Protein AF-0000000070755095 (afdb_homodimer)

Structure (mmCIF, N/CA/C/O backbone):
data_AF-0000000070755095-model_v1
#
loop_
_entity.id
_entity.type
_entity.pdbx_description
1 polymer 'DDE-1 domain-containing protein'
#
loop_
_atom_site.group_PDB
_atom_site.id
_atom_site.type_symbol
_atom_site.label_atom_id
_atom_site.label_alt_id
_atom_site.label_comp_id
_atom_site.label_asym_id
_atom_site.label_entity_id
_atom_site.label_seq_id
_atom_site.pdbx_PDB_ins_code
_atom_site.Cartn_x
_atom_site.Cartn_y
_atom_site.Cartn_z
_atom_site.occupancy
_atom_site.B_iso_or_equiv
_atom_site.auth_seq_id
_atom_site.auth_comp_id
_atom_site.auth_asym_id
_atom_site.auth_atom_id
_atom_site.pdbx_PDB_model_num
ATOM 1 N N . MET A 1 1 ? -58.812 -31.266 -9.938 1 53.53 1 MET A N 1
ATOM 2 C CA . MET A 1 1 ? -57.5 -31.875 -9.906 1 53.53 1 MET A CA 1
ATOM 3 C C . MET A 1 1 ? -57.438 -33 -8.867 1 53.53 1 MET A C 1
ATOM 5 O O . MET A 1 1 ? -57.969 -32.844 -7.77 1 53.53 1 MET A O 1
ATOM 9 N N . ARG A 1 2 ? -57.188 -34.188 -9.375 1 73.56 2 ARG A N 1
ATOM 10 C CA . ARG A 1 2 ? -57.188 -35.344 -8.484 1 73.56 2 ARG A CA 1
ATOM 11 C C . ARG A 1 2 ? -55.969 -35.375 -7.609 1 73.56 2 ARG A C 1
ATOM 13 O O . ARG A 1 2 ? -54.844 -35.156 -8.094 1 73.56 2 ARG A O 1
ATOM 20 N N . LEU A 1 3 ? -56.125 -35.406 -6.266 1 78.56 3 LEU A N 1
ATOM 21 C CA . LEU A 1 3 ? -55 -35.438 -5.336 1 78.56 3 LEU A CA 1
ATOM 22 C C . LEU A 1 3 ? -54.25 -36.75 -5.434 1 78.56 3 LEU A C 1
ATOM 24 O O . LEU A 1 3 ? -54.875 -37.812 -5.574 1 78.56 3 LEU A O 1
ATOM 28 N N . THR A 1 4 ? -52.844 -36.719 -5.609 1 78.62 4 THR A N 1
ATOM 29 C CA . THR A 1 4 ? -52.031 -37.906 -5.57 1 78.62 4 THR A CA 1
ATOM 30 C C . THR A 1 4 ? -52.094 -38.594 -4.203 1 78.62 4 THR A C 1
ATOM 32 O O . THR A 1 4 ? -52.562 -38 -3.238 1 78.62 4 THR A O 1
ATOM 35 N N . LEU A 1 5 ? -51.562 -39.812 -4.105 1 77.88 5 LEU A N 1
ATOM 36 C CA . LEU A 1 5 ? -51.625 -40.562 -2.842 1 77.88 5 LEU A CA 1
ATOM 37 C C . LEU A 1 5 ? -50.844 -39.812 -1.753 1 77.88 5 LEU A C 1
ATOM 39 O O . LEU A 1 5 ? -51.25 -39.812 -0.593 1 77.88 5 LEU A O 1
ATOM 43 N N . GLY A 1 6 ? -49.688 -39.219 -2.184 1 79.25 6 GLY A N 1
ATOM 44 C CA . GLY A 1 6 ? -48.906 -38.438 -1.244 1 79.25 6 GLY A CA 1
ATOM 45 C C . GLY A 1 6 ? -49.656 -37.188 -0.784 1 79.25 6 GLY A C 1
ATOM 46 O O . GLY A 1 6 ? -49.625 -36.844 0.404 1 79.25 6 GLY A O 1
ATOM 47 N N . GLN A 1 7 ? -50.312 -36.531 -1.697 1 82.25 7 GLN A N 1
ATOM 48 C CA . GLN A 1 7 ? -51.062 -35.344 -1.335 1 82.25 7 GLN A CA 1
ATOM 49 C C . GLN A 1 7 ? -52.281 -35.719 -0.471 1 82.25 7 GLN A C 1
ATOM 51 O O . GLN A 1 7 ? -52.625 -35 0.463 1 82.25 7 GLN A O 1
ATOM 56 N N . LYS A 1 8 ? -52.844 -36.906 -0.73 1 83.25 8 LYS A N 1
ATOM 57 C CA . LYS A 1 8 ? -53.938 -37.406 0.072 1 83.25 8 LYS A CA 1
ATOM 58 C C . LYS A 1 8 ? -53.5 -37.719 1.502 1 83.25 8 LYS A C 1
ATOM 60 O O . LYS A 1 8 ? -54.219 -37.406 2.457 1 83.25 8 LYS A O 1
ATOM 65 N N . ARG A 1 9 ? -52.281 -38.281 1.533 1 81.38 9 ARG A N 1
ATOM 66 C CA . ARG A 1 9 ? -51.688 -38.531 2.852 1 81.38 9 ARG A CA 1
ATOM 67 C C . ARG A 1 9 ? -51.469 -37.219 3.59 1 81.38 9 ARG A C 1
ATOM 69 O O . ARG A 1 9 ? -51.719 -37.125 4.793 1 81.38 9 ARG A O 1
ATOM 76 N N . GLU A 1 10 ? -51.031 -36.25 2.865 1 85.31 10 GLU A N 1
ATOM 77 C CA . GLU A 1 10 ? -50.812 -34.938 3.471 1 85.31 10 GLU A CA 1
ATOM 78 C C . GLU A 1 10 ? -52.156 -34.344 3.949 1 85.31 10 GLU A C 1
ATOM 80 O O . GLU A 1 10 ? -52.188 -33.719 5.023 1 85.31 10 GLU A O 1
ATOM 85 N N . VAL A 1 11 ? -53.062 -34.5 3.227 1 86.5 11 VAL A N 1
ATOM 86 C CA . VAL A 1 11 ? -54.375 -34 3.598 1 86.5 11 VAL A CA 1
ATOM 87 C C . VAL A 1 11 ? -54.875 -34.688 4.875 1 86.5 11 VAL A C 1
ATOM 89 O O . VAL A 1 11 ? -55.344 -34 5.797 1 86.5 11 VAL A O 1
ATOM 92 N N . VAL A 1 12 ? -54.656 -36 4.957 1 86.19 12 VAL A N 1
ATOM 93 C CA . VAL A 1 12 ? -55.062 -36.781 6.117 1 86.19 12 VAL A CA 1
ATOM 94 C C . VAL A 1 12 ? -54.281 -36.344 7.348 1 86.19 12 VAL A C 1
ATOM 96 O O . VAL A 1 12 ? -54.844 -36.188 8.43 1 86.19 12 VAL A O 1
ATOM 99 N N . ASP A 1 13 ? -53 -36.094 7.156 1 83.06 13 ASP A N 1
ATOM 100 C CA . ASP A 1 13 ? -52.125 -35.688 8.273 1 83.06 13 ASP A CA 1
ATOM 101 C C . ASP A 1 13 ? -52.5 -34.281 8.766 1 83.06 13 ASP A C 1
ATOM 103 O O . ASP A 1 13 ? -52.562 -34.031 9.977 1 83.06 13 ASP A O 1
ATOM 107 N N . LEU A 1 14 ? -52.75 -33.469 7.859 1 84.5 14 LEU A N 1
ATOM 108 C CA . LEU A 1 14 ? -53.094 -32.094 8.234 1 84.5 14 LEU A CA 1
ATOM 109 C C . LEU A 1 14 ? -54.5 -32.031 8.859 1 84.5 14 LEU A C 1
ATOM 111 O O . LEU A 1 14 ? -54.719 -31.297 9.828 1 84.5 14 LEU A O 1
ATOM 115 N N . ALA A 1 15 ? -55.344 -32.906 8.422 1 84 15 ALA A N 1
ATOM 116 C CA . ALA A 1 15 ? -56.688 -33 8.992 1 84 15 ALA A CA 1
ATOM 117 C C . ALA A 1 15 ? -56.656 -33.594 10.391 1 84 15 ALA A C 1
ATOM 119 O O . ALA A 1 15 ? -57.406 -33.156 11.281 1 84 15 ALA A O 1
ATOM 120 N N . ALA A 1 16 ? -55.75 -34.531 10.562 1 79.31 16 ALA A N 1
ATOM 121 C CA . ALA A 1 16 ? -55.625 -35.219 11.859 1 79.31 16 ALA A CA 1
ATOM 122 C C . ALA A 1 16 ? -55 -34.281 12.891 1 79.31 16 ALA A C 1
ATOM 124 O O . ALA A 1 16 ? -55.219 -34.438 14.094 1 79.31 16 ALA A O 1
ATOM 125 N N . SER A 1 17 ? -54.25 -33.344 12.461 1 76.19 17 SER A N 1
ATOM 126 C CA . SER A 1 17 ? -53.594 -32.375 13.367 1 76.19 17 SER A CA 1
ATOM 127 C C . SER A 1 17 ? -54.625 -31.406 13.953 1 76.19 17 SER A C 1
ATOM 129 O O . SER A 1 17 ? -54.312 -30.688 14.906 1 76.19 17 SER A O 1
ATOM 131 N N . LYS A 1 18 ? -55.812 -31.359 13.555 1 77.75 18 LYS A N 1
ATOM 132 C CA . LYS A 1 18 ? -56.938 -30.547 14.031 1 77.75 18 LYS A CA 1
ATOM 133 C C . LYS A 1 18 ? -56.594 -29.062 13.969 1 77.75 18 LYS A C 1
ATOM 135 O O . LYS A 1 18 ? -57.219 -28.234 14.641 1 77.75 18 LYS A O 1
ATOM 140 N N . LYS A 1 19 ? -55.688 -28.719 13.25 1 76.56 19 LYS A N 1
ATOM 141 C CA . LYS A 1 19 ? -55.281 -27.312 13.125 1 76.56 19 LYS A CA 1
ATOM 142 C C . LYS A 1 19 ? -56 -26.641 11.945 1 76.56 19 LYS A C 1
ATOM 144 O O . LYS A 1 19 ? -56.062 -25.422 11.867 1 76.56 19 LYS A O 1
ATOM 149 N N . PHE A 1 20 ? -56.375 -27.438 10.992 1 81.44 20 PHE A N 1
ATOM 150 C CA . PHE A 1 20 ? -57.062 -26.906 9.805 1 81.44 20 PHE A CA 1
ATOM 151 C C . PHE A 1 20 ? -58.469 -27.469 9.688 1 81.44 20 PHE A C 1
ATOM 153 O O . PHE A 1 20 ? -58.688 -28.641 10 1 81.44 20 PHE A O 1
ATOM 160 N N . THR A 1 21 ? -59.406 -26.594 9.312 1 82.25 21 THR A N 1
ATOM 161 C CA . THR A 1 21 ? -60.781 -27.047 9.039 1 82.25 21 THR A CA 1
ATOM 162 C C . THR A 1 21 ? -60.875 -27.641 7.629 1 82.25 21 THR A C 1
ATOM 164 O O . THR A 1 21 ? -60 -27.391 6.785 1 82.25 21 THR A O 1
ATOM 167 N N . HIS A 1 22 ? -61.844 -28.531 7.246 1 81.81 22 HIS A N 1
ATOM 168 C CA . HIS A 1 22 ? -62 -29.156 5.934 1 81.81 22 HIS A CA 1
ATOM 169 C C . HIS A 1 22 ? -62.125 -28.094 4.844 1 81.81 22 HIS A C 1
ATOM 171 O O . HIS A 1 22 ? -61.656 -28.297 3.723 1 81.81 22 HIS A O 1
ATOM 177 N N . ARG A 1 23 ? -62.656 -26.891 5.191 1 81.44 23 ARG A N 1
ATOM 178 C CA . ARG A 1 23 ? -62.781 -25.781 4.254 1 81.44 23 ARG A CA 1
ATOM 179 C C . ARG A 1 23 ? -61.406 -25.172 3.947 1 81.44 23 ARG A C 1
ATOM 181 O O . ARG A 1 23 ? -61.125 -24.859 2.795 1 81.44 23 ARG A O 1
ATOM 188 N N . GLU A 1 24 ? -60.625 -25 4.961 1 82.88 24 GLU A N 1
ATOM 189 C CA . GLU A 1 24 ? -59.281 -24.453 4.785 1 82.88 24 GLU A CA 1
ATOM 190 C C . GLU A 1 24 ? -58.375 -25.422 3.994 1 82.88 24 GLU A C 1
ATOM 192 O O . GLU A 1 24 ? -57.594 -25 3.16 1 82.88 24 GLU A O 1
ATOM 197 N N . LEU A 1 25 ? -58.438 -26.719 4.207 1 84.06 25 LEU A N 1
ATOM 198 C CA . LEU A 1 25 ? -57.719 -27.734 3.469 1 84.06 25 LEU A CA 1
ATOM 199 C C . LEU A 1 25 ? -58.188 -27.797 2.02 1 84.06 25 LEU A C 1
ATOM 201 O O . LEU A 1 25 ? -57.375 -28 1.11 1 84.06 25 LEU A O 1
ATOM 205 N N . ALA A 1 26 ? -59.406 -27.562 1.731 1 83.94 26 ALA A N 1
ATOM 206 C CA . ALA A 1 26 ? -59.969 -27.5 0.383 1 83.94 26 ALA A CA 1
ATOM 207 C C . ALA A 1 26 ? -59.375 -26.328 -0.392 1 83.94 26 ALA A C 1
ATOM 209 O O . ALA A 1 26 ? -59.062 -26.453 -1.573 1 83.94 26 ALA A O 1
ATOM 210 N N . GLU A 1 27 ? -59.156 -25.234 0.34 1 81.69 27 GLU A N 1
ATOM 211 C CA . GLU A 1 27 ? -58.562 -24.062 -0.265 1 81.69 27 GLU A CA 1
ATOM 212 C C . GLU A 1 27 ? -57.062 -24.266 -0.505 1 81.69 27 GLU A C 1
ATOM 214 O O . GLU A 1 27 ? -56.562 -23.891 -1.556 1 81.69 27 GLU A O 1
ATOM 219 N N . LYS A 1 28 ? -56.469 -24.859 0.45 1 82.69 28 LYS A N 1
ATOM 220 C CA . LYS A 1 28 ? -55.031 -25.094 0.386 1 82.69 28 LYS A CA 1
ATOM 221 C C . LYS A 1 28 ? -54.688 -26.047 -0.75 1 82.69 28 LYS A C 1
ATOM 223 O O . LYS A 1 28 ? -53.688 -25.844 -1.447 1 82.69 28 LYS A O 1
ATOM 228 N N . PHE A 1 29 ? -55.531 -27.047 -1.055 1 83.38 29 PHE A N 1
ATOM 229 C CA . PHE A 1 29 ? -55.219 -28.078 -2.037 1 83.38 29 PHE A CA 1
ATOM 230 C C . PHE A 1 29 ? -56.062 -27.906 -3.289 1 83.38 29 PHE A C 1
ATOM 232 O O . PHE A 1 29 ? -56.031 -28.75 -4.184 1 83.38 29 PHE A O 1
ATOM 239 N N . ARG A 1 30 ? -56.875 -26.797 -3.355 1 82.62 30 ARG A N 1
ATOM 240 C CA . ARG A 1 30 ? -57.719 -26.375 -4.48 1 82.62 30 ARG A CA 1
ATOM 241 C C . ARG A 1 30 ? -58.625 -27.516 -4.945 1 82.62 30 ARG A C 1
ATOM 243 O O . ARG A 1 30 ? -58.75 -27.766 -6.145 1 82.62 30 ARG A O 1
ATOM 250 N N . VAL A 1 31 ? -59.25 -28.156 -3.988 1 84.81 31 VAL A N 1
ATOM 251 C CA . VAL A 1 31 ? -60.25 -29.188 -4.281 1 84.81 31 VAL A CA 1
ATOM 252 C C . VAL A 1 31 ? -61.531 -28.875 -3.553 1 84.81 31 VAL A C 1
ATOM 254 O O . VAL A 1 31 ? -61.594 -28 -2.686 1 84.81 31 VAL A O 1
ATOM 257 N N . GLY A 1 32 ? -62.562 -29.469 -3.906 1 81.56 32 GLY A N 1
ATOM 258 C CA . GLY A 1 32 ? -63.875 -29.266 -3.279 1 81.56 32 GLY A CA 1
ATOM 259 C C . GLY A 1 32 ? -63.938 -29.781 -1.854 1 81.56 32 GLY A C 1
ATOM 260 O O . GLY A 1 32 ? -63.188 -30.688 -1.486 1 81.56 32 GLY A O 1
ATOM 261 N N . ARG A 1 33 ? -64.75 -29.188 -1.051 1 83.06 33 ARG A N 1
ATOM 262 C CA . ARG A 1 33 ? -64.875 -29.562 0.354 1 83.06 33 ARG A CA 1
ATOM 263 C C . ARG A 1 33 ? -65.312 -31 0.494 1 83.06 33 ARG A C 1
ATOM 265 O O . ARG A 1 33 ? -64.875 -31.703 1.419 1 83.06 33 ARG A O 1
ATOM 272 N N . THR A 1 34 ? -66.125 -31.469 -0.527 1 82.69 34 THR A N 1
ATOM 273 C CA . THR A 1 34 ? -66.625 -32.844 -0.513 1 82.69 34 THR A CA 1
ATOM 274 C C . THR A 1 34 ? -65.438 -33.844 -0.742 1 82.69 34 THR A C 1
ATOM 276 O O . THR A 1 34 ? -65.438 -34.938 -0.164 1 82.69 34 THR A O 1
ATOM 279 N N . THR A 1 35 ? -64.5 -33.438 -1.529 1 82.38 35 THR A N 1
ATOM 280 C CA . THR A 1 35 ? -63.344 -34.281 -1.802 1 82.38 35 THR A CA 1
ATOM 281 C C . THR A 1 35 ? -62.469 -34.406 -0.552 1 82.38 35 THR A C 1
ATOM 283 O O . THR A 1 35 ? -62 -35.5 -0.24 1 82.38 35 THR A O 1
ATOM 286 N N . ILE A 1 36 ? -62.281 -33.344 0.263 1 84.75 36 ILE A N 1
ATOM 287 C CA . ILE A 1 36 ? -61.5 -33.375 1.494 1 84.75 36 ILE A CA 1
ATOM 288 C C . ILE A 1 36 ? -62.188 -34.25 2.533 1 84.75 36 ILE A C 1
ATOM 290 O O . ILE A 1 36 ? -61.562 -35.062 3.195 1 84.75 36 ILE A O 1
ATOM 294 N N . THR A 1 37 ? -63.531 -34.125 2.582 1 84.81 37 THR A N 1
ATOM 295 C CA . THR A 1 37 ? -64.312 -34.906 3.549 1 84.81 37 THR A CA 1
ATOM 296 C C . THR A 1 37 ? -64.25 -36.375 3.219 1 84.81 37 THR A C 1
ATOM 298 O O . THR A 1 37 ? -64.062 -37.219 4.113 1 84.81 37 THR A O 1
ATOM 301 N N . ASN A 1 38 ? -64.25 -36.719 1.88 1 82.62 38 ASN A N 1
ATOM 302 C CA . ASN A 1 38 ? -64.125 -38.125 1.464 1 82.62 38 ASN A CA 1
ATOM 303 C C . ASN A 1 38 ? -62.781 -38.719 1.759 1 82.62 38 ASN A C 1
ATOM 305 O O . ASN A 1 38 ? -62.656 -39.844 2.184 1 82.62 38 ASN A O 1
ATOM 309 N N . ILE A 1 39 ? -61.719 -37.875 1.587 1 83.88 39 ILE A N 1
ATOM 310 C CA . ILE A 1 39 ? -60.344 -38.312 1.864 1 83.88 39 ILE A CA 1
ATOM 311 C C . ILE A 1 39 ? -60.188 -38.562 3.361 1 83.88 39 ILE A C 1
ATOM 313 O O . ILE A 1 39 ? -59.562 -39.531 3.77 1 83.88 39 ILE A O 1
ATOM 317 N N . CYS A 1 40 ? -60.75 -37.75 4.172 1 84.12 40 CYS A N 1
ATOM 318 C CA . CYS A 1 40 ? -60.625 -37.875 5.617 1 84.12 40 CYS A CA 1
ATOM 319 C C . CYS A 1 40 ? -61.438 -39.094 6.113 1 84.12 40 CYS A C 1
ATOM 321 O O . CYS A 1 40 ? -61.031 -39.719 7.102 1 84.12 40 CYS A O 1
ATOM 323 N N . ARG A 1 41 ? -62.5 -39.469 5.391 1 82.81 41 ARG A N 1
ATOM 324 C CA . ARG A 1 41 ? -63.281 -40.656 5.738 1 82.81 41 ARG A CA 1
ATOM 325 C C . ARG A 1 41 ? -62.531 -41.938 5.418 1 82.81 41 ARG A C 1
ATOM 327 O O . ARG A 1 41 ? -62.719 -42.969 6.086 1 82.81 41 ARG A O 1
ATOM 334 N N . GLN A 1 42 ? -61.688 -41.844 4.355 1 79 42 GLN A N 1
ATOM 335 C CA . GLN A 1 42 ? -60.906 -43 3.947 1 79 42 GLN A CA 1
ATOM 336 C C . GLN A 1 42 ? -59.5 -42.969 4.551 1 79 42 GLN A C 1
ATOM 338 O O . GLN A 1 42 ? -58.562 -43.5 3.98 1 79 42 GLN A O 1
ATOM 343 N N . GLU A 1 43 ? -59.344 -42.312 5.637 1 80.25 43 GLU A N 1
ATOM 344 C CA . GLU A 1 43 ? -58.062 -42.125 6.305 1 80.25 43 GLU A CA 1
ATOM 345 C C . GLU A 1 43 ? -57.344 -43.469 6.488 1 80.25 43 GLU A C 1
ATOM 347 O O . GLU A 1 43 ? -56.156 -43.562 6.164 1 80.25 43 GLU A O 1
ATOM 352 N N . ASP A 1 44 ? -57.938 -44.469 6.961 1 77.25 44 ASP A N 1
ATOM 353 C CA . ASP A 1 44 ? -57.312 -45.781 7.262 1 77.25 44 ASP A CA 1
ATOM 354 C C . ASP A 1 44 ? -56.812 -46.438 5.992 1 77.25 44 ASP A C 1
ATOM 356 O O . ASP A 1 44 ? -55.719 -47.031 5.988 1 77.25 44 ASP A O 1
ATOM 360 N N . LEU A 1 45 ? -57.531 -46.344 4.914 1 75.62 45 LEU A N 1
ATOM 361 C CA . LEU A 1 45 ? -57.125 -46.906 3.643 1 75.62 45 LEU A CA 1
ATOM 362 C C . LEU A 1 45 ? -55.906 -46.156 3.055 1 75.62 45 LEU A C 1
ATOM 364 O O . LEU A 1 45 ? -55 -46.781 2.541 1 75.62 45 LEU A O 1
ATOM 368 N N . ILE A 1 46 ? -55.969 -44.875 3.17 1 77.38 46 ILE A N 1
ATOM 369 C CA . ILE A 1 46 ? -54.875 -44.062 2.643 1 77.38 46 ILE A CA 1
ATOM 370 C C . ILE A 1 46 ? -53.625 -44.25 3.494 1 77.38 46 ILE A C 1
ATOM 372 O O . ILE A 1 46 ? -52.5 -44.375 2.963 1 77.38 46 ILE A O 1
ATOM 376 N N . ARG A 1 47 ? -53.719 -44.375 4.77 1 77.12 47 ARG A N 1
ATOM 377 C CA . ARG A 1 47 ? -52.594 -44.656 5.648 1 77.12 47 ARG A CA 1
ATOM 378 C C . ARG A 1 47 ? -52.031 -46.062 5.398 1 77.12 47 ARG A C 1
ATOM 380 O O . ARG A 1 47 ? -50.844 -46.25 5.348 1 77.12 47 ARG A O 1
ATOM 387 N N . THR A 1 48 ? -52.844 -47.031 5.273 1 71.94 48 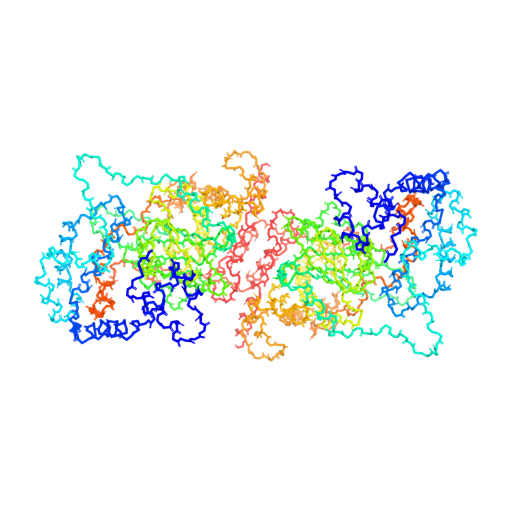THR A N 1
ATOM 388 C CA . THR A 1 48 ? -52.406 -48.406 5.012 1 71.94 48 THR A CA 1
ATOM 389 C C . THR A 1 48 ? -51.75 -48.531 3.633 1 71.94 48 THR A C 1
ATOM 391 O O . THR A 1 48 ? -50.75 -49.219 3.471 1 71.94 48 THR A O 1
ATOM 394 N N . GLU A 1 49 ? -52.281 -47.844 2.695 1 66.94 49 GLU A N 1
ATOM 395 C CA . GLU A 1 49 ? -51.719 -47.906 1.352 1 66.94 49 GLU A CA 1
ATOM 396 C C . GLU A 1 49 ? -50.406 -47.125 1.279 1 66.94 49 GLU A C 1
ATOM 398 O O . GLU A 1 49 ? -49.469 -47.562 0.593 1 66.94 49 GLU A O 1
ATOM 403 N N . THR A 1 50 ? -50.406 -46.031 1.99 1 67.25 50 THR A N 1
ATOM 404 C CA . THR A 1 50 ? -49.156 -45.281 2.018 1 67.25 50 THR A CA 1
ATOM 405 C C . THR A 1 50 ? -48.125 -45.969 2.943 1 67.25 50 THR A C 1
ATOM 407 O O . THR A 1 50 ? -46.938 -45.969 2.656 1 67.25 50 THR A O 1
ATOM 410 N N . ASP A 1 51 ? -48.469 -46.469 4.07 1 63.97 51 ASP A N 1
ATOM 411 C CA . ASP A 1 51 ? -47.594 -47.219 4.965 1 63.97 51 ASP A CA 1
ATOM 412 C C . ASP A 1 51 ? -47.219 -48.562 4.336 1 63.97 51 ASP A C 1
ATOM 414 O O . ASP A 1 51 ? -46.094 -49.031 4.531 1 63.97 51 ASP A O 1
ATOM 418 N N . SER A 1 52 ? -48.031 -49.281 3.768 1 51.62 52 SER A N 1
ATOM 419 C CA . SER A 1 52 ? -47.688 -50.5 3.053 1 51.62 52 SER A CA 1
ATOM 420 C C . SER A 1 52 ? -46.844 -50.219 1.828 1 51.62 52 SER A C 1
ATOM 422 O O . SER A 1 52 ? -45.969 -51 1.48 1 51.62 52 SER A O 1
ATOM 424 N N . ALA A 1 53 ? -47.125 -49.156 1.074 1 46.78 53 ALA A N 1
ATOM 425 C CA . ALA A 1 53 ? -46.188 -48.75 0.02 1 46.78 53 ALA A CA 1
ATOM 426 C C . ALA A 1 53 ? -44.844 -48.344 0.606 1 46.78 53 ALA A C 1
ATOM 428 O O . ALA A 1 53 ? -43.781 -48.625 0.017 1 46.78 53 ALA A O 1
ATOM 429 N N . ASP A 1 54 ? -44.781 -47.719 1.692 1 44.22 54 ASP A N 1
ATOM 430 C CA . ASP A 1 54 ? -43.562 -47.469 2.451 1 44.22 54 ASP A CA 1
ATOM 431 C C . ASP A 1 54 ? -43 -48.781 3.018 1 44.22 54 ASP A C 1
ATOM 433 O O . ASP A 1 54 ? -41.781 -48.969 3.09 1 44.22 54 ASP A O 1
ATOM 437 N N . ALA A 1 55 ? -43.719 -49.656 3.611 1 41.03 55 ALA A N 1
ATOM 438 C CA . ALA A 1 55 ? -43.281 -50.969 4.082 1 41.03 55 ALA A CA 1
ATOM 439 C C . ALA A 1 55 ? -42.875 -51.875 2.912 1 41.03 55 ALA A C 1
ATOM 441 O O . ALA A 1 55 ? -41.938 -52.656 3.031 1 41.03 55 ALA A O 1
ATOM 442 N N . THR A 1 56 ? -43.688 -52.031 1.938 1 35.09 56 THR A N 1
ATOM 443 C CA . THR A 1 56 ? -43.188 -52.75 0.763 1 35.09 56 THR A CA 1
ATOM 444 C C . THR A 1 56 ? -42.031 -52 0.142 1 35.09 56 THR A C 1
ATOM 446 O O . THR A 1 56 ? -41.125 -52.625 -0.423 1 35.09 56 THR A O 1
ATOM 449 N N . LYS A 1 57 ? -42.031 -50.719 0.161 1 35.81 57 LYS A N 1
ATOM 450 C CA . LYS A 1 57 ? -40.75 -50.125 -0.18 1 35.81 57 LYS A CA 1
ATOM 451 C C . LYS A 1 57 ? -39.719 -50.344 0.933 1 35.81 57 LYS A C 1
ATOM 453 O O . LYS A 1 57 ? -38.531 -50.094 0.745 1 35.81 57 LYS A O 1
ATOM 458 N N . LYS A 1 58 ? -40.094 -50.625 2.127 1 31.98 58 LYS A N 1
ATOM 459 C CA . LYS A 1 58 ? -39.125 -50.938 3.166 1 31.98 58 LYS A CA 1
ATOM 460 C C . LYS A 1 58 ? -38.438 -52.281 2.885 1 31.98 58 LYS A C 1
ATOM 462 O O . LYS A 1 58 ? -37.25 -52.438 3.07 1 31.98 58 LYS A O 1
ATOM 467 N N . LYS A 1 59 ? -39.188 -53.375 3.254 1 30.52 59 LYS A N 1
ATOM 468 C CA . LYS A 1 59 ? -38.5 -54.625 3.377 1 30.52 59 LYS A CA 1
ATOM 469 C C . LYS A 1 59 ? -38.062 -55.156 2.012 1 30.52 59 LYS A C 1
ATOM 471 O O . LYS A 1 59 ? -37.719 -56.344 1.877 1 30.52 59 LYS A O 1
ATOM 476 N N . ARG A 1 60 ? -38.812 -54.906 0.962 1 28.58 60 ARG A N 1
ATOM 477 C CA . ARG A 1 60 ? -37.875 -55.375 -0.054 1 28.58 60 ARG A CA 1
ATOM 478 C C . ARG A 1 60 ? -36.438 -54.938 0.246 1 28.58 60 ARG A C 1
ATOM 480 O O . ARG A 1 60 ? -36.188 -53.719 0.374 1 28.58 60 ARG A O 1
ATOM 487 N N . LYS A 1 61 ? -35.875 -55.562 1.141 1 29.64 61 LYS A N 1
ATOM 488 C CA . LYS A 1 61 ? -34.406 -55.531 1.259 1 29.64 61 LYS A CA 1
ATOM 489 C C . LYS A 1 61 ? -33.781 -55.031 -0.034 1 29.64 61 LYS A C 1
ATOM 491 O O . LYS A 1 61 ? -33.75 -55.781 -1.028 1 29.64 61 LYS A O 1
ATOM 496 N N . THR A 1 62 ? -34.188 -54.031 -0.574 1 28.91 62 THR A N 1
ATOM 497 C CA . THR A 1 62 ? -33.25 -53.562 -1.567 1 28.91 62 THR A CA 1
ATOM 498 C C . THR A 1 62 ? -31.812 -53.906 -1.158 1 28.91 62 THR A C 1
ATOM 500 O O . THR A 1 62 ? -31.312 -53.438 -0.135 1 28.91 62 THR A O 1
ATOM 503 N N . THR A 1 63 ? -31.578 -55.219 -0.868 1 27.67 63 THR A N 1
ATOM 504 C CA . THR A 1 63 ? -30.156 -55.5 -0.838 1 27.67 63 THR A CA 1
ATOM 505 C C . THR A 1 63 ? -29.359 -54.344 -1.423 1 27.67 63 THR A C 1
ATOM 507 O O . THR A 1 63 ? -29.594 -53.938 -2.559 1 27.67 63 THR A O 1
ATOM 510 N N . LYS A 1 64 ? -29.266 -53.469 -0.668 1 33.44 64 LYS A N 1
ATOM 511 C CA . LYS A 1 64 ? -28.219 -52.5 -0.989 1 33.44 64 LYS A CA 1
ATOM 512 C C . LYS A 1 64 ? -27.188 -53.094 -1.943 1 33.44 64 LYS A C 1
ATOM 514 O O . LYS A 1 64 ? -26.188 -53.656 -1.507 1 33.44 64 LYS A O 1
ATOM 519 N N . CYS A 1 65 ? -27.547 -53.969 -2.742 1 32.25 65 CYS A N 1
ATOM 520 C CA . CYS A 1 65 ? -26.578 -54.312 -3.768 1 32.25 65 CYS A CA 1
ATOM 521 C C . CYS A 1 65 ? -25.719 -53.125 -4.137 1 32.25 65 CYS A C 1
ATOM 523 O O . CYS A 1 65 ? -26.25 -52.062 -4.551 1 32.25 65 CYS A O 1
ATOM 525 N N . THR A 1 66 ? -24.859 -52.812 -3.34 1 42.44 66 THR A N 1
ATOM 526 C CA . THR A 1 66 ? -23.781 -51.844 -3.607 1 42.44 66 THR A CA 1
ATOM 527 C C . THR A 1 66 ? -23.562 -51.688 -5.109 1 42.44 66 THR A C 1
ATOM 529 O O . THR A 1 66 ? -23.328 -52.688 -5.816 1 42.44 66 THR A O 1
ATOM 532 N N . TYR A 1 67 ? -24.516 -51.031 -5.703 1 62.22 67 TYR A N 1
ATOM 533 C CA . TYR A 1 67 ? -24.266 -50.75 -7.113 1 62.22 67 TYR A CA 1
ATOM 534 C C . TYR A 1 67 ? -22.766 -50.812 -7.426 1 62.22 67 TYR A C 1
ATOM 536 O O . TYR A 1 67 ? -22 -49.938 -7.039 1 62.22 67 TYR A O 1
ATOM 544 N N . ASP A 1 68 ? -22.438 -52.125 -7.688 1 75 68 ASP A N 1
ATOM 545 C CA . ASP A 1 68 ? -21.047 -52.5 -7.891 1 75 68 ASP A CA 1
ATOM 546 C C . ASP A 1 68 ? -20.406 -51.688 -9.023 1 75 68 ASP A C 1
ATOM 548 O O . ASP A 1 68 ? -19.188 -51.688 -9.172 1 75 68 ASP A O 1
ATOM 552 N N . LEU A 1 69 ? -21.328 -51 -9.758 1 86.25 69 LEU A N 1
ATOM 553 C CA . LEU A 1 69 ? -20.797 -50.281 -10.898 1 86.25 69 LEU A CA 1
ATOM 554 C C . LEU A 1 69 ? -20.75 -48.781 -10.617 1 86.25 69 LEU A C 1
ATOM 556 O O . LEU A 1 69 ? -20.672 -47.969 -11.547 1 86.25 69 LEU A O 1
ATOM 560 N N . ARG A 1 70 ? -20.766 -48.469 -9.344 1 84.75 70 ARG A N 1
ATOM 561 C CA . ARG A 1 70 ? -20.734 -47.062 -8.961 1 84.75 70 ARG A CA 1
ATOM 562 C C . ARG A 1 70 ? -19.484 -46.406 -9.492 1 84.75 70 ARG A C 1
ATOM 564 O O . ARG A 1 70 ? -19.547 -45.25 -9.969 1 84.75 70 ARG A O 1
ATOM 571 N N . VAL A 1 71 ? -18.438 -47.094 -9.359 1 87.69 71 VAL A N 1
ATOM 572 C CA . VAL A 1 71 ? -17.156 -46.531 -9.797 1 87.69 71 VAL A CA 1
ATOM 573 C C . VAL A 1 71 ? -17.203 -46.25 -11.297 1 87.69 71 VAL A C 1
ATOM 575 O O . VAL A 1 71 ? -16.703 -45.219 -11.75 1 87.69 71 VAL A O 1
ATOM 578 N N . LEU A 1 72 ? -17.859 -47.156 -11.992 1 90.56 72 LEU A N 1
ATOM 579 C CA . LEU A 1 72 ? -17.984 -46.969 -13.43 1 90.56 72 LEU A CA 1
ATOM 580 C C . LEU A 1 72 ? -18.875 -45.781 -13.75 1 90.56 72 LEU A C 1
ATOM 582 O O . LEU A 1 72 ? -18.531 -44.938 -14.586 1 90.56 72 LEU A O 1
ATOM 586 N N . ASP A 1 73 ? -19.938 -45.75 -13.102 1 85.69 73 ASP A N 1
ATOM 587 C CA . ASP A 1 73 ? -20.891 -44.656 -13.328 1 85.69 73 ASP A CA 1
ATOM 588 C C . ASP A 1 73 ? -20.219 -43.281 -13.078 1 85.69 73 ASP A C 1
ATOM 590 O O . ASP A 1 73 ? -20.422 -42.344 -13.852 1 85.69 73 ASP A O 1
ATOM 594 N N . GLU A 1 74 ? -19.547 -43.25 -12.023 1 84.44 74 GLU A N 1
ATOM 595 C CA . GLU A 1 74 ? -18.875 -42 -11.664 1 84.44 74 GLU A CA 1
ATOM 596 C C . GLU A 1 74 ? -17.781 -41.656 -12.672 1 84.44 74 GLU A C 1
ATOM 598 O O . GLU A 1 74 ? -17.625 -40.469 -13.031 1 84.44 74 GLU A O 1
ATOM 603 N N . CYS A 1 75 ? -17 -42.656 -13.094 1 86.75 75 CYS A N 1
ATOM 604 C CA . CYS A 1 75 ? -15.984 -42.406 -14.117 1 86.75 75 CYS A CA 1
ATOM 605 C C . CYS A 1 75 ? -16.609 -41.875 -15.398 1 86.75 75 CYS A C 1
ATOM 607 O O . CYS A 1 75 ? -16.109 -40.938 -15.992 1 86.75 75 CYS A O 1
ATOM 609 N N . LEU A 1 76 ? -17.719 -42.531 -15.781 1 86.38 76 LEU A N 1
ATOM 610 C CA . LEU A 1 76 ? -18.391 -42.094 -17 1 86.38 76 LEU A CA 1
ATOM 611 C C . LEU A 1 76 ? -18.953 -40.688 -16.844 1 86.38 76 LEU A C 1
ATOM 613 O O . LEU A 1 76 ? -18.891 -39.875 -17.766 1 86.38 76 LEU A O 1
ATOM 617 N N . HIS A 1 77 ? -19.422 -40.438 -15.742 1 79.81 77 HIS A N 1
ATOM 618 C CA . HIS A 1 77 ? -19.969 -39.125 -15.477 1 79.81 77 HIS A CA 1
ATOM 619 C C . HIS A 1 77 ? -18.875 -38.062 -15.578 1 79.81 77 HIS A C 1
ATOM 621 O O . HIS A 1 77 ? -19.078 -37.031 -16.219 1 79.81 77 HIS A O 1
ATOM 627 N N . LYS A 1 78 ? -17.875 -38.344 -14.945 1 74.5 78 LYS A N 1
ATOM 628 C CA . LYS A 1 78 ? -16.75 -37.406 -14.992 1 74.5 78 LYS A CA 1
ATOM 629 C C . LYS A 1 78 ? -16.25 -37.219 -16.422 1 74.5 78 LYS A C 1
ATOM 631 O O . LYS A 1 78 ? -15.953 -36.094 -16.828 1 74.5 78 LYS A O 1
ATOM 636 N N . TRP A 1 79 ? -16.125 -38.312 -17.141 1 78.56 79 TRP A N 1
ATOM 637 C CA . TRP A 1 79 ? -15.719 -38.25 -18.531 1 78.56 79 TRP A CA 1
ATOM 638 C C . TRP A 1 79 ? -16.703 -37.406 -19.359 1 78.56 79 TRP A C 1
ATOM 640 O O . TRP A 1 79 ? -16.281 -36.562 -20.141 1 78.56 79 TRP A O 1
ATOM 650 N N . ARG A 1 80 ? -17.953 -37.719 -19.172 1 73.88 80 ARG A N 1
ATOM 651 C CA . ARG A 1 80 ? -19 -36.969 -19.875 1 73.88 80 ARG A CA 1
ATOM 652 C C . ARG A 1 80 ? -18.891 -35.469 -19.594 1 73.88 80 ARG A C 1
ATOM 654 O O . ARG A 1 80 ? -19.016 -34.656 -20.5 1 73.88 80 ARG A O 1
ATOM 661 N N . MET A 1 81 ? -18.688 -35.281 -18.406 1 68.38 81 MET A N 1
ATOM 662 C CA . MET A 1 81 ? -18.562 -33.875 -18.016 1 68.38 81 MET A CA 1
ATOM 663 C C . MET A 1 81 ? -17.359 -33.219 -18.703 1 68.38 81 MET A C 1
ATOM 665 O O . MET A 1 81 ? -17.438 -32.094 -19.172 1 68.38 81 MET A O 1
ATOM 669 N N . GLU A 1 82 ? -16.312 -34 -18.703 1 67.44 82 GLU A N 1
ATOM 670 C CA . GLU A 1 82 ? -15.102 -33.469 -19.344 1 67.44 82 GLU A CA 1
ATOM 671 C C . GLU A 1 82 ? -15.32 -33.25 -20.828 1 67.44 82 GLU A C 1
ATOM 673 O O . GLU A 1 82 ? -14.82 -32.281 -21.391 1 67.44 82 GLU A O 1
ATOM 678 N N . ILE A 1 83 ? -16.047 -34.156 -21.391 1 68 83 ILE A N 1
ATOM 679 C CA . ILE A 1 83 ? -16.359 -34.031 -22.812 1 68 83 ILE A CA 1
ATOM 680 C C . ILE A 1 83 ? -17.266 -32.812 -23.016 1 68 83 ILE A C 1
ATOM 682 O O . ILE A 1 83 ? -17.094 -32.062 -23.984 1 68 83 ILE A O 1
ATOM 686 N N . LYS A 1 84 ? -18.094 -32.688 -22.125 1 62.34 84 LYS A N 1
ATOM 687 C CA . LYS A 1 84 ? -19.016 -31.562 -22.25 1 62.34 84 LYS A CA 1
ATOM 688 C C . LYS A 1 84 ? -18.281 -30.234 -22.188 1 62.34 84 LYS A C 1
ATOM 690 O O . LYS A 1 84 ? -18.641 -29.281 -22.891 1 62.34 84 LYS A O 1
ATOM 695 N N . VAL A 1 85 ? -17.344 -30.375 -21.391 1 58.12 85 VAL A N 1
ATOM 696 C CA . VAL A 1 85 ? -16.578 -29.141 -21.203 1 58.12 85 VAL A CA 1
ATOM 697 C C . VAL A 1 85 ? -15.633 -28.922 -22.375 1 58.12 85 VAL A C 1
ATOM 699 O O . VAL A 1 85 ? -15.531 -27.812 -22.906 1 58.12 85 VAL A O 1
ATOM 702 N N . SER A 1 86 ? -14.914 -29.938 -22.688 1 57.59 86 SER A N 1
ATOM 703 C CA . SER A 1 86 ? -13.883 -29.844 -23.719 1 57.59 86 SER A CA 1
ATOM 704 C C . SER A 1 86 ? -14.492 -29.719 -25.109 1 57.59 86 SER A C 1
ATOM 706 O O . SER A 1 86 ? -13.914 -29.078 -25.984 1 57.59 86 SER A O 1
ATOM 708 N N . SER A 1 87 ? -15.523 -30.422 -25.266 1 55.97 87 SER A N 1
ATOM 709 C CA . SER A 1 87 ? -16.203 -30.422 -26.547 1 55.97 87 SER A CA 1
ATOM 710 C C . SER A 1 87 ? -17.719 -30.266 -26.375 1 55.97 87 SER A C 1
ATOM 712 O O . SER A 1 87 ? -18.484 -31.203 -26.578 1 55.97 87 SER A O 1
ATOM 714 N N . PRO A 1 88 ? -17.969 -28.969 -26.047 1 55.38 88 PRO A N 1
ATOM 715 C CA . PRO A 1 88 ? -19.375 -28.75 -25.734 1 55.38 88 PRO A CA 1
ATOM 716 C C . PRO A 1 88 ? -20.312 -29.141 -26.875 1 55.38 88 PRO A C 1
ATOM 718 O O . PRO A 1 88 ? -21.469 -29.469 -26.656 1 55.38 88 PRO A O 1
ATOM 721 N N . ASP A 1 89 ? -19.75 -29.078 -28.031 1 54.16 89 ASP A N 1
ATOM 722 C CA . ASP A 1 89 ? -20.594 -29.344 -29.188 1 54.16 89 ASP A CA 1
ATOM 723 C C . ASP A 1 89 ? -20.719 -30.844 -29.438 1 54.16 89 ASP A C 1
ATOM 725 O O . ASP A 1 89 ? -21.484 -31.281 -30.297 1 54.16 89 ASP A O 1
ATOM 729 N N . THR A 1 90 ? -19.938 -31.594 -28.625 1 59.31 90 THR A N 1
ATOM 730 C CA . THR A 1 90 ? -19.984 -33.031 -28.812 1 59.31 90 THR A CA 1
ATOM 731 C C . THR A 1 90 ? -21.25 -33.625 -28.188 1 59.31 90 THR A C 1
ATOM 733 O O . THR A 1 90 ? -21.516 -33.438 -27 1 59.31 90 THR A O 1
ATOM 736 N N . LYS A 1 91 ? -22.125 -34 -29.062 1 62.78 91 LYS A N 1
ATOM 737 C CA . LYS A 1 91 ? -23.328 -34.688 -28.578 1 62.78 91 LYS A CA 1
ATOM 738 C C . LYS A 1 91 ? -23 -36.125 -28.125 1 62.78 91 LYS A C 1
ATOM 740 O O . LYS A 1 91 ? -22.469 -36.906 -28.891 1 62.78 91 LYS A O 1
ATOM 745 N N . LEU A 1 92 ? -23.172 -36.344 -26.859 1 72.56 92 LEU A N 1
ATOM 746 C CA . LEU A 1 92 ? -22.969 -37.688 -26.328 1 72.56 92 LEU A CA 1
ATOM 747 C C . LEU A 1 92 ? -24.25 -38.5 -26.406 1 72.56 92 LEU A C 1
ATOM 749 O O . LEU A 1 92 ? -25.172 -38.312 -25.609 1 72.56 92 LEU A O 1
ATOM 753 N N . THR A 1 93 ? -24.328 -39.344 -27.578 1 75.06 93 THR A N 1
ATOM 754 C CA . THR A 1 93 ? -25.469 -40.219 -27.75 1 75.06 93 THR A CA 1
ATOM 755 C C . THR A 1 93 ? -25.422 -41.375 -26.766 1 75.06 93 THR A C 1
ATOM 757 O O . THR A 1 93 ? -24.391 -41.625 -26.125 1 75.06 93 THR A O 1
ATOM 760 N N . GLY A 1 94 ? -26.594 -42 -26.547 1 79.06 94 GLY A N 1
ATOM 761 C CA . GLY A 1 94 ? -26.641 -43.156 -25.688 1 79.06 94 GLY A CA 1
ATOM 762 C C . GLY A 1 94 ? -25.656 -44.25 -26.094 1 79.06 94 GLY A C 1
ATOM 763 O O . GLY A 1 94 ? -24.984 -44.844 -25.234 1 79.06 94 GLY A O 1
ATOM 764 N N . THR A 1 95 ? -25.578 -44.344 -27.359 1 83.56 95 THR A N 1
ATOM 765 C CA . THR A 1 95 ? -24.672 -45.375 -27.891 1 83.56 95 THR A CA 1
ATOM 766 C C . THR A 1 95 ? -23.219 -45 -27.562 1 83.56 95 THR A C 1
ATOM 768 O O . THR A 1 95 ? -22.438 -45.906 -27.203 1 83.56 95 THR A O 1
ATOM 771 N N . VAL A 1 96 ? -22.906 -43.781 -27.641 1 85.38 96 VAL A N 1
ATOM 772 C CA . VAL A 1 96 ? -21.547 -43.344 -27.344 1 85.38 96 VAL A CA 1
ATOM 773 C C . VAL A 1 96 ? -21.266 -43.531 -25.844 1 85.38 96 VAL A C 1
ATOM 775 O O . VAL A 1 96 ? -20.172 -43.969 -25.469 1 85.38 96 VAL A O 1
ATOM 778 N N . LEU A 1 97 ? -22.219 -43.312 -25.109 1 87.62 97 LEU A N 1
ATOM 779 C CA . LEU A 1 97 ? -22.062 -43.469 -23.672 1 87.62 97 LEU A CA 1
ATOM 780 C C . LEU A 1 97 ? -21.875 -44.938 -23.297 1 87.62 97 LEU A C 1
ATOM 782 O O . LEU A 1 97 ? -21.062 -45.281 -22.438 1 87.62 97 LEU A O 1
ATOM 786 N N . GLN A 1 98 ? -22.703 -45.75 -23.922 1 89 98 GLN A N 1
ATOM 787 C CA . GLN A 1 98 ? -22.609 -47.188 -23.672 1 89 98 GLN A CA 1
ATOM 788 C C . GLN A 1 98 ? -21.219 -47.719 -24.047 1 89 98 GLN A C 1
ATOM 790 O O . GLN A 1 98 ? -20.609 -48.469 -23.281 1 89 98 GLN A O 1
ATOM 795 N N . HIS A 1 99 ? -20.781 -47.281 -25.234 1 90.19 99 HIS A N 1
ATOM 796 C CA . HIS A 1 99 ? -19.469 -47.719 -25.688 1 90.19 99 HIS A CA 1
ATOM 797 C C . HIS A 1 99 ? -18.375 -47.219 -24.766 1 90.19 99 HIS A C 1
ATOM 799 O O . HIS A 1 99 ? -17.453 -47.969 -24.422 1 90.19 99 HIS A O 1
ATOM 805 N N . LYS A 1 100 ? -18.547 -46.031 -24.438 1 89.5 100 LYS A N 1
ATOM 806 C CA . LYS A 1 100 ? -17.547 -45.438 -23.562 1 89.5 100 LYS A CA 1
ATOM 807 C C . LYS A 1 100 ? -17.547 -46.094 -22.188 1 89.5 100 LYS A C 1
ATOM 809 O O . LYS A 1 100 ? -16.484 -46.281 -21.578 1 89.5 100 LYS A O 1
ATOM 814 N N . ALA A 1 101 ? -18.672 -46.406 -21.672 1 91.88 101 ALA A N 1
ATOM 815 C CA . ALA A 1 101 ? -18.797 -47.094 -20.406 1 91.88 101 ALA A CA 1
ATOM 816 C C . ALA A 1 101 ? -18.078 -48.438 -20.453 1 91.88 101 ALA A C 1
ATOM 818 O O . ALA A 1 101 ? -17.406 -48.812 -19.5 1 91.88 101 ALA A O 1
ATOM 819 N N . MET A 1 102 ? -18.312 -49.094 -21.531 1 92.75 102 MET A N 1
ATOM 820 C CA . MET A 1 102 ? -17.656 -50.406 -21.688 1 92.75 102 MET A CA 1
ATOM 821 C C . MET A 1 102 ? -16.141 -50.25 -21.719 1 92.75 102 MET A C 1
ATOM 823 O O . MET A 1 102 ? -15.422 -51.031 -21.109 1 92.75 102 MET A O 1
ATOM 827 N N . GLU A 1 103 ? -15.773 -49.25 -22.438 1 91.88 103 GLU A N 1
ATOM 828 C CA . GLU A 1 103 ? -14.344 -48.969 -22.5 1 91.88 103 GLU A CA 1
ATOM 829 C C . GLU A 1 103 ? -13.781 -48.656 -21.109 1 91.88 103 GLU A C 1
ATOM 831 O O . GLU A 1 103 ? -12.734 -49.188 -20.734 1 91.88 103 GLU A O 1
ATOM 836 N N . LEU A 1 104 ? -14.438 -47.844 -20.406 1 92.06 104 LEU A N 1
ATOM 837 C CA . LEU A 1 104 ? -14.016 -47.469 -19.062 1 92.06 104 LEU A CA 1
ATOM 838 C C . LEU A 1 104 ? -13.992 -48.656 -18.125 1 92.06 104 LEU A C 1
ATOM 840 O O . LEU A 1 104 ? -13.086 -48.781 -17.297 1 92.06 104 LEU A O 1
ATOM 844 N N . ALA A 1 105 ? -15.008 -49.469 -18.234 1 92.44 105 ALA A N 1
ATOM 845 C CA . ALA A 1 105 ? -15.047 -50.688 -17.422 1 92.44 105 ALA A CA 1
ATOM 846 C C . ALA A 1 105 ? -13.797 -51.531 -17.625 1 92.44 105 ALA A C 1
ATOM 848 O O . ALA A 1 105 ? -13.195 -52 -16.656 1 92.44 105 ALA A O 1
ATOM 849 N N . CYS A 1 106 ? -13.453 -51.656 -18.859 1 91.12 106 CYS A N 1
ATOM 850 C CA . CYS A 1 106 ? -12.25 -52.406 -19.188 1 91.12 106 CYS A CA 1
ATOM 851 C C . CYS A 1 106 ? -11.008 -51.75 -18.609 1 91.12 106 CYS A C 1
ATOM 853 O O . CYS A 1 106 ? -10.148 -52.406 -18.031 1 91.12 106 CYS A O 1
ATOM 855 N N . LYS A 1 107 ? -10.984 -50.5 -18.719 1 90.19 107 LYS A N 1
ATOM 856 C CA . LYS A 1 107 ? -9.812 -49.75 -18.281 1 90.19 107 LYS A CA 1
ATOM 857 C C . LYS A 1 107 ? -9.672 -49.781 -16.766 1 90.19 107 LYS A C 1
ATOM 859 O O . LYS A 1 107 ? -8.562 -49.844 -16.234 1 90.19 107 LYS A O 1
ATOM 864 N N . ILE A 1 108 ? -10.742 -49.75 -16.094 1 90.88 108 ILE A N 1
ATOM 865 C CA . ILE A 1 108 ? -10.734 -49.812 -14.633 1 90.88 108 ILE A CA 1
ATOM 866 C C . ILE A 1 108 ? -10.18 -51.156 -14.172 1 90.88 108 ILE A C 1
ATOM 868 O O . ILE A 1 108 ? -9.352 -51.219 -13.266 1 90.88 108 ILE A O 1
ATOM 872 N N . VAL A 1 109 ? -10.609 -52.156 -14.805 1 89.19 109 VAL A N 1
ATOM 873 C CA . VAL A 1 109 ? -10.188 -53.5 -14.438 1 89.19 109 VAL A CA 1
ATOM 874 C C . VAL A 1 109 ? -8.703 -53.688 -14.742 1 89.19 109 VAL A C 1
ATOM 876 O O . VAL A 1 109 ? -8 -54.406 -14.016 1 89.19 109 VAL A O 1
ATOM 879 N N . GLN A 1 110 ? -8.273 -53.031 -15.727 1 87.19 110 GLN A N 1
ATOM 880 C CA . GLN A 1 110 ? -6.895 -53.188 -16.172 1 87.19 110 GLN A CA 1
ATOM 881 C C . GLN A 1 110 ? -5.961 -52.219 -15.43 1 87.19 110 GLN A C 1
ATOM 883 O O . GLN A 1 110 ? -4.738 -52.312 -15.57 1 87.19 110 GLN A O 1
ATOM 888 N N . GLU A 1 111 ? -6.496 -51.344 -14.75 1 83.75 111 GLU A N 1
ATOM 889 C CA . GLU A 1 111 ? -5.684 -50.375 -14.008 1 83.75 111 GLU A CA 1
ATOM 890 C C . GLU A 1 111 ? -4.789 -51.094 -13 1 83.75 111 GLU A C 1
ATOM 892 O O . GLU A 1 111 ? -5.277 -51.781 -12.094 1 83.75 111 GLU A O 1
ATOM 897 N N . PRO A 1 112 ? -3.488 -50.938 -13.18 1 79.44 112 PRO A N 1
ATOM 898 C CA . PRO A 1 112 ? -2.535 -51.719 -12.383 1 79.44 112 PRO A CA 1
ATOM 899 C C . PRO A 1 112 ? -2.605 -51.375 -10.898 1 79.44 112 PRO A C 1
ATOM 901 O O . PRO A 1 112 ? -2.287 -52.219 -10.062 1 79.44 112 PRO A O 1
ATOM 904 N N . TYR A 1 113 ? -3.037 -50.219 -10.602 1 78.12 113 TYR A N 1
ATOM 905 C CA . TYR A 1 113 ? -3.049 -49.812 -9.195 1 78.12 113 TYR A CA 1
ATOM 906 C C . TYR A 1 113 ? -4.441 -49.969 -8.602 1 78.12 113 TYR A C 1
ATOM 908 O O . TYR A 1 113 ? -4.699 -49.531 -7.484 1 78.12 113 TYR A O 1
ATOM 916 N N . ALA A 1 114 ? -5.301 -50.562 -9.305 1 81.81 114 ALA A N 1
ATOM 917 C CA . ALA A 1 114 ? -6.668 -50.719 -8.812 1 81.81 114 ALA A CA 1
ATOM 918 C C . ALA A 1 114 ? -6.754 -51.875 -7.82 1 81.81 114 ALA A C 1
ATOM 920 O O . ALA A 1 114 ? -6.238 -52.969 -8.078 1 81.81 114 ALA A O 1
ATOM 921 N N . ALA A 1 115 ? -7.172 -51.594 -6.598 1 83 115 ALA A N 1
ATOM 922 C CA . ALA A 1 115 ? -7.48 -52.625 -5.594 1 83 115 ALA A CA 1
ATOM 923 C C . ALA A 1 115 ? -8.992 -52.812 -5.453 1 83 115 ALA A C 1
ATOM 925 O O . ALA A 1 115 ? -9.578 -52.406 -4.438 1 83 115 ALA A O 1
ATOM 926 N N . LEU A 1 116 ? -9.602 -53.406 -6.406 1 86.69 116 LEU A N 1
ATOM 927 C CA . LEU A 1 116 ? -11.055 -53.531 -6.473 1 86.69 116 LEU A CA 1
ATOM 928 C C . LEU A 1 116 ? -11.531 -54.75 -5.68 1 86.69 116 LEU A C 1
ATOM 930 O O . LEU A 1 116 ? -10.898 -55.781 -5.715 1 86.69 116 LEU A O 1
ATOM 934 N N . PRO A 1 117 ? -12.555 -54.594 -4.914 1 85.75 117 PRO A N 1
ATOM 935 C CA . PRO A 1 117 ? -13.211 -55.781 -4.359 1 85.75 117 PRO A CA 1
ATOM 936 C C . PRO A 1 117 ? -13.656 -56.75 -5.438 1 85.75 117 PRO A C 1
ATOM 938 O O . PRO A 1 117 ? -14.016 -56.344 -6.543 1 85.75 117 PRO A O 1
ATOM 941 N N . ASP A 1 118 ? -13.617 -58.062 -5.086 1 87.12 118 ASP A N 1
ATOM 942 C CA . ASP A 1 118 ? -13.898 -59.125 -6.051 1 87.12 118 ASP A CA 1
ATOM 943 C C . ASP A 1 118 ? -15.273 -58.938 -6.691 1 87.12 118 ASP A C 1
ATOM 945 O O . ASP A 1 118 ? -15.438 -59.125 -7.898 1 87.12 118 ASP A O 1
ATOM 949 N N . LYS A 1 119 ? -16.172 -58.5 -5.902 1 85.44 119 LYS A N 1
ATOM 950 C CA . LYS A 1 119 ? -17.531 -58.312 -6.414 1 85.44 119 LYS A CA 1
ATOM 951 C C . LYS A 1 119 ? -17.578 -57.219 -7.473 1 85.44 119 LYS A C 1
ATOM 953 O O . LYS A 1 119 ? -18.234 -57.344 -8.5 1 85.44 119 LYS A O 1
ATOM 958 N N . VAL A 1 120 ? -16.891 -56.188 -7.297 1 89.25 120 VAL A N 1
ATOM 959 C CA . VAL A 1 120 ? -16.844 -55.031 -8.211 1 89.25 120 VAL A CA 1
ATOM 960 C C . VAL A 1 120 ? -16.078 -55.438 -9.477 1 89.25 120 VAL A C 1
ATOM 962 O O . VAL A 1 120 ? -16.484 -55.094 -10.586 1 89.25 120 VAL A O 1
ATOM 965 N N . LYS A 1 121 ? -14.992 -56.062 -9.242 1 90.75 121 LYS A N 1
ATOM 966 C CA . LYS A 1 121 ? -14.18 -56.531 -10.367 1 90.75 121 LYS A CA 1
ATOM 967 C C . LYS A 1 121 ? -14.984 -57.406 -11.312 1 90.75 121 LYS A C 1
ATOM 969 O O . LYS A 1 121 ? -14.93 -57.25 -12.531 1 90.75 121 LYS A O 1
ATOM 974 N N . GLN A 1 122 ? -15.727 -58.344 -10.742 1 88.12 122 GLN A N 1
ATOM 975 C CA . GLN A 1 122 ? -16.547 -59.25 -11.539 1 88.12 122 GLN A CA 1
ATOM 976 C C . GLN A 1 122 ? -17.656 -58.5 -12.266 1 88.12 122 GLN A C 1
ATOM 978 O O . GLN A 1 122 ? -17.938 -58.781 -13.438 1 88.12 122 GLN A O 1
ATOM 983 N N . ALA A 1 123 ? -18.219 -57.562 -11.562 1 88.06 123 ALA A N 1
ATOM 984 C CA . ALA A 1 123 ? -19.266 -56.781 -12.164 1 88.06 123 ALA A CA 1
ATOM 985 C C . ALA A 1 123 ? -18.75 -55.969 -13.352 1 88.06 123 ALA A C 1
ATOM 987 O O . ALA A 1 123 ? -19.406 -55.844 -14.383 1 88.06 123 ALA A O 1
ATOM 988 N N . LEU A 1 124 ? -17.609 -55.438 -13.258 1 92.44 124 LEU A N 1
ATOM 989 C CA . LEU A 1 124 ? -17 -54.656 -14.312 1 92.44 124 LEU A CA 1
ATOM 990 C C . LEU A 1 124 ? -16.625 -55.531 -15.5 1 92.44 124 LEU A C 1
ATOM 992 O O . LEU A 1 124 ? -16.781 -55.125 -16.656 1 92.44 124 LEU A O 1
ATOM 996 N N . GLN A 1 125 ? -16.156 -56.75 -15.172 1 89.75 125 GLN A N 1
ATOM 997 C CA . GLN A 1 125 ? -15.742 -57.688 -16.219 1 89.75 125 GLN A CA 1
ATOM 998 C C . GLN A 1 125 ? -16.938 -58.156 -17.047 1 89.75 125 GLN A C 1
ATOM 1000 O O . GLN A 1 125 ? -16.828 -58.406 -18.25 1 89.75 125 GLN A O 1
ATOM 1005 N N . LYS A 1 126 ? -18.094 -58.25 -16.359 1 88.19 126 LYS A N 1
ATOM 1006 C CA . LYS A 1 126 ? -19.281 -58.75 -17.016 1 88.19 126 LYS A CA 1
ATOM 1007 C C . LYS A 1 126 ? -20.141 -57.594 -17.562 1 88.19 126 LYS A C 1
ATOM 1009 O O . LYS A 1 126 ? -21.25 -57.812 -18.062 1 88.19 126 LYS A O 1
ATOM 1014 N N . PHE A 1 127 ? -19.594 -56.438 -17.5 1 91.62 127 PHE A N 1
ATOM 1015 C CA . PHE A 1 127 ? -20.375 -55.25 -17.891 1 91.62 127 PHE A CA 1
ATOM 1016 C C . PHE A 1 127 ? -20.547 -55.219 -19.406 1 91.62 127 PHE A C 1
ATOM 1018 O O . PHE A 1 127 ? -19.578 -55.312 -20.156 1 91.62 127 PHE A O 1
ATOM 1025 N N . THR A 1 128 ? -21.781 -54.969 -19.953 1 87.62 128 THR A N 1
ATOM 1026 C CA . THR A 1 128 ? -22.031 -55 -21.391 1 87.62 128 THR A CA 1
ATOM 1027 C C . THR A 1 128 ? -22.688 -53.719 -21.844 1 87.62 128 THR A C 1
ATOM 1029 O O . THR A 1 128 ? -23.031 -53.562 -23.016 1 87.62 128 THR A O 1
ATOM 1032 N N . GLY A 1 129 ? -22.828 -52.719 -21 1 88.44 129 GLY A N 1
ATOM 1033 C CA . GLY A 1 129 ? -23.422 -51.469 -21.391 1 88.44 129 GLY A CA 1
ATOM 1034 C C . GLY A 1 129 ? -24.812 -51.594 -21.953 1 88.44 129 GLY A C 1
ATOM 1035 O O . GLY A 1 129 ? -25.125 -51.062 -23.016 1 88.44 129 GLY A O 1
ATOM 1036 N N . SER A 1 130 ? -25.656 -52.312 -21.391 1 86.5 130 SER A N 1
ATOM 1037 C CA . SER A 1 130 ? -27 -52.625 -21.875 1 86.5 130 SER A CA 1
ATOM 1038 C C . SER A 1 130 ? -27.891 -51.406 -21.844 1 86.5 130 SER A C 1
ATOM 1040 O O . SER A 1 130 ? -27.547 -50.406 -21.203 1 86.5 130 SER A O 1
ATOM 1042 N N . ASN A 1 131 ? -29.016 -51.438 -22.578 1 85.75 131 ASN A N 1
ATOM 1043 C CA . ASN A 1 131 ? -29.984 -50.344 -22.547 1 85.75 131 ASN A CA 1
ATOM 1044 C C . ASN A 1 131 ? -30.562 -50.125 -21.156 1 85.75 131 ASN A C 1
ATOM 1046 O O . ASN A 1 131 ? -30.844 -49 -20.75 1 85.75 131 ASN A O 1
ATOM 1050 N N . GLY A 1 132 ? -30.688 -51.156 -20.469 1 81.5 132 GLY A N 1
ATOM 1051 C CA . GLY A 1 132 ? -31.156 -51.062 -19.094 1 81.5 132 GLY A CA 1
ATOM 1052 C C . GLY A 1 132 ? -30.203 -50.312 -18.188 1 81.5 132 GLY A C 1
ATOM 1053 O O . GLY A 1 132 ? -30.641 -49.469 -17.391 1 81.5 132 GLY A O 1
ATOM 1054 N N . TRP A 1 133 ? -28.891 -50.594 -18.328 1 87.44 133 TRP A N 1
ATOM 1055 C CA . TRP A 1 133 ? -27.906 -49.844 -17.562 1 87.44 133 TRP A CA 1
ATOM 1056 C C . TRP A 1 133 ? -27.969 -48.344 -17.906 1 87.44 133 TRP A C 1
ATOM 1058 O O . TRP A 1 133 ? -27.938 -47.5 -17.016 1 87.44 133 TRP A O 1
ATOM 1068 N N . LEU A 1 134 ? -28.031 -48.031 -19.25 1 87.69 134 LEU A N 1
ATOM 1069 C CA . LEU A 1 134 ? -28.047 -46.656 -19.703 1 87.69 134 LEU A CA 1
ATOM 1070 C C . LEU A 1 134 ? -29.234 -45.906 -19.109 1 87.69 134 LEU A C 1
ATOM 1072 O O . LEU A 1 134 ? -29.109 -44.75 -18.672 1 87.69 134 LEU A O 1
ATOM 1076 N N . ASP A 1 135 ? -30.344 -46.562 -19.109 1 79.56 135 ASP A N 1
ATOM 1077 C CA . ASP A 1 135 ? -31.531 -45.969 -18.516 1 79.56 135 ASP A CA 1
ATOM 1078 C C . ASP A 1 135 ? -31.328 -45.688 -17.031 1 79.56 135 ASP A C 1
ATOM 1080 O O . ASP A 1 135 ? -31.734 -44.625 -16.531 1 79.56 135 ASP A O 1
ATOM 1084 N N . GLY A 1 136 ? -30.766 -46.594 -16.359 1 78.69 136 GLY A N 1
ATOM 1085 C CA . GLY A 1 136 ? -30.453 -46.406 -14.961 1 78.69 136 GLY A CA 1
ATOM 1086 C C . GLY A 1 136 ? -29.453 -45.281 -14.734 1 78.69 136 GLY A C 1
ATOM 1087 O O . GLY A 1 136 ? -29.625 -44.469 -13.82 1 78.69 136 GLY A O 1
ATOM 1088 N N . TYR A 1 137 ? -28.344 -45.188 -15.547 1 83.19 137 TYR A N 1
ATOM 1089 C CA . TYR A 1 137 ? -27.344 -44.156 -15.469 1 83.19 137 TYR A CA 1
ATOM 1090 C C . TYR A 1 137 ? -27.984 -42.781 -15.656 1 83.19 137 TYR A C 1
ATOM 1092 O O . TYR A 1 137 ? -27.672 -41.844 -14.922 1 83.19 137 TYR A O 1
ATOM 1100 N N . ARG A 1 138 ? -28.906 -42.688 -16.609 1 74 138 ARG A N 1
ATOM 1101 C CA . ARG A 1 138 ? -29.594 -41.406 -16.891 1 74 138 ARG A CA 1
ATOM 1102 C C . ARG A 1 138 ? -30.438 -41 -15.695 1 74 138 ARG A C 1
ATOM 1104 O O . ARG A 1 138 ? -30.531 -39.781 -15.391 1 74 138 ARG A O 1
ATOM 1111 N N . THR A 1 139 ? -30.938 -41.906 -15.094 1 69.25 139 THR A N 1
ATOM 1112 C CA . THR A 1 139 ? -31.75 -41.625 -13.922 1 69.25 139 THR A CA 1
ATOM 1113 C C . THR A 1 139 ? -30.875 -41.156 -12.758 1 69.25 139 THR A C 1
ATOM 1115 O O . THR A 1 139 ? -31.281 -40.281 -11.984 1 69.25 139 THR A O 1
ATOM 1118 N N . ARG A 1 140 ? -29.781 -41.781 -12.594 1 68.25 140 ARG A N 1
ATOM 1119 C CA . ARG A 1 140 ? -28.891 -41.5 -11.477 1 68.25 140 ARG A CA 1
ATOM 1120 C C . ARG A 1 140 ? -28.172 -40.156 -11.688 1 68.25 140 ARG A C 1
ATOM 1122 O O . ARG A 1 140 ? -27.953 -39.406 -10.742 1 68.25 140 ARG A O 1
ATOM 1129 N N . PHE A 1 141 ? -27.688 -39.844 -12.82 1 66.38 141 PHE A N 1
ATOM 1130 C CA . PHE A 1 141 ? -26.828 -38.688 -13.062 1 66.38 141 PHE A CA 1
ATOM 1131 C C . PHE A 1 141 ? -27.562 -37.625 -13.898 1 66.38 141 PHE A C 1
ATOM 1133 O O . PHE A 1 141 ? -27.016 -36.562 -14.203 1 66.38 141 PHE A O 1
ATOM 1140 N N . GLY A 1 142 ? -28.938 -37.656 -14.078 1 55.53 142 GLY A N 1
ATOM 1141 C CA . GLY A 1 142 ? -29.812 -36.688 -14.688 1 55.53 142 GLY A CA 1
ATOM 1142 C C . GLY A 1 142 ? -30.062 -36.938 -16.156 1 55.53 142 GLY A C 1
ATOM 1143 O O . GLY A 1 142 ? -29.266 -37.594 -16.828 1 55.53 142 GLY A O 1
ATOM 1144 N N . SER A 1 143 ? -31.391 -36.688 -16.609 1 46.94 143 SER A N 1
ATOM 1145 C CA . SER A 1 143 ? -31.969 -36.906 -17.938 1 46.94 143 SER A CA 1
ATOM 1146 C C . SER A 1 143 ? -31.219 -36.094 -19 1 46.94 143 SER A C 1
ATOM 1148 O O . SER A 1 143 ? -31.078 -34.875 -18.875 1 46.94 143 SER A O 1
ATOM 1150 N N . PHE A 1 144 ? -30.234 -36.562 -19.562 1 47.06 144 PHE A N 1
ATOM 1151 C CA . PHE A 1 144 ? -29.672 -35.844 -20.688 1 47.06 144 PHE A CA 1
ATOM 1152 C C . PHE A 1 144 ? -30.422 -36.156 -21.969 1 47.06 144 PHE A C 1
ATOM 1154 O O . PHE A 1 144 ? -30.859 -37.312 -22.172 1 47.06 144 PHE A O 1
ATOM 1161 N N . SER A 1 145 ? -31.344 -35.25 -22.359 1 40.12 145 SER A N 1
ATOM 1162 C CA . SER A 1 145 ? -32.219 -35.406 -23.516 1 40.12 145 SER A CA 1
ATOM 1163 C C . SER A 1 145 ? -31.469 -36 -24.703 1 40.12 145 SER A C 1
ATOM 1165 O O . SER A 1 145 ? -30.469 -35.469 -25.156 1 40.12 145 SER A O 1
ATOM 1167 N N . SER A 1 146 ? -31.344 -37.188 -24.812 1 37.53 146 SER A N 1
ATOM 1168 C CA . SER A 1 146 ? -30.875 -37.875 -26.016 1 37.53 146 SER A CA 1
ATOM 1169 C C . SER A 1 146 ? -31.781 -37.594 -27.203 1 37.53 146 SER A C 1
ATOM 1171 O O . SER A 1 146 ? -31.719 -38.281 -28.219 1 37.53 146 SER A O 1
ATOM 1173 N N . LYS A 1 147 ? -32.906 -36.844 -27.141 1 35.78 147 LYS A N 1
ATOM 1174 C CA . LYS A 1 147 ? -33.781 -37 -28.297 1 35.78 147 LYS A CA 1
ATOM 1175 C C . LYS A 1 147 ? -33.031 -36.656 -29.594 1 35.78 147 LYS A C 1
ATOM 1177 O O . LYS A 1 147 ? -32.5 -35.562 -29.734 1 35.78 147 LYS A O 1
ATOM 1182 N N . GLN A 1 148 ? -32.562 -37.625 -30.234 1 34.06 148 GLN A N 1
ATOM 1183 C CA . GLN A 1 148 ? -32.281 -37.562 -31.672 1 34.06 148 GLN A CA 1
ATOM 1184 C C . GLN A 1 148 ? -33.469 -36.969 -32.438 1 34.06 148 GLN A C 1
ATOM 1186 O O . GLN A 1 148 ? -34.562 -37.5 -32.406 1 34.06 148 GLN A O 1
ATOM 1191 N N . LEU A 1 149 ? -33.688 -35.656 -32.531 1 33.16 149 LEU A N 1
ATOM 1192 C CA . LEU A 1 149 ? -34.625 -35.344 -33.594 1 33.16 149 LEU A CA 1
ATOM 1193 C C . LEU A 1 149 ? -34.219 -36.031 -34.906 1 33.16 149 LEU A C 1
ATOM 1195 O O . LEU A 1 149 ? -33.031 -36.031 -35.25 1 33.16 149 LEU A O 1
ATOM 1199 N N . PRO A 1 150 ? -34.875 -36.969 -35.438 1 31.61 150 PRO A N 1
ATOM 1200 C CA . PRO A 1 150 ? -34.625 -37.688 -36.688 1 31.61 150 PRO A CA 1
ATOM 1201 C C . PRO A 1 150 ? -34.062 -36.75 -37.781 1 31.61 150 PRO A C 1
ATOM 1203 O O . PRO A 1 150 ? -33.75 -37.219 -38.875 1 31.61 150 PRO A O 1
ATOM 1206 N N . GLY A 1 151 ? -34.781 -35.688 -38.156 1 32.53 151 GLY A N 1
ATOM 1207 C CA . GLY A 1 151 ? -34.406 -35.062 -39.438 1 32.53 151 GLY A CA 1
ATOM 1208 C C . GLY A 1 151 ? -32.938 -34.812 -39.562 1 32.53 151 GLY A C 1
ATOM 1209 O O . GLY A 1 151 ? -32.188 -34.875 -38.562 1 32.53 151 GLY A O 1
ATOM 1210 N N . GLY A 1 152 ? -32.344 -34.812 -40.875 1 29.22 152 GLY A N 1
ATOM 1211 C CA . GLY A 1 152 ? -30.969 -34.719 -41.375 1 29.22 152 GLY A CA 1
ATOM 1212 C C . GLY A 1 152 ? -30.031 -33.969 -40.469 1 29.22 152 GLY A C 1
ATOM 1213 O O . GLY A 1 152 ? -30.359 -33.75 -39.281 1 29.22 152 GLY A O 1
ATOM 1214 N N . ALA A 1 153 ? -29.266 -33.031 -41.156 1 29.61 153 ALA A N 1
ATOM 1215 C CA . ALA A 1 153 ? -28.016 -32.281 -41.156 1 29.61 153 ALA A CA 1
ATOM 1216 C C . ALA A 1 153 ? -27.953 -31.328 -39.969 1 29.61 153 ALA A C 1
ATOM 1218 O O . ALA A 1 153 ? -27 -30.547 -39.844 1 29.61 153 ALA A O 1
ATOM 1219 N N . ASP A 1 154 ? -29.125 -30.891 -39.562 1 28.05 154 ASP A N 1
ATOM 1220 C CA . ASP A 1 154 ? -28.938 -29.656 -38.844 1 28.05 154 ASP A CA 1
ATOM 1221 C C . ASP A 1 154 ? -28.156 -29.906 -37.531 1 28.05 154 ASP A C 1
ATOM 1223 O O . ASP A 1 154 ? -28.578 -30.672 -36.688 1 28.05 154 ASP A O 1
ATOM 1227 N N . GLN A 1 155 ? -26.812 -30.047 -37.688 1 30.16 155 GLN A N 1
ATOM 1228 C CA . GLN A 1 155 ? -25.719 -29.828 -36.719 1 30.16 155 GLN A CA 1
ATOM 1229 C C . GLN A 1 155 ? -26.203 -29 -35.531 1 30.16 155 GLN A C 1
ATOM 1231 O O . GLN A 1 155 ? -26.516 -27.812 -35.688 1 30.16 155 GLN A O 1
ATOM 1236 N N . ASN A 1 156 ? -27.125 -29.469 -34.938 1 28.73 156 ASN A N 1
ATOM 1237 C CA . ASN A 1 156 ? -27.484 -28.734 -33.719 1 28.73 156 ASN A CA 1
ATOM 1238 C C . ASN A 1 156 ? -26.25 -28.156 -33.031 1 28.73 156 ASN A C 1
ATOM 1240 O O . ASN A 1 156 ? -25.453 -28.891 -32.438 1 28.73 156 ASN A O 1
ATOM 1244 N N . VAL A 1 157 ? -25.469 -27.406 -33.75 1 30.94 157 VAL A N 1
ATOM 1245 C CA . VAL A 1 157 ? -24.547 -26.375 -33.281 1 30.94 157 VAL A CA 1
ATOM 1246 C C . VAL A 1 157 ? -25 -25.859 -31.906 1 30.94 157 VAL A C 1
ATOM 1248 O O . VAL A 1 157 ? -26.125 -25.375 -31.781 1 30.94 157 VAL A O 1
ATOM 1251 N N . ILE A 1 158 ? -24.938 -26.609 -30.844 1 32.94 158 ILE A N 1
ATOM 1252 C CA . ILE A 1 158 ? -24.969 -25.781 -29.656 1 32.94 158 ILE A CA 1
ATOM 1253 C C . ILE A 1 158 ? -24.859 -24.312 -30.047 1 32.94 158 ILE A C 1
ATOM 1255 O O . ILE A 1 158 ? -23.828 -23.875 -30.562 1 32.94 158 ILE A O 1
ATOM 1259 N N . LYS A 1 159 ? -25.812 -23.797 -30.531 1 35.47 159 LYS A N 1
ATOM 1260 C CA . LYS A 1 159 ? -25.969 -22.375 -30.812 1 35.47 159 LYS A CA 1
ATOM 1261 C C . LYS A 1 159 ? -25 -21.531 -29.984 1 35.47 159 LYS A C 1
ATOM 1263 O O . LYS A 1 159 ? -24.953 -21.672 -28.766 1 35.47 159 LYS A O 1
ATOM 1268 N N . SER A 1 160 ? -23.719 -21.203 -30.328 1 42.56 160 SER A N 1
ATOM 1269 C CA . SER A 1 160 ? -22.781 -20.188 -29.891 1 42.56 160 SER A CA 1
ATOM 1270 C C . SER A 1 160 ? -23.484 -19.109 -29.062 1 42.56 160 SER A C 1
ATOM 1272 O O . SER A 1 160 ? -24.328 -18.359 -29.594 1 42.56 160 SER A O 1
ATOM 1274 N N . VAL A 1 161 ? -24.141 -19.531 -28 1 46.19 161 VAL A N 1
ATOM 1275 C CA . VAL A 1 161 ? -24.609 -18.391 -27.219 1 46.19 161 VAL A CA 1
ATOM 1276 C C . VAL A 1 161 ? -23.797 -17.141 -27.562 1 46.19 161 VAL A C 1
ATOM 1278 O O . VAL A 1 161 ? -22.562 -17.172 -27.562 1 46.19 161 VAL A O 1
ATOM 1281 N N . ASP A 1 162 ? -24.328 -16.297 -28.266 1 62.75 162 ASP A N 1
ATOM 1282 C CA . ASP A 1 162 ? -23.812 -14.992 -28.656 1 62.75 162 ASP A CA 1
ATOM 1283 C C . ASP A 1 162 ? -23 -14.359 -27.516 1 62.75 162 ASP A C 1
ATOM 1285 O O . ASP A 1 162 ? -23.391 -14.445 -26.359 1 62.75 162 ASP A O 1
ATOM 1289 N N . VAL A 1 163 ? -21.734 -14.305 -27.703 1 73.44 163 VAL A N 1
ATOM 1290 C CA . VAL A 1 163 ? -20.812 -13.609 -26.812 1 73.44 163 VAL A CA 1
ATOM 1291 C C . VAL A 1 163 ? -21.547 -12.492 -26.078 1 73.44 163 VAL A C 1
ATOM 1293 O O . VAL A 1 163 ? -21.375 -12.32 -24.875 1 73.44 163 VAL A O 1
ATOM 1296 N N . GLN A 1 164 ? -22.469 -11.938 -26.75 1 77.5 164 GLN A N 1
ATOM 1297 C CA . GLN A 1 164 ? -23.156 -10.797 -26.156 1 77.5 164 GLN A CA 1
ATOM 1298 C C . GLN A 1 164 ? -24.156 -11.242 -25.109 1 77.5 164 GLN A C 1
ATOM 1300 O O . GLN A 1 164 ? -24.297 -10.602 -24.062 1 77.5 164 GLN A O 1
ATOM 1305 N N . THR A 1 165 ? -24.781 -12.25 -25.406 1 77.38 165 THR A N 1
ATOM 1306 C CA . THR A 1 165 ? -25.781 -12.75 -24.469 1 77.38 165 THR A CA 1
ATOM 1307 C C . THR A 1 165 ? -25.109 -13.242 -23.188 1 77.38 165 THR A C 1
ATOM 1309 O O . THR A 1 165 ? -25.578 -12.969 -22.078 1 77.38 165 THR A O 1
ATOM 1312 N N . ARG A 1 166 ? -24.062 -13.992 -23.391 1 77.62 166 ARG A N 1
ATOM 1313 C CA . ARG A 1 166 ? -23.344 -14.5 -22.234 1 77.62 166 ARG A CA 1
ATOM 1314 C C . ARG A 1 166 ? -22.781 -13.359 -21.391 1 77.62 166 ARG A C 1
ATOM 1316 O O . ARG A 1 166 ? -22.766 -13.438 -20.172 1 77.62 166 ARG A O 1
ATOM 1323 N N . LEU A 1 167 ? -22.297 -12.375 -22.062 1 84.62 167 LEU A N 1
ATOM 1324 C CA . LEU A 1 167 ? -21.766 -11.203 -21.375 1 84.62 167 LEU A CA 1
ATOM 1325 C C . LEU A 1 167 ? -22.875 -10.516 -20.562 1 84.62 167 LEU A C 1
ATOM 1327 O O . LEU A 1 167 ? -22.641 -10.07 -19.438 1 84.62 167 LEU A O 1
ATOM 1331 N N . ARG A 1 168 ? -24.031 -10.484 -21.141 1 84.56 168 ARG A N 1
ATOM 1332 C CA . ARG A 1 168 ? -25.156 -9.867 -20.438 1 84.56 168 ARG A CA 1
ATOM 1333 C C . ARG A 1 168 ? -25.531 -10.664 -19.203 1 84.56 168 ARG A C 1
ATOM 1335 O O . ARG A 1 168 ? -25.875 -10.078 -18.156 1 84.56 168 ARG A O 1
ATOM 1342 N N . GLU A 1 169 ? -25.516 -11.938 -19.359 1 82.94 169 GLU A N 1
ATOM 1343 C CA . GLU A 1 169 ? -25.812 -12.805 -18.219 1 82.94 169 GLU A CA 1
ATOM 1344 C C . GLU A 1 169 ? -24.797 -12.609 -17.094 1 82.94 169 GLU A C 1
ATOM 1346 O O . GLU A 1 169 ? -25.172 -12.555 -15.93 1 82.94 169 GLU A O 1
ATOM 1351 N N . LEU A 1 170 ? -23.594 -12.586 -17.484 1 87.56 170 LEU A N 1
ATOM 1352 C CA . LEU A 1 170 ? -22.531 -12.367 -16.516 1 87.56 170 LEU A CA 1
ATOM 1353 C C . LEU A 1 170 ? -22.688 -11.008 -15.836 1 87.56 170 LEU A C 1
ATOM 1355 O O . LEU A 1 170 ? -22.531 -10.891 -14.617 1 87.56 170 LEU A O 1
ATOM 1359 N N . HIS A 1 171 ? -23 -9.992 -16.641 1 90.19 171 HIS A N 1
ATOM 1360 C CA . HIS A 1 171 ? -23.203 -8.648 -16.094 1 90.19 171 HIS A CA 1
ATOM 1361 C C . HIS A 1 171 ? -24.344 -8.633 -15.078 1 90.19 171 HIS A C 1
ATOM 1363 O O . HIS A 1 171 ? -24.25 -7.969 -14.047 1 90.19 171 HIS A O 1
ATOM 1369 N N . HIS A 1 172 ? -25.297 -9.344 -15.352 1 88.44 172 HIS A N 1
ATOM 1370 C CA . HIS A 1 172 ? -26.438 -9.422 -14.445 1 88.44 172 HIS A CA 1
ATOM 1371 C C . HIS A 1 172 ? -26.062 -10.078 -13.125 1 88.44 172 HIS A C 1
ATOM 1373 O O . HIS A 1 172 ? -26.453 -9.617 -12.055 1 88.44 172 HIS A O 1
ATOM 1379 N N . SER A 1 173 ? -25.266 -11.133 -13.266 1 87.94 173 SER A N 1
ATOM 1380 C CA . SER A 1 173 ? -24.859 -11.875 -12.078 1 87.94 173 SER A CA 1
ATOM 1381 C C . SER A 1 173 ? -23.922 -11.047 -11.203 1 87.94 173 SER A C 1
ATOM 1383 O O . SER A 1 173 ? -23.812 -11.289 -10 1 87.94 173 SER A O 1
ATOM 1385 N N . LEU A 1 174 ? -23.297 -10.07 -11.789 1 91.75 174 LEU A N 1
ATOM 1386 C CA . LEU A 1 174 ? -22.312 -9.281 -11.07 1 91.75 174 LEU A CA 1
ATOM 1387 C C . LEU A 1 174 ? -22.891 -7.938 -10.641 1 91.75 174 LEU A C 1
ATOM 1389 O O . LEU A 1 174 ? -22.188 -7.113 -10.055 1 91.75 174 LEU A O 1
ATOM 1393 N N . ARG A 1 175 ? -24.109 -7.785 -10.906 1 88.5 175 ARG A N 1
ATOM 1394 C CA . ARG A 1 175 ? -24.734 -6.523 -10.539 1 88.5 175 ARG A CA 1
ATOM 1395 C C . ARG A 1 175 ? -24.734 -6.328 -9.031 1 88.5 175 ARG A C 1
ATOM 1397 O O . ARG A 1 175 ? -25.125 -7.23 -8.281 1 88.5 175 ARG A O 1
ATOM 1404 N N . GLY A 1 176 ? -24.234 -5.195 -8.594 1 85.5 176 GLY A N 1
ATOM 1405 C CA . GLY A 1 176 ? -24.25 -4.855 -7.18 1 85.5 176 GLY A CA 1
ATOM 1406 C C . GLY A 1 176 ? -23.125 -5.508 -6.398 1 85.5 176 GLY A C 1
ATOM 1407 O O . GLY A 1 176 ? -23.047 -5.363 -5.176 1 85.5 176 GLY A O 1
ATOM 1408 N N . VAL A 1 177 ? -22.328 -6.324 -7.051 1 90.44 177 VAL A N 1
ATOM 1409 C CA . VAL A 1 177 ? -21.203 -6.977 -6.383 1 90.44 177 VAL A CA 1
ATOM 1410 C C . VAL A 1 177 ? -20.031 -6.004 -6.281 1 90.44 177 VAL A C 1
ATOM 1412 O O . VAL A 1 177 ? -19.719 -5.293 -7.238 1 90.44 177 VAL A O 1
ATOM 1415 N N . ASP A 1 178 ? -19.453 -5.941 -5.094 1 87.62 178 ASP A N 1
ATOM 1416 C CA . ASP A 1 178 ? -18.297 -5.074 -4.879 1 87.62 178 ASP A CA 1
ATOM 1417 C C . ASP A 1 178 ? -17.109 -5.523 -5.734 1 87.62 178 ASP A C 1
ATOM 1419 O O . ASP A 1 178 ? -16.891 -6.719 -5.926 1 87.62 178 ASP A O 1
ATOM 1423 N N . LEU A 1 179 ? -16.328 -4.602 -6.207 1 90.5 179 LEU A N 1
ATOM 1424 C CA . LEU A 1 179 ? -15.188 -4.879 -7.066 1 90.5 179 LEU A CA 1
ATOM 1425 C C . LEU A 1 179 ? -14.211 -5.828 -6.375 1 90.5 179 LEU A C 1
ATOM 1427 O O . LEU A 1 179 ? -13.555 -6.637 -7.035 1 90.5 179 LEU A O 1
ATOM 1431 N N . GLU A 1 180 ? -14.133 -5.73 -5.051 1 91.38 180 GLU A N 1
ATOM 1432 C CA . GLU A 1 180 ? -13.203 -6.566 -4.293 1 91.38 180 GLU A CA 1
ATOM 1433 C C . GLU A 1 180 ? -13.656 -8.023 -4.293 1 91.38 180 GLU A C 1
ATOM 1435 O O . GLU A 1 180 ? -12.867 -8.922 -3.988 1 91.38 180 GLU A O 1
ATOM 1440 N N . ASP A 1 181 ? -14.891 -8.258 -4.691 1 94.94 181 ASP A N 1
ATOM 1441 C CA . ASP A 1 181 ? -15.461 -9.602 -4.633 1 94.94 181 ASP A CA 1
ATOM 1442 C C . ASP A 1 181 ? -15.484 -10.25 -6.02 1 94.94 181 ASP A C 1
ATOM 1444 O O . ASP A 1 181 ? -15.969 -11.375 -6.176 1 94.94 181 ASP A O 1
ATOM 1448 N N . ILE A 1 182 ? -14.984 -9.609 -7.027 1 96.62 182 ILE A N 1
ATOM 1449 C CA . ILE A 1 182 ? -14.93 -10.141 -8.383 1 96.62 182 ILE A CA 1
ATOM 1450 C C . ILE A 1 182 ? -13.5 -10.516 -8.742 1 96.62 182 ILE A C 1
ATOM 1452 O O . ILE A 1 182 ? -12.617 -9.656 -8.797 1 96.62 182 ILE A O 1
ATOM 1456 N N . TRP A 1 183 ? -13.273 -11.773 -8.977 1 97.75 183 TRP A N 1
ATOM 1457 C CA . TRP A 1 183 ? -11.93 -12.289 -9.188 1 97.75 183 TRP A CA 1
ATOM 1458 C C . TRP A 1 183 ? -11.836 -13.055 -10.5 1 97.75 183 TRP A C 1
ATOM 1460 O O . TRP A 1 183 ? -12.852 -13.523 -11.023 1 97.75 183 TRP A O 1
ATOM 1470 N N . THR A 1 184 ? -10.672 -13.102 -11.047 1 97.19 184 THR A N 1
ATOM 1471 C CA . THR A 1 184 ? -10.367 -13.969 -12.18 1 97.19 184 THR A CA 1
ATOM 1472 C C . THR A 1 184 ? -9 -14.633 -11.992 1 97.19 184 THR A C 1
ATOM 1474 O O . THR A 1 184 ? -8.25 -14.273 -11.094 1 97.19 184 THR A O 1
ATOM 1477 N N . GLY A 1 185 ? -8.758 -15.734 -12.734 1 95.94 185 GLY A N 1
ATOM 1478 C CA . GLY A 1 185 ? -7.484 -16.438 -12.742 1 95.94 185 GLY A CA 1
ATOM 1479 C C . GLY A 1 185 ? -7.055 -16.875 -14.133 1 95.94 185 GLY A C 1
ATOM 1480 O O . GLY A 1 185 ? -7.883 -17.266 -14.945 1 95.94 185 GLY A O 1
ATOM 1481 N N . GLY A 1 186 ? -5.797 -16.656 -14.391 1 93.5 186 GLY A N 1
ATOM 1482 C CA . GLY A 1 186 ? -5.238 -17.078 -15.656 1 93.5 186 GLY A CA 1
ATOM 1483 C C . GLY A 1 186 ? -3.836 -17.656 -15.531 1 93.5 186 GLY A C 1
ATOM 1484 O O . GLY A 1 186 ? -3.076 -17.25 -14.648 1 93.5 186 GLY A O 1
ATOM 1485 N N . GLU A 1 187 ? -3.568 -18.656 -16.422 1 94 187 GLU A N 1
ATOM 1486 C CA . GLU A 1 187 ? -2.26 -19.297 -16.391 1 94 187 GLU A CA 1
ATOM 1487 C C . GLU A 1 187 ? -1.468 -19 -17.656 1 94 187 GLU A C 1
ATOM 1489 O O . GLU A 1 187 ? -2.049 -18.656 -18.688 1 94 187 GLU A O 1
ATOM 1494 N N . PHE A 1 188 ? -0.201 -19.047 -17.578 1 93.31 188 PHE A N 1
ATOM 1495 C CA . PHE A 1 188 ? 0.712 -18.828 -18.703 1 93.31 188 PHE A CA 1
ATOM 1496 C C . PHE A 1 188 ? 2.029 -19.562 -18.469 1 93.31 188 PHE A C 1
ATOM 1498 O O . PHE A 1 188 ? 2.334 -19.969 -17.344 1 93.31 188 PHE A O 1
ATOM 1505 N N . ALA A 1 189 ? 2.703 -19.781 -19.547 1 93.25 189 ALA A N 1
ATOM 1506 C CA . ALA A 1 189 ? 4.02 -20.406 -19.469 1 93.25 189 ALA A CA 1
ATOM 1507 C C . ALA A 1 189 ? 5.113 -19.375 -19.25 1 93.25 189 ALA A C 1
ATOM 1509 O O . ALA A 1 189 ? 5.055 -18.266 -19.797 1 93.25 189 ALA A O 1
ATOM 1510 N N . LEU A 1 190 ? 6.047 -19.703 -18.422 1 94.25 190 LEU A N 1
ATOM 1511 C CA . LEU A 1 190 ? 7.207 -18.859 -18.188 1 94.25 190 LEU A CA 1
ATOM 1512 C C . LEU A 1 190 ? 8.5 -19.656 -18.266 1 94.25 190 LEU A C 1
ATOM 1514 O O . LEU A 1 190 ? 8.719 -20.578 -17.469 1 94.25 190 LEU A O 1
ATOM 1518 N N . MET A 1 191 ? 9.328 -19.328 -19.234 1 90.81 191 MET A N 1
ATOM 1519 C CA . MET A 1 191 ? 10.625 -19.969 -19.391 1 90.81 191 MET A CA 1
ATOM 1520 C C . MET A 1 191 ? 11.68 -19.312 -18.516 1 90.81 191 MET A C 1
ATOM 1522 O O . MET A 1 191 ? 11.859 -18.094 -18.562 1 90.81 191 MET A O 1
ATOM 1526 N N . TYR A 1 192 ? 12.352 -20.141 -17.688 1 88.5 192 TYR A N 1
ATOM 1527 C CA . TYR A 1 192 ? 13.414 -19.547 -16.875 1 88.5 192 TYR A CA 1
ATOM 1528 C C . TYR A 1 192 ? 14.781 -20 -17.359 1 88.5 192 TYR A C 1
ATOM 1530 O O . TYR A 1 192 ? 15.805 -19.406 -17 1 88.5 192 TYR A O 1
ATOM 1538 N N . LYS A 1 193 ? 14.859 -21.094 -18.156 1 82.44 193 LYS A N 1
ATOM 1539 C CA . LYS A 1 193 ? 16.094 -21.516 -18.812 1 82.44 193 LYS A CA 1
ATOM 1540 C C . LYS A 1 193 ? 15.938 -21.469 -20.328 1 82.44 193 LYS A C 1
ATOM 1542 O O . LYS A 1 193 ? 14.891 -21.828 -20.875 1 82.44 193 LYS A O 1
ATOM 1547 N N . ALA A 1 194 ? 16.953 -20.906 -20.922 1 74.5 194 ALA A N 1
ATOM 1548 C CA . ALA A 1 194 ? 16.938 -20.875 -22.391 1 74.5 194 ALA A CA 1
ATOM 1549 C C . ALA A 1 194 ? 16.953 -22.281 -22.969 1 74.5 194 ALA A C 1
ATOM 1551 O O . ALA A 1 194 ? 17.625 -23.172 -22.422 1 74.5 194 ALA A O 1
ATOM 1552 N N . PRO A 1 195 ? 16.047 -22.516 -23.969 1 63.53 195 PRO A N 1
ATOM 1553 C CA . PRO A 1 195 ? 16.078 -23.844 -24.578 1 63.53 195 PRO A CA 1
ATOM 1554 C C . PRO A 1 195 ? 17.453 -24.203 -25.125 1 63.53 195 PRO A C 1
ATOM 1556 O O . PRO A 1 195 ? 18.125 -23.359 -25.734 1 63.53 195 PRO A O 1
ATOM 1559 N N . VAL A 1 196 ? 18.172 -25.125 -24.469 1 57.31 196 VAL A N 1
ATOM 1560 C CA . VAL A 1 196 ? 19.438 -25.594 -25.047 1 57.31 196 VAL A CA 1
ATOM 1561 C C . VAL A 1 196 ? 19.156 -26.328 -26.359 1 57.31 196 VAL A C 1
ATOM 1563 O O . VAL A 1 196 ? 18.234 -27.125 -26.453 1 57.31 196 VAL A O 1
ATOM 1566 N N . PRO A 1 197 ? 19.594 -25.766 -27.453 1 49.88 197 PRO A N 1
ATOM 1567 C CA . PRO A 1 197 ? 19.422 -26.547 -28.672 1 49.88 197 PRO A CA 1
ATOM 1568 C C . PRO A 1 197 ? 19.766 -28.016 -28.5 1 49.88 197 PRO A C 1
ATOM 1570 O O . PRO A 1 197 ? 20.797 -28.344 -27.891 1 49.88 197 PRO A O 1
ATOM 1573 N N . GLU A 1 198 ? 18.812 -28.891 -28.359 1 46.75 198 GLU A N 1
ATOM 1574 C CA . GLU A 1 198 ? 19.094 -30.328 -28.312 1 46.75 198 GLU A CA 1
ATOM 1575 C C . GLU A 1 198 ? 20.156 -30.703 -29.344 1 46.75 198 GLU A C 1
ATOM 1577 O O . GLU A 1 198 ? 20.109 -30.266 -30.484 1 46.75 198 GLU A O 1
ATOM 1582 N N . PRO A 1 199 ? 21.281 -31.219 -28.984 1 42.56 199 PRO A N 1
ATOM 1583 C CA . PRO A 1 199 ? 22.031 -31.844 -30.078 1 42.56 199 PRO A CA 1
ATOM 1584 C C . PRO A 1 199 ? 21.141 -32.75 -30.938 1 42.56 199 PRO A C 1
ATOM 1586 O O . PRO A 1 199 ? 20.172 -33.312 -30.422 1 42.56 199 PRO A O 1
ATOM 1589 N N . VAL A 1 200 ? 21.188 -32.75 -32.406 1 41.19 200 VAL A N 1
ATOM 1590 C CA . VAL A 1 200 ? 20.406 -33.5 -33.375 1 41.19 200 VAL A CA 1
ATOM 1591 C C . VAL A 1 200 ? 20.047 -34.875 -32.844 1 41.19 200 VAL A C 1
ATOM 1593 O O . VAL A 1 200 ? 19.031 -35.469 -33.219 1 41.19 200 VAL A O 1
ATOM 1596 N N . GLY A 1 201 ? 21.062 -35.75 -32.438 1 38.06 201 GLY A N 1
ATOM 1597 C CA . GLY A 1 201 ? 20.906 -37.188 -32.312 1 38.06 201 GLY A CA 1
ATOM 1598 C C . GLY A 1 201 ? 20.078 -37.594 -31.109 1 38.06 201 GLY A C 1
ATOM 1599 O O . GLY A 1 201 ? 19.891 -38.781 -30.859 1 38.06 201 GLY A O 1
ATOM 1600 N N . ALA A 1 202 ? 20.281 -37.062 -30.031 1 39.91 202 ALA A N 1
ATOM 1601 C CA . ALA A 1 202 ? 19.703 -37.781 -28.906 1 39.91 202 ALA A CA 1
ATOM 1602 C C . ALA A 1 202 ? 18.172 -37.656 -28.906 1 39.91 202 ALA A C 1
ATOM 1604 O O . ALA A 1 202 ? 17.625 -36.562 -28.859 1 39.91 202 ALA A O 1
ATOM 1605 N N . ASN A 1 203 ? 17.516 -38.562 -29.594 1 34.88 203 ASN A N 1
ATOM 1606 C CA . ASN A 1 203 ? 16.094 -38.875 -29.672 1 34.88 203 ASN A CA 1
ATOM 1607 C C . ASN A 1 203 ? 15.406 -38.688 -28.328 1 34.88 203 ASN A C 1
ATOM 1609 O O . ASN A 1 203 ? 14.281 -39.156 -28.141 1 34.88 203 ASN A O 1
ATOM 1613 N N . GLY A 1 204 ? 16.125 -39.094 -27.219 1 34.84 204 GLY A N 1
ATOM 1614 C CA . GLY A 1 204 ? 15.258 -39.375 -26.078 1 34.84 204 GLY A CA 1
ATOM 1615 C C . GLY A 1 204 ? 14.344 -38.219 -25.719 1 34.84 204 GLY A C 1
ATOM 1616 O O . GLY A 1 204 ? 14.688 -37.062 -25.953 1 34.84 204 GLY A O 1
ATOM 1617 N N . SER A 1 205 ? 13.047 -38.438 -25.891 1 35.91 205 SER A N 1
ATOM 1618 C CA . SER A 1 205 ? 11.852 -37.781 -25.406 1 35.91 205 SER A CA 1
ATOM 1619 C C . SER A 1 205 ? 12.086 -37.125 -24.047 1 35.91 205 SER A C 1
ATOM 1621 O O . SER A 1 205 ? 11.133 -36.875 -23.312 1 35.91 205 SER A O 1
ATOM 1623 N N . GLY A 1 206 ? 13.219 -37.406 -23.422 1 35.94 206 GLY A N 1
ATOM 1624 C CA . GLY A 1 206 ? 13.141 -37.031 -22.016 1 35.94 206 GLY A CA 1
ATOM 1625 C C . GLY A 1 206 ? 12.633 -35.625 -21.797 1 35.94 206 GLY A C 1
ATOM 1626 O O . GLY A 1 206 ? 13.125 -34.688 -22.422 1 35.94 206 GLY A O 1
ATOM 1627 N N . ALA A 1 207 ? 11.398 -35.5 -21.547 1 39.75 207 ALA A N 1
ATOM 1628 C CA . ALA A 1 207 ? 10.711 -34.406 -20.875 1 39.75 207 ALA A CA 1
ATOM 1629 C C . ALA A 1 207 ? 11.617 -33.719 -19.844 1 39.75 207 ALA A C 1
ATOM 1631 O O . ALA A 1 207 ? 11.617 -34.094 -18.672 1 39.75 207 ALA A O 1
ATOM 1632 N N . ALA A 1 208 ? 12.891 -33.812 -19.906 1 41.53 208 ALA A N 1
ATOM 1633 C CA . ALA A 1 208 ? 13.805 -33.094 -19.031 1 41.53 208 ALA A CA 1
ATOM 1634 C C . ALA A 1 208 ? 13.234 -31.734 -18.625 1 41.53 208 ALA A C 1
ATOM 1636 O O . ALA A 1 208 ? 12.422 -31.172 -19.359 1 41.53 208 ALA A O 1
ATOM 1637 N N . GLY A 1 209 ? 13.336 -31.359 -17.312 1 52.03 209 GLY A N 1
ATOM 1638 C CA . GLY A 1 209 ? 12.852 -30.156 -16.656 1 52.03 209 GLY A CA 1
ATOM 1639 C C . GLY A 1 209 ? 12.977 -28.906 -17.5 1 52.03 209 GLY A C 1
ATOM 1640 O O . GLY A 1 209 ? 14.086 -28.438 -17.766 1 52.03 209 GLY A O 1
ATOM 1641 N N . ASN A 1 210 ? 12.18 -28.781 -18.594 1 62.78 210 ASN A N 1
ATOM 1642 C CA . ASN A 1 210 ? 12.172 -27.922 -19.766 1 62.78 210 ASN A CA 1
ATOM 1643 C C . ASN A 1 210 ? 12.383 -26.453 -19.375 1 62.78 210 ASN A C 1
ATOM 1645 O O . ASN A 1 210 ? 12.227 -25.562 -20.203 1 62.78 210 ASN A O 1
ATOM 1649 N N . GLY A 1 211 ? 12.945 -26.25 -18.188 1 82.19 211 GLY A N 1
ATOM 1650 C CA . GLY A 1 211 ? 13.227 -24.844 -17.891 1 82.19 211 GLY A CA 1
ATOM 1651 C C . GLY A 1 211 ? 12.008 -23.953 -17.984 1 82.19 211 GLY A C 1
ATOM 1652 O O . GLY A 1 211 ? 12.102 -22.812 -18.438 1 82.19 211 GLY A O 1
ATOM 1653 N N . ARG A 1 212 ? 10.852 -24.656 -17.766 1 88.12 212 ARG A N 1
ATOM 1654 C CA . ARG A 1 212 ? 9.609 -23.906 -17.891 1 88.12 212 ARG A CA 1
ATOM 1655 C C . ARG A 1 212 ? 8.688 -24.156 -16.703 1 88.12 212 ARG A C 1
ATOM 1657 O O . ARG A 1 212 ? 8.617 -25.266 -16.188 1 88.12 212 ARG A O 1
ATOM 1664 N N . TYR A 1 213 ? 8.031 -23.125 -16.219 1 93.38 213 TYR A N 1
ATOM 1665 C CA . TYR A 1 213 ? 6.98 -23.219 -15.211 1 93.38 213 TYR A CA 1
ATOM 1666 C C . TYR A 1 213 ? 5.641 -22.781 -15.789 1 93.38 213 TYR A C 1
ATOM 1668 O O . TYR A 1 213 ? 5.594 -22 -16.75 1 93.38 213 TYR A O 1
ATOM 1676 N N . THR A 1 214 ? 4.586 -23.391 -15.336 1 95.06 214 THR A N 1
ATOM 1677 C CA . THR A 1 214 ? 3.25 -22.828 -15.508 1 95.06 214 THR A CA 1
ATOM 1678 C C . THR A 1 214 ? 2.877 -21.938 -14.336 1 95.06 214 THR A C 1
ATOM 1680 O O . THR A 1 214 ? 2.906 -22.375 -13.18 1 95.06 214 THR A O 1
ATOM 1683 N N . VAL A 1 215 ? 2.641 -20.734 -14.633 1 96.88 215 VAL A N 1
ATOM 1684 C CA . VAL A 1 215 ? 2.334 -19.766 -13.586 1 96.88 215 VAL A CA 1
ATOM 1685 C C . VAL A 1 215 ? 0.875 -19.312 -13.695 1 96.88 215 VAL A C 1
ATOM 1687 O O . VAL A 1 215 ? 0.369 -19.109 -14.805 1 96.88 215 VAL A O 1
ATOM 1690 N N . SER A 1 216 ? 0.156 -19.281 -12.602 1 96.69 216 SER A N 1
ATOM 1691 C CA . SER A 1 216 ? -1.214 -18.781 -12.562 1 96.69 216 SER A CA 1
ATOM 1692 C C . SER A 1 216 ? -1.324 -17.531 -11.688 1 96.69 216 SER A C 1
ATOM 1694 O O . SER A 1 216 ? -0.789 -17.5 -10.578 1 96.69 216 SER A O 1
ATOM 1696 N N . LEU A 1 217 ? -1.939 -16.531 -12.227 1 97.12 217 LEU A N 1
ATOM 1697 C CA . LEU A 1 217 ? -2.193 -15.289 -11.492 1 97.12 217 LEU A CA 1
ATOM 1698 C C . LEU A 1 217 ? -3.682 -15.117 -11.219 1 97.12 217 LEU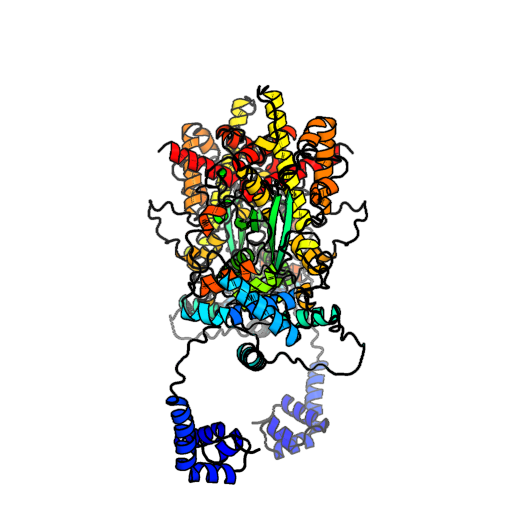 A C 1
ATOM 1700 O O . LEU A 1 217 ? -4.516 -15.398 -12.086 1 97.12 217 LEU A O 1
ATOM 1704 N N . PHE A 1 218 ? -4.074 -14.797 -10.008 1 97.88 218 PHE A N 1
ATOM 1705 C CA . PHE A 1 218 ? -5.434 -14.438 -9.633 1 97.88 218 PHE A CA 1
ATOM 1706 C C . PHE A 1 218 ? -5.508 -12.977 -9.195 1 97.88 218 PHE A C 1
ATOM 1708 O O . PHE A 1 218 ? -4.754 -12.547 -8.32 1 97.88 218 PHE A O 1
ATOM 1715 N N . VAL A 1 219 ? -6.371 -12.227 -9.828 1 97.56 219 VAL A N 1
ATOM 1716 C CA . VAL A 1 219 ? -6.473 -10.797 -9.531 1 97.56 219 VAL A CA 1
ATOM 1717 C C . VAL A 1 219 ? -7.941 -10.406 -9.398 1 97.56 219 VAL A C 1
ATOM 1719 O O . VAL A 1 219 ? -8.805 -10.969 -10.07 1 97.56 219 VAL A O 1
ATOM 1722 N N . SER A 1 220 ? -8.289 -9.469 -8.539 1 96.94 220 SER A N 1
ATOM 1723 C CA . SER A 1 220 ? -9.648 -8.969 -8.359 1 96.94 220 SER A CA 1
ATOM 1724 C C . SER A 1 220 ? -9.898 -7.738 -9.219 1 96.94 220 SER A C 1
ATOM 1726 O O . SER A 1 220 ? -8.961 -7.121 -9.719 1 96.94 220 SER A O 1
ATOM 1728 N N . ALA A 1 221 ? -11.156 -7.41 -9.414 1 94.94 221 ALA A N 1
ATOM 1729 C CA . ALA A 1 221 ? -11.539 -6.227 -10.18 1 94.94 221 ALA A CA 1
ATOM 1730 C C . ALA A 1 221 ? -11.133 -4.949 -9.453 1 94.94 221 ALA A C 1
ATOM 1732 O O . ALA A 1 221 ? -11.047 -3.877 -10.055 1 94.94 221 ALA A O 1
ATOM 1733 N N . ALA A 1 222 ? -10.938 -5.105 -8.164 1 92 222 ALA A N 1
ATOM 1734 C CA . ALA A 1 222 ? -10.5 -3.953 -7.379 1 92 222 ALA A CA 1
ATOM 1735 C C . ALA A 1 222 ? -9 -3.725 -7.527 1 92 222 ALA A C 1
ATOM 1737 O O . ALA A 1 222 ? -8.477 -2.693 -7.098 1 92 222 ALA A O 1
ATOM 1738 N N . GLY A 1 223 ? -8.297 -4.703 -8.156 1 92.88 223 GLY A N 1
ATOM 1739 C CA . GLY A 1 223 ? -6.867 -4.555 -8.367 1 92.88 223 GLY A CA 1
ATOM 1740 C C . GLY A 1 223 ? -6.035 -5.332 -7.363 1 92.88 223 GLY A C 1
ATOM 1741 O O . GLY A 1 223 ? -4.812 -5.18 -7.312 1 92.88 223 GLY A O 1
ATOM 1742 N N . GLU A 1 224 ? -6.691 -6.133 -6.586 1 94.12 224 GLU A N 1
ATOM 1743 C CA . GLU A 1 224 ? -5.988 -6.961 -5.609 1 94.12 224 GLU A CA 1
ATOM 1744 C C . GLU A 1 224 ? -5.359 -8.18 -6.273 1 94.12 224 GLU A C 1
ATOM 1746 O O . GLU A 1 224 ? -5.914 -8.734 -7.227 1 94.12 224 GLU A O 1
ATOM 1751 N N . LYS A 1 225 ? -4.18 -8.562 -5.812 1 94.69 225 LYS A N 1
ATOM 1752 C CA . LYS A 1 225 ? -3.486 -9.766 -6.27 1 94.69 225 LYS A CA 1
ATOM 1753 C C . LYS A 1 225 ? -3.553 -10.875 -5.223 1 94.69 225 LYS A C 1
ATOM 1755 O O . LYS A 1 225 ? -3.496 -10.602 -4.023 1 94.69 225 LYS A O 1
ATOM 1760 N N . PHE A 1 226 ? -3.686 -12.047 -5.605 1 95.81 226 PHE A N 1
ATOM 1761 C CA . PHE A 1 226 ? -3.625 -13.234 -4.758 1 95.81 226 PHE A CA 1
ATOM 1762 C C . PHE A 1 226 ? -2.283 -13.938 -4.91 1 95.81 226 PHE A C 1
ATOM 1764 O O . PHE A 1 226 ? -1.467 -13.562 -5.75 1 95.81 226 PHE A O 1
ATOM 1771 N N . ASP A 1 227 ? -2.031 -14.938 -4.023 1 93.12 227 ASP A N 1
ATOM 1772 C CA . ASP A 1 227 ? -0.853 -15.789 -4.188 1 93.12 227 ASP A CA 1
ATOM 1773 C C . ASP A 1 227 ? -0.814 -16.406 -5.578 1 93.12 227 ASP A C 1
ATOM 1775 O O . ASP A 1 227 ? -1.847 -16.828 -6.105 1 93.12 227 ASP A O 1
ATOM 1779 N N . MET A 1 228 ? 0.361 -16.344 -6.145 1 96.06 228 MET A N 1
ATOM 1780 C CA . MET A 1 228 ? 0.459 -16.984 -7.449 1 96.06 228 MET A CA 1
ATOM 1781 C C . MET A 1 228 ? 0.704 -18.484 -7.297 1 96.06 228 MET A C 1
ATOM 1783 O O . MET A 1 228 ? 1.141 -18.953 -6.238 1 96.06 228 MET A O 1
ATOM 1787 N N . GLN A 1 229 ? 0.33 -19.203 -8.297 1 97.12 229 GLN A N 1
ATOM 1788 C CA . GLN A 1 229 ? 0.632 -20.625 -8.367 1 97.12 229 GLN A CA 1
ATOM 1789 C C . GLN A 1 229 ? 1.735 -20.906 -9.391 1 97.12 229 GLN A C 1
ATOM 1791 O O . GLN A 1 229 ? 1.731 -20.344 -10.484 1 97.12 229 GLN A O 1
ATOM 1796 N N . VAL A 1 230 ? 2.703 -21.656 -8.953 1 96.69 230 VAL A N 1
ATOM 1797 C CA . VAL A 1 230 ? 3.764 -22.109 -9.852 1 96.69 230 VAL A CA 1
ATOM 1798 C C . VAL A 1 230 ? 3.775 -23.641 -9.898 1 96.69 230 VAL A C 1
ATOM 1800 O O . VAL A 1 230 ? 3.877 -24.297 -8.867 1 96.69 230 VAL A O 1
ATOM 1803 N N . ILE A 1 231 ? 3.637 -24.141 -11.125 1 94.12 231 ILE A N 1
ATOM 1804 C CA . ILE A 1 231 ? 3.605 -25.594 -11.312 1 94.12 231 ILE A CA 1
ATOM 1805 C C . ILE A 1 231 ? 4.875 -26.047 -12.023 1 94.12 231 ILE A C 1
ATOM 1807 O O . ILE A 1 231 ? 5.219 -25.531 -13.086 1 94.12 231 ILE A O 1
ATOM 1811 N N . GLY A 1 232 ? 5.562 -26.922 -11.422 1 90.5 232 GLY A N 1
ATOM 1812 C CA . GLY A 1 232 ? 6.75 -27.516 -12.016 1 90.5 232 GLY A CA 1
ATOM 1813 C C . GLY A 1 232 ? 6.652 -29.016 -12.18 1 90.5 232 GLY A C 1
ATOM 1814 O O . GLY A 1 232 ? 5.648 -29.625 -11.797 1 90.5 232 GLY A O 1
ATOM 1815 N N . THR A 1 233 ? 7.66 -29.578 -12.797 1 85.62 233 THR A N 1
ATOM 1816 C CA . THR A 1 233 ? 7.707 -31.016 -13.023 1 85.62 233 THR A CA 1
ATOM 1817 C C . THR A 1 233 ? 8.477 -31.719 -11.906 1 85.62 233 THR A C 1
ATOM 1819 O O . THR A 1 233 ? 8.492 -32.938 -11.828 1 85.62 233 THR A O 1
ATOM 1822 N N . ASP A 1 234 ? 9.148 -30.938 -11.086 1 83.44 234 ASP A N 1
ATOM 1823 C CA . ASP A 1 234 ? 9.852 -31.469 -9.922 1 83.44 234 ASP A CA 1
ATOM 1824 C C . ASP A 1 234 ? 8.992 -31.359 -8.664 1 83.44 234 ASP A C 1
ATOM 1826 O O . ASP A 1 234 ? 8.656 -30.25 -8.227 1 83.44 234 ASP A O 1
ATOM 1830 N N . ARG A 1 235 ? 8.695 -32.438 -8.086 1 82.06 235 ARG A N 1
ATOM 1831 C CA . ARG A 1 235 ? 7.816 -32.469 -6.922 1 82.06 235 ARG A CA 1
ATOM 1832 C C . ARG A 1 235 ? 8.469 -31.797 -5.723 1 82.06 235 ARG A C 1
ATOM 1834 O O . ARG A 1 235 ? 7.789 -31.156 -4.91 1 82.06 235 ARG A O 1
ATOM 1841 N N . ASN A 1 236 ? 9.758 -31.984 -5.617 1 82.56 236 ASN A N 1
ATOM 1842 C CA . ASN A 1 236 ? 10.492 -31.422 -4.492 1 82.56 236 ASN A CA 1
ATOM 1843 C C . ASN A 1 236 ? 11.797 -30.781 -4.945 1 82.56 236 ASN A C 1
ATOM 1845 O O . ASN A 1 236 ? 12.875 -31.359 -4.762 1 82.56 236 ASN A O 1
ATOM 1849 N N . PRO A 1 237 ? 11.641 -29.609 -5.457 1 83.69 237 PRO A N 1
ATOM 1850 C CA . PRO A 1 237 ? 12.891 -28.953 -5.84 1 83.69 237 PRO A CA 1
ATOM 1851 C C . PRO A 1 237 ? 13.883 -28.844 -4.68 1 83.69 237 PRO A C 1
ATOM 1853 O O . PRO A 1 237 ? 13.5 -28.422 -3.584 1 83.69 237 PRO A O 1
ATOM 1856 N N . LEU A 1 238 ? 15.094 -29.141 -4.902 1 81.44 238 LEU A N 1
ATOM 1857 C CA . LEU A 1 238 ? 16.141 -29.281 -3.893 1 81.44 238 LEU A CA 1
ATOM 1858 C C . LEU A 1 238 ? 16.297 -27.984 -3.098 1 81.44 238 LEU A C 1
ATOM 1860 O O . LEU A 1 238 ? 16.375 -28.016 -1.868 1 81.44 238 LEU A O 1
ATOM 1864 N N . LEU A 1 239 ? 16.344 -26.906 -3.771 1 83.31 239 LEU A N 1
ATOM 1865 C CA . LEU A 1 239 ? 16.672 -25.641 -3.127 1 83.31 239 LEU A CA 1
ATOM 1866 C C . LEU A 1 239 ? 15.461 -25.062 -2.389 1 83.31 239 LEU A C 1
ATOM 1868 O O . LEU A 1 239 ? 15.57 -24.047 -1.706 1 83.31 239 LEU A O 1
ATOM 1872 N N . LEU A 1 240 ? 14.344 -25.719 -2.494 1 85.5 240 LEU A N 1
ATOM 1873 C CA . LEU A 1 240 ? 13.148 -25.266 -1.791 1 85.5 240 LEU A CA 1
ATOM 1874 C C . LEU A 1 240 ? 12.844 -26.156 -0.602 1 85.5 240 LEU A C 1
ATOM 1876 O O . LEU A 1 240 ? 11.82 -25.984 0.071 1 85.5 240 LEU A O 1
ATOM 1880 N N . GLU A 1 241 ? 13.75 -27.094 -0.407 1 83.81 241 GLU A N 1
ATOM 1881 C CA . GLU A 1 241 ? 13.539 -28 0.725 1 83.81 241 GLU A CA 1
ATOM 1882 C C . GLU A 1 241 ? 13.469 -27.219 2.037 1 83.81 241 GLU A C 1
ATOM 1884 O O . GLU A 1 241 ? 14.336 -26.391 2.322 1 83.81 241 GLU A O 1
ATOM 1889 N N . GLY A 1 242 ? 12.453 -27.5 2.768 1 79.44 242 GLY A N 1
ATOM 1890 C CA . GLY A 1 242 ? 12.289 -26.859 4.062 1 79.44 242 GLY A CA 1
ATOM 1891 C C . GLY A 1 242 ? 11.75 -25.438 3.965 1 79.44 242 GLY A C 1
ATOM 1892 O O . GLY A 1 242 ? 11.531 -24.781 4.98 1 79.44 242 GLY A O 1
ATOM 1893 N N . VAL A 1 243 ? 11.594 -24.953 2.787 1 85.75 243 VAL A N 1
ATOM 1894 C CA . VAL A 1 243 ? 11.102 -23.594 2.592 1 85.75 243 VAL A CA 1
ATOM 1895 C C . VAL A 1 243 ? 9.594 -23.625 2.35 1 85.75 243 VAL A C 1
ATOM 1897 O O . VAL A 1 243 ? 9.109 -24.391 1.5 1 85.75 243 VAL A O 1
ATOM 1900 N N . ASP A 1 244 ? 8.891 -22.969 3.193 1 89.06 244 ASP A N 1
ATOM 1901 C CA . ASP A 1 244 ? 7.477 -22.75 2.887 1 89.06 244 ASP A CA 1
ATOM 1902 C C . ASP A 1 244 ? 7.309 -21.703 1.782 1 89.06 244 ASP A C 1
ATOM 1904 O O . ASP A 1 244 ? 7.395 -20.5 2.039 1 89.06 244 ASP A O 1
ATOM 1908 N N . THR A 1 245 ? 7.043 -22.141 0.603 1 91.88 245 THR A N 1
ATOM 1909 C CA . THR A 1 245 ? 7.039 -21.281 -0.578 1 91.88 245 THR A CA 1
ATOM 1910 C C . THR A 1 245 ? 5.922 -20.25 -0.491 1 91.88 245 THR A C 1
ATOM 1912 O O . THR A 1 245 ? 6.043 -19.156 -1.039 1 91.88 245 THR A O 1
ATOM 1915 N N . ARG A 1 246 ? 4.832 -20.578 0.09 1 90.69 246 ARG A N 1
ATOM 1916 C CA . ARG A 1 246 ? 3.729 -19.641 0.237 1 90.69 246 ARG A CA 1
ATOM 1917 C C . ARG A 1 246 ? 4.117 -18.484 1.15 1 90.69 246 ARG A C 1
ATOM 1919 O O . ARG A 1 246 ? 3.908 -17.312 0.804 1 90.69 246 ARG A O 1
ATOM 1926 N N . GLU A 1 247 ? 4.688 -18.766 2.236 1 85.31 247 GLU A N 1
ATOM 1927 C CA . GLU A 1 247 ? 5.074 -17.75 3.209 1 85.31 247 GLU A CA 1
ATOM 1928 C C . GLU A 1 247 ? 6.258 -16.922 2.705 1 85.31 247 GLU A C 1
ATOM 1930 O O . GLU A 1 247 ? 6.301 -15.703 2.896 1 85.31 247 GLU A O 1
ATOM 1935 N N . THR A 1 248 ? 7.18 -17.594 2.043 1 85.5 248 THR A N 1
ATOM 1936 C CA . THR A 1 248 ? 8.43 -16.938 1.669 1 85.5 248 THR A CA 1
ATOM 1937 C C . THR A 1 248 ? 8.266 -16.156 0.369 1 85.5 248 THR A C 1
ATOM 1939 O O . THR A 1 248 ? 8.844 -15.078 0.212 1 85.5 248 THR A O 1
ATOM 1942 N N . TYR A 1 249 ? 7.477 -16.75 -0.614 1 89.06 249 TYR A N 1
ATOM 1943 C CA . TYR A 1 249 ? 7.457 -16.156 -1.944 1 89.06 249 TYR A CA 1
ATOM 1944 C C . TYR A 1 249 ? 6.031 -15.828 -2.375 1 89.06 249 TYR A C 1
ATOM 1946 O O . TYR A 1 249 ? 5.812 -15.32 -3.475 1 89.06 249 TYR A O 1
ATOM 1954 N N . ASN A 1 250 ? 4.996 -16.094 -1.53 1 90.62 250 ASN A N 1
ATOM 1955 C CA . ASN A 1 250 ? 3.602 -15.984 -1.946 1 90.62 250 ASN A CA 1
ATOM 1956 C C . ASN A 1 250 ? 3.305 -16.875 -3.143 1 90.62 250 ASN A C 1
ATOM 1958 O O . ASN A 1 250 ? 2.627 -16.469 -4.086 1 90.62 250 ASN A O 1
ATOM 1962 N N . ILE A 1 251 ? 3.971 -18.031 -3.139 1 94.94 251 ILE A N 1
ATOM 1963 C CA . ILE A 1 251 ? 3.811 -18.969 -4.238 1 94.94 251 ILE A CA 1
ATOM 1964 C C . ILE A 1 251 ? 3.221 -20.281 -3.713 1 94.94 251 ILE A C 1
ATOM 1966 O O . ILE A 1 251 ? 3.738 -20.859 -2.758 1 94.94 251 ILE A O 1
ATOM 1970 N N . GLN A 1 252 ? 2.123 -20.641 -4.219 1 95.62 252 GLN A N 1
ATOM 1971 C CA . GLN A 1 252 ? 1.626 -22 -4.043 1 95.62 252 GLN A CA 1
ATOM 1972 C C . GLN A 1 252 ? 2.209 -22.938 -5.098 1 95.62 252 GLN A C 1
ATOM 1974 O O . GLN A 1 252 ? 1.745 -22.953 -6.242 1 95.62 252 GLN A O 1
ATOM 1979 N N . TYR A 1 253 ? 3.178 -23.688 -4.652 1 94.31 253 TYR A N 1
ATOM 1980 C CA . TYR A 1 253 ? 3.861 -24.562 -5.594 1 94.31 253 TYR A CA 1
ATOM 1981 C C . TYR A 1 253 ? 3.051 -25.844 -5.84 1 94.31 253 TYR A C 1
ATOM 1983 O O . TYR A 1 253 ? 2.543 -26.453 -4.898 1 94.31 253 TYR A O 1
ATOM 1991 N N . GLY A 1 254 ? 2.801 -26.094 -7.102 1 91.44 254 GLY A N 1
ATOM 1992 C CA . GLY A 1 254 ? 2.146 -27.328 -7.508 1 91.44 254 GLY A CA 1
ATOM 1993 C C . GLY A 1 254 ? 3.018 -28.203 -8.391 1 91.44 254 GLY A C 1
ATOM 1994 O O . GLY A 1 254 ? 3.963 -27.719 -9.016 1 91.44 254 GLY A O 1
ATOM 1995 N N . TYR A 1 255 ? 2.674 -29.484 -8.305 1 88.44 255 TYR A N 1
ATOM 1996 C CA . TYR A 1 255 ? 3.391 -30.469 -9.117 1 88.44 255 TYR A CA 1
ATOM 1997 C C . TYR A 1 255 ? 2.447 -31.156 -10.094 1 88.44 255 TYR A C 1
ATOM 1999 O O . TYR A 1 255 ? 1.31 -31.484 -9.75 1 88.44 255 TYR A O 1
ATOM 2007 N N . SER A 1 256 ? 2.842 -31.234 -11.328 1 84.25 256 SER A N 1
ATOM 2008 C CA . SER A 1 256 ? 2.217 -32.094 -12.32 1 84.25 256 SER A CA 1
ATOM 2009 C C . SER A 1 256 ? 3.26 -32.75 -13.219 1 84.25 256 SER A C 1
ATOM 2011 O O . SER A 1 256 ? 4.316 -32.188 -13.469 1 84.25 256 SER A O 1
ATOM 2013 N N . LYS A 1 257 ? 3.01 -33.875 -13.727 1 75.94 257 LYS A N 1
ATOM 2014 C CA . LYS A 1 257 ? 3.949 -34.625 -14.562 1 75.94 257 LYS A CA 1
ATOM 2015 C C . LYS A 1 257 ? 4.34 -33.812 -15.797 1 75.94 257 LYS A C 1
ATOM 2017 O O . LYS A 1 257 ? 5.496 -33.812 -16.219 1 75.94 257 LYS A O 1
ATOM 2022 N N . THR A 1 258 ? 3.41 -33.094 -16.344 1 77.25 258 THR A N 1
ATOM 2023 C CA . THR A 1 258 ? 3.65 -32.344 -17.562 1 77.25 258 THR A CA 1
ATOM 2024 C C . THR A 1 258 ? 4.094 -30.922 -17.25 1 77.25 258 THR A C 1
ATOM 2026 O O . THR A 1 258 ? 4.578 -30.203 -18.125 1 77.25 258 THR A O 1
ATOM 2029 N N . GLY A 1 259 ? 3.963 -30.547 -16.016 1 86.56 259 GLY A N 1
ATOM 2030 C CA . GLY A 1 259 ? 4.211 -29.156 -15.672 1 86.56 259 GLY A CA 1
ATOM 2031 C C . GLY A 1 259 ? 3.068 -28.234 -16.047 1 86.56 259 GLY A C 1
ATOM 2032 O O . GLY A 1 259 ? 3.205 -27.016 -15.984 1 86.56 259 GLY A O 1
ATOM 2033 N N . TRP A 1 260 ? 1.936 -28.875 -16.484 1 88.12 260 TRP A N 1
ATOM 2034 C CA . TRP A 1 260 ? 0.767 -28.109 -16.922 1 88.12 260 TRP A CA 1
ATOM 2035 C C . TRP A 1 260 ? -0.255 -28 -15.789 1 88.12 260 TRP A C 1
ATOM 2037 O O . TRP A 1 260 ? -0.158 -28.719 -14.781 1 88.12 260 TRP A O 1
ATOM 2047 N N . GLN A 1 261 ? -1.137 -27.062 -15.961 1 92 261 GLN A N 1
ATOM 2048 C CA . GLN A 1 261 ? -2.25 -26.938 -15.023 1 92 261 GLN A CA 1
ATOM 2049 C C . GLN A 1 261 ? -3.186 -28.141 -15.117 1 92 261 GLN A C 1
ATOM 2051 O O . GLN A 1 261 ? -3.572 -28.547 -16.219 1 92 261 GLN A O 1
ATOM 2056 N N . VAL A 1 262 ? -3.443 -28.781 -14.031 1 87.62 262 VAL A N 1
ATOM 2057 C CA . VAL A 1 262 ? -4.379 -29.891 -13.945 1 87.62 262 VAL A CA 1
ATOM 2058 C C . VAL A 1 262 ? -5.488 -29.562 -12.945 1 87.62 262 VAL A C 1
ATOM 2060 O O . VAL A 1 262 ? -5.438 -28.531 -12.273 1 87.62 262 VAL A O 1
ATOM 2063 N N . ALA A 1 263 ? -6.504 -30.406 -12.891 1 85.56 263 ALA A N 1
ATOM 2064 C CA . ALA A 1 263 ? -7.676 -30.156 -12.055 1 85.56 263 ALA A CA 1
ATOM 2065 C C . ALA A 1 263 ? -7.281 -29.984 -10.594 1 85.56 263 ALA A C 1
ATOM 2067 O O . ALA A 1 263 ? -7.75 -29.062 -9.914 1 85.56 263 ALA A O 1
ATOM 2068 N N . GLN A 1 264 ? -6.395 -30.844 -10.148 1 86.44 264 GLN A N 1
ATOM 2069 C CA . GLN A 1 264 ? -6.027 -30.844 -8.742 1 86.44 264 GLN A CA 1
ATOM 2070 C C . GLN A 1 264 ? -5.316 -29.547 -8.352 1 86.44 264 GLN A C 1
ATOM 2072 O O . GLN A 1 264 ? -5.52 -29.031 -7.25 1 86.44 264 GLN A O 1
ATOM 2077 N N . THR A 1 265 ? -4.426 -29.078 -9.227 1 93.12 265 THR A N 1
ATOM 2078 C CA . THR A 1 265 ? -3.729 -27.828 -8.922 1 93.12 265 THR A CA 1
ATOM 2079 C C . THR A 1 265 ? -4.699 -26.656 -8.922 1 93.12 265 THR A C 1
ATOM 2081 O O . THR A 1 265 ? -4.551 -25.719 -8.133 1 93.12 265 THR A O 1
ATOM 2084 N N . THR A 1 266 ? -5.703 -26.719 -9.766 1 94.12 266 THR A N 1
ATOM 2085 C CA . THR A 1 266 ? -6.73 -25.688 -9.773 1 94.12 266 THR A CA 1
ATOM 2086 C C . THR A 1 266 ? -7.578 -25.75 -8.508 1 94.12 266 THR A C 1
ATOM 2088 O O . THR A 1 266 ? -7.934 -24.719 -7.938 1 94.12 266 THR A O 1
ATOM 2091 N N . VAL A 1 267 ? -7.914 -26.953 -8.094 1 93.62 267 VAL A N 1
ATOM 2092 C CA . VAL A 1 267 ? -8.68 -27.141 -6.863 1 93.62 267 VAL A CA 1
ATOM 2093 C C . VAL A 1 267 ? -7.941 -26.484 -5.695 1 93.62 267 VAL A C 1
ATOM 2095 O O . VAL A 1 267 ? -8.547 -25.781 -4.883 1 93.62 267 VAL A O 1
ATOM 2098 N N . SER A 1 268 ? -6.656 -26.734 -5.68 1 94.38 268 SER A N 1
ATOM 2099 C CA . SER A 1 268 ? -5.848 -26.172 -4.598 1 94.38 268 SER A CA 1
ATOM 2100 C C . SER A 1 268 ? -5.93 -24.656 -4.566 1 94.38 268 SER A C 1
ATOM 2102 O O . SER A 1 268 ? -6.07 -24.062 -3.494 1 94.38 268 SER A O 1
ATOM 2104 N N . MET A 1 269 ? -5.887 -24.016 -5.676 1 95.88 269 MET A N 1
ATOM 2105 C CA . MET A 1 269 ? -5.945 -22.562 -5.762 1 95.88 269 MET A CA 1
ATOM 2106 C C . MET A 1 269 ? -7.32 -22.047 -5.348 1 95.88 269 MET A C 1
ATOM 2108 O O . MET A 1 269 ? -7.422 -21.047 -4.633 1 95.88 269 MET A O 1
ATOM 2112 N N . LEU A 1 270 ? -8.359 -22.703 -5.805 1 96.38 270 LEU A N 1
ATOM 2113 C CA . LEU A 1 270 ? -9.719 -22.281 -5.488 1 96.38 270 LEU A CA 1
ATOM 2114 C C . LEU A 1 270 ? -10.008 -22.453 -4 1 96.38 270 LEU A C 1
ATOM 2116 O O . LEU A 1 270 ? -10.68 -21.609 -3.398 1 96.38 270 LEU A O 1
ATOM 2120 N N . LYS A 1 271 ? -9.516 -23.5 -3.434 1 96.31 271 LYS A N 1
ATOM 2121 C CA . LYS A 1 271 ? -9.664 -23.703 -1.994 1 96.31 271 LYS A CA 1
ATOM 2122 C C . LYS A 1 271 ? -8.969 -22.594 -1.214 1 96.31 271 LYS A C 1
ATOM 2124 O O . LYS A 1 271 ? -9.5 -22.094 -0.214 1 96.31 271 LYS A O 1
ATOM 2129 N N . SER A 1 272 ? -7.781 -22.297 -1.662 1 96.5 272 SER A N 1
ATOM 2130 C CA . SER A 1 272 ? -7.047 -21.219 -1.004 1 96.5 272 SER A CA 1
ATOM 2131 C C . SER A 1 272 ? -7.777 -19.891 -1.136 1 96.5 272 SER A C 1
ATOM 2133 O O . SER A 1 272 ? -7.832 -19.109 -0.184 1 96.5 272 SER A O 1
ATOM 2135 N N . LEU A 1 273 ? -8.289 -19.594 -2.281 1 96.81 273 LEU A N 1
ATOM 2136 C CA . LEU A 1 273 ? -9.047 -18.375 -2.5 1 96.81 273 LEU A CA 1
ATOM 2137 C C . LEU A 1 273 ? -10.305 -18.344 -1.639 1 96.81 273 LEU A C 1
ATOM 2139 O O . LEU A 1 273 ? -10.703 -17.297 -1.139 1 96.81 273 LEU A O 1
ATOM 2143 N N . ASN A 1 274 ? -10.906 -19.5 -1.51 1 96.44 274 ASN A N 1
ATOM 2144 C CA . ASN A 1 274 ? -12.086 -19.625 -0.66 1 96.44 274 ASN A CA 1
ATOM 2145 C C . ASN A 1 274 ? -11.766 -19.312 0.798 1 96.44 274 ASN A C 1
ATOM 2147 O O . ASN A 1 274 ? -12.578 -18.703 1.502 1 96.44 274 ASN A O 1
ATOM 2151 N N . ALA A 1 275 ? -10.695 -19.828 1.214 1 95.44 275 ALA A N 1
ATOM 2152 C CA . ALA A 1 275 ? -10.273 -19.531 2.582 1 95.44 275 ALA A CA 1
ATOM 2153 C C . ALA A 1 275 ? -10.164 -18.031 2.812 1 95.44 275 ALA A C 1
ATOM 2155 O O . ALA A 1 275 ? -10.531 -17.531 3.881 1 95.44 275 ALA A O 1
ATOM 2156 N N . ARG A 1 276 ? -9.68 -17.344 1.883 1 93.5 276 ARG A N 1
ATOM 2157 C CA . ARG A 1 276 ? -9.578 -15.883 1.989 1 93.5 276 ARG A CA 1
ATOM 2158 C C . ARG A 1 276 ? -10.969 -15.25 2.035 1 93.5 276 ARG A C 1
ATOM 2160 O O . ARG A 1 276 ? -11.211 -14.328 2.822 1 93.5 276 ARG A O 1
ATOM 2167 N N . ALA A 1 277 ? -11.812 -15.672 1.147 1 94.25 277 ALA A N 1
ATOM 2168 C CA . ALA A 1 277 ? -13.18 -15.164 1.135 1 94.25 277 ALA A CA 1
ATOM 2169 C C . ALA A 1 277 ? -13.867 -15.398 2.479 1 94.25 277 ALA A C 1
ATOM 2171 O O . ALA A 1 277 ? -14.531 -14.5 3.008 1 94.25 277 ALA A O 1
ATOM 2172 N N . ARG A 1 278 ? -13.68 -16.562 2.953 1 92.38 278 ARG A N 1
ATOM 2173 C CA . ARG A 1 278 ? -14.258 -16.938 4.242 1 92.38 278 ARG A CA 1
ATOM 2174 C C . ARG A 1 278 ? -13.719 -16.047 5.355 1 92.38 278 ARG A C 1
ATOM 2176 O O . ARG A 1 278 ? -14.477 -15.586 6.219 1 92.38 278 ARG A O 1
ATOM 2183 N N . GLY A 1 279 ? -12.469 -15.867 5.332 1 85.38 279 GLY A N 1
ATOM 2184 C CA . GLY A 1 279 ? -11.852 -15.008 6.328 1 85.38 279 GLY A CA 1
ATOM 2185 C C . GLY A 1 279 ? -12.383 -13.586 6.309 1 85.38 279 GLY A C 1
ATOM 2186 O O . GLY A 1 279 ? -12.5 -12.945 7.355 1 85.38 279 GLY A O 1
ATOM 2187 N N . ARG A 1 280 ? -12.727 -13.117 5.16 1 85.06 280 ARG A N 1
ATOM 2188 C CA . ARG A 1 280 ? -13.234 -11.758 5 1 85.06 280 ARG A CA 1
ATOM 2189 C C . ARG A 1 280 ? -14.758 -11.727 5.125 1 85.06 280 ARG A C 1
ATOM 2191 O O . ARG A 1 280 ? -15.375 -10.672 4.973 1 85.06 280 ARG A O 1
ATOM 2198 N N . LYS A 1 281 ? -15.336 -12.867 5.301 1 85.5 281 LYS A N 1
ATOM 2199 C CA . LYS A 1 281 ? -16.781 -13.008 5.383 1 85.5 281 LYS A CA 1
ATOM 2200 C C . LYS A 1 281 ? -17.469 -12.414 4.152 1 85.5 281 LYS A C 1
ATOM 2202 O O . LYS A 1 281 ? -18.422 -11.641 4.281 1 85.5 281 LYS A O 1
ATOM 2207 N N . ARG A 1 282 ? -16.859 -12.766 3.066 1 90.31 282 ARG A N 1
ATOM 2208 C CA . ARG A 1 282 ? -17.375 -12.312 1.776 1 90.31 282 ARG A CA 1
ATOM 2209 C C . ARG A 1 282 ? -17.562 -13.484 0.821 1 90.31 282 ARG A C 1
ATOM 2211 O O . ARG A 1 282 ? -17.125 -14.602 1.106 1 90.31 282 ARG A O 1
ATOM 2218 N N . THR A 1 283 ? -18.344 -13.211 -0.17 1 93.94 283 THR A N 1
ATOM 2219 C CA . THR A 1 283 ? -18.5 -14.188 -1.241 1 93.94 283 THR A CA 1
ATOM 2220 C C . THR A 1 283 ? -17.875 -13.688 -2.535 1 93.94 283 THR A C 1
ATOM 2222 O O . THR A 1 283 ? -18.281 -12.648 -3.068 1 93.94 283 THR A O 1
ATOM 2225 N N . PHE A 1 284 ? -16.906 -14.438 -2.938 1 97.12 284 PHE A N 1
ATOM 2226 C CA . PHE A 1 284 ? -16.188 -14.039 -4.145 1 97.12 284 PHE A CA 1
ATOM 2227 C C . PHE A 1 284 ? -16.859 -14.625 -5.383 1 97.12 284 PHE A C 1
ATOM 2229 O O . PHE A 1 284 ? -17.312 -15.766 -5.371 1 97.12 284 PHE A O 1
ATOM 2236 N N . ARG A 1 285 ? -17.016 -13.828 -6.414 1 96.75 285 ARG A N 1
ATOM 2237 C CA . ARG A 1 285 ? -17.375 -14.273 -7.754 1 96.75 285 ARG A CA 1
ATOM 2238 C C . ARG A 1 285 ? -16.125 -14.469 -8.617 1 96.75 285 ARG A C 1
ATOM 2240 O O . ARG A 1 285 ? -15.438 -13.508 -8.953 1 96.75 285 ARG A O 1
ATOM 2247 N N . VAL A 1 286 ? -15.828 -15.719 -8.953 1 97.06 286 VAL A N 1
ATOM 2248 C CA . VAL A 1 286 ? -14.609 -16.047 -9.688 1 97.06 286 VAL A CA 1
ATOM 2249 C C . VAL A 1 286 ? -14.953 -16.391 -11.133 1 97.06 286 VAL A C 1
ATOM 2251 O O . VAL A 1 286 ? -15.727 -17.328 -11.383 1 97.06 286 VAL A O 1
ATOM 2254 N N . ILE A 1 287 ? -14.406 -15.656 -12.062 1 94.69 287 ILE A N 1
ATOM 2255 C CA . ILE A 1 287 ? -14.641 -15.898 -13.477 1 94.69 287 ILE A CA 1
ATOM 2256 C C . ILE A 1 287 ? -13.414 -16.547 -14.102 1 94.69 287 ILE A C 1
ATOM 2258 O O . ILE A 1 287 ? -12.336 -15.953 -14.148 1 94.69 287 ILE A O 1
ATOM 2262 N N . LEU A 1 288 ? -13.516 -17.797 -14.586 1 92.75 288 LEU A N 1
ATOM 2263 C CA . LEU A 1 288 ? -12.414 -18.531 -15.195 1 92.75 288 LEU A CA 1
ATOM 2264 C C . LEU A 1 288 ? -12.734 -18.875 -16.641 1 92.75 288 LEU A C 1
ATOM 2266 O O . LEU A 1 288 ? -13.898 -18.859 -17.047 1 92.75 288 LEU A O 1
ATOM 2270 N N . ASP A 1 289 ? -11.648 -19.062 -17.422 1 87.25 289 ASP A N 1
ATOM 2271 C CA . ASP A 1 289 ? -11.891 -19.609 -18.75 1 87.25 289 ASP A CA 1
ATOM 2272 C C . ASP A 1 289 ? -12.383 -21.047 -18.656 1 87.25 289 ASP A C 1
ATOM 2274 O O . ASP A 1 289 ? -12.281 -21.688 -17.609 1 87.25 289 ASP A O 1
ATOM 2278 N N . SER A 1 290 ? -12.898 -21.594 -19.75 1 80 290 SER A N 1
ATOM 2279 C CA . SER A 1 290 ? -13.523 -22.906 -19.75 1 80 290 SER A CA 1
ATOM 2280 C C . SER A 1 290 ? -12.508 -24 -20.031 1 80 290 SER A C 1
ATOM 2282 O O . SER A 1 290 ? -12.828 -25.016 -20.656 1 80 290 SER A O 1
ATOM 2284 N N . ALA A 1 291 ? -11.258 -23.766 -19.609 1 82.44 291 ALA A N 1
ATOM 2285 C CA . ALA A 1 291 ? -10.258 -24.812 -19.75 1 82.44 291 ALA A CA 1
ATOM 2286 C C . ALA A 1 291 ? -10.641 -26.062 -18.953 1 82.44 291 ALA A C 1
ATOM 2288 O O . ALA A 1 291 ? -11.273 -25.953 -17.891 1 82.44 291 ALA A O 1
ATOM 2289 N N . VAL A 1 292 ? -10.227 -27.156 -19.391 1 78.62 292 VAL A N 1
ATOM 2290 C CA . VAL A 1 292 ? -10.625 -28.453 -18.844 1 78.62 292 VAL A CA 1
ATOM 2291 C C . VAL A 1 292 ? -10.258 -28.531 -17.359 1 78.62 292 VAL A C 1
ATOM 2293 O O . VAL A 1 292 ? -11.094 -28.875 -16.531 1 78.62 292 VAL A O 1
ATOM 2296 N N . PRO A 1 293 ? -9.016 -28.156 -16.969 1 85.56 293 PRO A N 1
ATOM 2297 C CA . PRO A 1 293 ? -8.672 -28.25 -15.547 1 85.56 293 PRO A CA 1
ATOM 2298 C C . PRO A 1 293 ? -9.57 -27.375 -14.672 1 85.56 293 PRO A C 1
ATOM 2300 O O . PRO A 1 293 ? -9.852 -27.734 -13.523 1 85.56 293 PRO A O 1
ATOM 2303 N N . HIS A 1 294 ? -10.031 -26.25 -15.117 1 88.75 294 HIS A N 1
ATOM 2304 C CA . HIS A 1 294 ? -10.883 -25.344 -14.344 1 88.75 294 HIS A CA 1
ATOM 2305 C C . HIS A 1 294 ? -12.266 -25.953 -14.117 1 88.75 294 HIS A C 1
ATOM 2307 O O . HIS A 1 294 ? -12.766 -25.953 -12.992 1 88.75 294 HIS A O 1
ATOM 2313 N N . VAL A 1 295 ? -12.828 -26.359 -15.195 1 81.06 295 VAL A N 1
ATOM 2314 C CA . VAL A 1 295 ? -14.172 -26.922 -15.117 1 81.06 295 VAL A CA 1
ATOM 2315 C C . VAL A 1 295 ? -14.164 -28.172 -14.242 1 81.06 295 VAL A C 1
ATOM 2317 O O . VAL A 1 295 ? -15.039 -28.344 -13.391 1 81.06 295 VAL A O 1
ATOM 2320 N N . LYS A 1 296 ? -13.172 -29 -14.469 1 78.75 296 LYS A N 1
ATOM 2321 C CA . LYS A 1 296 ? -13.047 -30.203 -13.656 1 78.75 296 LYS A CA 1
ATOM 2322 C C . LYS A 1 296 ? -12.906 -29.859 -12.18 1 78.75 296 LYS A C 1
ATOM 2324 O O . LYS A 1 296 ? -13.508 -30.5 -11.32 1 78.75 296 LYS A O 1
ATOM 2329 N N . ALA A 1 297 ? -12.109 -28.938 -11.906 1 88.25 297 ALA A N 1
ATOM 2330 C CA . ALA A 1 297 ? -11.922 -28.5 -10.523 1 88.25 297 ALA A CA 1
ATOM 2331 C C . ALA A 1 297 ? -13.234 -28.016 -9.914 1 88.25 297 ALA A C 1
ATOM 2333 O O . ALA A 1 297 ? -13.555 -28.344 -8.773 1 88.25 297 ALA A O 1
ATOM 2334 N N . ALA A 1 298 ? -13.984 -27.203 -10.664 1 86.06 298 ALA A N 1
ATOM 2335 C CA . ALA A 1 298 ? -15.266 -26.703 -10.188 1 86.06 298 ALA A CA 1
ATOM 2336 C C . ALA A 1 298 ? -16.234 -27.844 -9.898 1 86.06 298 ALA A C 1
ATOM 2338 O O . ALA A 1 298 ? -16.969 -27.812 -8.914 1 86.06 298 ALA A O 1
ATOM 2339 N N . MET A 1 299 ? -16.219 -28.859 -10.688 1 77.19 299 MET A N 1
ATOM 2340 C CA . MET A 1 299 ? -17.094 -30.016 -10.531 1 77.19 299 MET A CA 1
ATOM 2341 C C . MET A 1 299 ? -16.719 -30.812 -9.289 1 77.19 299 MET A C 1
ATOM 2343 O O . MET A 1 299 ? -17.594 -31.359 -8.609 1 77.19 299 MET A O 1
ATOM 2347 N N . ILE A 1 300 ? -15.398 -30.891 -9.125 1 77.44 300 ILE A N 1
ATOM 2348 C CA . ILE A 1 300 ? -14.906 -31.594 -7.941 1 77.44 300 ILE A CA 1
ATOM 2349 C C . ILE A 1 300 ? -15.391 -30.891 -6.68 1 77.44 300 ILE A C 1
ATOM 2351 O O . ILE A 1 300 ? -15.766 -31.531 -5.699 1 77.44 300 ILE A O 1
ATOM 2355 N N . LEU A 1 301 ? -15.438 -29.609 -6.738 1 83.94 301 LEU A N 1
ATOM 2356 C CA . LEU A 1 301 ? -15.789 -28.797 -5.574 1 83.94 301 LEU A CA 1
ATOM 2357 C C . LEU A 1 301 ? -17.297 -28.719 -5.41 1 83.94 301 LEU A C 1
ATOM 2359 O O . LEU A 1 301 ? -17.812 -28.672 -4.289 1 83.94 301 LEU A O 1
ATOM 2363 N N . ASP A 1 302 ? -17.969 -28.531 -6.41 1 79.06 302 ASP A N 1
ATOM 2364 C CA . ASP A 1 302 ? -19.422 -28.453 -6.441 1 79.06 302 ASP A CA 1
ATOM 2365 C C . ASP A 1 302 ? -20 -29.391 -7.508 1 79.06 302 ASP A C 1
ATOM 2367 O O . ASP A 1 302 ? -20.078 -29.016 -8.68 1 79.06 302 ASP A O 1
ATOM 2371 N N . SER A 1 303 ? -20.453 -30.391 -7.016 1 59.22 303 SER A N 1
ATOM 2372 C CA . SER A 1 303 ? -20.938 -31.375 -7.961 1 59.22 303 SER A CA 1
ATOM 2373 C C . SER A 1 303 ? -22.312 -31 -8.5 1 59.22 303 SER A C 1
ATOM 2375 O O . SER A 1 303 ? -22.75 -31.516 -9.539 1 59.22 303 SER A O 1
ATOM 2377 N N . GLN A 1 304 ? -22.938 -30.047 -7.812 1 60.44 304 GLN A N 1
ATOM 2378 C CA . GLN A 1 304 ? -24.297 -29.703 -8.211 1 60.44 304 GLN A CA 1
ATOM 2379 C C . GLN A 1 304 ? -24.312 -28.5 -9.133 1 60.44 304 GLN A C 1
ATOM 2381 O O . GLN A 1 304 ? -25.344 -28.203 -9.766 1 60.44 304 GLN A O 1
ATOM 2386 N N . GLY A 1 305 ? -23.25 -27.859 -9.188 1 62.19 305 GLY A N 1
ATOM 2387 C CA . GLY A 1 305 ? -23.188 -26.672 -10.016 1 62.19 305 GLY A CA 1
ATOM 2388 C C . GLY A 1 305 ? -23.266 -26.984 -11.5 1 62.19 305 GLY A C 1
ATOM 2389 O O . GLY A 1 305 ? -23.203 -28.141 -11.906 1 62.19 305 GLY A O 1
ATOM 2390 N N . ASP A 1 306 ? -23.672 -25.812 -12.281 1 62.16 306 ASP A N 1
ATOM 2391 C CA . ASP A 1 306 ? -23.781 -25.922 -13.734 1 62.16 306 ASP A CA 1
ATOM 2392 C C . ASP A 1 306 ? -22.969 -24.844 -14.438 1 62.16 306 ASP A C 1
ATOM 2394 O O . ASP A 1 306 ? -22.875 -23.719 -13.961 1 62.16 306 ASP A O 1
ATOM 2398 N N . GLN A 1 307 ? -22.266 -25.297 -15.492 1 60.06 307 GLN A N 1
ATOM 2399 C CA . GLN A 1 307 ? -21.406 -24.391 -16.234 1 60.06 307 GLN A CA 1
ATOM 2400 C C . GLN A 1 307 ? -22.219 -23.234 -16.828 1 60.06 307 GLN A C 1
ATOM 2402 O O . GLN A 1 307 ? -21.656 -22.172 -17.125 1 60.06 307 GLN A O 1
ATOM 2407 N N . ARG A 1 308 ? -23.422 -23.484 -17.125 1 56.59 308 ARG A N 1
ATOM 2408 C CA . ARG A 1 308 ? -24.266 -22.453 -17.703 1 56.59 308 ARG A CA 1
ATOM 2409 C C . ARG A 1 308 ? -24.594 -21.375 -16.656 1 56.59 308 ARG A C 1
ATOM 2411 O O . ARG A 1 308 ? -24.797 -20.203 -17.016 1 56.59 308 ARG A O 1
ATOM 2418 N N . THR A 1 309 ? -24.656 -21.828 -15.516 1 67.19 309 THR A N 1
ATOM 2419 C CA . THR A 1 309 ? -24.906 -20.875 -14.453 1 67.19 309 THR A CA 1
ATOM 2420 C C . THR A 1 309 ? -23.641 -20.609 -13.648 1 67.19 309 THR A C 1
ATOM 2422 O O . THR A 1 309 ? -22.797 -19.812 -14.062 1 67.19 309 THR A O 1
ATOM 2425 N N . PHE A 1 310 ? -23.469 -21.078 -12.586 1 77.31 310 PHE A N 1
ATOM 2426 C CA . PHE A 1 310 ? -22.25 -20.984 -11.789 1 77.31 310 PHE A CA 1
ATOM 2427 C C . PHE A 1 310 ? -22.172 -22.125 -10.789 1 77.31 310 PHE A C 1
ATOM 2429 O O . PHE A 1 310 ? -23.172 -22.812 -10.531 1 77.31 310 PHE A O 1
ATOM 2436 N N . PHE A 1 311 ? -20.922 -22.547 -10.508 1 83 311 PHE A N 1
ATOM 2437 C CA . PHE A 1 311 ? -20.625 -23.5 -9.445 1 83 311 PHE A CA 1
ATOM 2438 C C . PHE A 1 311 ? -20.469 -22.781 -8.109 1 83 311 PHE A C 1
ATOM 2440 O O . PHE A 1 311 ? -20.109 -21.594 -8.07 1 83 311 PHE A O 1
ATOM 2447 N N . VAL A 1 312 ? -20.938 -23.453 -7.062 1 89.38 312 VAL A N 1
ATOM 2448 C CA . VAL A 1 312 ? -20.844 -22.844 -5.742 1 89.38 312 VAL A CA 1
ATOM 2449 C C . VAL A 1 312 ? -19.969 -23.703 -4.832 1 89.38 312 VAL A C 1
ATOM 2451 O O . VAL A 1 312 ? -20.188 -24.906 -4.719 1 89.38 312 VAL A O 1
ATOM 2454 N N . TYR A 1 313 ? -19.016 -23.094 -4.324 1 92.62 313 TYR A N 1
ATOM 2455 C CA . TYR A 1 313 ? -18.188 -23.734 -3.301 1 92.62 313 TYR A CA 1
ATOM 2456 C C . TYR A 1 313 ? -18.047 -22.828 -2.08 1 92.62 313 TYR A C 1
ATOM 2458 O O . TYR A 1 313 ? -17.172 -21.969 -2.045 1 92.62 313 TYR A O 1
ATOM 2466 N N . ASP A 1 314 ? -18.844 -23.047 -1.048 1 93.31 314 ASP A N 1
ATOM 2467 C CA . ASP A 1 314 ? -18.797 -22.312 0.214 1 93.31 314 ASP A CA 1
ATOM 2468 C C . ASP A 1 314 ? -18.922 -20.812 -0.019 1 93.31 314 ASP A C 1
ATOM 2470 O O . ASP A 1 314 ? -20.031 -20.312 -0.221 1 93.31 314 ASP A O 1
ATOM 2474 N N . HIS A 1 315 ? -17.781 -20.062 -0.09 1 94.31 315 HIS A N 1
ATOM 2475 C CA . HIS A 1 315 ? -17.812 -18.609 -0.273 1 94.31 315 HIS A CA 1
ATOM 2476 C C . HIS A 1 315 ? -17.391 -18.234 -1.687 1 94.31 315 HIS A C 1
ATOM 2478 O O . HIS A 1 315 ? -17.047 -17.062 -1.945 1 94.31 315 HIS A O 1
ATOM 2484 N N . LEU A 1 316 ? -17.422 -19.188 -2.594 1 95.81 316 LEU A N 1
ATOM 2485 C CA . LEU A 1 316 ? -17.062 -18.906 -3.98 1 95.81 316 LEU A CA 1
ATOM 2486 C C . LEU A 1 316 ? -18.234 -19.219 -4.914 1 95.81 316 LEU A C 1
ATOM 2488 O O . LEU A 1 316 ? -18.922 -20.219 -4.73 1 95.81 316 LEU A O 1
ATOM 2492 N N . GLN A 1 317 ? -18.484 -18.344 -5.785 1 94.38 317 GLN A N 1
ATOM 2493 C CA . GLN A 1 317 ? -19.266 -18.609 -6.984 1 94.38 317 GLN A CA 1
ATOM 2494 C C . GLN A 1 317 ? -18.391 -18.594 -8.234 1 94.38 317 GLN A C 1
ATOM 2496 O O . GLN A 1 317 ? -17.75 -17.578 -8.539 1 94.38 317 GLN A O 1
ATOM 2501 N N . ILE A 1 318 ? -18.344 -19.703 -8.883 1 93.69 318 ILE A N 1
ATOM 2502 C CA . ILE A 1 318 ? -17.406 -19.859 -10 1 93.69 318 ILE A CA 1
ATOM 2503 C C . ILE A 1 318 ? -18.172 -19.797 -11.32 1 93.69 318 ILE A C 1
ATOM 2505 O O . ILE A 1 318 ? -19.094 -20.578 -11.562 1 93.69 318 ILE A O 1
ATOM 2509 N N . TYR A 1 319 ? -17.781 -18.812 -12.102 1 89.75 319 TYR A N 1
ATOM 2510 C CA . TYR A 1 319 ? -18.344 -18.594 -13.43 1 89.75 319 TYR A CA 1
ATOM 2511 C C . TYR A 1 319 ? -17.344 -18.969 -14.516 1 89.75 319 TYR A C 1
ATOM 2513 O O . TYR A 1 319 ? -16.141 -18.891 -14.305 1 89.75 319 TYR A O 1
ATOM 2521 N N . PHE A 1 320 ? -17.844 -19.375 -15.68 1 86.19 320 PHE A N 1
ATOM 2522 C CA . PHE A 1 320 ? -16.953 -19.719 -16.781 1 86.19 320 PHE A CA 1
ATOM 2523 C C . PHE A 1 320 ? -17.266 -18.891 -18.016 1 86.19 320 PHE A C 1
ATOM 2525 O O . PHE A 1 320 ? -18.438 -18.641 -18.312 1 86.19 320 PHE A O 1
ATOM 2532 N N . LEU A 1 321 ? -16.172 -18.438 -18.641 1 83.94 321 LEU A N 1
ATOM 2533 C CA . LEU A 1 321 ? -16.312 -17.828 -19.953 1 83.94 321 LEU A CA 1
ATOM 2534 C C . LEU A 1 321 ? -16.578 -18.891 -21.016 1 83.94 321 LEU A C 1
ATOM 2536 O O . LEU A 1 321 ? -16.016 -19.984 -20.953 1 83.94 321 LEU A O 1
ATOM 2540 N N . PRO A 1 322 ? -17.406 -18.531 -21.906 1 73.06 322 PRO A N 1
ATOM 2541 C CA . PRO A 1 322 ? -17.641 -19.5 -22.984 1 73.06 322 PRO A CA 1
ATOM 2542 C C . PRO A 1 322 ? -16.359 -19.859 -23.734 1 73.06 322 PRO A C 1
ATOM 2544 O O . PRO A 1 322 ? -15.43 -19.047 -23.812 1 73.06 322 PRO A O 1
ATOM 2547 N N . PRO A 1 323 ? -16.234 -21.062 -24.219 1 70.56 323 PRO A N 1
ATOM 2548 C CA . PRO A 1 323 ? -15.023 -21.531 -24.891 1 70.56 323 PRO A CA 1
ATOM 2549 C C . PRO A 1 323 ? -14.664 -20.672 -26.109 1 70.56 323 PRO A C 1
ATOM 2551 O O . PRO A 1 323 ? -13.5 -20.609 -26.5 1 70.56 323 PRO A O 1
ATOM 2554 N N . ASN A 1 324 ? -15.656 -19.938 -26.703 1 68.62 324 ASN A N 1
ATOM 2555 C CA . ASN A 1 324 ? -15.398 -19.125 -27.875 1 68.62 324 ASN A CA 1
ATOM 2556 C C . ASN A 1 324 ? -14.844 -17.75 -27.5 1 68.62 324 ASN A C 1
ATOM 2558 O O . ASN A 1 324 ? -14.492 -16.969 -28.391 1 68.62 324 ASN A O 1
ATOM 2562 N N . PHE A 1 325 ? -14.773 -17.562 -26.219 1 76.06 325 PHE A N 1
ATOM 2563 C CA . PHE A 1 325 ? -14.188 -16.297 -25.781 1 76.06 325 PHE A CA 1
ATOM 2564 C C . PHE A 1 325 ? -12.672 -16.359 -25.828 1 76.06 325 PHE A C 1
ATOM 2566 O O . PHE A 1 325 ? -12.047 -17.125 -25.094 1 76.06 325 PHE A O 1
ATOM 2573 N N . LYS A 1 326 ? -12.141 -15.617 -26.703 1 79.12 326 LYS A N 1
ATOM 2574 C CA . LYS A 1 326 ? -10.688 -15.539 -26.781 1 79.12 326 LYS A CA 1
ATOM 2575 C C . LYS A 1 326 ? -10.102 -14.859 -25.562 1 79.12 326 LYS A C 1
ATOM 2577 O O . LYS A 1 326 ? -10.492 -13.742 -25.219 1 79.12 326 LYS A O 1
ATOM 2582 N N . ALA A 1 327 ? -9.227 -15.531 -24.906 1 82.69 327 ALA A N 1
ATOM 2583 C CA . ALA A 1 327 ? -8.609 -15.008 -23.703 1 82.69 327 ALA A CA 1
ATOM 2584 C C . ALA A 1 327 ? -7.93 -13.664 -23.969 1 82.69 327 ALA A C 1
ATOM 2586 O O . ALA A 1 327 ? -7.961 -12.766 -23.109 1 82.69 327 ALA A O 1
ATOM 2587 N N . SER A 1 328 ? -7.371 -13.461 -25.125 1 82.56 328 SER A N 1
ATOM 2588 C CA . SER A 1 328 ? -6.641 -12.25 -25.469 1 82.56 328 SER A CA 1
ATOM 2589 C C . SER A 1 328 ? -7.574 -11.055 -25.609 1 82.56 328 SER A C 1
ATOM 2591 O O . SER A 1 328 ? -7.133 -9.906 -25.562 1 82.56 328 SER A O 1
ATOM 2593 N N . ARG A 1 329 ? -8.836 -11.352 -25.641 1 84 329 ARG A N 1
ATOM 2594 C CA . ARG A 1 329 ? -9.789 -10.258 -25.812 1 84 329 ARG A CA 1
ATOM 2595 C C . ARG A 1 329 ? -10.617 -10.039 -24.547 1 84 329 ARG A C 1
ATOM 2597 O O . ARG A 1 329 ? -10.961 -8.906 -24.219 1 84 329 ARG A O 1
ATOM 2604 N N . PHE A 1 330 ? -10.891 -11.109 -23.875 1 88 330 PHE A N 1
ATOM 2605 C CA . PHE A 1 330 ? -11.93 -10.992 -22.859 1 88 330 PHE A CA 1
ATOM 2606 C C . PHE A 1 330 ? -11.359 -11.242 -21.469 1 88 330 PHE A C 1
ATOM 2608 O O . PHE A 1 330 ? -12 -10.938 -20.453 1 88 330 PHE A O 1
ATOM 2615 N N . HIS A 1 331 ? -10.219 -11.789 -21.375 1 91.88 331 HIS A N 1
ATOM 2616 C CA . HIS A 1 331 ? -9.695 -12.195 -20.078 1 91.88 331 HIS A CA 1
ATOM 2617 C C . HIS A 1 331 ? -8.75 -11.141 -19.516 1 91.88 331 HIS A C 1
ATOM 2619 O O . HIS A 1 331 ? -7.684 -10.891 -20.094 1 91.88 331 HIS A O 1
ATOM 2625 N N . PRO A 1 332 ? -9.016 -10.578 -18.375 1 93.38 332 PRO A N 1
ATOM 2626 C CA . PRO A 1 332 ? -8.219 -9.484 -17.812 1 93.38 332 PRO A CA 1
ATOM 2627 C C . PRO A 1 332 ? -6.742 -9.836 -17.672 1 93.38 332 PRO A C 1
ATOM 2629 O O . PRO A 1 332 ? -5.875 -9 -17.938 1 93.38 332 PRO A O 1
ATOM 2632 N N . CYS A 1 333 ? -6.402 -11.078 -17.297 1 94.81 333 CYS A N 1
ATOM 2633 C CA . CYS A 1 333 ? -5.008 -11.477 -17.109 1 94.81 333 CYS A CA 1
ATOM 2634 C C . CYS A 1 333 ? -4.254 -11.406 -18.438 1 94.81 333 CYS A C 1
ATOM 2636 O O . CYS A 1 333 ? -3.068 -11.062 -18.469 1 94.81 333 CYS A O 1
ATOM 2638 N N . HIS A 1 334 ? -4.949 -11.695 -19.562 1 91.5 334 HIS A N 1
ATOM 2639 C CA . HIS A 1 334 ? -4.305 -11.797 -20.859 1 91.5 334 HIS A CA 1
ATOM 2640 C C . HIS A 1 334 ? -4.359 -10.469 -21.609 1 91.5 334 HIS A C 1
ATOM 2642 O O . HIS A 1 334 ? -3.893 -10.375 -22.75 1 91.5 334 HIS A O 1
ATOM 2648 N N . LEU A 1 335 ? -4.902 -9.453 -21.031 1 90 335 LEU A N 1
ATOM 2649 C CA . LEU A 1 335 ? -5.035 -8.156 -21.672 1 90 335 LEU A CA 1
ATOM 2650 C C . LEU A 1 335 ? -3.943 -7.199 -21.203 1 90 335 LEU A C 1
ATOM 2652 O O . LEU A 1 335 ? -3.961 -6.016 -21.547 1 90 335 LEU A O 1
ATOM 2656 N N . GLY A 1 336 ? -2.977 -7.715 -20.453 1 90.19 336 GLY A N 1
ATOM 2657 C CA . GLY A 1 336 ? -1.899 -6.824 -20.047 1 90.19 336 GLY A CA 1
ATOM 2658 C C . GLY A 1 336 ? -1.229 -7.246 -18.75 1 90.19 336 GLY A C 1
ATOM 2659 O O . GLY A 1 336 ? -0.042 -6.988 -18.547 1 90.19 336 GLY A O 1
ATOM 2660 N N . VAL A 1 337 ? -1.981 -7.879 -17.844 1 93.94 337 VAL A N 1
ATOM 2661 C CA . VAL A 1 337 ? -1.467 -8.242 -16.531 1 93.94 337 VAL A CA 1
ATOM 2662 C C . VAL A 1 337 ? -0.302 -9.219 -16.688 1 93.94 337 VAL A C 1
ATOM 2664 O O . VAL A 1 337 ? 0.769 -9.016 -16.109 1 93.94 337 VAL A O 1
ATOM 2667 N N . ILE A 1 338 ? -0.493 -10.273 -17.5 1 93.94 338 ILE A N 1
ATOM 2668 C CA . ILE A 1 338 ? 0.529 -11.289 -17.688 1 93.94 338 ILE A CA 1
ATOM 2669 C C . ILE A 1 338 ? 1.739 -10.68 -18.391 1 93.94 338 ILE A C 1
ATOM 2671 O O . ILE A 1 338 ? 2.885 -10.969 -18.031 1 93.94 338 ILE A O 1
ATOM 2675 N N . GLN A 1 339 ? 1.533 -9.781 -19.328 1 91.75 339 GLN A N 1
ATOM 2676 C CA . GLN A 1 339 ? 2.621 -9.133 -20.047 1 91.75 339 GLN A CA 1
ATOM 2677 C C . GLN A 1 339 ? 3.469 -8.281 -19.109 1 91.75 339 GLN A C 1
ATOM 2679 O O . GLN A 1 339 ? 4.699 -8.328 -19.156 1 91.75 339 GLN A O 1
ATOM 2684 N N . ALA A 1 340 ? 2.803 -7.539 -18.312 1 93.31 340 ALA A N 1
ATOM 2685 C CA . ALA A 1 340 ? 3.514 -6.707 -17.344 1 93.31 340 ALA A CA 1
ATOM 2686 C C . ALA A 1 340 ? 4.301 -7.566 -16.359 1 93.31 340 ALA A C 1
ATOM 2688 O O . ALA A 1 340 ? 5.441 -7.238 -16.016 1 93.31 340 ALA A O 1
ATOM 2689 N N . PHE A 1 341 ? 3.662 -8.633 -15.922 1 95.5 341 PHE A N 1
ATOM 2690 C CA . PHE A 1 341 ? 4.293 -9.57 -15 1 95.5 341 PHE A CA 1
ATOM 2691 C C . PHE A 1 341 ? 5.555 -10.164 -15.609 1 95.5 341 PHE A C 1
ATOM 2693 O O . PHE A 1 341 ? 6.617 -10.148 -14.992 1 95.5 341 PHE A O 1
ATOM 2700 N N . LYS A 1 342 ? 5.457 -10.664 -16.828 1 94.06 342 LYS A N 1
ATOM 2701 C CA . LYS A 1 342 ? 6.59 -11.273 -17.516 1 94.06 342 LYS A CA 1
ATOM 2702 C C . LYS A 1 342 ? 7.699 -10.258 -17.75 1 94.06 342 LYS A C 1
ATOM 2704 O O . LYS A 1 342 ? 8.883 -10.578 -17.625 1 94.06 342 LYS A O 1
ATOM 2709 N N . ALA A 1 343 ? 7.312 -9.086 -18.156 1 93.44 343 ALA A N 1
ATOM 2710 C CA . ALA A 1 343 ? 8.297 -8.039 -18.422 1 93.44 343 ALA A CA 1
ATOM 2711 C C . ALA A 1 343 ? 9.109 -7.727 -17.156 1 93.44 343 ALA A C 1
ATOM 2713 O O . ALA A 1 343 ? 10.344 -7.617 -17.219 1 93.44 343 ALA A O 1
ATOM 2714 N N . ARG A 1 344 ? 8.414 -7.566 -16.031 1 93.12 344 ARG A N 1
ATOM 2715 C CA . ARG A 1 344 ? 9.117 -7.297 -14.789 1 93.12 344 ARG A CA 1
ATOM 2716 C C . ARG A 1 344 ? 10.016 -8.461 -14.398 1 93.12 344 ARG A C 1
ATOM 2718 O O . ARG A 1 344 ? 11.141 -8.266 -13.945 1 93.12 344 ARG A O 1
ATOM 2725 N N . TYR A 1 345 ? 9.484 -9.672 -14.539 1 95.25 345 TYR A N 1
ATOM 2726 C CA . TYR A 1 345 ? 10.289 -10.859 -14.273 1 95.25 345 TYR A CA 1
ATOM 2727 C C . TYR A 1 345 ? 11.578 -10.844 -15.078 1 95.25 345 TYR A C 1
ATOM 2729 O O . TYR A 1 345 ? 12.664 -11.078 -14.531 1 95.25 345 TYR A O 1
ATOM 2737 N N . ARG A 1 346 ? 11.477 -10.547 -16.375 1 94.44 346 ARG A N 1
ATOM 2738 C CA . ARG A 1 346 ? 12.633 -10.531 -17.266 1 94.44 346 ARG A CA 1
ATOM 2739 C C . ARG A 1 346 ? 13.602 -9.414 -16.875 1 94.44 346 ARG A C 1
ATOM 2741 O O . ARG A 1 346 ? 14.82 -9.586 -16.969 1 94.44 346 ARG A O 1
ATOM 2748 N N . CYS A 1 347 ? 13.086 -8.305 -16.438 1 92.31 347 CYS A N 1
ATOM 2749 C CA . CYS A 1 347 ? 13.938 -7.211 -16 1 92.31 347 CYS A CA 1
ATOM 2750 C C . CYS A 1 347 ? 14.773 -7.621 -14.797 1 92.31 347 CYS A C 1
ATOM 2752 O O . CYS A 1 347 ? 15.977 -7.387 -14.758 1 92.31 347 CYS A O 1
ATOM 2754 N N . GLU A 1 348 ? 14.078 -8.242 -13.82 1 93.19 348 GLU A N 1
ATOM 2755 C CA . GLU A 1 348 ? 14.773 -8.672 -12.609 1 93.19 348 GLU A CA 1
ATOM 2756 C C . GLU A 1 348 ? 15.836 -9.727 -12.922 1 93.19 348 GLU A C 1
ATOM 2758 O O . GLU A 1 348 ? 16.953 -9.672 -12.398 1 93.19 348 GLU A O 1
ATOM 2763 N N . MET A 1 349 ? 15.445 -10.68 -13.758 1 93.31 349 MET A N 1
ATOM 2764 C CA . MET A 1 349 ? 16.359 -11.734 -14.172 1 93.31 349 MET A CA 1
ATOM 2765 C C . MET A 1 349 ? 17.578 -11.148 -14.875 1 93.31 349 MET A C 1
ATOM 2767 O O . MET A 1 349 ? 18.719 -11.469 -14.523 1 93.31 349 MET A O 1
ATOM 2771 N N . LEU A 1 350 ? 17.359 -10.258 -15.82 1 92.56 350 LEU A N 1
ATOM 2772 C CA . LEU A 1 350 ? 18.422 -9.641 -16.609 1 92.56 350 LEU A CA 1
ATOM 2773 C C . LEU A 1 350 ? 19.375 -8.844 -15.734 1 92.56 350 LEU A C 1
ATOM 2775 O O . LEU A 1 350 ? 20.594 -8.969 -15.859 1 92.56 350 LEU A O 1
ATOM 2779 N N . GLU A 1 351 ? 18.812 -8.055 -14.867 1 90.94 351 GLU A N 1
ATOM 2780 C CA . GLU A 1 351 ? 19.625 -7.207 -14 1 90.94 351 GLU A CA 1
ATOM 2781 C C . GLU A 1 351 ? 20.5 -8.047 -13.078 1 90.94 351 GLU A C 1
ATOM 2783 O O . GLU A 1 351 ? 21.688 -7.742 -12.891 1 90.94 351 GLU A O 1
ATOM 2788 N N . THR A 1 352 ? 19.922 -9.039 -12.477 1 91.69 352 THR A N 1
ATOM 2789 C CA . THR A 1 352 ? 20.672 -9.906 -11.57 1 91.69 352 THR A CA 1
ATOM 2790 C C . THR A 1 352 ? 21.781 -10.641 -12.305 1 91.69 352 THR A C 1
ATOM 2792 O O . THR A 1 352 ? 22.938 -10.664 -11.844 1 91.69 352 THR A O 1
ATOM 2795 N N . LEU A 1 353 ? 21.438 -11.266 -13.438 1 91.69 353 LEU A N 1
ATOM 2796 C CA . LEU A 1 353 ? 22.422 -12.031 -14.203 1 91.69 353 LEU A CA 1
ATOM 2797 C C . LEU A 1 353 ? 23.547 -11.133 -14.703 1 91.69 353 LEU A C 1
ATOM 2799 O O . LEU A 1 353 ? 24.719 -11.516 -14.688 1 91.69 353 LEU A O 1
ATOM 2803 N N . PHE A 1 354 ? 23.172 -9.945 -15.148 1 92.19 354 PHE A N 1
ATOM 2804 C CA . PHE A 1 354 ? 24.188 -9.023 -15.656 1 92.19 354 PHE A CA 1
ATOM 2805 C C . PHE A 1 354 ? 25.094 -8.547 -14.531 1 92.19 354 PHE A C 1
ATOM 2807 O O . PHE A 1 354 ? 26.312 -8.391 -14.734 1 92.19 354 PHE A O 1
ATOM 2814 N N . SER A 1 355 ? 24.516 -8.211 -13.367 1 88.88 355 SER A N 1
ATOM 2815 C CA . SER A 1 355 ? 25.312 -7.84 -12.211 1 88.88 355 SER A CA 1
ATOM 2816 C C . SER A 1 355 ? 26.312 -8.938 -11.852 1 88.88 355 SER A C 1
ATOM 2818 O O . SER A 1 355 ? 27.484 -8.656 -11.562 1 88.88 355 SER A O 1
ATOM 2820 N N . ASN A 1 356 ? 25.859 -10.203 -11.844 1 88.31 356 ASN A N 1
ATOM 2821 C CA . ASN A 1 356 ? 26.734 -11.336 -11.555 1 88.31 356 ASN A CA 1
ATOM 2822 C C . ASN A 1 356 ? 27.812 -11.508 -12.641 1 88.31 356 ASN A C 1
ATOM 2824 O O . ASN A 1 356 ? 28.938 -11.875 -12.344 1 88.31 356 ASN A O 1
ATOM 2828 N N . TYR A 1 357 ? 27.422 -11.312 -13.875 1 90.25 357 TYR A N 1
ATOM 2829 C CA . TYR A 1 357 ? 28.359 -11.359 -14.977 1 90.25 357 TYR A CA 1
ATOM 2830 C C . TYR A 1 357 ? 29.469 -10.32 -14.797 1 90.25 357 TYR A C 1
ATOM 2832 O O . TYR A 1 357 ? 30.656 -10.648 -14.891 1 90.25 357 TYR A O 1
ATOM 2840 N N . ARG A 1 358 ? 29.094 -9.062 -14.539 1 88.81 358 ARG A N 1
ATOM 2841 C CA . ARG A 1 358 ? 30.047 -7.988 -14.336 1 88.81 358 ARG A CA 1
ATOM 2842 C C . ARG A 1 358 ? 31 -8.305 -13.18 1 88.81 358 ARG A C 1
ATOM 2844 O O . ARG A 1 358 ? 32.188 -8.062 -13.266 1 88.81 358 ARG A O 1
ATOM 2851 N N . GLN A 1 359 ? 30.406 -8.828 -12.156 1 85.06 359 GLN A N 1
ATOM 2852 C CA . GLN A 1 359 ? 31.219 -9.188 -10.992 1 85.06 359 GLN A CA 1
ATOM 2853 C C . GLN A 1 359 ? 32.219 -10.289 -11.336 1 85.06 359 GLN A C 1
ATOM 2855 O O . GLN A 1 359 ? 33.344 -10.266 -10.875 1 85.06 359 GLN A O 1
ATOM 2860 N N . SER A 1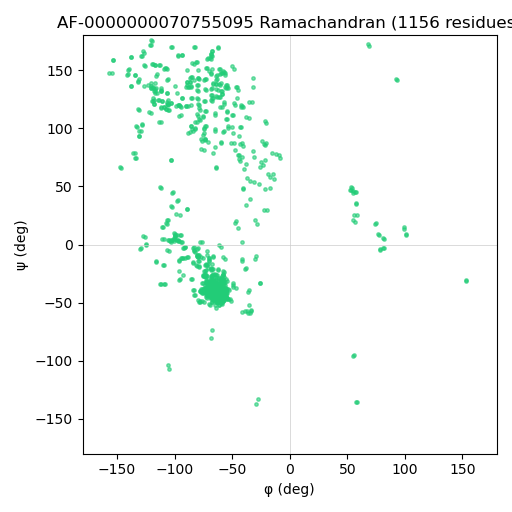 360 ? 31.75 -11.258 -12.102 1 86.31 360 SER A N 1
ATOM 2861 C CA . SER A 1 360 ? 32.625 -12.344 -12.516 1 86.31 360 SER A CA 1
ATOM 2862 C C . SER A 1 360 ? 33.781 -11.836 -13.375 1 86.31 360 SER A C 1
ATOM 2864 O O . SER A 1 360 ? 34.906 -12.336 -13.281 1 86.31 360 SER A O 1
ATOM 2866 N N . VAL A 1 361 ? 33.531 -10.883 -14.211 1 86.88 361 VAL A N 1
ATOM 2867 C CA . VAL A 1 361 ? 34.531 -10.289 -15.07 1 86.88 361 VAL A CA 1
ATOM 2868 C C . VAL A 1 361 ? 35.531 -9.492 -14.234 1 86.88 361 VAL A C 1
ATOM 2870 O O . VAL A 1 361 ? 36.75 -9.609 -14.414 1 86.88 361 VAL A O 1
ATOM 2873 N N . ILE A 1 362 ? 35 -8.734 -13.297 1 86.56 362 ILE A N 1
ATOM 2874 C CA . ILE A 1 362 ? 35.812 -7.883 -12.453 1 86.56 362 ILE A CA 1
ATOM 2875 C C . ILE A 1 362 ? 36.688 -8.75 -11.547 1 86.56 362 ILE A C 1
ATOM 2877 O O . ILE A 1 362 ? 37.875 -8.469 -11.359 1 86.56 362 ILE A O 1
ATOM 2881 N N . SER A 1 363 ? 36.125 -9.773 -10.977 1 85.12 363 SER A N 1
ATOM 2882 C CA . SER A 1 363 ? 36.844 -10.633 -10.039 1 85.12 363 SER A CA 1
ATOM 2883 C C . SER A 1 363 ? 37.688 -11.672 -10.766 1 85.12 363 SER A C 1
ATOM 2885 O O . SER A 1 363 ? 38.5 -12.367 -10.148 1 85.12 363 SER A O 1
ATOM 2887 N N . GLN A 1 364 ? 37.594 -11.781 -12.031 1 83.5 364 GLN A N 1
ATOM 2888 C CA . GLN A 1 364 ? 38.281 -12.766 -12.836 1 83.5 364 GLN A CA 1
ATOM 2889 C C . GLN A 1 364 ? 38.031 -14.18 -12.32 1 83.5 364 GLN A C 1
ATOM 2891 O O . GLN A 1 364 ? 39 -14.93 -12.07 1 83.5 364 GLN A O 1
ATOM 2896 N N . ASP A 1 365 ? 36.812 -14.492 -12.094 1 79.44 365 ASP A N 1
ATOM 2897 C CA . ASP A 1 365 ? 36.406 -15.812 -11.625 1 79.44 365 ASP A CA 1
ATOM 2898 C C . ASP A 1 365 ? 36.875 -16.906 -12.578 1 79.44 365 ASP A C 1
ATOM 2900 O O . ASP A 1 365 ? 36.562 -16.875 -13.773 1 79.44 365 ASP A O 1
ATOM 2904 N N . PRO A 1 366 ? 37.625 -17.812 -12.148 1 79 366 PRO A N 1
ATOM 2905 C CA . PRO A 1 366 ? 38.156 -18.875 -13.023 1 79 366 PRO A CA 1
ATOM 2906 C C . PRO A 1 366 ? 37.031 -19.75 -13.617 1 79 366 PRO A C 1
ATOM 2908 O O . PRO A 1 366 ? 37.219 -20.328 -14.688 1 79 366 PRO A O 1
ATOM 2911 N N . ARG A 1 367 ? 36.031 -19.953 -13.016 1 81.12 367 ARG A N 1
ATOM 2912 C CA . ARG A 1 367 ? 34.938 -20.797 -13.508 1 81.12 367 ARG A CA 1
ATOM 2913 C C . ARG A 1 367 ? 34.125 -20.094 -14.594 1 81.12 367 ARG A C 1
ATOM 2915 O O . ARG A 1 367 ? 33.375 -20.734 -15.336 1 81.12 367 ARG A O 1
ATOM 2922 N N . GLY A 1 368 ? 34.312 -18.844 -14.773 1 80.88 368 GLY A N 1
ATOM 2923 C CA . GLY A 1 368 ? 33.562 -18.047 -15.734 1 80.88 368 GLY A CA 1
ATOM 2924 C C . GLY A 1 368 ? 32.125 -17.875 -15.375 1 80.88 368 GLY A C 1
ATOM 2925 O O . GLY A 1 368 ? 31.625 -18.469 -14.406 1 80.88 368 GLY A O 1
ATOM 2926 N N . PHE A 1 369 ? 31.391 -17.031 -16.109 1 86.94 369 PHE A N 1
ATOM 2927 C CA . PHE A 1 369 ? 29.969 -16.781 -15.875 1 86.94 369 PHE A CA 1
ATOM 2928 C C . PHE A 1 369 ? 29.109 -17.781 -16.641 1 86.94 369 PHE A C 1
ATOM 2930 O O . PHE A 1 369 ? 29.281 -17.953 -17.844 1 86.94 369 PHE A O 1
ATOM 2937 N N . HIS A 1 370 ? 28.344 -18.547 -15.992 1 85 370 HIS A N 1
ATOM 2938 C CA . HIS A 1 370 ? 27.328 -19.422 -16.562 1 85 370 HIS A CA 1
ATOM 2939 C C . HIS A 1 370 ? 25.953 -19.094 -16.031 1 85 370 HIS A C 1
ATOM 2941 O O . HIS A 1 370 ? 25.656 -19.344 -14.859 1 85 370 HIS A O 1
ATOM 2947 N N . PRO A 1 371 ? 25.094 -18.609 -16.906 1 86.62 371 PRO A N 1
ATOM 2948 C CA . PRO A 1 371 ? 23.781 -18.156 -16.438 1 86.62 371 PRO A CA 1
ATOM 2949 C C . PRO A 1 371 ? 22.984 -19.266 -15.734 1 86.62 371 PRO A C 1
ATOM 2951 O O . PRO A 1 371 ? 22.234 -18.984 -14.797 1 86.62 371 PRO A O 1
ATOM 2954 N N . GLN A 1 372 ? 23.172 -20.531 -16.109 1 84.06 372 GLN A N 1
ATOM 2955 C CA . GLN A 1 372 ? 22.391 -21.641 -15.562 1 84.06 372 GLN A CA 1
ATOM 2956 C C . GLN A 1 372 ? 22.641 -21.797 -14.062 1 84.06 372 GLN A C 1
ATOM 2958 O O . GLN A 1 372 ? 21.766 -22.25 -13.328 1 84.06 372 GLN A O 1
ATOM 2963 N N . ARG A 1 373 ? 23.781 -21.391 -13.695 1 86.69 373 ARG A N 1
ATOM 2964 C CA . ARG A 1 373 ? 24.141 -21.516 -12.289 1 86.69 373 ARG A CA 1
ATOM 2965 C C . ARG A 1 373 ? 23.391 -20.516 -11.43 1 86.69 373 ARG A C 1
ATOM 2967 O O . ARG A 1 373 ? 23.312 -20.656 -10.211 1 86.69 373 ARG A O 1
ATOM 2974 N N . HIS A 1 374 ? 22.859 -19.516 -12.094 1 89.75 374 HIS A N 1
ATOM 2975 C CA . HIS A 1 374 ? 22.141 -18.453 -11.375 1 89.75 374 HIS A CA 1
ATOM 2976 C C . HIS A 1 374 ? 20.641 -18.578 -11.578 1 89.75 374 HIS A C 1
ATOM 2978 O O . HIS A 1 374 ? 19.859 -17.844 -10.961 1 89.75 374 HIS A O 1
ATOM 2984 N N . LEU A 1 375 ? 20.219 -19.547 -12.445 1 89.25 375 LEU A N 1
ATOM 2985 C CA . LEU A 1 375 ? 18.797 -19.734 -12.758 1 89.25 375 LEU A CA 1
ATOM 2986 C C . LEU A 1 375 ? 18.203 -20.859 -11.914 1 89.25 375 LEU A C 1
ATOM 2988 O O . LEU A 1 375 ? 17.422 -21.656 -12.414 1 89.25 375 LEU A O 1
ATOM 2992 N N . HIS A 1 376 ? 18.609 -20.953 -10.703 1 88.06 376 HIS A N 1
ATOM 2993 C CA . HIS A 1 376 ? 18.062 -21.953 -9.789 1 88.06 376 HIS A CA 1
ATOM 2994 C C . HIS A 1 376 ? 16.75 -21.484 -9.18 1 88.06 376 HIS A C 1
ATOM 2996 O O . HIS A 1 376 ? 16.391 -20.312 -9.297 1 88.06 376 HIS A O 1
ATOM 3002 N N . THR A 1 377 ? 16.047 -22.297 -8.516 1 88.31 377 THR A N 1
ATOM 3003 C CA . THR A 1 377 ? 14.656 -22.125 -8.102 1 88.31 377 THR A CA 1
ATOM 3004 C C . THR A 1 377 ? 14.523 -20.938 -7.145 1 88.31 377 THR A C 1
ATOM 3006 O O . THR A 1 377 ? 13.555 -20.188 -7.215 1 88.31 377 THR A O 1
ATOM 3009 N N . ARG A 1 378 ? 15.461 -20.703 -6.27 1 88 378 ARG A N 1
ATOM 3010 C CA . ARG A 1 378 ? 15.367 -19.625 -5.285 1 88 378 ARG A CA 1
ATOM 3011 C C . ARG A 1 378 ? 15.398 -18.266 -5.957 1 88 378 ARG A C 1
ATOM 3013 O O . ARG A 1 378 ? 14.602 -17.375 -5.617 1 88 378 ARG A O 1
ATOM 3020 N N . ASN A 1 379 ? 16.391 -18.109 -6.887 1 91.06 379 ASN A N 1
ATOM 3021 C CA . ASN A 1 379 ? 16.438 -16.844 -7.625 1 91.06 379 ASN A CA 1
ATOM 3022 C C . ASN A 1 379 ? 15.172 -16.641 -8.453 1 91.06 379 ASN A C 1
ATOM 3024 O O . ASN A 1 379 ? 14.586 -15.555 -8.43 1 91.06 379 ASN A O 1
ATOM 3028 N N . VAL A 1 380 ? 14.781 -17.703 -9.117 1 92.62 380 VAL A N 1
ATOM 3029 C CA . VAL A 1 380 ? 13.625 -17.609 -10 1 92.62 380 VAL A CA 1
ATOM 3030 C C . VAL A 1 380 ? 12.375 -17.266 -9.195 1 92.62 380 VAL A C 1
ATOM 3032 O O . VAL A 1 380 ? 11.602 -16.375 -9.578 1 92.62 380 VAL A O 1
ATOM 3035 N N . PHE A 1 381 ? 12.195 -17.938 -8.062 1 94.06 381 PHE A N 1
ATOM 3036 C CA . PHE A 1 381 ? 11.023 -17.703 -7.23 1 94.06 381 PHE A CA 1
ATOM 3037 C C . PHE A 1 381 ? 11.055 -16.281 -6.66 1 94.06 381 PHE A C 1
ATOM 3039 O O . PHE A 1 381 ? 10.016 -15.633 -6.547 1 94.06 381 PHE A O 1
ATOM 3046 N N . HIS A 1 382 ? 12.234 -15.844 -6.332 1 92.94 382 HIS A N 1
ATOM 3047 C CA . HIS A 1 382 ? 12.367 -14.469 -5.863 1 92.94 382 HIS A CA 1
ATOM 3048 C C . HIS A 1 382 ? 11.93 -13.477 -6.941 1 92.94 382 HIS A C 1
ATOM 3050 O O . HIS A 1 382 ? 11.195 -12.531 -6.656 1 92.94 382 HIS A O 1
ATOM 3056 N N . TRP A 1 383 ? 12.414 -13.672 -8.195 1 94 383 TRP A N 1
ATOM 3057 C CA . TRP A 1 383 ? 12.062 -12.781 -9.289 1 94 383 TRP A CA 1
ATOM 3058 C C . TRP A 1 383 ? 10.562 -12.812 -9.555 1 94 383 TRP A C 1
ATOM 3060 O O . TRP A 1 383 ? 9.953 -11.781 -9.867 1 94 383 TRP A O 1
ATOM 3070 N N . LEU A 1 384 ? 9.977 -14.008 -9.414 1 95.81 384 LEU A N 1
ATOM 3071 C CA . LEU A 1 384 ? 8.531 -14.141 -9.57 1 95.81 384 LEU A CA 1
ATOM 3072 C C . LEU A 1 384 ? 7.793 -13.359 -8.492 1 95.81 384 LEU A C 1
ATOM 3074 O O . LEU A 1 384 ? 6.809 -12.672 -8.789 1 95.81 384 LEU A O 1
ATOM 3078 N N . TYR A 1 385 ? 8.305 -13.492 -7.32 1 94.31 3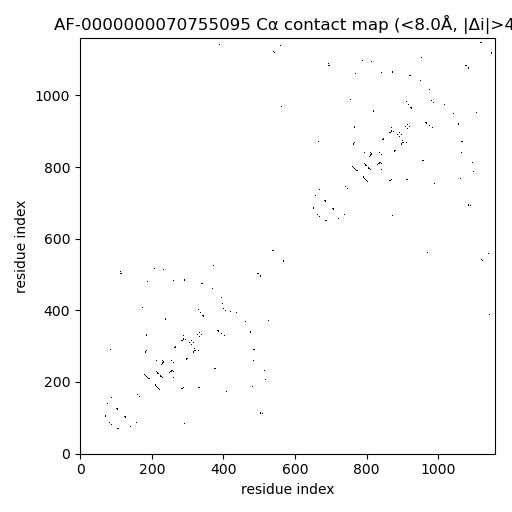85 TYR A N 1
ATOM 3079 C CA . TYR A 1 385 ? 7.723 -12.789 -6.184 1 94.31 385 TYR A CA 1
ATOM 3080 C C . TYR A 1 385 ? 7.746 -11.281 -6.402 1 94.31 385 TYR A C 1
ATOM 3082 O O . TYR A 1 385 ? 6.75 -10.594 -6.168 1 94.31 385 TYR A O 1
ATOM 3090 N N . VAL A 1 386 ? 8.844 -10.742 -6.875 1 93 386 VAL A N 1
ATOM 3091 C CA . VAL A 1 386 ? 8.992 -9.32 -7.152 1 93 386 VAL A CA 1
ATOM 3092 C C . VAL A 1 386 ? 8.031 -8.906 -8.266 1 93 386 VAL A C 1
ATOM 3094 O O . VAL A 1 386 ? 7.398 -7.852 -8.195 1 93 386 VAL A O 1
ATOM 3097 N N . ALA A 1 387 ? 7.965 -9.703 -9.32 1 94.12 387 ALA A N 1
ATOM 3098 C CA . ALA A 1 387 ? 7.098 -9.406 -10.453 1 94.12 387 ALA A CA 1
ATOM 3099 C C . ALA A 1 387 ? 5.641 -9.289 -10.016 1 94.12 387 ALA A C 1
ATOM 3101 O O . ALA A 1 387 ? 4.93 -8.375 -10.438 1 94.12 387 ALA A O 1
ATOM 3102 N N . LEU A 1 388 ? 5.223 -10.219 -9.18 1 95 388 LEU A N 1
ATOM 3103 C CA . LEU A 1 388 ? 3.846 -10.195 -8.695 1 95 388 LEU A CA 1
ATOM 3104 C C . LEU A 1 388 ? 3.557 -8.898 -7.945 1 95 388 LEU A C 1
ATOM 3106 O O . LEU A 1 388 ? 2.547 -8.242 -8.203 1 95 388 LEU A O 1
ATOM 3110 N N . HIS A 1 389 ? 4.418 -8.484 -7.082 1 91.75 389 HIS A N 1
ATOM 3111 C CA . HIS A 1 389 ? 4.176 -7.34 -6.215 1 91.75 389 HIS A CA 1
ATOM 3112 C C . HIS A 1 389 ? 4.422 -6.031 -6.953 1 91.75 389 HIS A C 1
ATOM 3114 O O . HIS A 1 389 ? 4.066 -4.957 -6.461 1 91.75 389 HIS A O 1
ATOM 3120 N N . SER A 1 390 ? 5.012 -6.125 -8.125 1 90.94 390 SER A N 1
ATOM 3121 C CA . SER A 1 390 ? 5.238 -4.941 -8.953 1 90.94 390 SER A CA 1
ATOM 3122 C C . SER A 1 390 ? 4.004 -4.598 -9.781 1 90.94 390 SER A C 1
ATOM 3124 O O . SER A 1 390 ? 3.924 -3.514 -10.367 1 90.94 390 SER A O 1
ATOM 3126 N N . LEU A 1 391 ? 3.074 -5.516 -9.891 1 91.88 391 LEU A N 1
ATOM 3127 C CA . LEU A 1 391 ? 1.868 -5.262 -10.664 1 91.88 391 LEU A CA 1
ATOM 3128 C C . LEU A 1 391 ? 1.082 -4.09 -10.086 1 91.88 391 LEU A C 1
ATOM 3130 O O . LEU A 1 391 ? 0.761 -4.086 -8.891 1 91.88 391 LEU A O 1
ATOM 3134 N N . ASP A 1 392 ? 0.798 -3.162 -10.938 1 87.62 392 ASP A N 1
ATOM 3135 C CA . ASP A 1 392 ? 0.098 -1.946 -10.539 1 87.62 392 ASP A CA 1
ATOM 3136 C C . ASP A 1 392 ? -1.405 -2.189 -10.422 1 87.62 392 ASP A C 1
ATOM 3138 O O . ASP A 1 392 ? -1.998 -2.859 -11.266 1 87.62 392 ASP A O 1
ATOM 3142 N N . LYS A 1 393 ? -1.934 -1.648 -9.383 1 88.38 393 LYS A N 1
ATOM 3143 C CA . LYS A 1 393 ? -3.365 -1.792 -9.133 1 88.38 393 LYS A CA 1
ATOM 3144 C C . LYS A 1 393 ? -4.188 -1.206 -10.273 1 88.38 393 LYS A C 1
ATOM 3146 O O . LYS A 1 393 ? -5.176 -1.806 -10.703 1 88.38 393 LYS A O 1
ATOM 3151 N N . HIS A 1 394 ? -3.82 -0.072 -10.828 1 84.69 394 HIS A N 1
ATOM 3152 C CA . HIS A 1 394 ? -4.578 0.596 -11.875 1 84.69 394 HIS A CA 1
ATOM 3153 C C . HIS A 1 394 ? -4.48 -0.164 -13.195 1 84.69 394 HIS A C 1
ATOM 3155 O O . HIS A 1 394 ? -5.43 -0.176 -13.984 1 84.69 394 HIS A O 1
ATOM 3161 N N . LEU A 1 395 ? -3.32 -0.758 -13.398 1 88.44 395 LEU A N 1
ATOM 3162 C CA . LEU A 1 395 ? -3.182 -1.595 -14.586 1 88.44 395 LEU A CA 1
ATOM 3163 C C . LEU A 1 395 ? -4.176 -2.752 -14.555 1 88.44 395 LEU A C 1
ATOM 3165 O O . LEU A 1 395 ? -4.84 -3.031 -15.555 1 88.44 395 LEU A O 1
ATOM 3169 N N . ILE A 1 396 ? -4.289 -3.426 -13.383 1 93.25 396 ILE A N 1
ATOM 3170 C CA . ILE A 1 396 ? -5.203 -4.555 -13.234 1 93.25 396 ILE A CA 1
ATOM 3171 C C . ILE A 1 396 ? -6.637 -4.09 -13.477 1 93.25 396 ILE A C 1
ATOM 3173 O O . ILE A 1 396 ? -7.387 -4.727 -14.227 1 93.25 396 ILE A O 1
ATOM 3177 N N . GLN A 1 397 ? -7 -2.971 -12.898 1 90.38 397 GLN A N 1
ATOM 3178 C CA . GLN A 1 397 ? -8.352 -2.434 -13.055 1 90.38 397 GLN A CA 1
ATOM 3179 C C . GLN A 1 397 ? -8.641 -2.086 -14.508 1 90.38 397 GLN A C 1
ATOM 3181 O O . GLN A 1 397 ? -9.734 -2.361 -15.008 1 90.38 397 GLN A O 1
ATOM 3186 N N . THR A 1 398 ? -7.656 -1.439 -15.141 1 86.88 398 THR A N 1
ATOM 3187 C CA . THR A 1 398 ? -7.816 -1.091 -16.547 1 86.88 398 THR A CA 1
ATOM 3188 C C . THR A 1 398 ? -8.031 -2.344 -17.391 1 86.88 398 THR A C 1
ATOM 3190 O O . THR A 1 398 ? -8.836 -2.334 -18.328 1 86.88 398 THR A O 1
ATOM 3193 N N . CYS A 1 399 ? -7.285 -3.402 -17.094 1 92.06 399 CYS A N 1
ATOM 3194 C CA . CYS A 1 399 ? -7.43 -4.656 -17.812 1 92.06 399 CYS A CA 1
ATOM 3195 C C . CYS A 1 399 ? -8.82 -5.254 -17.609 1 92.06 399 CYS A C 1
ATOM 3197 O O . CYS A 1 399 ? -9.398 -5.82 -18.531 1 92.06 399 CYS A O 1
ATOM 3199 N N . TRP A 1 400 ? -9.367 -5.113 -16.406 1 93.31 400 TRP A N 1
ATOM 3200 C CA . TRP A 1 400 ? -10.727 -5.562 -16.141 1 93.31 400 TRP A CA 1
ATOM 3201 C C . TRP A 1 400 ? -11.734 -4.766 -16.969 1 93.31 400 TRP A C 1
ATOM 3203 O O . TRP A 1 400 ? -12.656 -5.336 -17.547 1 93.31 400 TRP A O 1
ATOM 3213 N N . VAL A 1 401 ? -11.523 -3.494 -17.047 1 88.06 401 VAL A N 1
ATOM 3214 C CA . VAL A 1 401 ? -12.43 -2.639 -17.812 1 88.06 401 VAL A CA 1
ATOM 3215 C C . VAL A 1 401 ? -12.367 -3.006 -19.297 1 88.06 401 VAL A C 1
ATOM 3217 O O . VAL A 1 401 ? -13.398 -3.154 -19.953 1 88.06 401 VAL A O 1
ATOM 3220 N N . HIS A 1 402 ? -11.203 -3.211 -19.797 1 86.69 402 HIS A N 1
ATOM 3221 C CA . HIS A 1 402 ? -11 -3.512 -21.219 1 86.69 402 HIS A CA 1
ATOM 3222 C C . HIS A 1 402 ? -11.57 -4.883 -21.578 1 86.69 402 HIS A C 1
ATOM 3224 O O . HIS A 1 402 ? -11.906 -5.137 -22.734 1 86.69 402 HIS A O 1
ATOM 3230 N N . SER A 1 403 ? -11.617 -5.789 -20.578 1 90.94 403 SER A N 1
ATOM 3231 C CA . SER A 1 403 ? -12.109 -7.141 -20.844 1 90.94 403 SER A CA 1
ATOM 3232 C C . SER A 1 403 ? -13.602 -7.137 -21.172 1 90.94 403 SER A C 1
ATOM 3234 O O . SER A 1 403 ? -14.117 -8.086 -21.766 1 90.94 403 SER A O 1
ATOM 3236 N N . GLY A 1 404 ? -14.297 -6.082 -20.625 1 88.94 404 GLY A N 1
ATOM 3237 C CA . GLY A 1 404 ? -15.734 -5.996 -20.844 1 88.94 404 GLY A CA 1
ATOM 3238 C C . GLY A 1 404 ? -16.547 -6.867 -19.906 1 88.94 404 GLY A C 1
ATOM 3239 O O . GLY A 1 404 ? -17.766 -6.934 -20 1 88.94 404 GLY A O 1
ATOM 3240 N N . LEU A 1 405 ? -15.906 -7.496 -18.969 1 91.75 405 LEU A N 1
ATOM 3241 C CA . LEU A 1 405 ? -16.594 -8.438 -18.094 1 91.75 405 LEU A CA 1
ATOM 3242 C C . LEU A 1 405 ? -17.328 -7.703 -16.969 1 91.75 405 LEU A C 1
ATOM 3244 O O . LEU A 1 405 ? -18.203 -8.273 -16.328 1 91.75 405 LEU A O 1
ATOM 3248 N N . LEU A 1 406 ? -17.016 -6.469 -16.688 1 91.44 406 LEU A N 1
ATOM 3249 C CA . LEU A 1 406 ? -17.609 -5.723 -15.586 1 91.44 406 LEU A CA 1
ATOM 3250 C C . LEU A 1 406 ? -18.875 -5.008 -16.047 1 91.44 406 LEU A C 1
ATOM 3252 O O . LEU A 1 406 ? -18.922 -4.469 -17.156 1 91.44 406 LEU A O 1
ATOM 3256 N N . PRO A 1 407 ? -19.828 -5.047 -15.172 1 88.81 407 PRO A N 1
ATOM 3257 C CA . PRO A 1 407 ? -21 -4.246 -15.492 1 88.81 407 PRO A CA 1
ATOM 3258 C C . PRO A 1 407 ? -20.734 -2.744 -15.461 1 88.81 407 PRO A C 1
ATOM 3260 O O . PRO A 1 407 ? -19.75 -2.307 -14.844 1 88.81 407 PRO A O 1
ATOM 3263 N N . THR A 1 408 ? -21.562 -2.012 -16.047 1 82.25 408 THR A N 1
ATOM 3264 C CA . THR A 1 408 ? -21.391 -0.57 -16.188 1 82.25 408 THR A CA 1
ATOM 3265 C C . THR A 1 408 ? -21.344 0.103 -14.82 1 82.25 408 THR A C 1
ATOM 3267 O O . THR A 1 408 ? -20.578 1.045 -14.617 1 82.25 408 THR A O 1
ATOM 3270 N N . GLN A 1 409 ? -22.156 -0.363 -13.961 1 78.12 409 GLN A N 1
ATOM 3271 C CA . GLN A 1 409 ? -22.203 0.224 -12.633 1 78.12 409 GLN A CA 1
ATOM 3272 C C . GLN A 1 409 ? -20.875 0.036 -11.898 1 78.12 409 GLN A C 1
ATOM 3274 O O . GLN A 1 409 ? -20.422 0.924 -11.172 1 78.12 409 GLN A O 1
ATOM 3279 N N . ALA A 1 410 ? -20.328 -1.098 -12.109 1 80.25 410 ALA A N 1
ATOM 3280 C CA . ALA A 1 410 ? -19.031 -1.38 -11.484 1 80.25 410 ALA A CA 1
ATOM 3281 C C . ALA A 1 410 ? -17.938 -0.491 -12.055 1 80.25 410 ALA A C 1
ATOM 3283 O O . ALA A 1 410 ? -17.047 -0.038 -11.328 1 80.25 410 ALA A O 1
ATOM 3284 N N . ILE A 1 411 ? -18 -0.215 -13.281 1 79.38 411 ILE A N 1
ATOM 3285 C CA . ILE A 1 411 ? -17.016 0.63 -13.945 1 79.38 411 ILE A CA 1
ATOM 3286 C C . ILE A 1 411 ? -17.125 2.059 -13.414 1 79.38 411 ILE A C 1
ATOM 3288 O O . ILE A 1 411 ? -16.109 2.736 -13.234 1 79.38 411 ILE A O 1
ATOM 3292 N N . ALA A 1 412 ? -18.266 2.439 -13.117 1 71.44 412 ALA A N 1
ATOM 3293 C CA . ALA A 1 412 ? -18.5 3.789 -12.609 1 71.44 412 ALA A CA 1
ATOM 3294 C C . ALA A 1 412 ? -17.859 3.982 -11.242 1 71.44 412 ALA A C 1
ATOM 3296 O O . ALA A 1 412 ? -17.453 5.094 -10.891 1 71.44 412 ALA A O 1
ATOM 3297 N N . SER A 1 413 ? -17.797 2.934 -10.523 1 69.56 413 SER A N 1
ATOM 3298 C CA . SER A 1 413 ? -17.219 2.998 -9.188 1 69.56 413 SER A CA 1
ATOM 3299 C C . SER A 1 413 ? -15.695 3.135 -9.25 1 69.56 413 SER A C 1
ATOM 3301 O O . SER A 1 413 ? -15.062 3.545 -8.281 1 69.56 413 SER A O 1
ATOM 3303 N N . LEU A 1 414 ? -15.172 2.736 -10.289 1 71.44 414 LEU A N 1
ATOM 3304 C CA . LEU A 1 414 ? -13.734 2.85 -10.484 1 71.44 414 LEU A CA 1
ATOM 3305 C C . LEU A 1 414 ? -13.344 4.277 -10.867 1 71.44 414 LEU A C 1
ATOM 3307 O O . LEU A 1 414 ? -14.125 4.984 -11.508 1 71.44 414 LEU A O 1
ATOM 3311 N N . SER A 1 415 ? -12.547 4.965 -9.984 1 56.12 415 SER A N 1
ATOM 3312 C CA . SER A 1 415 ? -12.102 6.297 -10.375 1 56.12 415 SER A CA 1
ATOM 3313 C C . SER A 1 415 ? -11.648 6.324 -11.836 1 56.12 415 SER A C 1
ATOM 3315 O O . SER A 1 415 ? -10.547 5.879 -12.156 1 56.12 415 SER A O 1
ATOM 3317 N N . LEU A 1 416 ? -12.57 6.227 -12.672 1 47.75 416 LEU A N 1
ATOM 3318 C CA . LEU A 1 416 ? -12.438 6.125 -14.117 1 47.75 416 LEU A CA 1
ATOM 3319 C C . LEU A 1 416 ? -11.508 7.203 -14.656 1 47.75 416 LEU A C 1
ATOM 3321 O O . LEU A 1 416 ? -10.914 7.043 -15.727 1 47.75 416 LEU A O 1
ATOM 3325 N N . ARG A 1 417 ? -11.469 8.312 -14.109 1 44.88 417 ARG A N 1
ATOM 3326 C CA . ARG A 1 417 ? -10.641 9.32 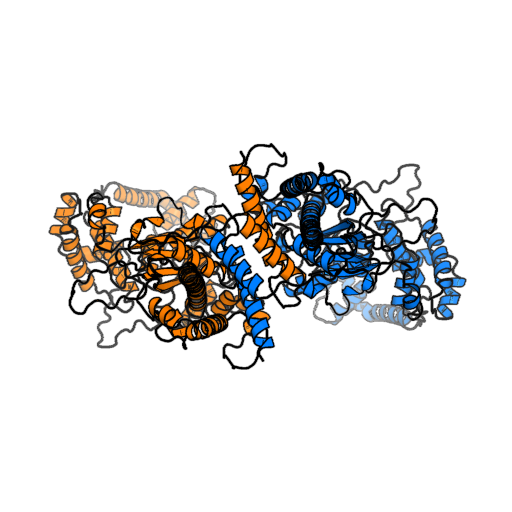-14.766 1 44.88 417 ARG A CA 1
ATOM 3327 C C . ARG A 1 417 ? -9.211 8.82 -14.945 1 44.88 417 ARG A C 1
ATOM 3329 O O . ARG A 1 417 ? -8.586 9.07 -15.977 1 44.88 417 ARG A O 1
ATOM 3336 N N . ALA A 1 418 ? -8.703 8.195 -13.969 1 47.38 418 ALA A N 1
ATOM 3337 C CA . ALA A 1 418 ? -7.328 7.738 -14.156 1 47.38 418 ALA A CA 1
ATOM 3338 C C . ALA A 1 418 ? -7.262 6.586 -15.156 1 47.38 418 ALA A C 1
ATOM 3340 O O . ALA A 1 418 ? -6.281 6.457 -15.891 1 47.38 418 ALA A O 1
ATOM 3341 N N . ILE A 1 419 ? -8.352 5.707 -15.156 1 47.09 419 ILE A N 1
ATOM 3342 C CA . ILE A 1 419 ? -8.367 4.512 -15.992 1 47.09 419 ILE A CA 1
ATOM 3343 C C . ILE A 1 419 ? -8.602 4.906 -17.453 1 47.09 419 ILE A C 1
ATOM 3345 O O . ILE A 1 419 ? -7.945 4.379 -18.359 1 47.09 419 ILE A O 1
ATOM 3349 N N . LEU A 1 420 ? -9.641 5.734 -17.688 1 44 420 LEU A N 1
ATOM 3350 C CA . LEU A 1 420 ? -10.062 6.027 -19.047 1 44 420 LEU A CA 1
ATOM 3351 C C . LEU A 1 420 ? -9.086 6.984 -19.719 1 44 420 LEU A C 1
ATOM 3353 O O . LEU A 1 420 ? -9.109 7.129 -20.953 1 44 420 LEU A O 1
ATOM 3357 N N . SER A 1 421 ? -8.391 7.703 -18.984 1 40.28 421 SER A N 1
ATOM 3358 C CA . SER A 1 421 ? -7.516 8.609 -19.719 1 40.28 421 SER A CA 1
ATOM 3359 C C . SER A 1 421 ? -6.375 7.848 -20.391 1 40.28 421 SER A C 1
ATOM 3361 O O . SER A 1 421 ? -5.527 8.453 -21.062 1 40.28 421 SER A O 1
ATOM 3363 N N . THR A 1 422 ? -6.141 6.695 -19.984 1 38.84 422 THR A N 1
ATOM 3364 C CA . THR A 1 422 ? -5.07 6.027 -20.719 1 38.84 422 THR A CA 1
ATOM 3365 C C . THR A 1 422 ? -5.547 5.59 -22.094 1 38.84 422 THR A C 1
ATOM 3367 O O . THR A 1 422 ? -6.391 4.699 -22.219 1 38.84 422 THR A O 1
ATOM 3370 N N . PRO A 1 423 ? -5.598 6.406 -23.094 1 35.03 423 PRO A N 1
ATOM 3371 C CA . PRO A 1 423 ? -5.977 5.914 -24.422 1 35.03 423 PRO A CA 1
ATOM 3372 C C . PRO A 1 423 ? -5.281 4.605 -24.797 1 35.03 423 PRO A C 1
ATOM 3374 O O . PRO A 1 423 ? -4.18 4.332 -24.312 1 35.03 423 PRO A O 1
ATOM 3377 N N . ALA A 1 424 ? -6.008 3.518 -25.344 1 33.53 424 ALA A N 1
ATOM 3378 C CA . ALA A 1 424 ? -5.441 2.342 -26 1 33.53 424 ALA A CA 1
ATOM 3379 C C . ALA A 1 424 ? -4.191 2.707 -26.781 1 33.53 424 ALA A C 1
ATOM 3381 O O . ALA A 1 424 ? -3.402 1.832 -27.156 1 33.53 424 ALA A O 1
ATOM 3382 N N . ASN A 1 425 ? -4.258 3.629 -27.766 1 29.44 425 ASN A N 1
ATOM 3383 C CA . ASN A 1 425 ? -3.277 3.863 -28.828 1 29.44 425 ASN A CA 1
ATOM 3384 C C . ASN A 1 425 ? -2.047 4.594 -28.297 1 29.44 425 ASN A C 1
ATOM 3386 O O . ASN A 1 425 ? -2.164 5.668 -27.703 1 29.44 425 ASN A O 1
ATOM 3390 N N . PRO A 1 426 ? -0.82 3.908 -28.219 1 32.09 426 PRO A N 1
ATOM 3391 C CA . PRO A 1 426 ? 0.514 4.469 -27.984 1 32.09 426 PRO A CA 1
ATOM 3392 C C . PRO A 1 426 ? 0.739 5.781 -28.734 1 32.09 426 PRO A C 1
ATOM 3394 O O . PRO A 1 426 ? 1.02 5.77 -29.938 1 32.09 426 PRO A O 1
ATOM 3397 N N . SER A 1 427 ? -0.071 6.773 -28.766 1 30.25 427 SER A N 1
ATOM 3398 C CA . SER A 1 427 ? 0.638 7.859 -29.438 1 30.25 427 SER A CA 1
ATOM 3399 C C . SER A 1 427 ? 1.924 8.219 -28.703 1 30.25 427 SER A C 1
ATOM 3401 O O . SER A 1 427 ? 1.979 8.156 -27.469 1 30.25 427 SER A O 1
ATOM 3403 N N . PRO A 1 428 ? 3.23 8.383 -29.438 1 30.73 428 PRO A N 1
ATOM 3404 C CA . PRO A 1 428 ? 4.613 8.617 -29.016 1 30.73 428 PRO A CA 1
ATOM 3405 C C . PRO A 1 428 ? 4.715 9.633 -27.875 1 30.73 428 PRO A C 1
ATOM 3407 O O . PRO A 1 428 ? 5.652 9.578 -27.078 1 30.73 428 PRO A O 1
ATOM 3410 N N . ASN A 1 429 ? 4.219 10.922 -28 1 29.69 429 ASN A N 1
ATOM 3411 C CA . ASN A 1 429 ? 4.715 12.148 -27.391 1 29.69 429 ASN A CA 1
ATOM 3412 C C . ASN A 1 429 ? 4.277 12.266 -25.938 1 29.69 429 ASN A C 1
ATOM 3414 O O . ASN A 1 429 ? 4.605 13.242 -25.25 1 29.69 429 ASN A O 1
ATOM 3418 N N . ASN A 1 430 ? 2.996 12.086 -25.609 1 30.92 430 ASN A N 1
ATOM 3419 C CA . ASN A 1 430 ? 2.555 12.805 -24.406 1 30.92 430 ASN A CA 1
ATOM 3420 C C . ASN A 1 430 ? 3.086 12.148 -23.141 1 30.92 430 ASN A C 1
ATOM 3422 O O . ASN A 1 430 ? 2.785 10.984 -22.859 1 30.92 430 ASN A O 1
ATOM 3426 N N . SER A 1 431 ? 4.25 12.57 -22.484 1 31.27 431 SER A N 1
ATOM 3427 C CA . SER A 1 431 ? 5.051 12.406 -21.281 1 31.27 431 SER A CA 1
ATOM 3428 C C . SER A 1 431 ? 4.164 12.32 -20.031 1 31.27 431 SER A C 1
ATOM 3430 O O . SER A 1 431 ? 4.652 12.43 -18.906 1 31.27 431 SER A O 1
ATOM 3432 N N . HIS A 1 432 ? 2.914 12.641 -20.125 1 31.44 432 HIS A N 1
ATOM 3433 C CA . HIS A 1 432 ? 2.219 12.734 -18.844 1 31.44 432 HIS A CA 1
ATOM 3434 C C . HIS A 1 432 ? 2.262 11.414 -18.094 1 31.44 432 HIS A C 1
ATOM 3436 O O . HIS A 1 432 ? 2.432 10.352 -18.703 1 31.44 432 HIS A O 1
ATOM 3442 N N . GLY A 1 433 ? 2.484 11.344 -16.734 1 36.12 433 GLY A N 1
ATOM 3443 C CA . GLY A 1 433 ? 2.57 10.328 -15.688 1 36.12 433 GLY A CA 1
ATOM 3444 C C . GLY A 1 433 ? 1.625 9.164 -15.906 1 36.12 433 GLY A C 1
ATOM 3445 O O . GLY A 1 433 ? 0.543 9.117 -15.32 1 36.12 433 GLY A O 1
ATOM 3446 N N . GLY A 1 434 ? 1.43 8.703 -17.062 1 37.22 434 GLY A N 1
ATOM 3447 C CA . GLY A 1 434 ? 0.506 7.652 -17.453 1 37.22 434 GLY A CA 1
ATOM 3448 C C . GLY A 1 434 ? 0.709 6.363 -16.672 1 37.22 434 GLY A C 1
ATOM 3449 O O . GLY A 1 434 ? 1.764 6.16 -16.062 1 37.22 434 GLY A O 1
ATOM 3450 N N . LEU A 1 435 ? -0.347 5.695 -16.234 1 45.47 435 LEU A N 1
ATOM 3451 C CA . LEU A 1 435 ? -0.462 4.406 -15.555 1 45.47 435 LEU A CA 1
ATOM 3452 C C . LEU A 1 435 ? 0.475 3.379 -16.188 1 45.47 435 LEU A C 1
ATOM 3454 O O . LEU A 1 435 ? 0.649 3.354 -17.406 1 45.47 435 LEU A O 1
ATOM 3458 N N . PRO A 1 436 ? 1.364 2.889 -15.5 1 52.41 436 PRO A N 1
ATOM 3459 C CA . PRO A 1 436 ? 2.307 1.903 -16.031 1 52.41 436 PRO A CA 1
ATOM 3460 C C . PRO A 1 436 ? 1.624 0.833 -16.891 1 52.41 436 PRO A C 1
ATOM 3462 O O . PRO A 1 436 ? 0.667 0.199 -16.438 1 52.41 436 PRO A O 1
ATOM 3465 N N . THR A 1 437 ? 1.578 1.037 -18.172 1 64.19 437 THR A N 1
ATOM 3466 C CA . THR A 1 437 ? 1.15 0.052 -19.156 1 64.19 437 THR A CA 1
ATOM 3467 C C . THR A 1 437 ? 2.27 -0.944 -19.453 1 64.19 437 THR A C 1
ATOM 3469 O O . THR A 1 437 ? 3.439 -0.667 -19.188 1 64.19 437 THR A O 1
ATOM 3472 N N . ALA A 1 438 ? 1.937 -2.199 -19.672 1 75.44 438 ALA A N 1
ATOM 3473 C CA . ALA A 1 438 ? 2.896 -3.207 -20.109 1 75.44 438 ALA A CA 1
ATOM 3474 C C . ALA A 1 438 ? 3.875 -2.623 -21.125 1 75.44 438 ALA A C 1
ATOM 3476 O O . ALA A 1 438 ? 5.051 -2.992 -21.141 1 75.44 438 ALA A O 1
ATOM 3477 N N . ALA A 1 439 ? 3.467 -1.556 -21.734 1 79.44 439 ALA A N 1
ATOM 3478 C CA . ALA A 1 439 ? 4.289 -0.931 -22.766 1 79.44 439 ALA A CA 1
ATOM 3479 C C . ALA A 1 439 ? 5.477 -0.193 -22.156 1 79.44 439 ALA A C 1
ATOM 3481 O O . ALA A 1 439 ? 6.578 -0.2 -22.703 1 79.44 439 ALA A O 1
ATOM 3482 N N . LEU A 1 440 ? 5.215 0.395 -21.078 1 81.81 440 LEU A N 1
ATOM 3483 C CA . LEU A 1 440 ? 6.289 1.121 -20.406 1 81.81 440 LEU A CA 1
ATOM 3484 C C . LEU A 1 440 ? 7.367 0.162 -19.906 1 81.81 440 LEU A C 1
ATOM 3486 O O . LEU A 1 440 ? 8.555 0.479 -19.953 1 81.81 440 LEU A O 1
ATOM 3490 N N . LEU A 1 441 ? 6.922 -0.954 -19.484 1 85.06 441 LEU A N 1
ATOM 3491 C CA . LEU A 1 441 ? 7.871 -1.95 -19 1 85.06 441 LEU A CA 1
ATOM 3492 C C . LEU A 1 441 ? 8.703 -2.506 -20.141 1 85.06 441 LEU A C 1
ATOM 3494 O O . LEU A 1 441 ? 9.898 -2.771 -19.984 1 85.06 441 LEU A O 1
ATOM 3498 N N . TYR A 1 442 ? 8.07 -2.65 -21.297 1 87.62 442 TYR A N 1
ATOM 3499 C CA . TYR A 1 442 ? 8.797 -3.102 -22.469 1 87.62 442 TYR A CA 1
ATOM 3500 C C . TYR A 1 442 ? 9.852 -2.082 -22.891 1 87.62 442 TYR A C 1
ATOM 3502 O O . TYR A 1 442 ? 10.961 -2.449 -23.266 1 87.62 442 TYR A O 1
ATOM 3510 N N . ARG A 1 443 ? 9.484 -0.866 -22.781 1 85.5 443 ARG A N 1
ATOM 3511 C CA . ARG A 1 443 ? 10.422 0.192 -23.141 1 85.5 443 ARG A CA 1
ATOM 3512 C C . ARG A 1 443 ? 11.617 0.214 -22.188 1 85.5 443 ARG A C 1
ATOM 3514 O O . ARG A 1 443 ? 12.758 0.392 -22.625 1 85.5 443 ARG A O 1
ATOM 3521 N N . ASP A 1 444 ? 11.289 0.069 -20.953 1 85.38 444 ASP A N 1
ATOM 3522 C CA . ASP A 1 444 ? 12.367 0.021 -19.969 1 85.38 444 ASP A CA 1
ATOM 3523 C C . ASP A 1 444 ? 13.305 -1.155 -20.234 1 85.38 444 ASP A C 1
ATOM 3525 O O . ASP A 1 444 ? 14.523 -1.014 -20.141 1 85.38 444 ASP A O 1
ATOM 3529 N N . LEU A 1 445 ? 12.695 -2.291 -20.484 1 90.44 445 LEU A N 1
ATOM 3530 C CA . LEU A 1 445 ? 13.484 -3.48 -20.766 1 90.44 445 LEU A CA 1
ATOM 3531 C C . LEU A 1 445 ? 14.305 -3.289 -22.047 1 90.44 445 LEU A C 1
ATOM 3533 O O . LEU A 1 445 ? 15.461 -3.711 -22.109 1 90.44 445 LEU A O 1
ATOM 3537 N N . GLN A 1 446 ? 13.703 -2.598 -23.016 1 90.94 446 GLN A N 1
ATOM 3538 C CA . GLN A 1 446 ? 14.406 -2.34 -24.266 1 90.94 446 GLN A CA 1
ATOM 3539 C C . GLN A 1 446 ? 15.625 -1.454 -24.047 1 90.94 446 GLN A C 1
ATOM 3541 O O . GLN A 1 446 ? 16.672 -1.677 -24.656 1 90.94 446 GLN A O 1
ATOM 3546 N N . ARG A 1 447 ? 15.453 -0.515 -23.25 1 89.06 447 ARG A N 1
ATOM 3547 C CA . ARG A 1 447 ? 16.578 0.368 -22.938 1 89.06 447 ARG A CA 1
ATOM 3548 C C . ARG A 1 447 ? 17.719 -0.407 -22.297 1 89.06 447 ARG A C 1
ATOM 3550 O O . ARG A 1 447 ? 18.891 -0.188 -22.625 1 89.06 447 ARG A O 1
ATOM 3557 N N . GLN A 1 448 ? 17.391 -1.273 -21.406 1 88.88 448 GLN A N 1
ATOM 3558 C CA . GLN A 1 448 ? 18.406 -2.082 -20.734 1 88.88 448 GLN A CA 1
ATOM 3559 C C . GLN A 1 448 ? 19.109 -3.016 -21.719 1 88.88 448 GLN A C 1
ATOM 3561 O O . GLN A 1 448 ? 20.328 -3.143 -21.703 1 88.88 448 GLN A O 1
ATOM 3566 N N . LEU A 1 449 ? 18.312 -3.621 -22.531 1 92.19 449 LEU A N 1
ATOM 3567 C CA . LEU A 1 449 ? 18.875 -4.531 -23.531 1 92.19 449 LEU A CA 1
ATOM 3568 C C . LEU A 1 449 ? 19.828 -3.795 -24.469 1 92.19 449 LEU A C 1
ATOM 3570 O O . LEU A 1 449 ? 20.891 -4.301 -24.797 1 92.19 449 LEU A O 1
ATOM 3574 N N . THR A 1 450 ? 19.406 -2.59 -24.844 1 92.19 450 THR A N 1
ATOM 3575 C CA . THR A 1 450 ? 20.219 -1.791 -25.75 1 92.19 450 THR A CA 1
ATOM 3576 C C . THR A 1 450 ? 21.547 -1.415 -25.094 1 92.19 450 THR A C 1
ATOM 3578 O O . THR A 1 450 ? 22.594 -1.497 -25.734 1 92.19 450 THR A O 1
ATOM 3581 N N . LYS A 1 451 ? 21.5 -1.047 -23.875 1 89.38 451 LYS A N 1
ATOM 3582 C CA . LYS A 1 451 ? 22.703 -0.675 -23.141 1 89.38 451 LYS A CA 1
ATOM 3583 C C . LYS A 1 451 ? 23.641 -1.865 -22.984 1 89.38 451 LYS A C 1
ATOM 3585 O O . LYS A 1 451 ? 24.859 -1.735 -23.203 1 89.38 451 LYS A O 1
ATOM 3590 N N . ILE A 1 452 ? 23.094 -2.998 -22.656 1 92 452 ILE A N 1
ATOM 3591 C CA . ILE A 1 452 ? 23.906 -4.188 -22.422 1 92 452 ILE A CA 1
ATOM 3592 C C . ILE A 1 452 ? 24.469 -4.699 -23.75 1 92 452 ILE A C 1
ATOM 3594 O O . ILE A 1 452 ? 25.594 -5.18 -23.812 1 92 452 ILE A O 1
ATOM 3598 N N . ALA A 1 453 ? 23.656 -4.578 -24.75 1 92.81 453 ALA A N 1
ATOM 3599 C CA . ALA A 1 453 ? 24.078 -5.043 -26.078 1 92.81 453 ALA A CA 1
ATOM 3600 C C . ALA A 1 453 ? 25.328 -4.309 -26.547 1 92.81 453 ALA A C 1
ATOM 3602 O O . ALA A 1 453 ? 26.156 -4.871 -27.25 1 92.81 453 ALA A O 1
ATOM 3603 N N . GLN A 1 454 ? 25.484 -3.107 -26.125 1 91.25 454 GLN A N 1
ATOM 3604 C CA . GLN A 1 454 ? 26.641 -2.301 -26.5 1 91.25 454 GLN A CA 1
ATOM 3605 C C . GLN A 1 454 ? 27.906 -2.773 -25.797 1 91.25 454 GLN A C 1
ATOM 3607 O O . GLN A 1 454 ? 29 -2.73 -26.359 1 91.25 454 GLN A O 1
ATOM 3612 N N . HIS A 1 455 ? 27.75 -3.365 -24.609 1 88.81 455 HIS A N 1
ATOM 3613 C CA . HIS A 1 455 ? 28.906 -3.664 -23.766 1 88.81 455 HIS A CA 1
ATOM 3614 C C . HIS A 1 455 ? 29.172 -5.164 -23.719 1 88.81 455 HIS A C 1
ATOM 3616 O O . HIS A 1 455 ? 30.328 -5.59 -23.578 1 88.81 455 HIS A O 1
ATOM 3622 N N . ALA A 1 456 ? 28.094 -5.934 -23.766 1 92 456 ALA A N 1
ATOM 3623 C CA . ALA A 1 456 ? 28.234 -7.371 -23.562 1 92 456 ALA A CA 1
ATOM 3624 C C . ALA A 1 456 ? 27.219 -8.148 -24.406 1 92 456 ALA A C 1
ATOM 3626 O O . ALA A 1 456 ? 26.359 -8.852 -23.859 1 92 456 ALA A O 1
ATOM 3627 N N . PRO A 1 457 ? 27.328 -8.109 -25.688 1 90.88 457 PRO A N 1
ATOM 3628 C CA . PRO A 1 457 ? 26.359 -8.805 -26.531 1 90.88 457 PRO A CA 1
ATOM 3629 C C . PRO A 1 457 ? 26.359 -10.312 -26.312 1 90.88 457 PRO A C 1
ATOM 3631 O O . PRO A 1 457 ? 25.312 -10.953 -26.422 1 90.88 457 PRO A O 1
ATOM 3634 N N . ASP A 1 458 ? 27.5 -10.945 -26.016 1 88.81 458 ASP A N 1
ATOM 3635 C CA . ASP A 1 458 ? 27.594 -12.391 -25.797 1 88.81 458 ASP A CA 1
ATOM 3636 C C . ASP A 1 458 ? 26.781 -12.805 -24.562 1 88.81 458 ASP A C 1
ATOM 3638 O O . ASP A 1 458 ? 26.172 -13.875 -24.562 1 88.81 458 ASP A O 1
ATOM 3642 N N . PHE A 1 459 ? 26.828 -11.953 -23.641 1 93.19 459 PHE A N 1
ATOM 3643 C CA . PHE A 1 459 ? 26.047 -12.203 -22.422 1 93.19 459 PHE A CA 1
ATOM 3644 C C . PHE A 1 459 ? 24.578 -12.391 -22.766 1 93.19 459 PHE A C 1
ATOM 3646 O O . PHE A 1 459 ? 23.922 -13.312 -22.266 1 93.19 459 PHE A O 1
ATOM 3653 N N . LEU A 1 460 ? 24.031 -11.508 -23.609 1 92.25 460 LEU A N 1
ATOM 3654 C CA . LEU A 1 460 ? 22.625 -11.555 -23.969 1 92.25 460 LEU A CA 1
ATOM 3655 C C . LEU A 1 460 ? 22.281 -12.852 -24.688 1 92.25 460 LEU A C 1
ATOM 3657 O O . LEU A 1 460 ? 21.219 -13.43 -24.469 1 92.25 460 LEU A O 1
ATOM 3661 N N . ARG A 1 461 ? 23.188 -13.312 -25.484 1 88.19 461 ARG A N 1
ATOM 3662 C CA . ARG A 1 461 ? 23 -14.586 -26.172 1 88.19 461 ARG A CA 1
ATOM 3663 C C . ARG A 1 461 ? 22.953 -15.75 -25.188 1 88.19 461 ARG A C 1
ATOM 3665 O O . ARG A 1 461 ? 22.172 -16.688 -25.344 1 88.19 461 ARG A O 1
ATOM 3672 N N . TRP A 1 462 ? 23.781 -15.648 -24.188 1 87.38 462 TRP A N 1
ATOM 3673 C CA . TRP A 1 462 ? 23.891 -16.719 -23.203 1 87.38 462 TRP A CA 1
ATOM 3674 C C . TRP A 1 462 ? 22.609 -16.859 -22.391 1 87.38 462 TRP A C 1
ATOM 3676 O O . TRP A 1 462 ? 22.281 -17.953 -21.906 1 87.38 462 TRP A O 1
ATOM 3686 N N . ILE A 1 463 ? 21.859 -15.781 -22.281 1 89.19 463 ILE A N 1
ATOM 3687 C CA . ILE A 1 463 ? 20.688 -15.844 -21.422 1 89.19 463 ILE A CA 1
ATOM 3688 C C . ILE A 1 463 ? 19.438 -16.047 -22.266 1 89.19 463 ILE A C 1
ATOM 3690 O O . ILE A 1 463 ? 18.312 -15.969 -21.766 1 89.19 463 ILE A O 1
ATOM 3694 N N . GLY A 1 464 ? 19.578 -16.203 -23.578 1 85.62 464 GLY A N 1
ATOM 3695 C CA . GLY A 1 464 ? 18.469 -16.609 -24.438 1 85.62 464 GLY A CA 1
ATOM 3696 C C . GLY A 1 464 ? 17.828 -15.43 -25.156 1 85.62 464 GLY A C 1
ATOM 3697 O O . GLY A 1 464 ? 16.719 -15.547 -25.672 1 85.62 464 GLY A O 1
ATOM 3698 N N . VAL A 1 465 ? 18.516 -14.266 -25.172 1 90.19 465 VAL A N 1
ATOM 3699 C CA . VAL A 1 465 ? 18 -13.133 -25.922 1 90.19 465 VAL A CA 1
ATOM 3700 C C . VAL A 1 465 ? 18.375 -13.273 -27.391 1 90.19 465 VAL A C 1
ATOM 3702 O O . VAL A 1 465 ? 19.547 -13.078 -27.766 1 90.19 465 VAL A O 1
ATOM 3705 N N . SER A 1 466 ? 17.453 -13.609 -28.203 1 85.19 466 SER A N 1
ATOM 3706 C CA . SER A 1 466 ? 17.719 -13.836 -29.625 1 85.19 466 SER A CA 1
ATOM 3707 C C . SER A 1 466 ? 17.859 -12.516 -30.375 1 85.19 466 SER A C 1
ATOM 3709 O O . SER A 1 466 ? 18.703 -12.391 -31.266 1 85.19 466 SER A O 1
ATOM 3711 N N . ASP A 1 467 ? 17.062 -11.547 -30.016 1 90.31 467 ASP A N 1
ATOM 3712 C CA . ASP A 1 467 ? 17.078 -10.234 -30.656 1 90.31 467 ASP A CA 1
ATOM 3713 C C . ASP A 1 467 ? 17.078 -9.117 -29.609 1 90.31 467 ASP A C 1
ATOM 3715 O O . ASP A 1 467 ? 16.031 -8.734 -29.094 1 90.31 467 ASP A O 1
ATOM 3719 N N . PRO A 1 468 ? 18.219 -8.547 -29.359 1 90.62 468 PRO A N 1
ATOM 3720 C CA . PRO A 1 468 ? 18.328 -7.508 -28.328 1 90.62 468 PRO A CA 1
ATOM 3721 C C . PRO A 1 468 ? 17.562 -6.238 -28.688 1 90.62 468 PRO A C 1
ATOM 3723 O O . PRO A 1 468 ? 17.359 -5.363 -27.844 1 90.62 468 PRO A O 1
ATOM 3726 N N . THR A 1 469 ? 17.078 -6.098 -29.906 1 91.38 469 THR A N 1
ATOM 3727 C CA . THR A 1 469 ? 16.359 -4.898 -30.344 1 91.38 469 THR A CA 1
ATOM 3728 C C . THR A 1 469 ? 14.859 -5.051 -30.125 1 91.38 469 THR A C 1
ATOM 3730 O O . THR A 1 469 ? 14.102 -4.113 -30.375 1 91.38 469 THR A O 1
ATOM 3733 N N . ASN A 1 470 ? 14.523 -6.207 -29.672 1 92.5 470 ASN A N 1
ATOM 3734 C CA . ASN A 1 470 ? 13.102 -6.477 -29.484 1 92.5 470 ASN A CA 1
ATOM 3735 C C . ASN A 1 470 ? 12.82 -7.062 -28.109 1 92.5 470 ASN A C 1
ATOM 3737 O O . ASN A 1 470 ? 12.727 -8.281 -27.953 1 92.5 470 ASN A O 1
ATOM 3741 N N . ALA A 1 471 ? 12.508 -6.199 -27.234 1 92.19 471 ALA A N 1
ATOM 3742 C CA . ALA A 1 471 ? 12.258 -6.613 -25.859 1 92.19 471 ALA A CA 1
ATOM 3743 C C . ALA A 1 471 ? 11.016 -7.492 -25.766 1 92.19 471 ALA A C 1
ATOM 3745 O O . ALA A 1 471 ? 10.953 -8.406 -24.938 1 92.19 471 ALA A O 1
ATOM 3746 N N . GLN A 1 472 ? 10.055 -7.219 -26.641 1 89.38 472 GLN A N 1
ATOM 3747 C CA . GLN A 1 472 ? 8.805 -7.973 -26.609 1 89.38 472 GLN A CA 1
ATOM 3748 C C . GLN A 1 472 ? 9.047 -9.445 -26.938 1 89.38 472 GLN A C 1
ATOM 3750 O O . GLN A 1 472 ? 8.43 -10.328 -26.344 1 89.38 472 GLN A O 1
ATOM 3755 N N . SER A 1 473 ? 9.914 -9.703 -27.859 1 89.12 473 SER A N 1
ATOM 3756 C CA . SER A 1 473 ? 10.234 -11.07 -28.234 1 89.12 473 SER A CA 1
ATOM 3757 C C . SER A 1 473 ? 10.883 -11.828 -27.078 1 89.12 473 SER A C 1
ATOM 3759 O O . SER A 1 473 ? 10.672 -13.031 -26.922 1 89.12 473 SER A O 1
ATOM 3761 N N . PHE A 1 474 ? 11.719 -11.156 -26.328 1 91.25 474 PHE A N 1
ATOM 3762 C CA . PHE A 1 474 ? 12.375 -11.75 -25.172 1 91.25 474 PHE A CA 1
ATOM 3763 C C . PHE A 1 474 ? 11.359 -12.055 -24.078 1 91.25 474 PHE A C 1
ATOM 3765 O O . PHE A 1 474 ? 11.438 -13.102 -23.422 1 91.25 474 PHE A O 1
ATOM 3772 N N . VAL A 1 475 ? 10.344 -11.117 -23.844 1 91.75 475 VAL A N 1
ATOM 3773 C CA . VAL A 1 475 ? 9.328 -11.273 -22.812 1 91.75 475 VAL A CA 1
ATOM 3774 C C . VAL A 1 475 ? 8.383 -12.414 -23.188 1 91.75 475 VAL A C 1
ATOM 3776 O O . VAL A 1 475 ? 7.977 -13.195 -22.312 1 91.75 475 VAL A O 1
ATOM 3779 N N . GLU A 1 476 ? 8.047 -12.508 -24.453 1 88.88 476 GLU A N 1
ATOM 3780 C CA . GLU A 1 476 ? 7.055 -13.469 -24.922 1 88.88 476 GLU A CA 1
ATOM 3781 C C . GLU A 1 476 ? 7.723 -14.672 -25.578 1 88.88 476 GLU A C 1
ATOM 3783 O O . GLU A 1 476 ? 7.191 -15.227 -26.547 1 88.88 476 GLU A O 1
ATOM 3788 N N . MET A 1 477 ? 8.844 -15.008 -25.109 1 87 477 MET A N 1
ATOM 3789 C CA . MET A 1 477 ? 9.625 -16.047 -25.766 1 87 477 MET A CA 1
ATOM 3790 C C . MET A 1 477 ? 8.875 -17.375 -25.75 1 87 477 MET A C 1
ATOM 3792 O O . MET A 1 477 ? 9.102 -18.234 -26.609 1 87 477 MET A O 1
ATOM 3796 N N . GLU A 1 478 ? 7.898 -17.531 -24.812 1 86.31 478 GLU A N 1
ATOM 3797 C CA . GLU A 1 478 ? 7.125 -18.766 -24.734 1 86.31 478 GLU A CA 1
ATOM 3798 C C . GLU A 1 478 ? 6.027 -18.812 -25.797 1 86.31 478 GLU A C 1
ATOM 3800 O O . GLU A 1 478 ? 5.453 -19.859 -26.062 1 86.31 478 GLU A O 1
ATOM 3805 N N . GLY A 1 479 ? 5.707 -17.641 -26.297 1 80 479 GLY A N 1
ATOM 3806 C CA . GLY A 1 479 ? 4.605 -17.578 -27.25 1 80 479 GLY A CA 1
ATOM 3807 C C . GLY A 1 479 ? 3.297 -18.094 -26.688 1 80 479 GLY A C 1
ATOM 3808 O O . GLY A 1 479 ? 2.891 -17.688 -25.594 1 80 479 GLY A O 1
ATOM 3809 N N . ASN A 1 480 ? 2.594 -18.906 -27.484 1 75.69 480 ASN A N 1
ATOM 3810 C CA . ASN A 1 480 ? 1.312 -19.453 -27.062 1 75.69 480 ASN A CA 1
ATOM 3811 C C . ASN A 1 480 ? 1.448 -20.906 -26.609 1 75.69 480 ASN A C 1
ATOM 3813 O O . ASN A 1 480 ? 0.625 -21.75 -26.953 1 75.69 480 ASN A O 1
ATOM 3817 N N . ALA A 1 481 ? 2.518 -21.094 -25.828 1 78.19 481 ALA A N 1
ATOM 3818 C CA . ALA A 1 481 ? 2.764 -22.438 -25.328 1 78.19 481 ALA A CA 1
ATOM 3819 C C . ALA A 1 481 ? 1.596 -22.938 -24.469 1 78.19 481 ALA A C 1
ATOM 3821 O O . ALA A 1 481 ? 1.019 -22.172 -23.703 1 78.19 481 ALA A O 1
ATOM 3822 N N . SER A 1 482 ? 1.216 -24.141 -24.641 1 78 482 SER A N 1
ATOM 3823 C CA . SER A 1 482 ? 0.102 -24.734 -23.906 1 78 482 SER A CA 1
ATOM 3824 C C . SER A 1 482 ? 0.433 -24.859 -22.422 1 78 482 SER A C 1
ATOM 3826 O O . SER A 1 482 ? 1.564 -25.188 -22.062 1 78 482 SER A O 1
ATOM 3828 N N . VAL A 1 483 ? -0.507 -24.547 -21.625 1 87.69 483 VAL A N 1
ATOM 3829 C CA . VAL A 1 483 ? -0.264 -24.578 -20.188 1 87.69 483 VAL A CA 1
ATOM 3830 C C . VAL A 1 483 ? -1.352 -25.391 -19.5 1 87.69 483 VAL A C 1
ATOM 3832 O O . VAL A 1 483 ? -1.322 -25.578 -18.266 1 87.69 483 VAL A O 1
ATOM 3835 N N . THR A 1 484 ? -2.307 -25.859 -20.234 1 81 484 THR A N 1
ATOM 3836 C CA . THR A 1 484 ? -3.395 -26.625 -19.641 1 81 484 THR A CA 1
ATOM 3837 C C . THR A 1 484 ? -3.432 -28.047 -20.219 1 81 484 THR A C 1
ATOM 3839 O O . THR A 1 484 ? -3.184 -28.234 -21.422 1 81 484 THR A O 1
ATOM 3842 N N . ASP A 1 485 ? -3.57 -29 -19.484 1 67.5 485 ASP A N 1
ATOM 3843 C CA . ASP A 1 485 ? -3.715 -30.391 -19.906 1 67.5 485 ASP A CA 1
ATOM 3844 C C . ASP A 1 485 ? -5.012 -30.594 -20.688 1 67.5 485 ASP A C 1
ATOM 3846 O O . ASP A 1 485 ? -6.102 -30.375 -20.156 1 67.5 485 ASP A O 1
ATOM 3850 N N . PRO A 1 486 ? -4.848 -30.578 -22.188 1 60.69 486 PRO A N 1
ATOM 3851 C CA . PRO A 1 486 ? -6.055 -30.688 -23.016 1 60.69 486 PRO A CA 1
ATOM 3852 C C . PRO A 1 486 ? -6.84 -31.969 -22.734 1 60.69 486 PRO A C 1
ATOM 3854 O O . PRO A 1 486 ? -7.992 -32.094 -23.156 1 60.69 486 PRO A O 1
ATOM 3857 N N . GLY A 1 487 ? -6.227 -33.031 -22.266 1 57.66 487 GLY A N 1
ATOM 3858 C CA . GLY A 1 487 ? -6.793 -34.344 -22.484 1 57.66 487 GLY A CA 1
ATOM 3859 C C . GLY A 1 487 ? -7.59 -34.875 -21.312 1 57.66 487 GLY A C 1
ATOM 3860 O O . GLY A 1 487 ? -7.473 -34.344 -20.203 1 57.66 487 GLY A O 1
ATOM 3861 N N . ILE A 1 488 ? -8.75 -35.312 -21.734 1 58.47 488 ILE A N 1
ATOM 3862 C CA . ILE A 1 488 ? -9.492 -36.219 -20.875 1 58.47 488 ILE A CA 1
ATOM 3863 C C . ILE A 1 488 ? -8.562 -37.344 -20.375 1 58.47 488 ILE A C 1
ATOM 3865 O O . ILE A 1 488 ? -7.988 -38.094 -21.172 1 58.47 488 ILE A O 1
ATOM 3869 N N . ASP A 1 489 ? -7.973 -37.094 -19.391 1 62.16 489 ASP A N 1
ATOM 3870 C CA . ASP A 1 489 ? -7.137 -38.156 -18.844 1 62.16 489 ASP A CA 1
ATOM 3871 C C . ASP A 1 489 ? -7.98 -39.219 -18.125 1 62.16 489 ASP A C 1
ATOM 3873 O O . ASP A 1 489 ? -8.289 -39.062 -16.938 1 62.16 489 ASP A O 1
ATOM 3877 N N . GLU A 1 490 ? -8.352 -40.188 -19.031 1 72.75 490 GLU A N 1
ATOM 3878 C CA . GLU A 1 490 ? -9.203 -41.25 -18.484 1 72.75 490 GLU A CA 1
ATOM 3879 C C . GLU A 1 490 ? -8.547 -41.938 -17.297 1 72.75 490 GLU A C 1
ATOM 3881 O O . GLU A 1 490 ? -9.219 -42.344 -16.344 1 72.75 490 GLU A O 1
ATOM 3886 N N . VAL A 1 491 ? -7.199 -41.969 -17.406 1 72.81 491 VAL A N 1
ATOM 3887 C CA . VAL A 1 491 ? -6.477 -42.625 -16.312 1 72.81 491 VAL A CA 1
ATOM 3888 C C . VAL A 1 491 ? -6.637 -41.812 -15.023 1 72.81 491 VAL A C 1
ATOM 3890 O O . VAL A 1 491 ? -6.871 -42.375 -13.961 1 72.81 491 VAL A O 1
ATOM 3893 N N . GLN A 1 492 ? -6.574 -40.625 -15.258 1 70.31 492 GLN A N 1
ATOM 3894 C CA . GLN A 1 492 ? -6.734 -39.75 -14.086 1 70.31 492 GLN A CA 1
ATOM 3895 C C . GLN A 1 492 ? -8.156 -39.844 -13.539 1 70.31 492 GLN A C 1
ATOM 3897 O O . GLN A 1 492 ? -8.367 -39.812 -12.328 1 70.31 492 GLN A O 1
ATOM 3902 N N . ILE A 1 493 ? -9.125 -39.812 -14.484 1 75.5 493 ILE A N 1
ATOM 3903 C CA . ILE A 1 493 ? -10.516 -39.969 -14.07 1 75.5 493 ILE A CA 1
ATOM 3904 C C . ILE A 1 493 ? -10.68 -41.25 -13.266 1 75.5 493 ILE A C 1
ATOM 3906 O O . ILE A 1 493 ? -11.242 -41.219 -12.164 1 75.5 493 ILE A O 1
ATOM 3910 N N . ILE A 1 494 ? -10.102 -42.312 -13.766 1 82.81 494 ILE A N 1
ATOM 3911 C CA . ILE A 1 494 ? -10.25 -43.625 -13.156 1 82.81 494 ILE A CA 1
ATOM 3912 C C . ILE A 1 494 ? -9.547 -43.656 -11.797 1 82.81 494 ILE A C 1
ATOM 3914 O O . ILE A 1 494 ? -10.148 -44.031 -10.789 1 82.81 494 ILE A O 1
ATOM 3918 N N . ARG A 1 495 ? -8.367 -43.125 -11.742 1 76 495 ARG A N 1
ATOM 3919 C CA . ARG A 1 495 ? -7.613 -43.156 -10.492 1 76 495 ARG A CA 1
ATOM 3920 C C . ARG A 1 495 ? -8.25 -42.281 -9.438 1 76 495 ARG A C 1
ATOM 3922 O O . ARG A 1 495 ? -8.281 -42.625 -8.258 1 76 495 ARG A O 1
ATOM 3929 N N . GLY A 1 496 ? -8.688 -41.156 -9.953 1 74.62 496 GLY A N 1
ATOM 3930 C CA . GLY A 1 496 ? -9.375 -40.281 -9.031 1 74.62 496 GLY A CA 1
ATOM 3931 C C . GLY A 1 496 ? -10.602 -40.906 -8.391 1 74.62 496 GLY A C 1
ATOM 3932 O O . GLY A 1 496 ? -10.82 -40.75 -7.184 1 74.62 496 GLY A O 1
ATOM 3933 N N . VAL A 1 497 ? -11.445 -41.594 -9.164 1 79.69 497 VAL A N 1
ATOM 3934 C CA . VAL A 1 497 ? -12.664 -42.25 -8.68 1 79.69 497 VAL A CA 1
ATOM 3935 C C . VAL A 1 497 ? -12.312 -43.438 -7.789 1 79.69 497 VAL A C 1
ATOM 3937 O O . VAL A 1 497 ? -12.922 -43.625 -6.734 1 79.69 497 VAL A O 1
ATOM 3940 N N . LEU A 1 498 ? -11.273 -44.125 -8.18 1 83 498 LEU A N 1
ATOM 3941 C CA . LEU A 1 498 ? -10.844 -45.281 -7.387 1 83 498 LEU A CA 1
ATOM 3942 C C . LEU A 1 498 ? -10.32 -44.812 -6.027 1 83 498 LEU A C 1
ATOM 3944 O O . LEU A 1 498 ? -10.594 -45.469 -5.012 1 83 498 LEU A O 1
ATOM 3948 N N . GLN A 1 499 ? -9.547 -43.719 -6.051 1 76.5 499 GLN A N 1
ATOM 3949 C CA . GLN A 1 499 ? -9.039 -43.188 -4.801 1 76.5 499 GLN A CA 1
ATOM 3950 C C . GLN A 1 499 ? -10.172 -42.75 -3.871 1 76.5 499 GLN A C 1
ATOM 3952 O O . GLN A 1 499 ? -10.133 -43.031 -2.672 1 76.5 499 GLN A O 1
ATOM 3957 N N . LYS A 1 500 ? -11.109 -42.156 -4.43 1 74 500 LYS A N 1
ATOM 3958 C CA . LYS A 1 500 ? -12.273 -41.688 -3.68 1 74 500 LYS A CA 1
ATOM 3959 C C . LYS A 1 500 ? -12.984 -42.844 -3.002 1 74 500 LYS A C 1
ATOM 3961 O O . LYS A 1 500 ? -13.469 -42.719 -1.876 1 74 500 LYS A O 1
ATOM 3966 N N . HIS A 1 501 ? -13 -43.969 -3.629 1 78.75 501 HIS A N 1
ATOM 3967 C CA . HIS A 1 501 ? -13.734 -45.125 -3.125 1 78.75 501 HIS A CA 1
ATOM 3968 C C . HIS A 1 501 ? -12.812 -46.062 -2.363 1 78.75 501 HIS A C 1
ATOM 3970 O O . HIS A 1 501 ? -13.227 -47.156 -1.963 1 78.75 501 HIS A O 1
ATOM 3976 N N . GLY A 1 502 ? -11.492 -45.562 -2.24 1 76.69 502 GLY A N 1
ATOM 3977 C CA . GLY A 1 502 ? -10.523 -46.375 -1.512 1 76.69 502 GLY A CA 1
ATOM 3978 C C . GLY A 1 502 ? -10.047 -47.594 -2.285 1 76.69 502 GLY A C 1
ATOM 3979 O O . GLY A 1 502 ? -9.586 -48.562 -1.693 1 76.69 502 GLY A O 1
ATOM 3980 N N . TYR A 1 503 ? -10.227 -47.625 -3.586 1 81.44 503 TYR A N 1
ATOM 3981 C CA . TYR A 1 503 ? -9.883 -48.75 -4.43 1 81.44 503 TYR A CA 1
ATOM 3982 C C . TYR A 1 503 ? -8.547 -48.531 -5.129 1 81.44 503 TYR A C 1
ATOM 3984 O O . TYR A 1 503 ? -8.242 -49.188 -6.129 1 81.44 503 TYR A O 1
ATOM 3992 N N . LEU A 1 504 ? -7.844 -47.5 -4.785 1 77.69 504 LEU A N 1
ATOM 3993 C CA . LEU A 1 504 ? -6.539 -47.219 -5.379 1 77.69 504 LEU A CA 1
ATOM 3994 C C . LEU A 1 504 ? -5.418 -47.594 -4.41 1 77.69 504 LEU A C 1
ATOM 3996 O O . LEU A 1 504 ? -5.461 -47.219 -3.234 1 77.69 504 LEU A O 1
ATOM 4000 N N . SER A 1 505 ? -4.523 -48.438 -4.719 1 67.62 505 SER A N 1
ATOM 4001 C CA . SER A 1 505 ? -3.377 -48.812 -3.898 1 67.62 505 SER A CA 1
ATOM 4002 C C . SER A 1 505 ? -2.328 -47.719 -3.881 1 67.62 505 SER A C 1
ATOM 4004 O O . SER A 1 505 ? -1.83 -47.312 -4.934 1 67.62 505 SER A O 1
ATOM 4006 N N . THR A 1 506 ? -2.225 -46.688 -3.012 1 55.88 506 THR A N 1
ATOM 4007 C CA . THR A 1 506 ? -1.389 -45.531 -2.811 1 55.88 506 THR A CA 1
ATOM 4008 C C . THR A 1 506 ? 0.09 -45.875 -2.926 1 55.88 506 THR A C 1
ATOM 4010 O O . THR A 1 506 ? 0.923 -45.031 -3.213 1 55.88 506 THR A O 1
ATOM 4013 N N . LYS A 1 507 ? 0.659 -46.969 -2.512 1 49.22 507 LYS A N 1
ATOM 4014 C CA . LYS A 1 507 ? 2.082 -47.281 -2.441 1 49.22 507 LYS A CA 1
ATOM 4015 C C . LYS A 1 507 ? 2.75 -47.125 -3.805 1 49.22 507 LYS A C 1
ATOM 4017 O O . LYS A 1 507 ? 3.865 -46.625 -3.896 1 49.22 507 LYS A O 1
ATOM 4022 N N . LYS A 1 508 ? 2.258 -47.5 -4.867 1 48.5 508 LYS A N 1
ATOM 4023 C CA . LYS A 1 508 ? 2.957 -47.625 -6.141 1 48.5 508 LYS A CA 1
ATOM 4024 C C . LYS A 1 508 ? 2.984 -46.312 -6.887 1 48.5 508 LYS A C 1
ATOM 4026 O O . LYS A 1 508 ? 3.916 -46.031 -7.645 1 48.5 508 LYS A O 1
ATOM 4031 N N . LEU A 1 509 ? 2.039 -45.531 -6.695 1 47.72 509 LEU A N 1
ATOM 4032 C CA . LEU A 1 509 ? 1.988 -44.25 -7.387 1 47.72 509 LEU A CA 1
ATOM 4033 C C . LEU A 1 509 ? 3.15 -43.344 -6.961 1 47.72 509 LEU A C 1
ATOM 4035 O O . LEU A 1 509 ? 3.686 -42.594 -7.773 1 47.72 509 LEU A O 1
ATOM 4039 N N . ASP A 1 510 ? 3.574 -43.312 -5.766 1 46.56 510 ASP A N 1
ATOM 4040 C CA . ASP A 1 510 ? 4.68 -42.5 -5.266 1 46.56 510 ASP A CA 1
ATOM 4041 C C . ASP A 1 510 ? 5.988 -42.875 -5.969 1 46.56 510 ASP A C 1
ATOM 4043 O O . ASP A 1 510 ? 6.828 -42 -6.215 1 46.56 510 ASP A O 1
ATOM 4047 N N . ASP A 1 511 ? 6.27 -44.156 -6.199 1 44.97 511 ASP A N 1
ATOM 4048 C CA . ASP A 1 511 ? 7.578 -44.594 -6.668 1 44.97 511 ASP A CA 1
ATOM 4049 C C . ASP A 1 511 ? 7.848 -44.125 -8.086 1 44.97 511 ASP A C 1
ATOM 4051 O O . ASP A 1 511 ? 8.992 -43.844 -8.453 1 44.97 511 ASP A O 1
ATOM 4055 N N . ASP A 1 512 ? 6.961 -44.188 -8.961 1 44.16 512 ASP A N 1
ATOM 4056 C CA . ASP A 1 512 ? 7.238 -43.969 -10.375 1 44.16 512 ASP A CA 1
ATOM 4057 C C . ASP A 1 512 ? 7.48 -42.5 -10.664 1 44.16 512 ASP A C 1
ATOM 4059 O O . ASP A 1 512 ? 7.91 -42.125 -11.758 1 44.16 512 ASP A O 1
ATOM 4063 N N . SER A 1 513 ? 6.969 -41.688 -9.938 1 44.03 513 SER A N 1
ATOM 4064 C CA . SER A 1 513 ? 6.91 -40.312 -10.422 1 44.03 513 SER A CA 1
ATOM 4065 C C . SER A 1 513 ? 8.273 -39.625 -10.312 1 44.03 513 SER A C 1
ATOM 4067 O O . SER A 1 513 ? 8.352 -38.406 -10.289 1 44.03 513 SER A O 1
ATOM 4069 N N . HIS A 1 514 ? 9.258 -40.406 -9.852 1 43.5 514 HIS A N 1
ATOM 4070 C CA . HIS A 1 514 ? 10.461 -39.594 -9.977 1 43.5 514 HIS A CA 1
ATOM 4071 C C . HIS A 1 514 ? 10.766 -39.281 -11.438 1 43.5 514 HIS A C 1
ATOM 4073 O O . HIS A 1 514 ? 11.148 -40.188 -12.195 1 43.5 514 HIS A O 1
ATOM 4079 N N . GLY A 1 515 ? 10.016 -38.594 -12.062 1 42.75 515 GLY A N 1
ATOM 4080 C CA . GLY A 1 515 ? 10.32 -38.219 -13.43 1 42.75 515 GLY A CA 1
ATOM 4081 C C . GLY A 1 515 ? 11.805 -38 -13.672 1 42.75 515 GLY A C 1
ATOM 4082 O O . GLY A 1 515 ? 12.555 -37.688 -12.742 1 42.75 515 GLY A O 1
ATOM 4083 N N . ALA A 1 516 ? 12.469 -38.656 -14.57 1 43.78 516 ALA A N 1
ATOM 4084 C CA . ALA A 1 516 ? 13.828 -38.688 -15.102 1 43.78 516 ALA A CA 1
ATOM 4085 C C . ALA A 1 516 ? 14.367 -37.25 -15.273 1 43.78 516 ALA A C 1
ATOM 4087 O O . ALA A 1 516 ? 15.445 -37.062 -15.844 1 43.78 516 ALA A O 1
ATOM 4088 N N . GLY A 1 517 ? 13.727 -36.188 -14.953 1 48.62 517 GLY A N 1
ATOM 4089 C CA . GLY A 1 517 ? 14.344 -34.969 -15.438 1 48.62 517 GLY A CA 1
ATOM 4090 C C . GLY A 1 517 ? 15.516 -34.5 -14.594 1 48.62 517 GLY A C 1
ATOM 4091 O O . GLY A 1 517 ? 15.789 -35.062 -13.539 1 48.62 517 GLY A O 1
ATOM 4092 N N . SER A 1 518 ? 16.531 -33.781 -15.258 1 53.69 518 SER A N 1
ATOM 4093 C CA . SER A 1 518 ? 17.672 -33.156 -14.609 1 53.69 518 SER A CA 1
ATOM 4094 C C . SER A 1 518 ? 17.219 -32.219 -13.484 1 53.69 518 SER A C 1
ATOM 4096 O O . SER A 1 518 ? 16.375 -31.359 -13.695 1 53.69 518 SER A O 1
ATOM 4098 N N . TYR A 1 519 ? 17.328 -32.75 -12.32 1 62.25 519 TYR A N 1
ATOM 4099 C CA . TYR A 1 519 ? 16.969 -31.984 -11.133 1 62.25 519 TYR A CA 1
ATOM 4100 C C . TYR A 1 519 ? 18.109 -31.094 -10.68 1 62.25 519 TYR A C 1
ATOM 4102 O O . TYR A 1 519 ? 19.266 -31.328 -11.031 1 62.25 519 TYR A O 1
ATOM 4110 N N . GLU A 1 520 ? 17.703 -29.922 -10.242 1 66.69 520 GLU A N 1
ATOM 4111 C CA . GLU A 1 520 ? 18.672 -28.984 -9.688 1 66.69 520 GLU A CA 1
ATOM 4112 C C . GLU A 1 520 ? 19.594 -29.656 -8.68 1 66.69 520 GLU A C 1
ATOM 4114 O O . GLU A 1 520 ? 19.141 -30.469 -7.859 1 66.69 520 GLU A O 1
ATOM 4119 N N . THR A 1 521 ? 20.984 -29.609 -9.016 1 69.88 521 THR A N 1
ATOM 4120 C CA . THR A 1 521 ? 21.969 -30.109 -8.07 1 69.88 521 THR A CA 1
ATOM 4121 C C . THR A 1 521 ? 22.734 -28.969 -7.418 1 69.88 521 THR A C 1
ATOM 4123 O O . THR A 1 521 ? 22.828 -27.875 -7.988 1 69.88 521 THR A O 1
ATOM 4126 N N . PHE A 1 522 ? 23.203 -29.156 -6.191 1 71.38 522 PHE A N 1
ATOM 4127 C CA . PHE A 1 522 ? 23.922 -28.141 -5.449 1 71.38 522 PHE A CA 1
ATOM 4128 C C . PHE A 1 522 ? 25.188 -27.719 -6.188 1 71.38 522 PHE A C 1
ATOM 4130 O O . PHE A 1 522 ? 25.609 -26.562 -6.105 1 71.38 522 PHE A O 1
ATOM 4137 N N . ASP A 1 523 ? 25.75 -28.609 -6.93 1 71.38 523 ASP A N 1
ATOM 4138 C CA . ASP A 1 523 ? 27 -28.344 -7.629 1 71.38 523 ASP A CA 1
ATOM 4139 C C . ASP A 1 523 ? 26.781 -27.375 -8.789 1 71.38 523 ASP A C 1
ATOM 4141 O O . ASP A 1 523 ? 27.703 -26.688 -9.219 1 71.38 523 ASP A O 1
ATOM 4145 N N . ASP A 1 524 ? 25.547 -27.266 -9.156 1 71.94 524 ASP A N 1
ATOM 4146 C CA . ASP A 1 524 ? 25.219 -26.469 -10.328 1 71.94 524 ASP A CA 1
ATOM 4147 C C . ASP A 1 524 ? 24.797 -25.047 -9.922 1 71.94 524 ASP A C 1
ATOM 4149 O O . ASP A 1 524 ? 24.562 -24.203 -10.781 1 71.94 524 ASP A O 1
ATOM 4153 N N . VAL A 1 525 ? 24.875 -24.812 -8.656 1 78 525 VAL A N 1
ATOM 4154 C CA . VAL A 1 525 ? 24.375 -23.516 -8.18 1 78 525 VAL A CA 1
ATOM 4155 C C . VAL A 1 525 ? 25.562 -22.609 -7.816 1 78 525 VAL A C 1
ATOM 4157 O O . VAL A 1 525 ? 26.469 -23.031 -7.109 1 78 525 VAL A O 1
ATOM 4160 N N . ALA A 1 526 ? 25.625 -21.422 -8.422 1 78.38 526 ALA A N 1
ATOM 4161 C CA . ALA A 1 526 ? 26.672 -20.453 -8.125 1 78.38 526 ALA A CA 1
ATOM 4162 C C . ALA A 1 526 ? 26.578 -19.984 -6.676 1 78.38 526 ALA A C 1
ATOM 4164 O O . ALA A 1 526 ? 25.484 -19.766 -6.148 1 78.38 526 ALA A O 1
ATOM 4165 N N . GLU A 1 527 ? 27.688 -19.875 -6.031 1 77.81 527 GLU A N 1
ATOM 4166 C CA . GLU A 1 527 ? 27.734 -19.344 -4.672 1 77.81 527 GLU A CA 1
ATOM 4167 C C . GLU A 1 527 ? 27.781 -17.812 -4.676 1 77.81 527 GLU A C 1
ATOM 4169 O O . GLU A 1 527 ? 28.781 -17.219 -5.109 1 77.81 527 GLU A O 1
ATOM 4174 N N . GLU A 1 528 ? 26.766 -17.25 -4.523 1 82.56 528 GLU A N 1
ATOM 4175 C CA . GLU A 1 528 ? 26.719 -15.805 -4.391 1 82.56 528 GLU A CA 1
ATOM 4176 C C . GLU A 1 528 ? 26.906 -15.375 -2.938 1 82.56 528 GLU A C 1
ATOM 4178 O O . GLU A 1 528 ? 26.297 -15.961 -2.035 1 82.56 528 GLU A O 1
ATOM 4183 N N . ILE A 1 529 ? 27.75 -14.336 -2.721 1 85.94 529 ILE A N 1
ATOM 4184 C CA . ILE A 1 529 ? 28.047 -13.867 -1.37 1 85.94 529 ILE A CA 1
ATOM 4185 C C . ILE A 1 529 ? 27.094 -12.727 -1.006 1 85.94 529 ILE A C 1
ATOM 4187 O O . ILE A 1 529 ? 26.953 -11.758 -1.762 1 85.94 529 ILE A O 1
ATOM 4191 N N . CYS A 1 530 ? 26.453 -12.93 0.096 1 90.5 530 CYS A N 1
ATOM 4192 C CA . CYS A 1 530 ? 25.562 -11.891 0.606 1 90.5 530 CYS A CA 1
ATOM 4193 C C . CYS A 1 530 ? 26.359 -10.672 1.064 1 90.5 530 CYS A C 1
ATOM 4195 O O . CYS A 1 530 ? 27.391 -10.812 1.733 1 90.5 530 CYS A O 1
ATOM 4197 N N . PRO A 1 531 ? 25.969 -9.453 0.711 1 91.69 531 PRO A N 1
ATOM 4198 C CA . PRO A 1 531 ? 26.672 -8.242 1.146 1 91.69 531 PRO A CA 1
ATOM 4199 C C . PRO A 1 531 ? 26.766 -8.125 2.664 1 91.69 531 PRO A C 1
ATOM 4201 O O . PRO A 1 531 ? 25.859 -8.586 3.379 1 91.69 531 PRO A O 1
ATOM 4204 N N . ARG A 1 532 ? 27.906 -7.477 3.168 1 92.44 532 ARG A N 1
ATOM 4205 C CA . ARG A 1 532 ? 28.125 -7.27 4.598 1 92.44 532 ARG A CA 1
ATOM 4206 C C . ARG A 1 532 ? 27.188 -6.203 5.145 1 92.44 532 ARG A C 1
ATOM 4208 O O . ARG A 1 532 ? 26.734 -5.324 4.406 1 92.44 532 ARG A O 1
ATOM 4215 N N . HIS A 1 533 ? 26.812 -6.23 6.426 1 89.81 533 HIS A N 1
ATOM 4216 C CA . HIS A 1 533 ? 25.891 -5.312 7.078 1 89.81 533 HIS A CA 1
ATOM 4217 C C . HIS A 1 533 ? 26.328 -3.865 6.91 1 89.81 533 HIS A C 1
ATOM 4219 O O . HIS A 1 533 ? 25.5 -2.977 6.699 1 89.81 533 HIS A O 1
ATOM 4225 N N . ASP A 1 534 ? 27.609 -3.611 7.004 1 90.5 534 ASP A N 1
ATOM 4226 C CA . ASP A 1 534 ? 28.125 -2.252 6.871 1 90.5 534 ASP A CA 1
ATOM 4227 C C . ASP A 1 534 ? 27.875 -1.705 5.469 1 90.5 534 ASP A C 1
ATOM 4229 O O . ASP A 1 534 ? 27.594 -0.516 5.301 1 90.5 534 ASP A O 1
ATOM 4233 N N . GLU A 1 535 ? 28.016 -2.568 4.43 1 92.69 535 GLU A N 1
ATOM 4234 C CA . GLU A 1 535 ? 27.75 -2.17 3.055 1 92.69 535 GLU A CA 1
ATOM 4235 C C . GLU A 1 535 ? 26.266 -1.834 2.861 1 92.69 535 GLU A C 1
ATOM 4237 O O . GLU A 1 535 ? 25.938 -0.901 2.129 1 92.69 535 GLU A O 1
ATOM 4242 N N . ILE A 1 536 ? 25.469 -2.611 3.557 1 93.06 536 ILE A N 1
ATOM 4243 C CA . ILE A 1 536 ? 24.031 -2.408 3.455 1 93.06 536 ILE A CA 1
ATOM 4244 C C . ILE A 1 536 ? 23.656 -1.066 4.078 1 93.06 536 ILE A C 1
ATOM 4246 O O . ILE A 1 536 ? 22.953 -0.267 3.461 1 93.06 536 ILE A O 1
ATOM 4250 N N . LEU A 1 537 ? 24.156 -0.84 5.289 1 91.25 537 LEU A N 1
ATOM 4251 C CA . LEU A 1 537 ? 23.828 0.397 5.992 1 91.25 537 LEU A CA 1
ATOM 4252 C C . LEU A 1 537 ? 24.359 1.608 5.23 1 91.25 537 LEU A C 1
ATOM 4254 O O . LEU A 1 537 ? 23.688 2.645 5.164 1 91.25 537 LEU A O 1
ATOM 4258 N N . ALA A 1 538 ? 25.516 1.496 4.645 1 92.19 538 ALA A N 1
ATOM 4259 C CA . ALA A 1 538 ? 26.078 2.57 3.828 1 92.19 538 ALA A CA 1
ATOM 4260 C C . ALA A 1 538 ? 25.203 2.838 2.602 1 92.19 538 ALA A C 1
ATOM 4262 O O . ALA A 1 538 ? 25 3.992 2.223 1 92.19 538 ALA A O 1
ATOM 4263 N N . SER A 1 539 ? 24.766 1.742 1.931 1 94.06 539 SER A N 1
ATOM 4264 C CA . SER A 1 539 ? 23.906 1.875 0.758 1 94.06 539 SER A CA 1
ATOM 4265 C C . SER A 1 539 ? 22.562 2.516 1.12 1 94.06 539 SER A C 1
ATOM 4267 O O . SER A 1 539 ? 22.031 3.32 0.355 1 94.06 539 SER A O 1
ATOM 4269 N N . VAL A 1 540 ? 21.984 2.174 2.334 1 92.75 540 VAL A N 1
ATOM 4270 C CA . VAL A 1 540 ? 20.75 2.773 2.811 1 92.75 540 VAL A CA 1
ATOM 4271 C C . VAL A 1 540 ? 20.938 4.273 3.008 1 92.75 540 VAL A C 1
ATOM 4273 O O . VAL A 1 540 ? 20.094 5.074 2.613 1 92.75 540 VAL A O 1
ATOM 4276 N N . ASP A 1 541 ? 22.078 4.672 3.582 1 91.38 541 ASP A N 1
ATOM 4277 C CA . ASP A 1 541 ? 22.359 6.074 3.846 1 91.38 541 ASP A CA 1
ATOM 4278 C C . ASP A 1 541 ? 22.453 6.871 2.545 1 91.38 541 ASP A C 1
ATOM 4280 O O . ASP A 1 541 ? 21.953 7.992 2.461 1 91.38 541 ASP A O 1
ATOM 4284 N N . VAL A 1 542 ? 23.109 6.277 1.56 1 92.94 542 VAL A N 1
ATOM 4285 C CA . VAL A 1 542 ? 23.266 6.938 0.266 1 92.94 542 VAL A CA 1
ATOM 4286 C C . VAL A 1 542 ? 21.891 7.152 -0.372 1 92.94 542 VAL A C 1
ATOM 4288 O O . VAL A 1 542 ? 21.594 8.234 -0.879 1 92.94 542 VAL A O 1
ATOM 4291 N N . LEU A 1 543 ? 21.062 6.156 -0.333 1 93.06 543 LEU A N 1
ATOM 4292 C CA . LEU A 1 543 ? 19.766 6.238 -0.979 1 93.06 543 LEU A CA 1
ATOM 4293 C C . LEU A 1 543 ? 18.859 7.215 -0.241 1 93.06 543 LEU A C 1
ATOM 4295 O O . LEU A 1 543 ? 18.109 7.977 -0.869 1 93.06 543 LEU A O 1
ATOM 4299 N N . LYS A 1 544 ? 18.859 7.188 1.133 1 91.25 544 LYS A N 1
ATOM 4300 C CA . LYS A 1 544 ? 18.062 8.133 1.902 1 91.25 544 LYS A CA 1
ATOM 4301 C C . LYS A 1 544 ? 18.484 9.57 1.621 1 91.25 544 LYS A C 1
ATOM 4303 O O . LYS A 1 544 ? 17.641 10.461 1.517 1 91.25 544 LYS A O 1
ATOM 4308 N N . LYS A 1 545 ? 19.828 9.82 1.526 1 90.56 545 LYS A N 1
ATOM 4309 C CA . LYS A 1 545 ? 20.344 11.148 1.195 1 90.56 545 LYS A CA 1
ATOM 4310 C C . LYS A 1 545 ? 19.875 11.594 -0.187 1 90.56 545 LYS A C 1
ATOM 4312 O O . LYS A 1 545 ? 19.453 12.734 -0.367 1 90.56 545 LYS A O 1
ATOM 4317 N N . TYR A 1 546 ? 19.938 10.727 -1.191 1 92.62 546 TYR A N 1
ATOM 4318 C CA . TYR A 1 546 ? 19.453 11.031 -2.537 1 92.62 546 TYR A CA 1
ATOM 4319 C C . TYR A 1 546 ? 17.969 11.391 -2.521 1 92.62 546 TYR A C 1
ATOM 4321 O O . TYR A 1 546 ? 17.562 12.375 -3.139 1 92.62 546 TYR A O 1
ATOM 4329 N N . LEU A 1 547 ? 17.141 10.57 -1.79 1 90.75 547 LEU A N 1
ATOM 4330 C CA . LEU A 1 547 ? 15.688 10.758 -1.772 1 90.75 547 LEU A CA 1
ATOM 4331 C C . LEU A 1 547 ? 15.312 12.047 -1.059 1 90.75 547 LEU A C 1
ATOM 4333 O O . LEU A 1 547 ? 14.289 12.664 -1.372 1 90.75 547 LEU A O 1
ATOM 4337 N N . ARG A 1 548 ? 16.109 12.453 -0.141 1 88.88 548 ARG A N 1
ATOM 4338 C CA . ARG A 1 548 ? 15.852 13.688 0.592 1 88.88 548 ARG A CA 1
ATOM 4339 C C . ARG A 1 548 ? 16.234 14.906 -0.24 1 88.88 548 ARG A C 1
ATOM 4341 O O . ARG A 1 548 ? 15.508 15.898 -0.266 1 88.88 548 ARG A O 1
ATOM 4348 N N . LEU A 1 549 ? 17.391 14.82 -0.983 1 87.56 549 LEU A N 1
ATOM 4349 C CA . LEU A 1 549 ? 18 16 -1.595 1 87.56 549 LEU A CA 1
ATOM 4350 C C . LEU A 1 549 ? 17.578 16.141 -3.051 1 87.56 549 LEU A C 1
ATOM 4352 O O . LEU A 1 549 ? 17.516 17.25 -3.584 1 87.56 549 LEU A O 1
ATOM 4356 N N . SER A 1 550 ? 17.312 15 -3.725 1 87.25 550 SER A N 1
ATOM 4357 C CA . SER A 1 550 ? 17.047 15.047 -5.16 1 87.25 550 SER A CA 1
ATOM 4358 C C . SER A 1 550 ? 15.734 15.742 -5.473 1 87.25 550 SER A C 1
ATOM 4360 O O . SER A 1 550 ? 14.773 15.625 -4.711 1 87.25 550 SER A O 1
ATOM 4362 N N . ARG A 1 551 ? 15.719 16.406 -6.562 1 79 551 ARG A N 1
ATOM 4363 C CA . ARG A 1 551 ? 14.508 17.047 -7.035 1 79 551 ARG A CA 1
ATOM 4364 C C . ARG A 1 551 ? 13.812 16.219 -8.109 1 79 551 ARG A C 1
ATOM 4366 O O . ARG A 1 551 ? 12.812 16.641 -8.688 1 79 551 ARG A O 1
ATOM 4373 N N . ASP A 1 552 ? 14.391 15.031 -8.32 1 78.75 552 ASP A N 1
ATOM 4374 C CA . ASP A 1 552 ? 13.805 14.133 -9.305 1 78.75 552 ASP A CA 1
ATOM 4375 C C . ASP A 1 552 ? 12.391 13.711 -8.898 1 78.75 552 ASP A C 1
ATOM 4377 O O . ASP A 1 552 ? 12.094 13.602 -7.711 1 78.75 552 ASP A O 1
ATOM 4381 N N . ALA A 1 553 ? 11.586 13.617 -9.867 1 76.56 553 ALA A N 1
ATOM 4382 C CA . ALA A 1 553 ? 10.227 13.164 -9.602 1 76.56 553 ALA A CA 1
ATOM 4383 C C . ALA A 1 553 ? 10.188 11.664 -9.328 1 76.56 553 ALA A C 1
ATOM 4385 O O . ALA A 1 553 ? 10.375 10.852 -10.234 1 76.56 553 ALA A O 1
ATOM 4386 N N . ILE A 1 554 ? 10.117 11.367 -8.117 1 80.94 554 ILE A N 1
ATOM 4387 C CA . ILE A 1 554 ? 9.984 9.977 -7.695 1 80.94 554 ILE A CA 1
ATOM 4388 C C . ILE A 1 554 ? 8.617 9.766 -7.047 1 80.94 554 ILE A C 1
ATOM 4390 O O . ILE A 1 554 ? 8.383 10.203 -5.922 1 80.94 554 ILE A O 1
ATOM 4394 N N . PRO A 1 555 ? 7.68 9.102 -7.75 1 72.75 555 PRO A N 1
ATOM 4395 C CA . PRO A 1 555 ? 6.312 8.969 -7.238 1 72.75 555 PRO A CA 1
ATOM 4396 C C . PRO A 1 555 ? 6.258 8.312 -5.863 1 72.75 555 PRO A C 1
ATOM 4398 O O . PRO A 1 555 ? 5.438 8.695 -5.023 1 72.75 555 PRO A O 1
ATOM 4401 N N . SER A 1 556 ? 7.078 7.355 -5.582 1 83.25 556 SER A N 1
ATOM 4402 C CA . SER A 1 556 ? 7.035 6.652 -4.305 1 83.25 556 SER A CA 1
ATOM 4403 C C . SER A 1 556 ? 8.273 6.957 -3.463 1 83.25 556 SER A C 1
ATOM 4405 O O . SER A 1 556 ? 8.891 6.051 -2.904 1 83.25 556 SER A O 1
ATOM 4407 N N . ARG A 1 557 ? 8.562 8.273 -3.375 1 83.75 557 ARG A N 1
ATOM 4408 C CA . ARG A 1 557 ? 9.773 8.734 -2.701 1 83.75 557 ARG A CA 1
ATOM 4409 C C . ARG A 1 557 ? 9.773 8.32 -1.233 1 83.75 557 ARG A C 1
ATOM 4411 O O . ARG A 1 557 ? 10.727 7.695 -0.758 1 83.75 557 ARG A O 1
ATOM 4418 N N . VAL A 1 558 ? 8.734 8.633 -0.568 1 86.06 558 VAL A N 1
ATOM 4419 C CA . VAL A 1 558 ? 8.695 8.406 0.873 1 86.06 558 VAL A CA 1
ATOM 4420 C C . VAL A 1 558 ? 8.484 6.922 1.16 1 86.06 558 VAL A C 1
ATOM 4422 O O . VAL A 1 558 ? 9.008 6.395 2.145 1 86.06 558 VAL A O 1
ATOM 4425 N N . GLU A 1 559 ? 7.723 6.25 0.27 1 86.62 559 GLU A N 1
ATOM 4426 C CA . GLU A 1 559 ? 7.562 4.805 0.418 1 86.62 559 GLU A CA 1
ATOM 4427 C C . GLU A 1 559 ? 8.906 4.09 0.321 1 86.62 559 GLU A C 1
ATOM 4429 O O . GLU A 1 559 ? 9.148 3.105 1.023 1 86.62 559 GLU A O 1
ATOM 4434 N N . ALA A 1 560 ? 9.719 4.598 -0.515 1 90.44 560 ALA A N 1
ATOM 4435 C CA . ALA A 1 560 ? 11.062 4.043 -0.641 1 90.44 560 ALA A CA 1
ATOM 4436 C C . ALA A 1 560 ? 11.844 4.195 0.662 1 90.44 560 ALA A C 1
ATOM 4438 O O . ALA A 1 560 ? 12.508 3.256 1.107 1 90.44 560 ALA A O 1
ATOM 4439 N N . VAL A 1 561 ? 11.742 5.375 1.315 1 87.19 561 VAL A N 1
ATOM 4440 C CA . VAL A 1 561 ? 12.453 5.617 2.564 1 87.19 561 VAL A CA 1
ATOM 4441 C C . VAL A 1 561 ? 11.922 4.688 3.652 1 87.19 561 VAL A C 1
ATOM 4443 O O . VAL A 1 561 ? 12.688 4.137 4.445 1 87.19 561 VAL A O 1
ATOM 4446 N N . VAL A 1 562 ? 10.633 4.527 3.652 1 86 562 VAL A N 1
ATOM 4447 C CA . VAL A 1 562 ? 10.016 3.65 4.641 1 86 562 VAL A CA 1
ATOM 4448 C C . VAL A 1 562 ? 10.555 2.23 4.488 1 86 562 VAL A C 1
ATOM 4450 O O . VAL A 1 562 ? 10.891 1.577 5.48 1 86 562 VAL A O 1
ATOM 4453 N N . GLN A 1 563 ? 10.656 1.794 3.24 1 89.12 563 GLN A N 1
ATOM 4454 C CA . GLN A 1 563 ? 11.164 0.445 3.012 1 89.12 563 GLN A CA 1
ATOM 4455 C C . GLN A 1 563 ? 12.648 0.349 3.361 1 89.12 563 GLN A C 1
ATOM 4457 O O . GLN A 1 563 ? 13.109 -0.687 3.842 1 89.12 563 GLN A O 1
ATOM 4462 N N . LEU A 1 564 ? 13.414 1.393 3.084 1 90.69 564 LEU A N 1
ATOM 4463 C CA . LEU A 1 564 ? 14.82 1.425 3.471 1 90.69 564 LEU A CA 1
ATOM 4464 C C . LEU A 1 564 ? 14.969 1.341 4.988 1 90.69 564 LEU A C 1
ATOM 4466 O O . LEU A 1 564 ? 15.875 0.675 5.488 1 90.69 564 LEU A O 1
ATOM 4470 N N . ASN A 1 565 ? 14.078 1.997 5.711 1 86.75 565 ASN A N 1
ATOM 4471 C CA . ASN A 1 565 ? 14.094 1.924 7.168 1 86.75 565 ASN A CA 1
ATOM 4472 C C . ASN A 1 565 ? 13.797 0.511 7.664 1 86.75 565 ASN A C 1
ATOM 4474 O O . ASN A 1 565 ? 14.336 0.077 8.68 1 86.75 565 ASN A O 1
ATOM 4478 N N . GLU A 1 566 ? 12.922 -0.194 6.973 1 87.06 566 GLU A N 1
ATOM 4479 C CA . GLU A 1 566 ? 12.625 -1.575 7.336 1 87.06 566 GLU A CA 1
ATOM 4480 C C . GLU A 1 566 ? 13.844 -2.471 7.156 1 87.06 566 GLU A C 1
ATOM 4482 O O . GLU A 1 566 ? 14.07 -3.391 7.945 1 87.06 566 GLU A O 1
ATOM 4487 N N . ILE A 1 567 ? 14.586 -2.246 6.102 1 88.69 567 ILE A N 1
ATOM 4488 C CA . ILE A 1 567 ? 15.82 -2.996 5.871 1 88.69 567 ILE A CA 1
ATOM 4489 C C . ILE A 1 567 ? 16.797 -2.738 7.016 1 88.69 567 ILE A C 1
ATOM 4491 O O . ILE A 1 567 ? 17.406 -3.674 7.539 1 88.69 567 ILE A O 1
ATOM 4495 N N . LYS A 1 568 ? 16.938 -1.471 7.363 1 86.19 568 LYS A N 1
ATOM 4496 C CA . LYS A 1 568 ? 17.828 -1.109 8.461 1 86.19 568 LYS A CA 1
ATOM 4497 C C . LYS A 1 568 ? 17.422 -1.803 9.758 1 86.19 568 LYS A C 1
ATOM 4499 O O . LYS A 1 568 ? 18.281 -2.293 10.5 1 86.19 568 LYS A O 1
ATOM 4504 N N . LYS A 1 569 ? 16.188 -1.808 10.039 1 84.31 569 LYS A N 1
ATOM 4505 C CA . LYS A 1 569 ? 15.664 -2.463 11.242 1 84.31 569 LYS A CA 1
ATOM 4506 C C . LYS A 1 569 ? 16.016 -3.949 11.242 1 84.31 569 LYS A C 1
ATOM 4508 O O . LYS A 1 569 ? 16.344 -4.512 12.289 1 84.31 569 LYS A O 1
ATOM 4513 N N . ALA A 1 570 ? 15.859 -4.578 10.117 1 83.81 570 ALA A N 1
ATOM 4514 C CA . ALA A 1 570 ? 16.156 -6.004 9.992 1 83.81 570 ALA A CA 1
ATOM 4515 C C . ALA A 1 570 ? 17.625 -6.281 10.266 1 83.81 570 ALA A C 1
ATOM 4517 O O . ALA A 1 570 ? 17.969 -7.281 10.906 1 83.81 570 ALA A O 1
ATOM 4518 N N . ILE A 1 571 ? 18.5 -5.402 9.773 1 85.19 571 ILE A N 1
ATOM 4519 C CA . ILE A 1 571 ? 19.938 -5.555 9.977 1 85.19 571 ILE A CA 1
ATOM 4520 C C . ILE A 1 571 ? 20.266 -5.379 11.461 1 85.19 571 ILE A C 1
ATOM 4522 O O . ILE A 1 571 ? 21.062 -6.129 12.016 1 85.19 571 ILE A O 1
ATOM 4526 N N . ASP A 1 572 ? 19.641 -4.371 12.086 1 80.38 572 ASP A N 1
ATOM 4527 C CA . ASP A 1 572 ? 19.859 -4.121 13.508 1 80.38 572 ASP A CA 1
ATOM 4528 C C . ASP A 1 572 ? 19.391 -5.301 14.352 1 80.38 572 ASP A C 1
ATOM 4530 O O . ASP A 1 572 ? 20.031 -5.664 15.344 1 80.38 572 ASP A O 1
ATOM 4534 N N . ALA A 1 573 ? 18.281 -5.867 13.969 1 79.81 573 ALA A N 1
ATOM 4535 C CA . ALA A 1 573 ? 17.75 -7.027 14.688 1 79.81 573 ALA A CA 1
ATOM 4536 C C . ALA A 1 573 ? 18.672 -8.234 14.516 1 79.81 573 ALA A C 1
ATOM 4538 O O . ALA A 1 573 ? 18.875 -9 15.461 1 79.81 573 ALA A O 1
ATOM 4539 N N . ALA A 1 574 ? 19.156 -8.414 13.312 1 79.06 574 ALA A N 1
ATOM 4540 C CA . ALA A 1 574 ? 20.047 -9.531 13.039 1 79.06 574 ALA A CA 1
ATOM 4541 C C . ALA A 1 574 ? 21.359 -9.383 13.82 1 79.06 574 ALA A C 1
ATOM 4543 O O . ALA A 1 574 ? 21.906 -10.375 14.305 1 79.06 574 ALA A O 1
ATOM 4544 N N . ASP A 1 575 ? 21.859 -8.203 13.969 1 77.44 575 ASP A N 1
ATOM 4545 C CA . ASP A 1 575 ? 23.094 -7.941 14.703 1 77.44 575 ASP A CA 1
ATOM 4546 C C . ASP A 1 575 ? 22.891 -8.148 16.203 1 77.44 575 ASP A C 1
ATOM 4548 O O . ASP A 1 575 ? 23.797 -8.609 16.906 1 77.44 575 ASP A O 1
ATOM 4552 N N . ALA A 1 576 ? 21.703 -7.793 16.672 1 69.81 576 ALA A N 1
ATOM 4553 C CA . ALA A 1 576 ? 21.391 -7.98 18.078 1 69.81 576 ALA A CA 1
ATOM 4554 C C . ALA A 1 576 ? 21.344 -9.461 18.438 1 69.81 576 ALA A C 1
ATOM 4556 O O . ALA A 1 576 ? 21.719 -9.852 19.547 1 69.81 576 ALA A O 1
ATOM 4557 N N . PHE A 1 577 ? 20.844 -10.227 17.547 1 63.66 577 PHE A N 1
ATOM 4558 C CA . PHE A 1 577 ? 20.75 -11.664 17.766 1 63.66 577 PHE A CA 1
ATOM 4559 C C . PHE A 1 577 ? 22.141 -12.305 17.719 1 63.66 577 PHE A C 1
ATOM 4561 O O . PHE A 1 577 ? 22.391 -13.297 18.406 1 63.66 577 PHE A O 1
ATOM 4568 N N . ARG A 1 578 ? 23 -11.773 16.906 1 59.75 578 ARG A N 1
ATOM 4569 C CA . ARG A 1 578 ? 24.359 -12.312 16.812 1 59.75 578 ARG A CA 1
ATOM 4570 C C . ARG A 1 578 ? 25.172 -11.969 18.047 1 59.75 578 ARG A C 1
ATOM 4572 O O . ARG A 1 578 ? 26.062 -12.734 18.453 1 59.75 578 ARG A O 1
ATOM 4579 N N . ASN A 1 579 ? 24.938 -10.773 18.547 1 49.28 579 ASN A N 1
ATOM 4580 C CA . ASN A 1 579 ? 25.688 -10.367 19.734 1 49.28 579 ASN A CA 1
ATOM 4581 C C . ASN A 1 579 ? 25.094 -10.984 21 1 49.28 579 ASN A C 1
ATOM 4583 O O . ASN A 1 579 ? 25.594 -10.758 22.094 1 49.28 579 ASN A O 1
ATOM 4587 N N . VAL A 1 580 ? 23.922 -11.633 20.984 1 42.94 580 VAL A N 1
ATOM 4588 C CA . VAL A 1 580 ? 23.531 -12.438 22.141 1 42.94 580 VAL A CA 1
ATOM 4589 C C . VAL A 1 580 ? 24 -13.883 21.938 1 42.94 580 VAL A C 1
ATOM 4591 O O . VAL A 1 580 ? 23.828 -14.453 20.859 1 42.94 580 VAL A O 1
ATOM 4594 N N . MET B 1 1 ? -59.25 19.328 16.094 1 52.62 1 MET B N 1
ATOM 4595 C CA . MET B 1 1 ? -58.125 20.234 15.914 1 52.62 1 MET B CA 1
ATOM 4596 C C . MET B 1 1 ? -58.438 21.328 14.906 1 52.62 1 MET B C 1
ATOM 4598 O O . MET B 1 1 ? -59.031 21.047 13.867 1 52.62 1 MET B O 1
ATOM 4602 N N . ARG B 1 2 ? -58.406 22.5 15.367 1 73.31 2 ARG B N 1
ATOM 4603 C CA . ARG B 1 2 ? -58.781 23.625 14.508 1 73.31 2 ARG B CA 1
ATOM 4604 C C . ARG B 1 2 ? -57.688 23.938 13.5 1 73.31 2 ARG B C 1
ATOM 4606 O O . ARG B 1 2 ? -56.531 23.984 13.859 1 73.31 2 ARG B O 1
ATOM 4613 N N . LEU B 1 3 ? -58.031 23.922 12.211 1 78.44 3 LEU B N 1
ATOM 4614 C CA . LEU B 1 3 ? -57.062 24.203 11.156 1 78.44 3 LEU B CA 1
ATOM 4615 C C . LEU B 1 3 ? -56.625 25.672 11.195 1 78.44 3 LEU B C 1
ATOM 4617 O O . LEU B 1 3 ? -57.438 26.547 11.422 1 78.44 3 LEU B O 1
ATOM 4621 N N . THR B 1 4 ? -55.281 25.938 11.211 1 78.31 4 THR B N 1
ATOM 4622 C CA . THR B 1 4 ? -54.75 27.297 11.109 1 78.31 4 THR B CA 1
ATOM 4623 C C . THR B 1 4 ? -55.125 27.938 9.773 1 78.31 4 THR B C 1
ATOM 4625 O O . THR B 1 4 ? -55.562 27.234 8.852 1 78.31 4 THR B O 1
ATOM 4628 N N . LEU B 1 5 ? -54.875 29.234 9.633 1 77.56 5 LEU B N 1
ATOM 4629 C CA . LEU B 1 5 ? -55.25 29.922 8.398 1 77.56 5 LEU B CA 1
ATOM 4630 C C . LEU B 1 5 ? -54.438 29.406 7.219 1 77.56 5 LEU B C 1
ATOM 4632 O O . LEU B 1 5 ? -54.969 29.281 6.109 1 77.56 5 LEU B O 1
ATOM 4636 N N . GLY B 1 6 ? -53.156 29.078 7.496 1 78.94 6 GLY B N 1
ATOM 4637 C CA . GLY B 1 6 ? -52.344 28.469 6.469 1 78.94 6 GLY B CA 1
ATOM 4638 C C . GLY B 1 6 ? -52.812 27.094 6.066 1 78.94 6 GLY B C 1
ATOM 4639 O O . GLY B 1 6 ? -52.844 26.766 4.879 1 78.94 6 GLY B O 1
ATOM 4640 N N . GLN B 1 7 ? -53.219 26.312 7.023 1 82.12 7 GLN B N 1
ATOM 4641 C CA . GLN B 1 7 ? -53.75 24.969 6.73 1 82.12 7 GLN B CA 1
ATOM 4642 C C . GLN B 1 7 ? -55.094 25.047 6.016 1 82.12 7 GLN B C 1
ATOM 4644 O O . GLN B 1 7 ? -55.344 24.25 5.113 1 82.12 7 GLN B O 1
ATOM 4649 N N . LYS B 1 8 ? -55.844 26.094 6.359 1 82.56 8 LYS B N 1
ATOM 4650 C CA . LYS B 1 8 ? -57.125 26.312 5.695 1 82.56 8 LYS B CA 1
ATOM 4651 C C . LYS B 1 8 ? -56.938 26.703 4.234 1 82.56 8 LYS B C 1
ATOM 4653 O O . LYS B 1 8 ? -57.656 26.25 3.357 1 82.56 8 LYS B O 1
ATOM 4658 N N . ARG B 1 9 ? -55.875 27.531 4.09 1 81.31 9 ARG B N 1
ATOM 4659 C CA . ARG B 1 9 ? -55.531 27.891 2.723 1 81.31 9 ARG B CA 1
ATOM 4660 C C . ARG B 1 9 ? -55.062 26.672 1.932 1 81.31 9 ARG B C 1
ATOM 4662 O O . ARG B 1 9 ? -55.406 26.516 0.763 1 81.31 9 ARG B O 1
ATOM 4669 N N . GLU B 1 10 ? -54.375 25.812 2.582 1 85 10 GLU B N 1
ATOM 4670 C CA . GLU B 1 10 ? -53.938 24.578 1.938 1 85 10 GLU B CA 1
ATOM 4671 C C . GLU B 1 10 ? -55.125 23.688 1.603 1 85 10 GLU B C 1
ATOM 4673 O O . GLU B 1 10 ? -55.156 23.078 0.53 1 85 10 GLU B O 1
ATOM 4678 N N . VAL B 1 11 ? -55.969 23.625 2.416 1 86.44 11 VAL B N 1
ATOM 4679 C CA . VAL B 1 11 ? -57.156 22.844 2.188 1 86.44 11 VAL B CA 1
ATOM 4680 C C . VAL B 1 11 ? -57.938 23.391 0.987 1 86.44 11 VAL B C 1
ATOM 4682 O O . VAL B 1 11 ? -58.375 22.641 0.113 1 86.44 11 VAL B O 1
ATOM 4685 N N . VAL B 1 12 ? -58.031 24.719 0.908 1 85.88 12 VAL B N 1
ATOM 4686 C CA . VAL B 1 12 ? -58.75 25.391 -0.18 1 85.88 12 VAL B CA 1
ATOM 4687 C C . VAL B 1 12 ? -58.031 25.141 -1.5 1 85.88 12 VAL B C 1
ATOM 4689 O O . VAL B 1 12 ? -58.656 24.844 -2.52 1 85.88 12 VAL B O 1
ATOM 4692 N N . ASP B 1 13 ? -56.719 25.156 -1.454 1 82.81 13 ASP B N 1
ATOM 4693 C CA . ASP B 1 13 ? -55.906 24.953 -2.662 1 82.81 13 ASP B CA 1
ATOM 4694 C C . ASP B 1 13 ? -56 23.516 -3.139 1 82.81 13 ASP B C 1
ATOM 4696 O O . ASP B 1 13 ? -56.125 23.25 -4.336 1 82.81 13 ASP B O 1
ATOM 4700 N N . LEU B 1 14 ? -55.969 22.641 -2.23 1 84 14 LEU B N 1
ATOM 4701 C CA . LEU B 1 14 ? -56.062 21.219 -2.586 1 84 14 LEU B CA 1
ATOM 4702 C C . LEU B 1 14 ? -57.469 20.859 -3.053 1 84 14 LEU B C 1
ATOM 4704 O O . LEU B 1 14 ? -57.625 20.078 -3.998 1 84 14 LEU B O 1
ATOM 4708 N N . ALA B 1 15 ? -58.438 21.5 -2.502 1 83.69 15 ALA B N 1
ATOM 4709 C CA . ALA B 1 15 ? -59.812 21.281 -2.918 1 83.69 15 ALA B CA 1
ATOM 4710 C C . ALA B 1 15 ? -60.062 21.859 -4.301 1 83.69 15 ALA B C 1
ATOM 4712 O O . ALA B 1 15 ? -60.781 21.266 -5.113 1 83.69 15 ALA B O 1
ATOM 4713 N N . ALA B 1 16 ? -59.406 22.984 -4.562 1 78.81 16 ALA B N 1
ATOM 4714 C CA . ALA B 1 16 ? -59.594 23.656 -5.848 1 78.81 16 ALA B CA 1
ATOM 4715 C C . ALA B 1 16 ? -58.875 22.875 -6.965 1 78.81 16 ALA B C 1
ATOM 4717 O O . ALA B 1 16 ? -59.281 22.984 -8.133 1 78.81 16 ALA B O 1
ATOM 4718 N N . SER B 1 17 ? -57.875 22.125 -6.648 1 75.25 17 SER B N 1
ATOM 4719 C CA . SER B 1 17 ? -57.156 21.328 -7.641 1 75.25 17 SER B CA 1
ATOM 4720 C C . SER B 1 17 ? -57.969 20.156 -8.125 1 75.25 17 SER B C 1
ATOM 4722 O O . SER B 1 17 ? -57.625 19.516 -9.117 1 75.25 17 SER B O 1
ATOM 4724 N N . LYS B 1 18 ? -59.094 19.859 -7.617 1 77.25 18 LYS B N 1
ATOM 4725 C CA . LYS B 1 18 ? -60.062 18.812 -7.977 1 77.25 18 LYS B CA 1
ATOM 4726 C C . LYS B 1 18 ? -59.375 17.438 -7.977 1 77.25 18 LYS B C 1
ATOM 4728 O O . LYS B 1 18 ? -59.875 16.484 -8.57 1 77.25 18 LYS B O 1
ATOM 4733 N N . LYS B 1 19 ? -58.375 17.281 -7.371 1 75.69 19 LYS B N 1
ATOM 4734 C CA . LYS B 1 19 ? -57.656 16.016 -7.309 1 75.69 19 LYS B CA 1
ATOM 4735 C C . LYS B 1 19 ? -58.031 15.227 -6.059 1 75.69 19 LYS B C 1
ATOM 4737 O O . LYS B 1 19 ? -57.812 14.023 -5.98 1 75.69 19 LYS B O 1
ATOM 4742 N N . PHE B 1 20 ? -58.531 15.93 -5.043 1 79.88 20 PHE B N 1
ATOM 4743 C CA . PHE B 1 20 ? -58.906 15.289 -3.793 1 79.88 20 PHE B CA 1
ATOM 4744 C C . PHE B 1 20 ? -60.375 15.516 -3.502 1 79.88 20 PHE B C 1
ATOM 4746 O O . PHE B 1 20 ? -60.906 16.594 -3.766 1 79.88 20 PHE B O 1
ATOM 4753 N N . THR B 1 21 ? -61.031 14.469 -3.018 1 82 21 THR B N 1
ATOM 4754 C CA . THR B 1 21 ? -62.438 14.594 -2.57 1 82 21 THR B CA 1
ATOM 4755 C C . THR B 1 21 ? -62.5 15.164 -1.154 1 82 21 THR B C 1
ATOM 4757 O O . THR B 1 21 ? -61.5 15.133 -0.425 1 82 21 THR B O 1
ATOM 4760 N N . HIS B 1 22 ? -63.562 15.797 -0.65 1 81.69 22 HIS B N 1
ATOM 4761 C CA . HIS B 1 22 ? -63.719 16.375 0.68 1 81.69 22 HIS B CA 1
ATOM 4762 C C . HIS B 1 22 ? -63.438 15.328 1.766 1 81.69 22 HIS B C 1
ATOM 4764 O O . HIS B 1 22 ? -62.906 15.656 2.826 1 81.69 22 HIS B O 1
ATOM 4770 N N . ARG B 1 23 ? -63.719 14.07 1.442 1 81.25 23 ARG B N 1
ATOM 4771 C CA . ARG B 1 23 ? -63.469 12.969 2.371 1 81.25 23 ARG B CA 1
ATOM 4772 C C . ARG B 1 23 ? -61.969 12.695 2.506 1 81.25 23 ARG B C 1
ATOM 4774 O O . ARG B 1 23 ? -61.469 12.477 3.609 1 81.25 23 ARG B O 1
ATOM 4781 N N . GLU B 1 24 ? -61.281 12.695 1.454 1 82.88 24 GLU B N 1
ATOM 4782 C CA . GLU B 1 24 ? -59.844 12.484 1.455 1 82.88 24 GLU B CA 1
ATOM 4783 C C . GLU B 1 24 ? -59.125 13.633 2.145 1 82.88 24 GLU B C 1
ATOM 4785 O O . GLU B 1 24 ? -58.156 13.414 2.869 1 82.88 24 GLU B O 1
ATOM 4790 N N . LEU B 1 25 ? -59.531 14.852 1.978 1 83.62 25 LEU B N 1
ATOM 4791 C CA . LEU B 1 25 ? -58.969 16.031 2.635 1 83.62 25 LEU B CA 1
ATOM 4792 C C . LEU B 1 25 ? -59.25 16 4.133 1 83.62 25 LEU B C 1
ATOM 4794 O O . LEU B 1 25 ? -58.406 16.391 4.941 1 83.62 25 LEU B O 1
ATOM 4798 N N . ALA B 1 26 ? -60.344 15.492 4.527 1 83.94 26 ALA B N 1
ATOM 4799 C CA . ALA B 1 26 ? -60.719 15.312 5.93 1 83.94 26 ALA B CA 1
ATOM 4800 C C . ALA B 1 26 ? -59.781 14.312 6.617 1 83.94 26 ALA B C 1
ATOM 4802 O O . ALA B 1 26 ? -59.344 14.531 7.758 1 83.94 26 ALA B O 1
ATOM 4803 N N . GLU B 1 27 ? -59.406 13.328 5.863 1 81.94 27 GLU B N 1
ATOM 4804 C CA . GLU B 1 27 ? -58.469 12.328 6.375 1 81.94 27 GLU B CA 1
ATOM 4805 C C . GLU B 1 27 ? -57.062 12.867 6.441 1 81.94 27 GLU B C 1
ATOM 4807 O O . GLU B 1 27 ? -56.344 12.633 7.414 1 81.94 27 GLU B O 1
ATOM 4812 N N . LYS B 1 28 ? -56.75 13.555 5.457 1 82.75 28 LYS B N 1
ATOM 4813 C CA . LYS B 1 28 ? -55.406 14.094 5.348 1 82.75 28 LYS B CA 1
ATOM 4814 C C . LYS B 1 28 ? -55.156 15.125 6.441 1 82.75 28 LYS B C 1
ATOM 4816 O O . LYS B 1 28 ? -54.062 15.164 7.016 1 82.75 28 LYS B O 1
ATOM 4821 N N . PHE B 1 29 ? -56.156 15.891 6.867 1 83 29 PHE B N 1
ATOM 4822 C CA . PHE B 1 29 ? -55.969 16.984 7.812 1 83 29 PHE B CA 1
ATOM 4823 C C . PHE B 1 29 ? -56.625 16.641 9.156 1 83 29 PHE B C 1
ATOM 4825 O O . PHE B 1 29 ? -56.688 17.5 10.055 1 83 29 PHE B O 1
ATOM 4832 N N . ARG B 1 30 ? -57.156 15.383 9.273 1 81.94 30 ARG B N 1
ATOM 4833 C CA . ARG B 1 30 ? -57.719 14.805 10.484 1 81.94 30 ARG B CA 1
ATOM 4834 C C . ARG B 1 30 ? -58.781 15.711 11.07 1 81.94 30 ARG B C 1
ATOM 4836 O O . ARG B 1 30 ? -58.812 15.953 12.281 1 81.94 30 ARG B O 1
ATOM 4843 N N . VAL B 1 31 ? -59.656 16.156 10.172 1 83.75 31 VAL B N 1
ATOM 4844 C CA . VAL B 1 31 ? -60.812 16.938 10.594 1 83.75 31 VAL B CA 1
ATOM 4845 C C . VAL B 1 31 ? -62.062 16.328 10.023 1 83.75 31 VAL B C 1
ATOM 4847 O O . VAL B 1 31 ? -62.031 15.461 9.148 1 83.75 31 VAL B O 1
ATOM 4850 N N . GLY B 1 32 ? -63.188 16.688 10.469 1 80.94 32 GLY B N 1
ATOM 4851 C CA . GLY B 1 32 ? -64.438 16.188 9.992 1 80.94 32 GLY B CA 1
ATOM 4852 C C . GLY B 1 32 ? -64.812 16.656 8.594 1 80.94 32 GLY B C 1
ATOM 4853 O O . GLY B 1 32 ? -64.375 17.719 8.164 1 80.94 32 GLY B O 1
ATOM 4854 N N . ARG B 1 33 ? -65.5 15.867 7.895 1 82.69 33 ARG B N 1
ATOM 4855 C CA . ARG B 1 33 ? -65.938 16.172 6.523 1 82.69 33 ARG B CA 1
ATOM 4856 C C . ARG B 1 33 ? -66.688 17.484 6.457 1 82.69 33 ARG B C 1
ATOM 4858 O O . ARG B 1 33 ? -66.562 18.25 5.5 1 82.69 33 ARG B O 1
ATOM 4865 N N . THR B 1 34 ? -67.375 17.766 7.555 1 82.69 34 THR B N 1
ATOM 4866 C CA . THR B 1 34 ? -68.188 18.984 7.625 1 82.69 34 THR B CA 1
ATOM 4867 C C . THR B 1 34 ? -67.312 20.219 7.746 1 82.69 34 THR B C 1
ATOM 4869 O O . THR B 1 34 ? -67.625 21.266 7.188 1 82.69 34 THR B O 1
ATOM 4872 N N . THR B 1 35 ? -66.188 20.047 8.406 1 82.44 35 THR B N 1
ATOM 4873 C CA . THR B 1 35 ? -65.25 21.125 8.562 1 82.44 35 THR B CA 1
ATOM 4874 C C . THR B 1 35 ? -64.562 21.453 7.234 1 82.44 35 THR B C 1
ATOM 4876 O O . THR B 1 35 ? -64.438 22.625 6.895 1 82.44 35 THR B O 1
ATOM 4879 N N . ILE B 1 36 ? -64.25 20.438 6.383 1 84.69 36 ILE B N 1
ATOM 4880 C CA . ILE B 1 36 ? -63.656 20.641 5.074 1 84.69 36 ILE B CA 1
ATOM 4881 C C . ILE B 1 36 ? -64.625 21.312 4.129 1 84.69 36 ILE B C 1
ATOM 4883 O O . ILE B 1 36 ? -64.312 22.25 3.41 1 84.69 36 ILE B O 1
ATOM 4887 N N . THR B 1 37 ? -65.875 20.891 4.23 1 84.69 37 THR B N 1
ATOM 4888 C CA . THR B 1 37 ? -66.938 21.453 3.369 1 84.69 37 THR B CA 1
ATOM 4889 C C . THR B 1 37 ? -67.188 22.922 3.715 1 84.69 37 THR B C 1
ATOM 4891 O O . THR B 1 37 ? -67.312 23.75 2.822 1 84.69 37 THR B O 1
ATOM 4894 N N . ASN B 1 38 ? -67.062 23.25 5.031 1 82.69 38 ASN B N 1
ATOM 4895 C CA . ASN B 1 38 ? -67.25 24.625 5.465 1 82.69 38 ASN B CA 1
ATOM 4896 C C . ASN B 1 38 ? -66.125 25.516 5.035 1 82.69 38 ASN B C 1
ATOM 4898 O O . ASN B 1 38 ? -66.312 26.656 4.621 1 82.69 38 ASN B O 1
ATOM 4902 N N . ILE B 1 39 ? -64.875 24.953 5.078 1 84 39 ILE B N 1
ATOM 4903 C CA . ILE B 1 39 ? -63.688 25.672 4.664 1 84 39 ILE B CA 1
ATOM 4904 C C . ILE B 1 39 ? -63.75 25.922 3.16 1 84 39 ILE B C 1
ATOM 4906 O O . ILE B 1 39 ? -63.438 27.031 2.709 1 84 39 ILE B O 1
ATOM 4910 N N . CYS B 1 40 ? -64.25 25.016 2.424 1 83.94 40 CYS B N 1
ATOM 4911 C CA . CYS B 1 40 ? -64.312 25.141 0.974 1 83.94 40 CYS B CA 1
ATOM 4912 C C . CYS B 1 40 ? -65.438 26.141 0.585 1 83.94 40 CYS B C 1
ATOM 4914 O O . CYS B 1 40 ? -65.312 26.828 -0.427 1 83.94 40 CYS B O 1
ATOM 4916 N N . ARG B 1 41 ? -66.438 26.281 1.431 1 82.62 41 ARG B N 1
ATOM 4917 C CA . ARG B 1 41 ? -67.5 27.25 1.188 1 82.62 41 ARG B CA 1
ATOM 4918 C C . ARG B 1 41 ? -67.062 28.672 1.444 1 82.62 41 ARG B C 1
ATOM 4920 O O . ARG B 1 41 ? -67.5 29.625 0.824 1 82.62 41 ARG B O 1
ATOM 4927 N N . GLN B 1 42 ? -66.062 28.766 2.367 1 78.81 42 GLN B N 1
ATOM 4928 C CA . GLN B 1 42 ? -65.5 30.078 2.707 1 78.81 42 GLN B CA 1
ATOM 4929 C C . GLN B 1 42 ? -64.188 30.359 1.954 1 78.81 42 GLN B C 1
ATOM 4931 O O . GLN B 1 42 ? -63.375 31.109 2.426 1 78.81 42 GLN B O 1
ATOM 4936 N N . GLU B 1 43 ? -64.062 29.766 0.875 1 80.44 43 GLU B N 1
ATOM 4937 C CA . GLU B 1 43 ? -62.844 29.859 0.063 1 80.44 43 GLU B CA 1
ATOM 4938 C C . GLU B 1 43 ? -62.438 31.312 -0.18 1 80.44 43 GLU B C 1
ATOM 4940 O O . GLU B 1 43 ? -61.281 31.688 0.01 1 80.44 43 GLU B O 1
ATOM 4945 N N . ASP B 1 44 ? -63.312 32.156 -0.556 1 77.56 44 ASP B N 1
ATOM 4946 C CA . ASP B 1 44 ? -63.062 33.562 -0.907 1 77.56 44 ASP B CA 1
ATOM 4947 C C . ASP B 1 44 ? -62.594 34.344 0.308 1 77.56 44 ASP B C 1
ATOM 4949 O O . ASP B 1 44 ? -61.688 35.188 0.199 1 77.56 44 ASP B O 1
ATOM 4953 N N . LEU B 1 45 ? -63.125 34.062 1.44 1 75.81 45 LEU B N 1
ATOM 4954 C CA . LEU B 1 45 ? -62.75 34.75 2.67 1 75.81 45 LEU B CA 1
ATOM 4955 C C . LEU B 1 45 ? -61.344 34.312 3.117 1 75.81 45 LEU B C 1
ATOM 4957 O O . LEU B 1 45 ? -60.531 35.125 3.535 1 75.81 45 LEU B O 1
ATOM 4961 N N . ILE B 1 46 ? -61.062 33.031 2.975 1 77.5 46 ILE B N 1
ATOM 4962 C CA . ILE B 1 46 ? -59.781 32.5 3.367 1 77.5 46 ILE B CA 1
ATOM 4963 C C . ILE B 1 46 ? -58.688 32.969 2.396 1 77.5 46 ILE B C 1
ATOM 4965 O O . ILE B 1 46 ? -57.594 33.344 2.812 1 77.5 46 ILE B O 1
ATOM 4969 N N . ARG B 1 47 ? -59 33.062 1.163 1 77.56 47 ARG B N 1
ATOM 4970 C CA . ARG B 1 47 ? -58.062 33.594 0.172 1 77.56 47 ARG B CA 1
ATOM 4971 C C . ARG B 1 47 ? -57.812 35.094 0.384 1 77.56 47 ARG B C 1
ATOM 4973 O O . ARG B 1 47 ? -56.688 35.562 0.304 1 77.56 47 ARG B O 1
ATOM 4980 N N . THR B 1 48 ? -58.812 35.844 0.617 1 72.31 48 THR B N 1
ATOM 4981 C CA . THR B 1 48 ? -58.688 37.281 0.846 1 72.31 48 THR B CA 1
ATOM 4982 C C . THR B 1 48 ? -57.938 37.531 2.145 1 72.31 48 THR B C 1
ATOM 4984 O O . THR B 1 48 ? -57.094 38.438 2.201 1 72.31 48 THR B O 1
ATOM 4987 N N . GLU B 1 49 ? -58.156 36.75 3.133 1 67.38 49 GLU B N 1
ATOM 4988 C CA . GLU B 1 49 ? -57.5 36.938 4.41 1 67.38 49 GLU B CA 1
ATOM 4989 C C . GLU B 1 49 ? -56.031 36.531 4.332 1 67.38 49 GLU B C 1
ATOM 4991 O O . GLU B 1 49 ? -55.156 37.156 4.918 1 67.38 49 GLU B O 1
ATOM 4996 N N . THR B 1 50 ? -55.844 35.438 3.605 1 67.38 50 THR B N 1
ATOM 4997 C CA . THR B 1 50 ? -54.469 35 3.441 1 67.38 50 THR B CA 1
ATOM 4998 C C . THR B 1 50 ? -53.719 35.875 2.436 1 67.38 50 THR B C 1
ATOM 5000 O O . THR B 1 50 ? -52.531 36.188 2.607 1 67.38 50 THR B O 1
ATOM 5003 N N . ASP B 1 51 ? -54.312 36.281 1.382 1 64.56 51 ASP B N 1
ATOM 5004 C CA . ASP B 1 51 ? -53.75 37.219 0.416 1 64.56 51 ASP B CA 1
ATOM 5005 C C . ASP B 1 51 ? -53.562 38.625 1.026 1 64.56 51 ASP B C 1
ATOM 5007 O O . ASP B 1 51 ? -52.594 39.312 0.722 1 64.56 51 ASP B O 1
ATOM 5011 N N . SER B 1 52 ? -54.469 39.094 1.714 1 53.06 52 SER B N 1
ATOM 5012 C CA . SER B 1 52 ? -54.375 40.375 2.41 1 53.06 52 SER B CA 1
ATOM 5013 C C . SER B 1 52 ? -53.312 40.312 3.518 1 53.06 52 SER B C 1
ATOM 5015 O O . SER B 1 52 ? -52.625 41.281 3.771 1 53.06 52 SER B O 1
ATOM 5017 N N . ALA B 1 53 ? -53.219 39.188 4.258 1 47.31 53 ALA B N 1
ATOM 5018 C CA . ALA B 1 53 ? -52.125 39.031 5.199 1 47.31 53 ALA B CA 1
ATOM 5019 C C . ALA B 1 53 ? -50.781 38.969 4.469 1 47.31 53 ALA B C 1
ATOM 5021 O O . ALA B 1 53 ? -49.781 39.5 4.953 1 47.31 53 ALA B O 1
ATOM 5022 N N . ASP B 1 54 ? -50.719 38.406 3.346 1 44.75 54 ASP B N 1
ATOM 5023 C CA . ASP B 1 54 ? -49.562 38.469 2.471 1 44.75 54 ASP B CA 1
ATOM 5024 C C . ASP B 1 54 ? -49.375 39.875 1.907 1 44.75 54 ASP B C 1
ATOM 5026 O O . ASP B 1 54 ? -48.25 40.344 1.737 1 44.75 54 ASP B O 1
ATOM 5030 N N . ALA B 1 55 ? -50.344 40.531 1.452 1 41.72 55 ALA B N 1
ATOM 5031 C CA . ALA B 1 55 ? -50.281 41.906 0.962 1 41.72 55 ALA B CA 1
ATOM 5032 C C . ALA B 1 55 ? -49.906 42.844 2.088 1 41.72 55 ALA B C 1
ATOM 5034 O O . ALA B 1 55 ? -49.188 43.844 1.868 1 41.72 55 ALA B O 1
ATOM 5035 N N . THR B 1 56 ? -50.625 42.812 3.148 1 36.12 56 THR B N 1
ATOM 5036 C CA . THR B 1 56 ? -50.219 43.656 4.262 1 36.12 56 THR B CA 1
ATOM 5037 C C . THR B 1 56 ? -48.812 43.281 4.719 1 36.12 56 THR B C 1
ATOM 5039 O O . THR B 1 56 ? -48.031 44.156 5.172 1 36.12 56 THR B O 1
ATOM 5042 N N . LYS B 1 57 ? -48.5 42.031 4.676 1 36.44 57 LYS B N 1
ATOM 5043 C CA . LYS B 1 57 ? -47.062 41.781 4.891 1 36.44 57 LYS B CA 1
ATOM 5044 C C . LYS B 1 57 ? -46.25 42.312 3.717 1 36.44 57 LYS B C 1
ATOM 5046 O O . LYS B 1 57 ? -45 42.375 3.807 1 36.44 57 LYS B O 1
ATOM 5051 N N . LYS B 1 58 ? -46.812 42.531 2.57 1 32.44 58 LYS B N 1
ATOM 5052 C CA . LYS B 1 58 ? -46.062 43.062 1.445 1 32.44 58 LYS B CA 1
ATOM 5053 C C . LYS B 1 58 ? -45.625 44.5 1.709 1 32.44 58 LYS B C 1
ATOM 5055 O O . LYS B 1 58 ? -44.5 44.906 1.38 1 32.44 58 LYS B O 1
ATOM 5060 N N . LYS B 1 59 ? -46.656 45.406 1.619 1 31.17 59 LYS B N 1
ATOM 5061 C CA . LYS B 1 59 ? -46.281 46.781 1.441 1 31.17 59 LYS B CA 1
ATOM 5062 C C . LYS B 1 59 ? -45.719 47.375 2.729 1 31.17 59 LYS B C 1
ATOM 5064 O O . LYS B 1 59 ? -45.562 48.594 2.846 1 31.17 59 LYS B O 1
ATOM 5069 N N . ARG B 1 60 ? -46.188 47 3.895 1 29.45 60 ARG B N 1
ATOM 5070 C CA . ARG B 1 60 ? -45.25 47.656 4.801 1 29.45 60 ARG B CA 1
ATOM 5071 C C . ARG B 1 60 ? -43.812 47.5 4.32 1 29.45 60 ARG B C 1
ATOM 5073 O O . ARG B 1 60 ? -43.344 46.375 4.152 1 29.45 60 ARG B O 1
ATOM 5080 N N . LYS B 1 61 ? -43.531 48.25 3.398 1 29.86 61 LYS B N 1
ATOM 5081 C CA . LYS B 1 61 ? -42.125 48.562 3.07 1 29.86 61 LYS B CA 1
ATOM 5082 C C . LYS B 1 61 ? -41.219 48.312 4.27 1 29.86 61 LYS B C 1
ATOM 5084 O O . LYS B 1 61 ? -41.25 49.094 5.238 1 29.86 61 LYS B O 1
ATOM 5089 N N . THR B 1 62 ? -41.312 47.281 4.879 1 29.28 62 THR B N 1
ATOM 5090 C CA . THR B 1 62 ? -40.156 47.031 5.762 1 29.28 62 THR B CA 1
ATOM 5091 C C . THR B 1 62 ? -38.906 47.719 5.23 1 29.28 62 THR B C 1
ATOM 5093 O O . THR B 1 62 ? -38.406 47.375 4.16 1 29.28 62 THR B O 1
ATOM 5096 N N . THR B 1 63 ? -39.031 49.062 4.945 1 28.41 63 THR B N 1
ATOM 5097 C CA . THR B 1 63 ? -37.75 49.656 4.77 1 28.41 63 THR B CA 1
ATOM 5098 C C . THR B 1 63 ? -36.625 48.75 5.305 1 28.41 63 THR B C 1
ATOM 5100 O O . THR B 1 63 ? -36.688 48.344 6.465 1 28.41 63 THR B O 1
ATOM 5103 N N . LYS B 1 64 ? -36.375 47.906 4.574 1 33.62 64 LYS B N 1
ATOM 5104 C CA . LYS B 1 64 ? -35.125 47.188 4.793 1 33.62 64 LYS B CA 1
ATOM 5105 C C . LYS B 1 64 ? -34.156 48.031 5.605 1 33.62 64 LYS B C 1
ATOM 5107 O O . LYS B 1 64 ? -33.344 48.75 5.039 1 33.62 64 LYS B O 1
ATOM 5112 N N . CYS B 1 65 ? -34.562 48.875 6.441 1 32.69 65 CYS B N 1
ATOM 5113 C CA . CYS B 1 65 ? -33.562 49.469 7.328 1 32.69 65 CYS B CA 1
ATOM 5114 C C . CYS B 1 65 ? -32.438 48.438 7.617 1 32.69 65 CYS B C 1
ATOM 5116 O O . CYS B 1 65 ? -32.719 47.344 8.109 1 32.69 65 CYS B O 1
ATOM 5118 N N . THR B 1 66 ? -31.594 48.312 6.777 1 42.31 66 THR B N 1
ATOM 5119 C CA . THR B 1 66 ? -30.344 47.562 6.914 1 42.31 66 THR B CA 1
ATOM 5120 C C . THR B 1 66 ? -29.922 47.469 8.375 1 42.31 66 THR B C 1
ATOM 5122 O O . THR B 1 66 ? -29.781 48.5 9.047 1 42.31 66 THR B O 1
ATOM 5125 N N . TYR B 1 67 ? -30.625 46.719 9.102 1 62.41 67 TYR B N 1
ATOM 5126 C CA . TYR B 1 67 ? -30.188 46.5 10.469 1 62.41 67 TYR B CA 1
ATOM 5127 C C . TYR B 1 67 ? -28.688 46.781 10.617 1 62.41 67 TYR B C 1
ATOM 5129 O O . TYR B 1 67 ? -27.859 46 10.141 1 62.41 67 TYR B O 1
ATOM 5137 N N . ASP B 1 68 ? -28.484 48.094 10.859 1 75 68 ASP B N 1
ATOM 5138 C CA . ASP B 1 68 ? -27.141 48.688 10.906 1 75 68 ASP B CA 1
ATOM 5139 C C . ASP B 1 68 ? -26.281 48 11.953 1 75 68 ASP B C 1
ATOM 5141 O O . ASP B 1 68 ? -25.062 48.156 11.969 1 75 68 ASP B O 1
ATOM 5145 N N . LEU B 1 69 ? -26.984 47.156 12.789 1 85.75 69 LEU B N 1
ATOM 5146 C CA . LEU B 1 69 ? -26.219 46.531 13.859 1 85.75 69 LEU B CA 1
ATOM 5147 C C . LEU B 1 69 ? -26 45.062 13.555 1 85.75 69 LEU B C 1
ATOM 5149 O O . LEU B 1 69 ? -25.703 44.25 14.453 1 85.75 69 LEU B O 1
ATOM 5153 N N . ARG B 1 70 ? -26.109 44.719 12.297 1 84.75 70 ARG B N 1
ATOM 5154 C CA . ARG B 1 70 ? -25.922 43.344 11.898 1 84.75 70 ARG B CA 1
ATOM 5155 C C . ARG B 1 70 ? -24.531 42.844 12.266 1 84.75 70 ARG B C 1
ATOM 5157 O O . ARG B 1 70 ? -24.375 41.719 12.734 1 84.75 70 ARG B O 1
ATOM 5164 N N . VAL B 1 71 ? -23.609 43.688 12.023 1 87.62 71 VAL B N 1
ATOM 5165 C CA . VAL B 1 71 ? -22.234 43.312 12.297 1 87.62 71 VAL B CA 1
ATOM 5166 C C . VAL B 1 71 ? -22.062 43.031 13.789 1 87.62 71 VAL B C 1
ATOM 5168 O O . VAL B 1 71 ? -21.359 42.094 14.172 1 87.62 71 VAL B O 1
ATOM 5171 N N . LEU B 1 72 ? -22.734 43.844 14.578 1 90.5 72 LEU B N 1
ATOM 5172 C CA . LEU B 1 72 ? -22.672 43.625 16.016 1 90.5 72 LEU B CA 1
ATOM 5173 C C . LEU B 1 72 ? -23.344 42.344 16.422 1 90.5 72 LEU B C 1
ATOM 5175 O O . LEU B 1 72 ? -22.781 41.562 17.203 1 90.5 72 LEU B O 1
ATOM 5179 N N . ASP B 1 73 ? -24.469 42.156 15.898 1 85.69 73 ASP B N 1
ATOM 5180 C CA . ASP B 1 73 ? -25.203 40.938 16.219 1 85.69 73 ASP B CA 1
ATOM 5181 C C . ASP B 1 73 ? -24.391 39.688 15.875 1 85.69 73 ASP B C 1
ATOM 5183 O O . ASP B 1 73 ? -24.359 38.719 16.656 1 85.69 73 ASP B O 1
ATOM 5187 N N . GLU B 1 74 ? -23.844 39.719 14.758 1 84.19 74 GLU B N 1
ATOM 5188 C CA . GLU B 1 74 ? -23.047 38.594 14.305 1 84.19 74 GLU B CA 1
ATOM 5189 C C . GLU B 1 74 ? -21.812 38.406 15.172 1 84.19 74 GLU B C 1
ATOM 5191 O O . GLU B 1 74 ? -21.438 37.25 15.492 1 84.19 74 GLU B O 1
ATOM 5196 N N . CYS B 1 75 ? -21.141 39.5 15.516 1 86.69 75 CYS B N 1
ATOM 5197 C CA . CYS B 1 75 ? -19.984 39.406 16.406 1 86.69 75 CYS B CA 1
ATOM 5198 C C . CYS B 1 75 ? -20.375 38.812 17.75 1 86.69 75 CYS B C 1
ATOM 5200 O O . CYS B 1 75 ? -19.672 37.938 18.266 1 86.69 75 CYS B O 1
ATOM 5202 N N . LEU B 1 76 ? -21.5 39.281 18.266 1 86.06 76 LEU B N 1
ATOM 5203 C CA . LEU B 1 76 ? -21.969 38.781 19.547 1 86.06 76 LEU B CA 1
ATOM 5204 C C . LEU B 1 76 ? -22.344 37.281 19.438 1 86.06 76 LEU B C 1
ATOM 5206 O O . LEU B 1 76 ? -22.062 36.5 20.344 1 86.06 76 LEU B O 1
ATOM 5210 N N . HIS B 1 77 ? -22.891 37 18.391 1 79.25 77 HIS B N 1
ATOM 5211 C CA . HIS B 1 77 ? -23.266 35.594 18.172 1 79.25 77 HIS B CA 1
ATOM 5212 C C . HIS B 1 77 ? -22.031 34.688 18.141 1 79.25 77 HIS B C 1
ATOM 5214 O O . HIS B 1 77 ? -22 33.656 18.781 1 79.25 77 HIS B O 1
ATOM 5220 N N . LYS B 1 78 ? -21.156 35.125 17.391 1 74 78 LYS B N 1
ATOM 5221 C CA . LYS B 1 78 ? -19.906 34.344 17.297 1 74 78 LYS B CA 1
ATOM 5222 C C . LYS B 1 78 ? -19.234 34.219 18.656 1 74 78 LYS B C 1
ATOM 5224 O O . LYS B 1 78 ? -18.734 33.156 19.016 1 74 78 LYS B O 1
ATOM 5229 N N . TRP B 1 79 ? -19.188 35.344 19.375 1 78.06 79 TRP B N 1
ATOM 5230 C CA . TRP B 1 79 ? -18.609 35.344 20.719 1 78.06 79 TRP B CA 1
ATOM 5231 C C . TRP B 1 79 ? -19.375 34.375 21.625 1 78.06 79 TRP B C 1
ATOM 5233 O O . TRP B 1 79 ? -18.75 33.594 22.359 1 78.06 79 TRP B O 1
ATOM 5243 N N . ARG B 1 80 ? -20.656 34.5 21.594 1 73.62 80 ARG B N 1
ATOM 5244 C CA . ARG B 1 80 ? -21.5 33.625 22.406 1 73.62 80 ARG B CA 1
ATOM 5245 C C . ARG B 1 80 ? -21.203 32.156 22.094 1 73.62 80 ARG B C 1
ATOM 5247 O O . ARG B 1 80 ? -21.109 31.328 23 1 73.62 80 ARG B O 1
ATOM 5254 N N . MET B 1 81 ? -21.125 31.969 20.891 1 68.31 81 MET B N 1
ATOM 5255 C CA . MET B 1 81 ? -20.844 30.594 20.469 1 68.31 81 MET B CA 1
ATOM 5256 C C . MET B 1 81 ? -19.5 30.125 21 1 68.31 81 MET B C 1
ATOM 5258 O O . MET B 1 81 ? -19.359 28.984 21.453 1 68.31 81 MET B O 1
ATOM 5262 N N . GLU B 1 82 ? -18.578 31.047 20.906 1 66.88 82 GLU B N 1
ATOM 5263 C CA . GLU B 1 82 ? -17.25 30.703 21.391 1 66.88 82 GLU B CA 1
ATOM 5264 C C . GLU B 1 82 ? -17.25 30.453 22.906 1 66.88 82 GLU B C 1
ATOM 5266 O O . GLU B 1 82 ? -16.562 29.562 23.391 1 66.88 82 GLU B O 1
ATOM 5271 N N . ILE B 1 83 ? -18.031 31.266 23.547 1 68 83 ILE B N 1
ATOM 5272 C CA . ILE B 1 83 ? -18.156 31.094 25 1 68 83 ILE B CA 1
ATOM 5273 C C . ILE B 1 83 ? -18.844 29.766 25.297 1 68 83 ILE B C 1
ATOM 5275 O O . ILE B 1 83 ? -18.453 29.047 26.219 1 68 83 ILE B O 1
ATOM 5279 N N . LYS B 1 84 ? -19.75 29.516 24.5 1 62.16 84 LYS B N 1
ATOM 5280 C CA . LYS B 1 84 ? -20.484 28.281 24.703 1 62.16 84 LYS B CA 1
ATOM 5281 C C . LYS B 1 84 ? -19.578 27.062 24.547 1 62.16 84 LYS B C 1
ATOM 5283 O O . LYS B 1 84 ? -19.703 26.078 25.266 1 62.16 84 LYS B O 1
ATOM 5288 N N . VAL B 1 85 ? -18.766 27.328 23.641 1 57.97 85 VAL B N 1
ATOM 5289 C CA . VAL B 1 85 ? -17.859 26.219 23.344 1 57.97 85 VAL B CA 1
ATOM 5290 C C . VAL B 1 85 ? -16.766 26.141 24.406 1 57.97 85 VAL B C 1
ATOM 5292 O O . VAL B 1 85 ? -16.453 25.047 24.906 1 57.97 85 VAL B O 1
ATOM 5295 N N . SER B 1 86 ? -16.188 27.234 24.672 1 57.34 86 SER B N 1
ATOM 5296 C CA . SER B 1 86 ? -15.031 27.281 25.578 1 57.34 86 SER B CA 1
ATOM 5297 C C . SER B 1 86 ? -15.461 27.047 27.031 1 57.34 86 SER B C 1
ATOM 5299 O O . SER B 1 86 ? -14.703 26.484 27.812 1 57.34 86 SER B O 1
ATOM 5301 N N . SER B 1 87 ? -16.562 27.594 27.297 1 55.72 87 SER B N 1
ATOM 5302 C CA . SER B 1 87 ? -17.094 27.484 28.656 1 55.72 87 SER B CA 1
ATOM 5303 C C . SER B 1 87 ? -18.578 27.125 28.641 1 55.72 87 SER B C 1
ATOM 5305 O O . SER B 1 87 ? -19.438 27.953 28.953 1 55.72 87 SER B O 1
ATOM 5307 N N . PRO B 1 88 ? -18.672 25.812 28.312 1 55.22 88 PRO B N 1
ATOM 5308 C CA . PRO B 1 88 ? -20.078 25.406 28.141 1 55.22 88 PRO B CA 1
ATOM 5309 C C . PRO B 1 88 ? -20.922 25.656 29.391 1 55.22 88 PRO B C 1
ATOM 5311 O O . PRO B 1 88 ? -22.141 25.812 29.297 1 55.22 88 PRO B O 1
ATOM 5314 N N . ASP B 1 89 ? -20.25 25.672 30.469 1 53.91 89 ASP B N 1
ATOM 5315 C CA . ASP B 1 89 ? -20.984 25.812 31.719 1 53.91 89 ASP B CA 1
ATOM 5316 C C . ASP B 1 89 ? -21.281 27.281 32 1 53.91 89 ASP B C 1
ATOM 5318 O O . ASP B 1 89 ? -22.016 27.594 32.938 1 53.91 89 ASP B O 1
ATOM 5322 N N . THR B 1 90 ? -20.734 28.125 31.125 1 58.84 90 THR B N 1
ATOM 5323 C CA . THR B 1 90 ? -20.953 29.547 31.344 1 58.84 90 THR B CA 1
ATOM 5324 C C . THR B 1 90 ? -22.328 29.969 30.875 1 58.84 90 THR B C 1
ATOM 5326 O O . THR B 1 90 ? -22.703 29.734 29.719 1 58.84 90 THR B O 1
ATOM 5329 N N . LYS B 1 91 ? -23.141 30.234 31.844 1 62.53 91 LYS B N 1
ATOM 5330 C CA . LYS B 1 91 ? -24.469 30.75 31.5 1 62.53 91 LYS B CA 1
ATOM 5331 C C . LYS B 1 91 ? -24.406 32.188 31.047 1 62.53 91 LYS B C 1
ATOM 5333 O O . LYS B 1 91 ? -23.875 33.062 31.75 1 62.53 91 LYS B O 1
ATOM 5338 N N . LEU B 1 92 ? -24.734 32.406 29.812 1 72.12 92 LEU B N 1
ATOM 5339 C CA . LEU B 1 92 ? -24.781 33.75 29.281 1 72.12 92 LEU B CA 1
ATOM 5340 C C . LEU B 1 92 ? -26.141 34.406 29.531 1 72.12 92 LEU B C 1
ATOM 5342 O O . LEU B 1 92 ? -27.125 34.062 28.844 1 72.12 92 LEU B O 1
ATOM 5346 N N . THR B 1 93 ? -26.188 35.25 30.688 1 74.88 93 THR B N 1
ATOM 5347 C CA . THR B 1 93 ? -27.422 35.969 31.016 1 74.88 93 THR B CA 1
ATOM 5348 C C . THR B 1 93 ? -27.656 37.094 30.031 1 74.88 93 THR B C 1
ATOM 5350 O O . THR B 1 93 ? -26.75 37.469 29.281 1 74.88 93 THR B O 1
ATOM 5353 N N . GLY B 1 94 ? -28.906 37.531 29.969 1 78.94 94 GLY B N 1
ATOM 5354 C CA . GLY B 1 94 ? -29.234 38.688 29.141 1 78.94 94 GLY B CA 1
ATOM 5355 C C . GLY B 1 94 ? -28.359 39.906 29.438 1 78.94 94 GLY B C 1
ATOM 5356 O O . GLY B 1 94 ? -27.891 40.562 28.516 1 78.94 94 GLY B O 1
ATOM 5357 N N . THR B 1 95 ? -28.156 40 30.703 1 83.75 95 THR B N 1
ATOM 5358 C CA . THR B 1 95 ? -27.344 41.156 31.125 1 83.75 95 THR B CA 1
ATOM 5359 C C . THR B 1 95 ? -25.906 41 30.625 1 83.75 95 THR B C 1
ATOM 5361 O O . THR B 1 95 ? -25.312 42 30.188 1 83.75 95 THR B O 1
ATOM 5364 N N . VAL B 1 96 ? -25.422 39.844 30.656 1 85.19 96 VAL B N 1
ATOM 5365 C CA . VAL B 1 96 ? -24.062 39.594 30.188 1 85.19 96 VAL B CA 1
ATOM 5366 C C . VAL B 1 96 ? -23.984 39.844 28.688 1 85.19 96 VAL B C 1
ATOM 5368 O O . VAL B 1 96 ? -23.016 40.406 28.188 1 85.19 96 VAL B O 1
ATOM 5371 N N . LEU B 1 97 ? -24.969 39.469 28.047 1 87.56 97 LEU B N 1
ATOM 5372 C CA . LEU B 1 97 ? -25.016 39.656 26.609 1 87.56 97 LEU B CA 1
ATOM 5373 C C . LEU B 1 97 ? -25.094 41.125 26.234 1 87.56 97 LEU B C 1
ATOM 5375 O O . LEU B 1 97 ? -24.422 41.562 25.297 1 87.56 97 LEU B O 1
ATOM 5379 N N . GLN B 1 98 ? -25.938 41.812 26.969 1 89 98 GLN B N 1
ATOM 5380 C CA . GLN B 1 98 ? -26.062 43.25 26.734 1 89 98 GLN B CA 1
ATOM 5381 C C . GLN B 1 98 ? -24.75 43.969 26.953 1 89 98 GLN B C 1
ATOM 5383 O O . GLN B 1 98 ? -24.328 44.781 26.109 1 89 98 GLN B O 1
ATOM 5388 N N . HIS B 1 99 ? -24.109 43.594 28.062 1 90.06 99 HIS B N 1
ATOM 5389 C CA . HIS B 1 99 ? -22.828 44.219 28.359 1 90.06 99 HIS B CA 1
ATOM 5390 C C . HIS B 1 99 ? -21.781 43.875 27.312 1 90.06 99 HIS B C 1
ATOM 5392 O O . HIS B 1 99 ? -21.016 44.75 26.875 1 90.06 99 HIS B O 1
ATOM 5398 N N . LYS B 1 100 ? -21.828 42.656 26.984 1 89.38 100 LYS B N 1
ATOM 5399 C CA . LYS B 1 100 ? -20.844 42.219 25.984 1 89.38 100 LYS B CA 1
ATOM 5400 C C . LYS B 1 100 ? -21.109 42.875 24.625 1 89.38 100 LYS B C 1
ATOM 5402 O O . LYS B 1 100 ? -20.156 43.219 23.906 1 89.38 100 LYS B O 1
ATOM 5407 N N . ALA B 1 101 ? -22.312 43.031 24.266 1 91.75 101 ALA B N 1
ATOM 5408 C CA . ALA B 1 101 ? -22.688 43.688 23.031 1 91.75 101 ALA B CA 1
ATOM 5409 C C . ALA B 1 101 ? -22.172 45.125 23 1 91.75 101 ALA B C 1
ATOM 5411 O O . ALA B 1 101 ? -21.656 45.594 21.984 1 91.75 101 ALA B O 1
ATOM 5412 N N . MET B 1 102 ? -22.344 45.719 24.109 1 92.75 102 MET B N 1
ATOM 5413 C CA . MET B 1 102 ? -21.859 47.094 24.219 1 92.75 102 MET B CA 1
ATOM 5414 C C . MET B 1 102 ? -20.344 47.156 24.062 1 92.75 102 MET B C 1
ATOM 5416 O O . MET B 1 102 ? -19.828 48.062 23.391 1 92.75 102 MET B O 1
ATOM 5420 N N . GLU B 1 103 ? -19.781 46.25 24.734 1 91.88 103 GLU B N 1
ATOM 5421 C CA . GLU B 1 103 ? -18.328 46.156 24.625 1 91.88 103 GLU B CA 1
ATOM 5422 C C . GLU B 1 103 ? -17.891 45.938 23.172 1 91.88 103 GLU B C 1
ATOM 5424 O O . GLU B 1 103 ? -16.969 46.594 22.688 1 91.88 103 GLU B O 1
ATOM 5429 N N . LEU B 1 104 ? -18.5 45.031 22.531 1 91.88 104 LEU B N 1
ATOM 5430 C CA . LEU B 1 104 ? -18.188 44.688 21.156 1 91.88 104 LEU B CA 1
ATOM 5431 C C . LEU B 1 104 ? -18.438 45.906 20.234 1 91.88 104 LEU B C 1
ATOM 5433 O O . LEU B 1 104 ? -17.656 46.156 19.312 1 91.88 104 LEU B O 1
ATOM 5437 N N . ALA B 1 105 ? -19.531 46.562 20.469 1 92.44 105 ALA B N 1
ATOM 5438 C CA . ALA B 1 105 ? -19.828 47.75 19.672 1 92.44 105 ALA B CA 1
ATOM 5439 C C . ALA B 1 105 ? -18.688 48.781 19.75 1 92.44 105 ALA B C 1
ATOM 5441 O O . ALA B 1 105 ? -18.281 49.312 18.719 1 92.44 105 ALA B O 1
ATOM 5442 N N . CYS B 1 106 ? -18.219 48.938 20.938 1 91.12 106 CYS B N 1
ATOM 5443 C CA . CYS B 1 106 ? -17.109 49.844 21.141 1 91.12 106 CYS B CA 1
ATOM 5444 C C . CYS B 1 106 ? -15.859 49.375 20.406 1 91.12 106 CYS B C 1
ATOM 5446 O O . CYS B 1 106 ? -15.18 50.156 19.75 1 91.12 106 CYS B O 1
ATOM 5448 N N . LYS B 1 107 ? -15.656 48.156 20.516 1 90.38 107 LYS B N 1
ATOM 5449 C CA . LYS B 1 107 ? -14.445 47.562 19.922 1 90.38 107 LYS B CA 1
ATOM 5450 C C . LYS B 1 107 ? -14.492 47.625 18.406 1 90.38 107 LYS B C 1
ATOM 5452 O O . LYS B 1 107 ? -13.469 47.844 17.75 1 90.38 107 LYS B O 1
ATOM 5457 N N . ILE B 1 108 ? -15.617 47.438 17.859 1 90.88 108 ILE B N 1
ATOM 5458 C CA . ILE B 1 108 ? -15.789 47.5 16.422 1 90.88 108 ILE B CA 1
ATOM 5459 C C . ILE B 1 108 ? -15.484 48.906 15.914 1 90.88 108 ILE B C 1
ATOM 5461 O O . ILE B 1 108 ? -14.781 49.094 14.914 1 90.88 108 ILE B O 1
ATOM 5465 N N . VAL B 1 109 ? -15.977 49.844 16.594 1 89.12 109 VAL B N 1
ATOM 5466 C CA . VAL B 1 109 ? -15.797 51.219 16.203 1 89.12 109 VAL B CA 1
ATOM 5467 C C . VAL B 1 109 ? -14.328 51.625 16.328 1 89.12 109 VAL B C 1
ATOM 5469 O O . VAL B 1 109 ? -13.812 52.406 15.539 1 89.12 109 VAL B O 1
ATOM 5472 N N . GLN B 1 110 ? -13.695 51 17.266 1 87.19 110 GLN B N 1
ATOM 5473 C CA . GLN B 1 110 ? -12.312 51.375 17.547 1 87.19 110 GLN B CA 1
ATOM 5474 C C . GLN B 1 110 ? -11.344 50.562 16.688 1 87.19 110 GLN B C 1
ATOM 5476 O O . GLN B 1 110 ? -10.141 50.812 16.688 1 87.19 110 GLN B O 1
ATOM 5481 N N . GLU B 1 111 ? -11.82 49.594 16.062 1 83.75 111 GLU B N 1
ATOM 5482 C CA . GLU B 1 111 ? -10.977 48.75 15.211 1 83.75 111 GLU B CA 1
ATOM 5483 C C . GLU B 1 111 ? -10.305 49.594 14.117 1 83.75 111 GLU B C 1
ATOM 5485 O O . GLU B 1 111 ? -10.992 50.188 13.281 1 83.75 111 GLU B O 1
ATOM 5490 N N . PRO B 1 112 ? -9 49.625 14.148 1 79.44 112 PRO B N 1
ATOM 5491 C CA . PRO B 1 112 ? -8.266 50.531 13.266 1 79.44 112 PRO B CA 1
ATOM 5492 C C . PRO B 1 112 ? -8.461 50.188 11.789 1 79.44 112 PRO B C 1
ATOM 5494 O O . PRO B 1 112 ? -8.359 51.062 10.93 1 79.44 112 PRO B O 1
ATOM 5497 N N . TYR B 1 113 ? -8.742 48.969 11.523 1 78.06 113 TYR B N 1
ATOM 5498 C CA . TYR B 1 113 ? -8.859 48.562 10.125 1 78.06 113 TYR B CA 1
ATOM 5499 C C . TYR B 1 113 ? -10.32 48.531 9.695 1 78.06 113 TYR B C 1
ATOM 5501 O O . TYR B 1 113 ? -10.641 48.031 8.609 1 78.06 113 TYR B O 1
ATOM 5509 N N . ALA B 1 114 ? -11.164 49 10.5 1 81.62 114 ALA B N 1
ATOM 5510 C CA . ALA B 1 114 ? -12.586 48.969 10.18 1 81.62 114 ALA B CA 1
ATOM 5511 C C . ALA B 1 114 ? -12.945 50.094 9.211 1 81.62 114 ALA B C 1
ATOM 5513 O O . ALA B 1 114 ? -12.562 51.25 9.414 1 81.62 114 ALA B O 1
ATOM 5514 N N . ALA B 1 115 ? -13.461 49.75 8.039 1 83.06 115 ALA B N 1
ATOM 5515 C CA . ALA B 1 115 ? -14.023 50.719 7.094 1 83.06 115 ALA B CA 1
ATOM 5516 C C . ALA B 1 115 ? -15.555 50.688 7.129 1 83.06 115 ALA B C 1
ATOM 5518 O O . ALA B 1 115 ? -16.188 50.219 6.18 1 83.06 115 ALA B O 1
ATOM 5519 N N . LEU B 1 116 ? -16.125 51.188 8.148 1 86.62 116 LEU B N 1
ATOM 5520 C CA . LEU B 1 116 ? -17.562 51.094 8.383 1 86.62 116 LEU B CA 1
ATOM 5521 C C . LEU B 1 116 ? -18.297 52.25 7.668 1 86.62 116 LEU B C 1
ATOM 5523 O O . LEU B 1 116 ? -17.828 53.375 7.648 1 86.62 116 LEU B O 1
ATOM 5527 N N . PRO B 1 117 ? -19.391 51.969 7.027 1 85.69 117 PRO B N 1
ATOM 5528 C CA . PRO B 1 117 ? -20.266 53.031 6.57 1 85.69 117 PRO B CA 1
ATOM 5529 C C . PRO B 1 117 ? -20.719 53.938 7.707 1 85.69 117 PRO B C 1
ATOM 5531 O O . PRO B 1 117 ? -20.891 53.5 8.836 1 85.69 117 PRO B O 1
ATOM 5534 N N . ASP B 1 118 ? -20.891 55.25 7.371 1 87.06 118 ASP B N 1
ATOM 5535 C CA . ASP B 1 118 ? -21.219 56.25 8.375 1 87.06 118 ASP B CA 1
ATOM 5536 C C . ASP B 1 118 ? -22.469 55.875 9.164 1 87.06 118 ASP B C 1
ATOM 5538 O O . ASP B 1 118 ? -22.516 56.031 10.383 1 87.06 118 ASP B O 1
ATOM 5542 N N . LYS B 1 119 ? -23.406 55.312 8.477 1 85.62 119 LYS B N 1
ATOM 5543 C CA . LYS B 1 119 ? -24.641 54.938 9.141 1 85.62 119 LYS B CA 1
ATOM 5544 C C . LYS B 1 119 ? -24.406 53.844 10.18 1 85.62 119 LYS B C 1
ATOM 5546 O O . LYS B 1 119 ? -24.969 53.875 11.273 1 85.62 119 LYS B O 1
ATOM 5551 N N . VAL B 1 120 ? -23.609 52.906 9.914 1 89.25 120 VAL B N 1
ATOM 5552 C CA . VAL B 1 120 ? -23.297 51.781 10.797 1 89.25 120 VAL B CA 1
ATOM 5553 C C . VAL B 1 120 ? -22.453 52.281 11.969 1 89.25 120 VAL B C 1
ATOM 5555 O O . VAL B 1 120 ? -22.688 51.875 13.117 1 89.25 120 VAL B O 1
ATOM 5558 N N . LYS B 1 121 ? -21.5 53.094 11.625 1 90.75 121 LYS B N 1
ATOM 5559 C CA . LYS B 1 121 ? -20.641 53.656 12.656 1 90.75 121 LYS B CA 1
ATOM 5560 C C . LYS B 1 121 ? -21.453 54.406 13.695 1 90.75 121 LYS B C 1
ATOM 5562 O O . LYS B 1 121 ? -21.234 54.25 14.898 1 90.75 121 LYS B O 1
ATOM 5567 N N . GLN B 1 122 ? -22.359 55.25 13.227 1 88.12 122 GLN B N 1
ATOM 5568 C CA . GLN B 1 122 ? -23.219 56.031 14.125 1 88.12 122 GLN B CA 1
ATOM 5569 C C . GLN B 1 122 ? -24.109 55.125 14.961 1 88.12 122 GLN B C 1
ATOM 5571 O O . GLN B 1 122 ? -24.297 55.344 16.156 1 88.12 122 GLN B O 1
ATOM 5576 N N . ALA B 1 123 ? -24.609 54.125 14.328 1 88.25 123 ALA B N 1
ATOM 5577 C CA . ALA B 1 123 ? -25.469 53.156 15.039 1 88.25 123 ALA B CA 1
ATOM 5578 C C . ALA B 1 123 ? -24.703 52.438 16.141 1 88.25 123 ALA B C 1
ATOM 5580 O O . ALA B 1 123 ? -25.234 52.25 17.25 1 88.25 123 ALA B O 1
ATOM 5581 N N . LEU B 1 124 ? -23.547 52.094 15.898 1 92.38 124 LEU B N 1
ATOM 5582 C CA . LEU B 1 124 ? -22.719 51.406 16.859 1 92.38 124 LEU B CA 1
ATOM 5583 C C . LEU B 1 124 ? -22.312 52.312 18.016 1 92.38 124 LEU B C 1
ATOM 5585 O O . LEU B 1 124 ? -22.281 51.906 19.172 1 92.38 124 LEU B O 1
ATOM 5589 N N . GLN B 1 125 ? -22.047 53.594 17.656 1 89.69 125 GLN B N 1
ATOM 5590 C CA . GLN B 1 125 ? -21.641 54.562 18.672 1 89.69 125 GLN B CA 1
ATOM 5591 C C . GLN B 1 125 ? -22.797 54.875 19.625 1 89.69 125 GLN B C 1
ATOM 5593 O O . GLN B 1 125 ? -22.578 55.125 20.812 1 89.69 125 GLN B O 1
ATOM 5598 N N . LYS B 1 126 ? -24.016 54.781 19.078 1 88 126 LYS B N 1
ATOM 5599 C CA . LYS B 1 126 ? -25.188 55.125 19.875 1 88 126 LYS B CA 1
ATOM 5600 C C . LYS B 1 126 ? -25.797 53.875 20.5 1 88 126 LYS B C 1
ATOM 5602 O O . LYS B 1 126 ? -26.859 53.938 21.125 1 88 126 LYS B O 1
ATOM 5607 N N . PHE B 1 127 ? -25.109 52.781 20.375 1 91.62 127 PHE B N 1
ATOM 5608 C CA . PHE B 1 127 ? -25.672 51.531 20.828 1 91.62 127 PHE B CA 1
ATOM 5609 C C . PHE B 1 127 ? -25.672 51.469 22.344 1 91.62 127 PHE B C 1
ATOM 5611 O O . PHE B 1 127 ? -24.641 51.688 22.984 1 91.62 127 PHE B O 1
ATOM 5618 N N . THR B 1 128 ? -26.781 51.062 23.031 1 87.38 128 THR B N 1
ATOM 5619 C CA . THR B 1 128 ? -26.875 51.031 24.484 1 87.38 128 THR B CA 1
ATOM 5620 C C . THR B 1 128 ? -27.281 49.656 24.984 1 87.38 128 THR B C 1
ATOM 5622 O O . THR B 1 128 ? -27.438 49.469 26.203 1 87.38 128 THR B O 1
ATOM 5625 N N . GLY B 1 129 ? -27.375 48.688 24.156 1 87.81 129 GLY B N 1
ATOM 5626 C CA . GLY B 1 129 ? -27.734 47.344 24.594 1 87.81 129 GLY B CA 1
ATOM 5627 C C . GLY B 1 129 ? -29.062 47.281 25.312 1 87.81 129 GLY B C 1
ATOM 5628 O O . GLY B 1 129 ? -29.156 46.719 26.406 1 87.81 129 GLY B O 1
ATOM 5629 N N . SER B 1 130 ? -30.078 47.875 24.859 1 86.44 130 SER B N 1
ATOM 5630 C CA . SER B 1 130 ? -31.375 47.969 25.5 1 86.44 130 SER B CA 1
ATOM 5631 C C . SER B 1 130 ? -32.094 46.625 25.562 1 86.44 130 SER B C 1
ATOM 5633 O O . SER B 1 130 ? -31.688 45.688 24.875 1 86.44 130 SER B O 1
ATOM 5635 N N . ASN B 1 131 ? -33.125 46.5 26.406 1 85.62 131 ASN B N 1
ATOM 5636 C CA . ASN B 1 131 ? -33.938 45.281 26.484 1 85.62 131 ASN B CA 1
ATOM 5637 C C . ASN B 1 131 ? -34.625 45 25.156 1 85.62 131 ASN B C 1
ATOM 5639 O O . ASN B 1 131 ? -34.781 43.812 24.781 1 85.62 131 ASN B O 1
ATOM 5643 N N . GLY B 1 132 ? -34.969 46 24.5 1 81.38 132 GLY B N 1
ATOM 5644 C CA . GLY B 1 132 ? -35.562 45.812 23.188 1 81.38 132 GLY B CA 1
ATOM 5645 C C . GLY B 1 132 ? -34.625 45.188 22.172 1 81.38 132 GLY B C 1
ATOM 5646 O O . GLY B 1 132 ? -35.031 44.312 21.406 1 81.38 132 GLY B O 1
ATOM 5647 N N . TRP B 1 133 ? -33.375 45.656 22.172 1 87.19 133 TRP B N 1
ATOM 5648 C CA . TRP B 1 133 ? -32.375 45.062 21.281 1 87.19 133 TRP B CA 1
ATOM 5649 C C . TRP B 1 133 ? -32.188 43.594 21.625 1 87.19 133 TRP B C 1
ATOM 5651 O O . TRP B 1 133 ? -32.125 42.75 20.734 1 87.19 133 TRP B O 1
ATOM 5661 N N . LEU B 1 134 ? -32.031 43.281 22.953 1 87.44 134 LEU B N 1
ATOM 5662 C CA . LEU B 1 134 ? -31.812 41.906 23.406 1 87.44 134 LEU B CA 1
ATOM 5663 C C . LEU B 1 134 ? -32.938 41 22.938 1 87.44 134 LEU B C 1
ATOM 5665 O O . LEU B 1 134 ? -32.688 39.875 22.469 1 87.44 134 LEU B O 1
ATOM 5669 N N . ASP B 1 135 ? -34.125 41.469 23.062 1 79.12 135 ASP B N 1
ATOM 5670 C CA . ASP B 1 135 ? -35.281 40.719 22.594 1 79.12 135 ASP B CA 1
ATOM 5671 C C . ASP B 1 135 ? -35.219 40.469 21.094 1 79.12 135 ASP B C 1
ATOM 5673 O O . ASP B 1 135 ? -35.5 39.375 20.625 1 79.12 135 ASP B O 1
ATOM 5677 N N . GLY B 1 136 ? -34.844 41.438 20.391 1 78.38 136 GLY B N 1
ATOM 5678 C CA . GLY B 1 136 ? -34.656 41.281 18.953 1 78.38 136 GLY B CA 1
ATOM 5679 C C . GLY B 1 136 ? -33.562 40.312 18.609 1 78.38 136 GLY B C 1
ATOM 5680 O O . GLY B 1 136 ? -33.719 39.469 17.703 1 78.38 136 GLY B O 1
ATOM 5681 N N . TYR B 1 137 ? -32.375 40.406 19.297 1 82.94 137 TYR B N 1
ATOM 5682 C CA . TYR B 1 137 ? -31.25 39.5 19.094 1 82.94 137 TYR B CA 1
ATOM 5683 C C . TYR B 1 137 ? -31.656 38.062 19.328 1 82.94 137 TYR B C 1
ATOM 5685 O O . TYR B 1 137 ? -31.297 37.156 18.547 1 82.94 137 TYR B O 1
ATOM 5693 N N . ARG B 1 138 ? -32.438 37.844 20.375 1 73.5 138 ARG B N 1
ATOM 5694 C CA . ARG B 1 138 ? -32.906 36.5 20.703 1 73.5 138 ARG B CA 1
ATOM 5695 C C . ARG B 1 138 ? -33.812 35.938 19.609 1 73.5 138 ARG B C 1
ATOM 5697 O O . ARG B 1 138 ? -33.781 34.75 19.312 1 73.5 138 ARG B O 1
ATOM 5704 N N . THR B 1 139 ? -34.5 36.781 19.094 1 68.31 139 THR B N 1
ATOM 5705 C CA . THR B 1 139 ? -35.406 36.375 18.016 1 68.31 139 THR B CA 1
ATOM 5706 C C . THR B 1 139 ? -34.625 36.031 16.75 1 68.31 139 THR B C 1
ATOM 5708 O O . THR B 1 139 ? -34.969 35.125 16.016 1 68.31 139 THR B O 1
ATOM 5711 N N . ARG B 1 140 ? -33.625 36.812 16.484 1 67.62 140 ARG B N 1
ATOM 5712 C CA . ARG B 1 140 ? -32.844 36.625 15.258 1 67.62 140 ARG B CA 1
ATOM 5713 C C . ARG B 1 140 ? -31.922 35.438 15.375 1 67.62 140 ARG B C 1
ATOM 5715 O O . ARG B 1 140 ? -31.719 34.719 14.398 1 67.62 140 ARG B O 1
ATOM 5722 N N . PHE B 1 141 ? -31.266 35.188 16.438 1 66.19 141 PHE B N 1
ATOM 5723 C CA . PHE B 1 141 ? -30.234 34.156 16.578 1 66.19 141 PHE B CA 1
ATOM 5724 C C . PHE B 1 141 ? -30.719 33.031 17.469 1 66.19 141 PHE B C 1
ATOM 5726 O O . PHE B 1 141 ? -29.984 32.062 17.688 1 66.19 141 PHE B O 1
ATOM 5733 N N . GLY B 1 142 ? -32.062 32.844 17.812 1 55.59 142 GLY B N 1
ATOM 5734 C CA . GLY B 1 142 ? -32.719 31.75 18.516 1 55.59 142 GLY B CA 1
ATOM 5735 C C . GLY B 1 142 ? -32.812 31.984 20 1 55.59 142 GLY B C 1
ATOM 5736 O O . GLY B 1 142 ? -32.062 32.75 20.578 1 55.59 142 GLY B O 1
ATOM 5737 N N . SER B 1 143 ? -34.031 31.531 20.609 1 46.97 143 SER B N 1
ATOM 5738 C CA . SER B 1 143 ? -34.469 31.656 22 1 46.97 143 SER B CA 1
ATOM 5739 C C . SER B 1 143 ? -33.5 30.969 22.953 1 46.97 143 SER B C 1
ATOM 5741 O O . SER B 1 143 ? -33.188 29.781 22.797 1 46.97 143 SER B O 1
ATOM 5743 N N . PHE B 1 144 ? -32.562 31.578 23.375 1 46.28 144 PHE B N 1
ATOM 5744 C CA . PHE B 1 144 ? -31.781 30.938 24.438 1 46.28 144 PHE B CA 1
ATOM 5745 C C . PHE B 1 144 ? -32.406 31.141 25.797 1 46.28 144 PHE B C 1
ATOM 5747 O O . PHE B 1 144 ? -32.969 32.219 26.062 1 46.28 144 PHE B O 1
ATOM 5754 N N . SER B 1 145 ? -33.125 30.109 26.281 1 39.84 145 SER B N 1
ATOM 5755 C CA . SER B 1 145 ? -33.906 30.109 27.516 1 39.84 145 SER B CA 1
ATOM 5756 C C . SER B 1 145 ? -33.125 30.828 28.625 1 39.84 145 SER B C 1
ATOM 5758 O O . SER B 1 145 ? -32 30.453 28.969 1 39.84 145 SER B O 1
ATOM 5760 N N . SER B 1 146 ? -33.219 31.984 28.75 1 37.38 146 SER B N 1
ATOM 5761 C CA . SER B 1 146 ? -32.75 32.75 29.906 1 37.38 146 SER B CA 1
ATOM 5762 C C . SER B 1 146 ? -33.469 32.312 31.188 1 37.38 146 SER B C 1
ATOM 5764 O O . SER B 1 146 ? -33.406 33.031 32.188 1 37.38 146 SER B O 1
ATOM 5766 N N . LYS B 1 147 ? -34.406 31.359 31.25 1 36.41 147 LYS B N 1
ATOM 5767 C CA . LYS B 1 147 ? -35.156 31.375 32.5 1 36.41 147 LYS B CA 1
ATOM 5768 C C . LYS B 1 147 ? -34.219 31.203 33.688 1 36.41 147 LYS B C 1
ATOM 5770 O O . LYS B 1 147 ? -33.5 30.219 33.812 1 36.41 147 LYS B O 1
ATOM 5775 N N . GLN B 1 148 ? -33.844 32.219 34.281 1 33.88 148 GLN B N 1
ATOM 5776 C CA . GLN B 1 148 ? -33.438 32.281 35.688 1 33.88 148 GLN B CA 1
ATOM 5777 C C . GLN B 1 148 ? -34.406 31.516 36.562 1 33.88 148 GLN B C 1
ATOM 5779 O O . GLN B 1 148 ? -35.594 31.891 36.656 1 33.88 148 GLN B O 1
ATOM 5784 N N . LEU B 1 149 ? -34.469 30.203 36.688 1 32.94 149 LEU B N 1
ATOM 5785 C CA . LEU B 1 149 ? -35.219 29.766 37.844 1 32.94 149 LEU B CA 1
ATOM 5786 C C . LEU B 1 149 ? -34.781 30.484 39.125 1 32.94 149 LEU B C 1
ATOM 5788 O O . LEU B 1 149 ? -33.594 30.672 39.344 1 32.94 149 LEU B O 1
ATOM 5792 N N . PRO B 1 150 ? -35.531 31.312 39.719 1 31.5 150 PRO B N 1
ATOM 5793 C CA . PRO B 1 150 ? -35.281 32.062 40.969 1 31.5 150 PRO B CA 1
ATOM 5794 C C . PRO B 1 150 ? -34.531 31.25 42 1 31.5 150 PRO B C 1
ATOM 5796 O O . PRO B 1 150 ? -34.25 31.75 43.094 1 31.5 150 PRO B O 1
ATOM 5799 N N . GLY B 1 151 ? -35.031 30.047 42.438 1 32.31 151 GLY B N 1
ATOM 5800 C CA . GLY B 1 151 ? -34.5 29.531 43.688 1 32.31 151 GLY B CA 1
ATOM 5801 C C . GLY B 1 151 ? -32.969 29.531 43.719 1 32.31 151 GLY B C 1
ATOM 5802 O O . GLY B 1 151 ? -32.312 29.688 42.688 1 32.31 151 GLY B O 1
ATOM 5803 N N . GLY B 1 152 ? -32.312 29.609 45 1 29.11 152 GLY B N 1
ATOM 5804 C CA . GLY B 1 152 ? -30.938 29.766 45.438 1 29.11 152 GLY B CA 1
ATOM 5805 C C . GLY B 1 152 ? -29.922 29.188 44.469 1 29.11 152 GLY B C 1
ATOM 5806 O O . GLY B 1 152 ? -30.281 28.828 43.344 1 29.11 152 GLY B O 1
ATOM 5807 N N . ALA B 1 153 ? -28.906 28.484 45.156 1 29.33 153 ALA B N 1
ATOM 5808 C CA . ALA B 1 153 ? -27.531 28.016 45.062 1 29.33 153 ALA B CA 1
ATOM 5809 C C . ALA B 1 153 ? -27.359 27.031 43.906 1 29.33 153 ALA B C 1
ATOM 5811 O O . ALA B 1 153 ? -26.266 26.516 43.656 1 29.33 153 ALA B O 1
ATOM 5812 N N . ASP B 1 154 ? -28.406 26.266 43.688 1 28.03 154 ASP B N 1
ATOM 5813 C CA . ASP B 1 154 ? -28.031 25.047 43 1 28.03 154 ASP B CA 1
ATOM 5814 C C . ASP B 1 154 ? -27.5 25.359 41.594 1 28.03 154 ASP B C 1
ATOM 5816 O O . ASP B 1 154 ? -28.188 25.984 40.781 1 28.03 154 ASP B O 1
ATOM 5820 N N . GLN B 1 155 ? -26.172 25.703 41.531 1 29.98 155 GLN B N 1
ATOM 5821 C CA . GLN B 1 155 ? -25.219 25.656 40.406 1 29.98 155 GLN B CA 1
ATOM 5822 C C . GLN B 1 155 ? -25.719 24.734 39.312 1 29.98 155 GLN B C 1
ATOM 5824 O O . GLN B 1 155 ? -25.797 23.516 39.469 1 29.98 155 GLN B O 1
ATOM 5829 N N . ASN B 1 156 ? -26.766 25.031 38.812 1 28.95 156 ASN B N 1
ATOM 5830 C CA . ASN B 1 156 ? -27.188 24.234 37.688 1 28.95 156 ASN B CA 1
ATOM 5831 C C . ASN B 1 156 ? -26 23.844 36.812 1 28.95 156 ASN B C 1
ATOM 5833 O O . ASN B 1 156 ? -25.438 24.688 36.094 1 28.95 156 ASN B O 1
ATOM 5837 N N . VAL B 1 157 ? -25.016 23.188 37.375 1 30.69 157 VAL B N 1
ATOM 5838 C CA . VAL B 1 157 ? -24.031 22.328 36.75 1 30.69 157 VAL B CA 1
ATOM 5839 C C . VAL B 1 157 ? -24.578 21.75 35.469 1 30.69 157 VAL B C 1
ATOM 5841 O O . VAL B 1 157 ? -25.609 21.078 35.469 1 30.69 157 VAL B O 1
ATOM 5844 N N . ILE B 1 158 ? -24.828 22.516 34.438 1 32.34 158 ILE B N 1
ATOM 5845 C CA . ILE B 1 158 ? -24.891 21.734 33.219 1 32.34 158 ILE B CA 1
ATOM 5846 C C . ILE B 1 158 ? -24.422 20.297 33.469 1 32.34 158 ILE B C 1
ATOM 5848 O O . ILE B 1 158 ? -23.266 20.078 33.812 1 32.34 158 ILE B O 1
ATOM 5852 N N . LYS B 1 159 ? -25.172 19.562 34 1 35.41 159 LYS B N 1
ATOM 5853 C CA . LYS B 1 159 ? -25.016 18.125 34.25 1 35.41 159 LYS B CA 1
ATOM 5854 C C . LYS B 1 159 ? -24.031 17.516 33.25 1 35.41 159 LYS B C 1
ATOM 5856 O O . LYS B 1 159 ? -24.203 17.672 32.031 1 35.41 159 LYS B O 1
ATOM 5861 N N . SER B 1 160 ? -22.688 17.406 33.375 1 42.22 160 SER B N 1
ATOM 5862 C CA . SER B 1 160 ? -21.641 16.594 32.75 1 42.22 160 SER B CA 1
ATOM 5863 C C . SER B 1 160 ? -22.25 15.422 31.984 1 42.22 160 SER B C 1
ATOM 5865 O O . SER B 1 160 ? -22.875 14.547 32.594 1 42.22 160 SER B O 1
ATOM 5867 N N . VAL B 1 161 ? -23.062 15.711 31 1 46 161 VAL B N 1
ATOM 5868 C CA . VAL B 1 161 ? -23.453 14.523 30.25 1 46 161 VAL B CA 1
ATOM 5869 C C . VAL B 1 161 ? -22.422 13.422 30.469 1 46 161 VAL B C 1
ATOM 5871 O O . VAL B 1 161 ? -21.219 13.641 30.312 1 46 161 VAL B O 1
ATOM 5874 N N . ASP B 1 162 ? -22.719 12.492 31.188 1 62.84 162 ASP B N 1
ATOM 5875 C CA . ASP B 1 162 ? -21.969 11.273 31.5 1 62.84 162 ASP B CA 1
ATOM 5876 C C . ASP B 1 162 ? -21.234 10.75 30.266 1 62.84 162 ASP B C 1
ATOM 5878 O O . ASP B 1 162 ? -21.766 10.805 29.156 1 62.84 162 ASP B O 1
ATOM 5882 N N . VAL B 1 163 ? -19.953 10.859 30.266 1 73.12 163 VAL B N 1
ATOM 5883 C CA . VAL B 1 163 ? -19.062 10.289 29.266 1 73.12 163 VAL B CA 1
ATOM 5884 C C . VAL B 1 163 ? -19.719 9.07 28.609 1 73.12 163 VAL B C 1
ATOM 5886 O O . VAL B 1 163 ? -19.672 8.914 27.391 1 73.12 163 VAL B O 1
ATOM 5889 N N . GLN B 1 164 ? -20.469 8.406 29.391 1 77.31 164 GLN B N 1
ATOM 5890 C CA . GLN B 1 164 ? -21.047 7.172 28.891 1 77.31 164 GLN B CA 1
ATOM 5891 C C . GLN B 1 164 ? -22.234 7.457 27.969 1 77.31 164 GLN B C 1
ATOM 5893 O O . GLN B 1 164 ? -22.406 6.797 26.953 1 77.31 164 GLN B O 1
ATOM 5898 N N . THR B 1 165 ? -22.953 8.367 28.344 1 77.25 165 THR B N 1
ATOM 5899 C CA . THR B 1 165 ? -24.109 8.719 27.531 1 77.25 165 THR B CA 1
ATOM 5900 C C . THR B 1 165 ? -23.688 9.289 26.188 1 77.25 165 THR B C 1
ATOM 5902 O O . THR B 1 165 ? -24.25 8.93 25.156 1 77.25 165 THR B O 1
ATOM 5905 N N . ARG B 1 166 ? -22.734 10.172 26.297 1 77.62 166 ARG B N 1
ATOM 5906 C CA . ARG B 1 166 ? -22.234 10.766 25.062 1 77.62 166 ARG B CA 1
ATOM 5907 C C . ARG B 1 166 ? -21.625 9.711 24.141 1 77.62 166 ARG B C 1
ATOM 5909 O O . ARG B 1 166 ? -21.766 9.773 22.922 1 77.62 166 ARG B O 1
ATOM 5916 N N . LEU B 1 167 ? -20.938 8.805 24.75 1 84.69 167 LEU B N 1
ATOM 5917 C CA . LEU B 1 167 ? -20.344 7.711 23.984 1 84.69 167 LEU B CA 1
ATOM 5918 C C . LEU B 1 167 ? -21.422 6.863 23.312 1 84.69 167 LEU B C 1
ATOM 5920 O O . LEU B 1 167 ? -21.266 6.441 22.172 1 84.69 167 LEU B O 1
ATOM 5924 N N . ARG B 1 168 ? -22.484 6.68 24.016 1 84.62 168 ARG B N 1
ATOM 592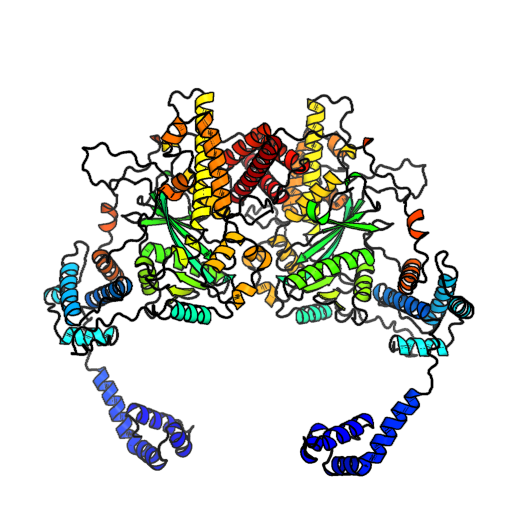5 C CA . ARG B 1 168 ? -23.578 5.902 23.453 1 84.62 168 ARG B CA 1
ATOM 5926 C C . ARG B 1 168 ? -24.219 6.621 22.281 1 84.62 168 ARG B C 1
ATOM 5928 O O . ARG B 1 168 ? -24.594 5.992 21.281 1 84.62 168 ARG B O 1
ATOM 5935 N N . GLU B 1 169 ? -24.375 7.891 22.438 1 83 169 GLU B N 1
ATOM 5936 C CA . GLU B 1 169 ? -24.938 8.695 21.359 1 83 169 GLU B CA 1
ATOM 5937 C C . GLU B 1 169 ? -24.047 8.641 20.125 1 83 169 GLU B C 1
ATOM 5939 O O . GLU B 1 169 ? -24.547 8.516 19 1 83 169 GLU B O 1
ATOM 5944 N N . LEU B 1 170 ? -22.781 8.789 20.359 1 87.69 170 LEU B N 1
ATOM 5945 C CA . LEU B 1 170 ? -21.828 8.711 19.266 1 87.69 170 LEU B CA 1
ATOM 5946 C C . LEU B 1 170 ? -21.875 7.336 18.594 1 87.69 170 LEU B C 1
ATOM 5948 O O . LEU B 1 170 ? -21.859 7.23 17.375 1 87.69 170 LEU B O 1
ATOM 5952 N N . HIS B 1 171 ? -21.938 6.297 19.422 1 90.25 171 HIS B N 1
ATOM 5953 C CA . HIS B 1 171 ? -22.031 4.938 18.906 1 90.25 171 HIS B CA 1
ATOM 5954 C C . HIS B 1 171 ? -23.266 4.754 18.031 1 90.25 171 HIS B C 1
ATOM 5956 O O . HIS B 1 171 ? -23.203 4.098 16.984 1 90.25 171 HIS B O 1
ATOM 5962 N N . HIS B 1 172 ? -24.266 5.316 18.422 1 88.62 172 HIS B N 1
ATOM 5963 C CA . HIS B 1 172 ? -25.516 5.223 17.656 1 88.62 172 HIS B CA 1
ATOM 5964 C C . HIS B 1 172 ? -25.391 5.918 16.312 1 88.62 172 HIS B C 1
ATOM 5966 O O . HIS B 1 172 ? -25.859 5.395 15.289 1 88.62 172 HIS B O 1
ATOM 5972 N N . SER B 1 173 ? -24.75 7.074 16.344 1 88.06 173 SER B N 1
ATOM 5973 C CA . SER B 1 173 ? -24.594 7.859 15.133 1 88.06 173 SER B CA 1
ATOM 5974 C C . SER B 1 173 ? -23.656 7.16 14.141 1 88.06 173 SER B C 1
ATOM 5976 O O . SER B 1 173 ? -23.734 7.402 12.938 1 88.06 173 SER B O 1
ATOM 5978 N N . LEU B 1 174 ? -22.844 6.277 14.641 1 91.88 174 LEU B N 1
ATOM 5979 C CA . LEU B 1 174 ? -21.844 5.633 13.789 1 91.88 174 LEU B CA 1
ATOM 5980 C C . LEU B 1 174 ? -22.266 4.215 13.422 1 91.88 174 LEU B C 1
ATOM 5982 O O . LEU B 1 174 ? -21.531 3.492 12.758 1 91.88 174 LEU B O 1
ATOM 5986 N N . ARG B 1 175 ? -23.422 3.895 13.844 1 88.62 175 ARG B N 1
ATOM 5987 C CA . ARG B 1 175 ? -23.906 2.551 13.539 1 88.62 175 ARG B CA 1
ATOM 5988 C C . ARG B 1 175 ? -24.062 2.352 12.031 1 88.62 175 ARG B C 1
ATOM 5990 O O . ARG B 1 175 ? -24.656 3.182 11.352 1 88.62 175 ARG B O 1
ATOM 5997 N N . GLY B 1 176 ? -23.453 1.292 11.531 1 85.44 176 GLY B N 1
ATOM 5998 C CA . GLY B 1 176 ? -23.594 0.944 10.125 1 85.44 176 GLY B CA 1
ATOM 5999 C C . GLY B 1 176 ? -22.672 1.741 9.219 1 85.44 176 GLY B C 1
ATOM 6000 O O . GLY B 1 176 ? -22.719 1.597 7.996 1 85.44 176 GLY B O 1
ATOM 6001 N N . VAL B 1 177 ? -21.922 2.674 9.773 1 90.38 177 VAL B N 1
ATOM 6002 C CA . VAL B 1 177 ? -20.984 3.473 8.977 1 90.38 177 VAL B CA 1
ATOM 6003 C C . VAL B 1 177 ? -19.719 2.678 8.727 1 90.38 177 VAL B C 1
ATOM 6005 O O . VAL B 1 177 ? -19.188 2.025 9.633 1 90.38 177 VAL B O 1
ATOM 6008 N N . ASP B 1 178 ? -19.297 2.676 7.477 1 87.81 178 ASP B N 1
ATOM 6009 C CA . ASP B 1 178 ? -18.062 1.979 7.121 1 87.81 178 ASP B CA 1
ATOM 6010 C C . ASP B 1 178 ? -16.859 2.598 7.824 1 87.81 178 ASP B C 1
ATOM 6012 O O . ASP B 1 178 ? -16.781 3.816 8 1 87.81 178 ASP B O 1
ATOM 6016 N N . LEU B 1 179 ? -15.898 1.808 8.18 1 90.62 179 LEU B N 1
ATOM 6017 C CA . LEU B 1 179 ? -14.703 2.256 8.898 1 90.62 179 LEU B CA 1
ATOM 6018 C C . LEU B 1 179 ? -13.969 3.328 8.109 1 90.62 179 LEU B C 1
ATOM 6020 O O . LEU B 1 179 ? -13.359 4.23 8.688 1 90.62 179 LEU B O 1
ATOM 6024 N N . GLU B 1 180 ? -14.039 3.225 6.77 1 91.44 180 GLU B N 1
ATOM 6025 C CA . GLU B 1 180 ? -13.336 4.18 5.918 1 91.44 180 GLU B CA 1
ATOM 6026 C C . GLU B 1 180 ? -13.992 5.559 5.98 1 91.44 180 GLU B C 1
ATOM 6028 O O . GLU B 1 180 ? -13.391 6.559 5.586 1 91.44 180 GLU B O 1
ATOM 6033 N N . ASP B 1 181 ? -15.195 5.633 6.539 1 95 181 ASP B N 1
ATOM 6034 C CA . ASP B 1 181 ? -15.945 6.883 6.562 1 95 181 ASP B CA 1
ATOM 6035 C C . ASP B 1 181 ? -15.898 7.527 7.949 1 95 181 ASP B C 1
ATOM 6037 O O . ASP B 1 181 ? -16.516 8.57 8.172 1 95 181 ASP B O 1
ATOM 6041 N N . ILE B 1 182 ? -15.188 6.969 8.883 1 96.62 182 ILE B N 1
ATOM 6042 C CA . ILE B 1 182 ? -15.047 7.508 10.227 1 96.62 182 ILE B CA 1
ATOM 6043 C C . ILE B 1 182 ? -13.648 8.094 10.414 1 96.62 182 ILE B C 1
ATOM 6045 O O . ILE B 1 182 ? -12.648 7.363 10.352 1 96.62 182 ILE B O 1
ATOM 6049 N N . TRP B 1 183 ? -13.578 9.367 10.641 1 97.75 183 TRP B N 1
ATOM 6050 C CA . TRP B 1 183 ? -12.297 10.07 10.688 1 97.75 183 TRP B CA 1
ATOM 6051 C C . TRP B 1 183 ? -12.156 10.852 11.992 1 97.75 183 TRP B C 1
ATOM 6053 O O . TRP B 1 183 ? -13.156 11.172 12.633 1 97.75 183 TRP B O 1
ATOM 6063 N N . THR B 1 184 ? -10.953 11.07 12.383 1 97.19 184 THR B N 1
ATOM 6064 C CA . THR B 1 184 ? -10.633 11.977 13.477 1 97.19 184 THR B CA 1
ATOM 6065 C C . THR B 1 184 ? -9.414 12.828 13.133 1 97.19 184 THR B C 1
ATOM 6067 O O . THR B 1 184 ? -8.734 12.578 12.133 1 97.19 184 THR B O 1
ATOM 6070 N N . GLY B 1 185 ? -9.234 13.945 13.844 1 95.94 185 GLY B N 1
ATOM 6071 C CA . GLY B 1 185 ? -8.078 14.82 13.703 1 95.94 185 GLY B CA 1
ATOM 6072 C C . GLY B 1 185 ? -7.543 15.32 15.031 1 95.94 185 GLY B C 1
ATOM 6073 O O . GLY B 1 185 ? -8.32 15.609 15.953 1 95.94 185 GLY B O 1
ATOM 6074 N N . GLY B 1 186 ? -6.246 15.297 15.133 1 93.56 186 GLY B N 1
ATOM 6075 C CA . GLY B 1 186 ? -5.602 15.812 16.328 1 93.56 186 GLY B CA 1
ATOM 6076 C C . GLY B 1 186 ? -4.316 16.562 16.047 1 93.56 186 GLY B C 1
ATOM 6077 O O . GLY B 1 186 ? -3.625 16.266 15.062 1 93.56 186 GLY B O 1
ATOM 6078 N N . GLU B 1 187 ? -4.094 17.609 16.891 1 94 187 GLU B N 1
ATOM 6079 C CA . GLU B 1 187 ? -2.898 18.438 16.703 1 94 187 GLU B CA 1
ATOM 6080 C C . GLU B 1 187 ? -1.923 18.25 17.875 1 94 187 GLU B C 1
ATOM 6082 O O . GLU B 1 187 ? -2.316 17.844 18.953 1 94 187 GLU B O 1
ATOM 6087 N N . PHE B 1 188 ? -0.688 18.484 17.641 1 93.19 188 PHE B N 1
ATOM 6088 C CA . PHE B 1 188 ? 0.377 18.406 18.641 1 93.19 188 PHE B CA 1
ATOM 6089 C C . PHE B 1 188 ? 1.537 19.312 18.266 1 93.19 188 PHE B C 1
ATOM 6091 O O . PHE B 1 188 ? 1.643 19.75 17.109 1 93.19 188 PHE B O 1
ATOM 6098 N N . ALA B 1 189 ? 2.297 19.641 19.25 1 93.12 189 ALA B N 1
ATOM 6099 C CA . ALA B 1 189 ? 3.494 20.438 19.031 1 93.12 189 ALA B CA 1
ATOM 6100 C C . ALA B 1 189 ? 4.688 19.562 18.672 1 93.12 189 ALA B C 1
ATOM 6102 O O . ALA B 1 189 ? 4.852 18.469 19.203 1 93.12 189 ALA B O 1
ATOM 6103 N N . LEU B 1 190 ? 5.461 20.047 17.734 1 94.25 190 LEU B N 1
ATOM 6104 C CA . LEU B 1 190 ? 6.691 19.359 17.344 1 94.25 190 LEU B CA 1
ATOM 6105 C C . LEU B 1 190 ? 7.859 20.344 17.281 1 94.25 190 LEU B C 1
ATOM 6107 O O . LEU B 1 190 ? 7.848 21.281 16.484 1 94.25 190 LEU B O 1
ATOM 6111 N N . MET B 1 191 ? 8.828 20.125 18.125 1 90.62 191 MET B N 1
ATOM 6112 C CA . MET B 1 191 ? 10.039 20.953 18.141 1 90.62 191 MET B CA 1
ATOM 6113 C C . MET B 1 191 ? 11.062 20.438 17.141 1 90.62 191 MET B C 1
ATOM 6115 O O . MET B 1 191 ? 11.406 19.25 17.141 1 90.62 191 MET B O 1
ATOM 6119 N N . TYR B 1 192 ? 11.508 21.344 16.25 1 88.31 192 TYR B N 1
ATOM 6120 C CA . TYR B 1 192 ? 12.531 20.891 15.312 1 88.31 192 TYR B CA 1
ATOM 6121 C C . TYR B 1 192 ? 13.875 21.54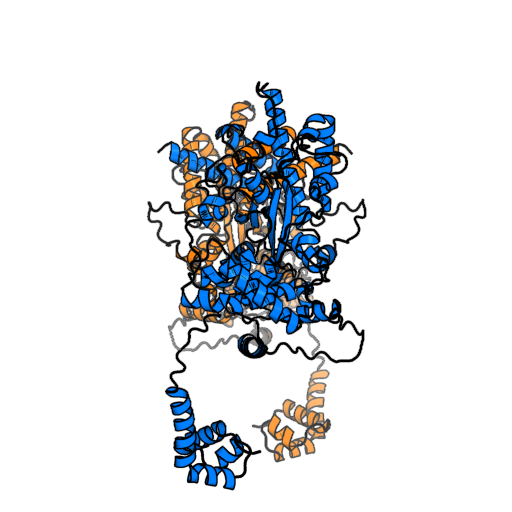7 15.625 1 88.31 192 TYR B C 1
ATOM 6123 O O . TYR B 1 192 ? 14.914 21.094 15.141 1 88.31 192 TYR B O 1
ATOM 6131 N N . LYS B 1 193 ? 13.883 22.656 16.406 1 82.44 193 LYS B N 1
ATOM 6132 C CA . LYS B 1 193 ? 15.117 23.25 16.922 1 82.44 193 LYS B CA 1
ATOM 6133 C C . LYS B 1 193 ? 15.156 23.188 18.438 1 82.44 193 LYS B C 1
ATOM 6135 O O . LYS B 1 193 ? 14.133 23.406 19.094 1 82.44 193 LYS B O 1
ATOM 6140 N N . ALA B 1 194 ? 16.297 22.781 18.906 1 74.56 194 ALA B N 1
ATOM 6141 C CA . ALA B 1 194 ? 16.453 22.75 20.359 1 74.56 194 ALA B CA 1
ATOM 6142 C C . ALA B 1 194 ? 16.359 24.156 20.953 1 74.56 194 ALA B C 1
ATOM 6144 O O . ALA B 1 194 ? 16.812 25.125 20.344 1 74.56 194 ALA B O 1
ATOM 6145 N N . PRO B 1 195 ? 15.547 24.266 22.062 1 63.78 195 PRO B N 1
ATOM 6146 C CA . PRO B 1 195 ? 15.461 25.594 22.688 1 63.78 195 PRO B CA 1
ATOM 6147 C C . PRO B 1 195 ? 16.828 26.156 23.062 1 63.78 195 PRO B C 1
ATOM 6149 O O . PRO B 1 195 ? 17.688 25.422 23.578 1 63.78 195 PRO B O 1
ATOM 6152 N N . VAL B 1 196 ? 17.312 27.156 22.344 1 57.34 196 VAL B N 1
ATOM 6153 C CA . VAL B 1 196 ? 18.547 27.812 22.766 1 57.34 196 VAL B CA 1
ATOM 6154 C C . VAL B 1 196 ? 18.344 28.516 24.094 1 57.34 196 VAL B C 1
ATOM 6156 O O . VAL B 1 196 ? 17.312 29.172 24.297 1 57.34 196 VAL B O 1
ATOM 6159 N N . PRO B 1 197 ? 18.953 28.031 25.125 1 49.78 197 PRO B N 1
ATOM 6160 C CA . PRO B 1 197 ? 18.812 28.781 26.375 1 49.78 197 PRO B CA 1
ATOM 6161 C C . PRO B 1 197 ? 18.938 30.281 26.172 1 49.78 197 PRO B C 1
ATOM 6163 O O . PRO B 1 197 ? 19.828 30.75 25.469 1 49.78 197 PRO B O 1
ATOM 6166 N N . GLU B 1 198 ? 17.844 31 26.141 1 47.19 198 GLU B N 1
ATOM 6167 C CA . GLU B 1 198 ? 17.922 32.469 26.078 1 47.19 198 GLU B CA 1
ATOM 6168 C C . GLU B 1 198 ? 19 33 27.016 1 47.19 198 GLU B C 1
ATOM 6170 O O . GLU B 1 198 ? 19.141 32.531 28.141 1 47.19 198 GLU B O 1
ATOM 6175 N N . PRO B 1 199 ? 20 33.688 26.562 1 43.12 199 PRO B N 1
ATOM 6176 C CA . PRO B 1 199 ? 20.734 34.438 27.594 1 43.12 199 PRO B CA 1
ATOM 6177 C C . PRO B 1 199 ? 19.828 35.188 28.547 1 43.12 199 PRO B C 1
ATOM 6179 O O . PRO B 1 199 ? 18.719 35.594 28.172 1 43.12 199 PRO B O 1
ATOM 6182 N N . VAL B 1 200 ? 20.031 35.188 29.984 1 41.62 200 VAL B N 1
ATOM 6183 C CA . VAL B 1 200 ? 19.25 35.75 31.078 1 41.62 200 VAL B CA 1
ATOM 6184 C C . VAL B 1 200 ? 18.625 37.062 30.641 1 41.62 200 VAL B C 1
ATOM 6186 O O . VAL B 1 200 ? 17.594 37.5 31.172 1 41.62 200 VAL B O 1
ATOM 6189 N N . GLY B 1 201 ? 19.438 38.062 30.078 1 38.22 201 GLY B N 1
ATOM 6190 C CA . GLY B 1 201 ? 19.016 39.438 30.016 1 38.22 201 GLY B CA 1
ATOM 6191 C C . GLY B 1 201 ? 17.984 39.719 28.938 1 38.22 201 GLY B C 1
ATOM 6192 O O . GLY B 1 201 ? 17.578 40.844 28.734 1 38.22 201 GLY B O 1
ATOM 6193 N N . ALA B 1 202 ? 18.125 39.156 27.844 1 39.97 202 ALA B N 1
ATOM 6194 C CA . ALA B 1 202 ? 17.266 39.781 26.828 1 39.97 202 ALA B CA 1
ATOM 6195 C C . ALA B 1 202 ? 15.805 39.406 27.047 1 39.97 202 ALA B C 1
ATOM 6197 O O . ALA B 1 202 ? 15.453 38.219 27.062 1 39.97 202 ALA B O 1
ATOM 6198 N N . ASN B 1 203 ? 15.117 40.188 27.797 1 34.94 203 ASN B N 1
ATOM 6199 C CA . ASN B 1 203 ? 13.695 40.25 28.094 1 34.94 203 ASN B CA 1
ATOM 6200 C C . ASN B 1 203 ? 12.844 39.906 26.875 1 34.94 203 ASN B C 1
ATOM 6202 O O . ASN B 1 203 ? 11.641 40.156 26.859 1 34.94 203 ASN B O 1
ATOM 6206 N N . GLY B 1 204 ? 13.297 40.438 25.656 1 35 204 GLY B N 1
ATOM 6207 C CA . GLY B 1 204 ? 12.227 40.562 24.688 1 35 204 GLY B CA 1
ATOM 6208 C C . GLY B 1 204 ? 11.477 39.25 24.453 1 35 204 GLY B C 1
ATOM 6209 O O . GLY B 1 204 ? 12.055 38.188 24.594 1 35 204 GLY B O 1
ATOM 6210 N N . SER B 1 205 ? 10.211 39.219 24.828 1 36.28 205 SER B N 1
ATOM 6211 C CA . SER B 1 205 ? 9.086 38.344 24.531 1 36.28 205 SER B CA 1
ATOM 6212 C C . SER B 1 205 ? 9.203 37.75 23.125 1 36.28 205 SER B C 1
ATOM 6214 O O . SER B 1 205 ? 8.211 37.312 22.562 1 36.28 205 SER B O 1
ATOM 6216 N N . GLY B 1 206 ? 10.117 38.281 22.297 1 35.62 206 GLY B N 1
ATOM 6217 C CA . GLY B 1 206 ? 9.859 37.938 20.906 1 35.62 206 GLY B CA 1
ATOM 6218 C C . GLY B 1 206 ? 9.648 36.469 20.688 1 35.62 206 GLY B C 1
ATOM 6219 O O . GLY B 1 206 ? 10.406 35.625 21.188 1 35.62 206 GLY B O 1
ATOM 6220 N N . ALA B 1 207 ? 8.445 36.031 20.562 1 39.06 207 ALA B N 1
ATOM 6221 C CA . ALA B 1 207 ? 7.902 34.844 19.891 1 39.06 207 ALA B CA 1
ATOM 6222 C C . ALA B 1 207 ? 8.797 34.438 18.734 1 39.06 207 ALA B C 1
ATOM 6224 O O . ALA B 1 207 ? 8.586 34.844 17.594 1 39.06 207 ALA B O 1
ATOM 6225 N N . ALA B 1 208 ? 10.016 34.844 18.609 1 40.62 208 ALA B N 1
ATOM 6226 C CA . ALA B 1 208 ? 10.922 34.375 17.562 1 40.62 208 ALA B CA 1
ATOM 6227 C C . ALA B 1 208 ? 10.641 32.938 17.172 1 40.62 208 ALA B C 1
ATOM 6229 O O . ALA B 1 208 ? 10.078 32.156 17.969 1 40.62 208 ALA B O 1
ATOM 6230 N N . GLY B 1 209 ? 10.773 32.594 15.859 1 51.97 209 GLY B N 1
ATOM 6231 C CA . GLY B 1 209 ? 10.492 31.312 15.203 1 51.97 209 GLY B CA 1
ATOM 6232 C C . GLY B 1 209 ? 10.914 30.109 16.031 1 51.97 209 GLY B C 1
ATOM 6233 O O . GLY B 1 209 ? 12.109 29.812 16.141 1 51.97 209 GLY B O 1
ATOM 6234 N N . ASN B 1 210 ? 10.289 29.875 17.203 1 62.78 210 ASN B N 1
ATOM 6235 C CA . ASN B 1 210 ? 10.562 29.031 18.359 1 62.78 210 ASN B CA 1
ATOM 6236 C C . ASN B 1 210 ? 10.922 27.609 17.953 1 62.78 210 ASN B C 1
ATOM 6238 O O . ASN B 1 210 ? 10.992 26.719 18.797 1 62.78 210 ASN B O 1
ATOM 6242 N N . GLY B 1 211 ? 11.312 27.453 16.688 1 81.94 211 GLY B N 1
ATOM 6243 C CA . GLY B 1 211 ? 11.75 26.109 16.359 1 81.94 211 GLY B CA 1
ATOM 6244 C C . GLY B 1 211 ? 10.68 25.062 16.594 1 81.94 211 GLY B C 1
ATOM 6245 O O . GLY B 1 211 ? 10.984 23.938 17.016 1 81.94 211 GLY B O 1
ATOM 6246 N N . ARG B 1 212 ? 9.406 25.609 16.516 1 87.94 212 ARG B N 1
ATOM 6247 C CA . ARG B 1 212 ? 8.305 24.688 16.797 1 87.94 212 ARG B CA 1
ATOM 6248 C C . ARG B 1 212 ? 7.227 24.797 15.727 1 87.94 212 ARG B C 1
ATOM 6250 O O . ARG B 1 212 ? 6.941 25.891 15.219 1 87.94 212 ARG B O 1
ATOM 6257 N N . TYR B 1 213 ? 6.648 23.688 15.328 1 93.19 213 TYR B N 1
ATOM 6258 C CA . TYR B 1 213 ? 5.48 23.609 14.461 1 93.19 213 TYR B CA 1
ATOM 6259 C C . TYR B 1 213 ? 4.297 22.984 15.188 1 93.19 213 TYR B C 1
ATOM 6261 O O . TYR B 1 213 ? 4.477 22.219 16.141 1 93.19 213 TYR B O 1
ATOM 6269 N N . THR B 1 214 ? 3.119 23.453 14.875 1 95 214 THR B N 1
ATOM 6270 C CA . THR B 1 214 ? 1.91 22.719 15.211 1 95 214 THR B CA 1
ATOM 6271 C C . THR B 1 214 ? 1.524 21.766 14.07 1 95 214 THR B C 1
ATOM 6273 O O . THR B 1 214 ? 1.348 22.203 12.93 1 95 214 THR B O 1
ATOM 6276 N N . VAL B 1 215 ? 1.501 20.531 14.383 1 96.88 215 VAL B N 1
ATOM 6277 C CA . VAL B 1 215 ? 1.206 19.531 13.375 1 96.88 215 VAL B CA 1
ATOM 6278 C C . VAL B 1 215 ? -0.151 18.891 13.664 1 96.88 215 VAL B C 1
ATOM 6280 O O . VAL B 1 215 ? -0.482 18.609 14.82 1 96.88 215 VAL B O 1
ATOM 6283 N N . SER B 1 216 ? -0.988 18.734 12.664 1 96.69 216 SER B N 1
ATOM 6284 C CA . SER B 1 216 ? -2.266 18.047 12.789 1 96.69 216 SER B CA 1
ATOM 6285 C C . SER B 1 216 ? -2.307 16.797 11.922 1 96.69 216 SER B C 1
ATOM 6287 O O . SER B 1 216 ? -1.912 16.828 10.75 1 96.69 216 SER B O 1
ATOM 6289 N N . LEU B 1 217 ? -2.711 15.703 12.516 1 97.12 217 LEU B N 1
ATOM 6290 C CA . LEU B 1 217 ? -2.877 14.438 11.805 1 97.12 217 LEU B CA 1
ATOM 6291 C C . LEU B 1 217 ? -4.352 14.055 11.711 1 97.12 217 LEU B C 1
ATOM 6293 O O . LEU B 1 217 ? -5.102 14.227 12.672 1 97.12 217 LEU B O 1
ATOM 6297 N N . PHE B 1 218 ? -4.828 13.68 10.562 1 97.88 218 PHE B N 1
ATOM 6298 C CA . PHE B 1 218 ? -6.16 13.133 10.352 1 97.88 218 PHE B CA 1
ATOM 6299 C C . PHE B 1 218 ? -6.082 11.672 9.906 1 97.88 218 PHE B C 1
ATOM 6301 O O . PHE B 1 218 ? -5.387 11.352 8.945 1 97.88 218 PHE B O 1
ATOM 6308 N N . VAL B 1 219 ? -6.746 10.805 10.633 1 97.56 219 VAL B N 1
ATOM 6309 C CA . VAL B 1 219 ? -6.684 9.375 10.328 1 97.56 219 VAL B CA 1
ATOM 6310 C C . VAL B 1 219 ? -8.086 8.773 10.375 1 97.56 219 VAL B C 1
ATOM 6312 O O . VAL B 1 219 ? -8.93 9.219 11.156 1 97.56 219 VAL B O 1
ATOM 6315 N N . SER B 1 220 ? -8.398 7.797 9.555 1 96.94 220 SER B N 1
ATOM 6316 C CA . SER B 1 220 ? -9.688 7.113 9.547 1 96.94 220 SER B CA 1
ATOM 6317 C C . SER B 1 220 ? -9.656 5.863 10.414 1 96.94 220 SER B C 1
ATOM 6319 O O . SER B 1 220 ? -8.586 5.383 10.789 1 96.94 220 SER B O 1
ATOM 6321 N N . ALA B 1 221 ? -10.82 5.359 10.766 1 95.06 221 ALA B N 1
ATOM 6322 C CA . ALA B 1 221 ? -10.93 4.137 11.555 1 95.06 221 ALA B CA 1
ATOM 6323 C C . ALA B 1 221 ? -10.445 2.926 10.766 1 95.06 221 ALA B C 1
ATOM 6325 O O . ALA B 1 221 ? -10.133 1.883 11.344 1 95.06 221 ALA B O 1
ATOM 6326 N N . ALA B 1 222 ? -10.438 3.094 9.477 1 92.12 222 ALA B N 1
ATOM 6327 C CA . ALA B 1 222 ? -9.938 2.01 8.633 1 92.12 222 ALA B CA 1
ATOM 6328 C C . ALA B 1 222 ? -8.414 1.999 8.586 1 92.12 222 ALA B C 1
ATOM 6330 O O . ALA B 1 222 ? -7.809 1.048 8.094 1 92.12 222 ALA B O 1
ATOM 6331 N N . GLY B 1 223 ? -7.789 3.066 9.133 1 92.94 223 GLY B N 1
ATOM 6332 C CA . GLY B 1 223 ? -6.336 3.125 9.156 1 92.94 223 GLY B CA 1
ATOM 6333 C C . GLY B 1 223 ? -5.754 4.012 8.07 1 92.94 223 GLY B C 1
ATOM 6334 O O . GLY B 1 223 ? -4.535 4.031 7.867 1 92.94 223 GLY B O 1
ATOM 6335 N N . GLU B 1 224 ? -6.598 4.73 7.387 1 94.06 224 GLU B N 1
ATOM 6336 C CA . GLU B 1 224 ? -6.145 5.641 6.34 1 94.06 224 GLU B CA 1
ATOM 6337 C C . GLU B 1 224 ? -5.613 6.945 6.934 1 94.06 224 GLU B C 1
ATOM 6339 O O . GLU B 1 224 ? -6.121 7.418 7.953 1 94.06 224 GLU B O 1
ATOM 6344 N N . LYS B 1 225 ? -4.57 7.457 6.285 1 95.12 225 LYS B N 1
ATOM 6345 C CA . LYS B 1 225 ? -3.998 8.742 6.672 1 95.12 225 LYS B CA 1
ATOM 6346 C C . LYS B 1 225 ? -4.352 9.828 5.656 1 95.12 225 LYS B C 1
ATOM 6348 O O . LYS B 1 225 ? -4.418 9.562 4.453 1 95.12 225 LYS B O 1
ATOM 6353 N N . PHE B 1 226 ? -4.605 10.969 6.121 1 96.06 226 PHE B N 1
ATOM 6354 C CA . PHE B 1 226 ? -4.828 12.148 5.285 1 96.06 226 PHE B CA 1
ATOM 6355 C C . PHE B 1 226 ? -3.594 13.039 5.277 1 96.06 226 PHE B C 1
ATOM 6357 O O . PHE B 1 226 ? -2.631 12.789 6.004 1 96.06 226 PHE B O 1
ATOM 6364 N N . ASP B 1 227 ? -3.594 14.039 4.398 1 93.38 227 ASP B N 1
ATOM 6365 C CA . ASP B 1 227 ? -2.539 15.047 4.418 1 93.38 227 ASP B CA 1
ATOM 6366 C C . ASP B 1 227 ? -2.414 15.688 5.801 1 93.38 227 ASP B C 1
ATOM 6368 O O . ASP B 1 227 ? -3.422 15.961 6.453 1 93.38 227 ASP B O 1
ATOM 6372 N N . MET B 1 228 ? -1.172 15.812 6.188 1 96.12 228 MET B N 1
ATOM 6373 C CA . MET B 1 228 ? -1.008 16.469 7.477 1 96.12 228 MET B CA 1
ATOM 6374 C C . MET B 1 228 ? -1.003 17.984 7.312 1 96.12 228 MET B C 1
ATOM 6376 O O . MET B 1 228 ? -0.773 18.5 6.211 1 96.12 228 MET B O 1
ATOM 6380 N N . GLN B 1 229 ? -1.339 18.656 8.359 1 97.19 229 GLN B N 1
ATOM 6381 C CA . GLN B 1 229 ? -1.237 20.109 8.414 1 97.19 229 GLN B CA 1
ATOM 6382 C C . GLN B 1 229 ? -0.07 20.562 9.289 1 97.19 229 GLN B C 1
ATOM 6384 O O . GLN B 1 229 ? 0.143 20 10.367 1 97.19 229 GLN B O 1
ATOM 6389 N N . VAL B 1 230 ? 0.728 21.438 8.75 1 96.69 230 VAL B N 1
ATOM 6390 C CA . VAL B 1 230 ? 1.812 22.047 9.508 1 96.69 230 VAL B CA 1
ATOM 6391 C C . VAL B 1 230 ? 1.607 23.547 9.578 1 96.69 230 VAL B C 1
ATOM 6393 O O . VAL B 1 230 ? 1.479 24.219 8.547 1 96.69 230 VAL B O 1
ATOM 6396 N N . ILE B 1 231 ? 1.554 24.047 10.828 1 94.06 231 ILE B N 1
ATOM 6397 C CA . ILE B 1 231 ? 1.338 25.469 11.031 1 94.06 231 ILE B CA 1
ATOM 6398 C C . ILE B 1 231 ? 2.607 26.109 11.586 1 94.06 231 ILE B C 1
ATOM 6400 O O . ILE B 1 231 ? 3.154 25.656 12.594 1 94.06 231 ILE B O 1
ATOM 6404 N N . GLY B 1 232 ? 3.076 27.078 10.898 1 90.31 232 GLY B N 1
ATOM 6405 C CA . GLY B 1 232 ? 4.234 27.828 11.352 1 90.31 232 GLY B CA 1
ATOM 6406 C C . GLY B 1 232 ? 3.941 29.297 11.547 1 90.31 232 GLY B C 1
ATOM 6407 O O . GLY B 1 232 ? 2.828 29.766 11.289 1 90.31 232 GLY B O 1
ATOM 6408 N N . THR B 1 233 ? 4.93 30 12.039 1 85.44 233 THR B N 1
ATOM 6409 C CA . THR B 1 233 ? 4.797 31.438 12.281 1 85.44 233 THR B CA 1
ATOM 6410 C C . THR B 1 233 ? 5.316 32.219 11.086 1 85.44 233 THR B C 1
ATOM 6412 O O . THR B 1 233 ? 5.137 33.438 11.023 1 85.44 233 THR B O 1
ATOM 6415 N N . ASP B 1 234 ? 5.988 31.562 10.18 1 83.5 234 ASP B N 1
ATOM 6416 C CA . ASP B 1 234 ? 6.453 32.156 8.938 1 83.5 234 ASP B CA 1
ATOM 6417 C C . ASP B 1 234 ? 5.465 31.922 7.801 1 83.5 234 ASP B C 1
ATOM 6419 O O . ASP B 1 234 ? 5.246 30.781 7.395 1 83.5 234 ASP B O 1
ATOM 6423 N N . ARG B 1 235 ? 4.949 32.938 7.277 1 82 235 ARG B N 1
ATOM 6424 C CA . ARG B 1 235 ? 3.934 32.844 6.234 1 82 235 ARG B CA 1
ATOM 6425 C C . ARG B 1 235 ? 4.523 32.25 4.953 1 82 235 ARG B C 1
ATOM 6427 O O . ARG B 1 235 ? 3.848 31.531 4.23 1 82 235 ARG B O 1
ATOM 6434 N N . ASN B 1 236 ? 5.754 32.656 4.691 1 82.62 236 ASN B N 1
ATOM 6435 C CA . ASN B 1 236 ? 6.418 32.188 3.477 1 82.62 236 ASN B CA 1
ATOM 6436 C C . ASN B 1 236 ? 7.852 31.734 3.756 1 82.62 236 ASN B C 1
ATOM 6438 O O . ASN B 1 236 ? 8.805 32.469 3.453 1 82.62 236 ASN B O 1
ATOM 6442 N N . PRO B 1 237 ? 7.934 30.562 4.273 1 83.56 237 PRO B N 1
ATOM 6443 C CA . PRO B 1 237 ? 9.305 30.094 4.496 1 83.56 237 PRO B CA 1
ATOM 6444 C C . PRO B 1 237 ? 10.148 30.109 3.221 1 83.56 237 PRO B C 1
ATOM 6446 O O . PRO B 1 237 ? 9.695 29.641 2.174 1 83.56 237 PRO B O 1
ATOM 6449 N N . LEU B 1 238 ? 11.336 30.578 3.303 1 81.38 238 LEU B N 1
ATOM 6450 C CA . LEU B 1 238 ? 12.219 30.844 2.176 1 81.38 238 LEU B CA 1
ATOM 6451 C C . LEU B 1 238 ? 12.461 29.594 1.352 1 81.38 238 LEU B C 1
ATOM 6453 O O . LEU B 1 238 ? 12.391 29.625 0.121 1 81.38 238 LEU B O 1
ATOM 6457 N N . LEU B 1 239 ? 12.727 28.516 1.995 1 83.62 239 LEU B N 1
ATOM 6458 C CA . LEU B 1 239 ? 13.148 27.312 1.299 1 83.62 239 LEU B CA 1
ATOM 6459 C C . LEU B 1 239 ? 11.945 26.578 0.712 1 83.62 239 LEU B C 1
ATOM 6461 O O . LEU B 1 239 ? 12.109 25.578 0.008 1 83.62 239 LEU B O 1
ATOM 6465 N N . LEU B 1 240 ? 10.766 27.062 0.975 1 85.56 240 LEU B N 1
ATOM 6466 C CA . LEU B 1 240 ? 9.562 26.438 0.421 1 85.56 240 LEU B CA 1
ATOM 6467 C C . LEU B 1 240 ? 9 27.281 -0.721 1 85.56 240 LEU B C 1
ATOM 6469 O O . LEU B 1 240 ? 7.945 26.938 -1.271 1 85.56 240 LEU B O 1
ATOM 6473 N N . GLU B 1 241 ? 9.742 28.328 -1.019 1 83.75 241 GLU B N 1
ATOM 6474 C CA . GLU B 1 241 ? 9.273 29.172 -2.113 1 83.75 241 GLU B CA 1
ATOM 6475 C C . GLU B 1 241 ? 9.148 28.375 -3.41 1 83.75 241 GLU B C 1
ATOM 6477 O O . GLU B 1 241 ? 10.078 27.672 -3.803 1 83.75 241 GLU B O 1
ATOM 6482 N N . GLY B 1 242 ? 8.008 28.5 -4.02 1 79.38 242 GLY B N 1
ATOM 6483 C CA . GLY B 1 242 ? 7.781 27.828 -5.285 1 79.38 242 GLY B CA 1
ATOM 6484 C C . GLY B 1 242 ? 7.469 26.344 -5.129 1 79.38 242 GLY B C 1
ATOM 6485 O O . GLY B 1 242 ? 7.23 25.641 -6.121 1 79.38 242 GLY B O 1
ATOM 6486 N N . VAL B 1 243 ? 7.523 25.859 -3.949 1 85.94 243 VAL B N 1
ATOM 6487 C CA . VAL B 1 243 ? 7.254 24.453 -3.707 1 85.94 243 VAL B CA 1
ATOM 6488 C C . VAL B 1 243 ? 5.801 24.266 -3.277 1 85.94 243 VAL B C 1
ATOM 6490 O O . VAL B 1 243 ? 5.324 24.953 -2.363 1 85.94 243 VAL B O 1
ATOM 6493 N N . ASP B 1 244 ? 5.102 23.516 -4.039 1 89.19 244 ASP B N 1
ATOM 6494 C CA . ASP B 1 244 ? 3.785 23.094 -3.561 1 89.19 244 ASP B CA 1
ATOM 6495 C C . ASP B 1 244 ? 3.906 22.047 -2.459 1 89.19 244 ASP B C 1
ATOM 6497 O O . ASP B 1 244 ? 4.121 20.859 -2.742 1 89.19 244 ASP B O 1
ATOM 6501 N N . THR B 1 245 ? 3.734 22.438 -1.254 1 92 245 THR B N 1
ATOM 6502 C CA . THR B 1 245 ? 4 21.594 -0.094 1 92 245 THR B CA 1
ATOM 6503 C C . THR B 1 245 ? 3.041 20.406 -0.059 1 92 245 THR B C 1
ATOM 6505 O O . THR B 1 245 ? 3.385 19.344 0.451 1 92 245 THR B O 1
ATOM 6508 N N . ARG B 1 246 ? 1.857 20.578 -0.488 1 90.88 246 ARG B N 1
ATOM 6509 C CA . ARG B 1 246 ? 0.891 19.484 -0.511 1 90.88 246 ARG B CA 1
ATOM 6510 C C . ARG B 1 246 ? 1.325 18.391 -1.48 1 90.88 246 ARG B C 1
ATOM 6512 O O . ARG B 1 246 ? 1.331 17.219 -1.128 1 90.88 246 ARG B O 1
ATOM 6519 N N . GLU B 1 247 ? 1.701 18.75 -2.623 1 85.31 247 GLU B N 1
ATOM 6520 C CA . GLU B 1 247 ? 2.107 17.797 -3.648 1 85.31 247 GLU B CA 1
ATOM 6521 C C . GLU B 1 247 ? 3.449 17.156 -3.303 1 85.31 247 GLU B C 1
ATOM 6523 O O . GLU B 1 247 ? 3.643 15.953 -3.516 1 85.31 247 GLU B O 1
ATOM 6528 N N . THR B 1 248 ? 4.34 17.953 -2.762 1 85.69 248 THR B N 1
ATOM 6529 C CA . THR B 1 248 ? 5.707 17.5 -2.551 1 85.69 248 THR B CA 1
ATOM 6530 C C . THR B 1 248 ? 5.82 16.703 -1.252 1 85.69 248 THR B C 1
ATOM 6532 O O . THR B 1 248 ? 6.555 15.719 -1.181 1 85.69 248 THR B O 1
ATOM 6535 N N . TYR B 1 249 ? 5.074 17.172 -0.173 1 89.19 249 TYR B N 1
ATOM 6536 C CA . TYR B 1 249 ? 5.305 16.594 1.143 1 89.19 249 TYR B CA 1
ATOM 6537 C C . TYR B 1 249 ? 4.008 16.062 1.741 1 89.19 249 TYR B C 1
ATOM 6539 O O . TYR B 1 249 ? 4 15.531 2.855 1 89.19 249 TYR B O 1
ATOM 6547 N N . ASN B 1 250 ? 2.846 16.172 1.038 1 90.81 250 ASN B N 1
ATOM 6548 C CA . ASN B 1 250 ? 1.543 15.875 1.624 1 90.81 250 ASN B CA 1
ATOM 6549 C C . ASN B 1 250 ? 1.272 16.734 2.855 1 90.81 250 ASN B C 1
ATOM 6551 O O . ASN B 1 250 ? 0.784 16.234 3.871 1 90.81 250 ASN B O 1
ATOM 6555 N N . ILE B 1 251 ? 1.762 17.969 2.785 1 95 251 ILE B N 1
ATOM 6556 C CA . ILE B 1 251 ? 1.608 18.891 3.906 1 95 251 ILE B CA 1
ATOM 6557 C C . ILE B 1 251 ? 0.781 20.109 3.469 1 95 251 ILE B C 1
ATOM 6559 O O . ILE B 1 251 ? 1.084 20.734 2.457 1 95 251 ILE B O 1
ATOM 6563 N N . GLN B 1 252 ? -0.27 20.297 4.109 1 95.69 252 GLN B N 1
ATOM 6564 C CA . GLN B 1 252 ? -0.972 21.578 4.008 1 95.69 252 GLN B CA 1
ATOM 6565 C C . GLN B 1 252 ? -0.404 22.594 4.996 1 95.69 252 GLN B C 1
ATOM 6567 O O . GLN B 1 252 ? -0.724 22.562 6.184 1 95.69 252 GLN B O 1
ATOM 6572 N N . TYR B 1 253 ? 0.393 23.469 4.449 1 94.31 253 TYR B N 1
ATOM 6573 C CA . TYR B 1 253 ? 1.051 24.453 5.309 1 94.31 253 TYR B CA 1
ATOM 6574 C C . TYR B 1 253 ? 0.104 25.594 5.664 1 94.31 253 TYR B C 1
ATOM 6576 O O . TYR B 1 253 ? -0.593 26.125 4.797 1 94.31 253 TYR B O 1
ATOM 6584 N N . GLY B 1 254 ? -0.027 25.812 6.949 1 91.31 254 GLY B N 1
ATOM 6585 C CA . GLY B 1 254 ? -0.797 26.953 7.445 1 91.31 254 GLY B CA 1
ATOM 6586 C C . GLY B 1 254 ? 0.039 27.938 8.227 1 91.31 254 GLY B C 1
ATOM 6587 O O . GLY B 1 254 ? 1.108 27.594 8.734 1 91.31 254 GLY B O 1
ATOM 6588 N N . TYR B 1 255 ? -0.493 29.172 8.195 1 88.31 255 TYR B N 1
ATOM 6589 C CA . TYR B 1 255 ? 0.168 30.25 8.93 1 88.31 255 TYR B CA 1
ATOM 6590 C C . TYR B 1 255 ? -0.736 30.797 10.023 1 88.31 255 TYR B C 1
ATOM 6592 O O . TYR B 1 255 ? -1.944 30.938 9.82 1 88.31 255 TYR B O 1
ATOM 6600 N N . SER B 1 256 ? -0.202 30.938 11.195 1 84.12 256 SER B N 1
ATOM 6601 C CA . SER B 1 256 ? -0.821 31.703 12.266 1 84.12 256 SER B CA 1
ATOM 6602 C C . SER B 1 256 ? 0.219 32.5 13.039 1 84.12 256 SER B C 1
ATOM 6604 O O . SER B 1 256 ? 1.372 32.094 13.156 1 84.12 256 SER B O 1
ATOM 6606 N N . LYS B 1 257 ? -0.136 33.594 13.578 1 75.88 257 LYS B N 1
ATOM 6607 C CA . LYS B 1 257 ? 0.78 34.438 14.305 1 75.88 257 LYS B CA 1
ATOM 6608 C C . LYS B 1 257 ? 1.432 33.719 15.469 1 75.88 257 LYS B C 1
ATOM 6610 O O . LYS B 1 257 ? 2.615 33.906 15.75 1 75.88 257 LYS B O 1
ATOM 6615 N N . THR B 1 258 ? 0.689 32.906 16.125 1 77.19 258 THR B N 1
ATOM 6616 C CA . THR B 1 258 ? 1.183 32.188 17.297 1 77.19 258 THR B CA 1
ATOM 6617 C C . THR B 1 258 ? 1.779 30.844 16.922 1 77.19 258 THR B C 1
ATOM 6619 O O . THR B 1 258 ? 2.465 30.203 17.719 1 77.19 258 THR B O 1
ATOM 6622 N N . GLY B 1 259 ? 1.56 30.438 15.719 1 86.44 259 GLY B N 1
ATOM 6623 C CA . GLY B 1 259 ? 1.957 29.109 15.32 1 86.44 259 GLY B CA 1
ATOM 6624 C C . GLY B 1 259 ? 1.015 28.031 15.836 1 86.44 259 GLY B C 1
ATOM 6625 O O . GLY B 1 259 ? 1.321 26.844 15.75 1 86.44 259 GLY B O 1
ATOM 6626 N N . TRP B 1 260 ? -0.124 28.5 16.406 1 87.94 260 TRP B N 1
ATOM 6627 C CA . TRP B 1 260 ? -1.114 27.594 16.969 1 87.94 260 TRP B CA 1
ATOM 6628 C C . TRP B 1 260 ? -2.238 27.328 15.977 1 87.94 260 TRP B C 1
ATOM 6630 O O . TRP B 1 260 ? -2.371 28.031 14.977 1 87.94 260 TRP B O 1
ATOM 6640 N N . GLN B 1 261 ? -2.961 26.266 16.25 1 91.69 261 GLN B N 1
ATOM 6641 C CA . GLN B 1 261 ? -4.152 25.984 15.453 1 91.69 261 GLN B CA 1
ATOM 6642 C C . GLN B 1 261 ? -5.23 27.031 15.68 1 91.69 261 GLN B C 1
ATOM 6644 O O . GLN B 1 261 ? -5.527 27.391 16.812 1 91.69 261 GLN B O 1
ATOM 6649 N N . VAL B 1 262 ? -5.703 27.609 14.633 1 87.5 262 VAL B N 1
ATOM 6650 C CA . VAL B 1 262 ? -6.785 28.594 14.68 1 87.5 262 VAL B CA 1
ATOM 6651 C C . VAL B 1 262 ? -7.953 28.109 13.82 1 87.5 262 VAL B C 1
ATOM 6653 O O . VAL B 1 262 ? -7.844 27.094 13.133 1 87.5 262 VAL B O 1
ATOM 6656 N N . ALA B 1 263 ? -9.078 28.797 13.891 1 85.38 263 ALA B N 1
ATOM 6657 C CA . ALA B 1 263 ? -10.297 28.391 13.195 1 85.38 263 ALA B CA 1
ATOM 6658 C C . ALA B 1 263 ? -10.062 28.281 11.695 1 85.38 263 ALA B C 1
ATOM 6660 O O . ALA B 1 263 ? -10.477 27.297 11.062 1 85.38 263 ALA B O 1
ATOM 6661 N N . GLN B 1 264 ? -9.359 29.234 11.172 1 86.44 264 GLN B N 1
ATOM 6662 C CA . GLN B 1 264 ? -9.172 29.297 9.727 1 86.44 264 GLN B CA 1
ATOM 6663 C C . GLN B 1 264 ? -8.336 28.109 9.234 1 86.44 264 GLN B C 1
ATOM 6665 O O . GLN B 1 264 ? -8.602 27.562 8.156 1 86.44 264 GLN B O 1
ATOM 6670 N N . THR B 1 265 ? -7.293 27.766 9.977 1 93.06 265 THR B N 1
ATOM 6671 C CA . THR B 1 265 ? -6.469 26.625 9.578 1 93.06 265 THR B CA 1
ATOM 6672 C C . THR B 1 265 ? -7.258 25.328 9.688 1 93.06 265 THR B C 1
ATOM 6674 O O . THR B 1 265 ? -7.078 24.406 8.875 1 93.06 265 THR B O 1
ATOM 6677 N N . THR B 1 266 ? -8.148 25.266 10.648 1 94.12 266 THR B N 1
ATOM 6678 C CA . THR B 1 266 ? -9.008 24.094 10.781 1 94.12 266 THR B CA 1
ATOM 6679 C C . THR B 1 266 ? -10.008 24.016 9.625 1 94.12 266 THR B C 1
ATOM 6681 O O . THR B 1 266 ? -10.273 22.938 9.094 1 94.12 266 THR B O 1
ATOM 6684 N N . VAL B 1 267 ? -10.562 25.156 9.273 1 93.44 267 VAL B N 1
ATOM 6685 C CA . VAL B 1 267 ? -11.492 25.219 8.148 1 93.44 267 VAL B CA 1
ATOM 6686 C C . VAL B 1 267 ? -10.82 24.672 6.895 1 93.44 267 VAL B C 1
ATOM 6688 O O . VAL B 1 267 ? -11.422 23.891 6.152 1 93.44 267 VAL B O 1
ATOM 6691 N N . SER B 1 268 ? -9.602 25.094 6.707 1 94.31 268 SER B N 1
ATOM 6692 C CA . SER B 1 268 ? -8.859 24.656 5.523 1 94.31 268 SER B CA 1
ATOM 6693 C C . SER B 1 268 ? -8.734 23.125 5.488 1 94.31 268 SER B C 1
ATOM 6695 O O . SER B 1 268 ? -8.914 22.516 4.438 1 94.31 268 SER B O 1
ATOM 6697 N N . MET B 1 269 ? -8.453 22.516 6.582 1 95.94 269 MET B N 1
ATOM 6698 C CA . MET B 1 269 ? -8.289 21.062 6.66 1 95.94 269 MET B CA 1
ATOM 6699 C C . MET B 1 269 ? -9.617 20.359 6.41 1 95.94 269 MET B C 1
ATOM 6701 O O . MET B 1 269 ? -9.664 19.344 5.703 1 95.94 269 MET B O 1
ATOM 6705 N N . LEU B 1 270 ? -10.68 20.875 7 1 96.38 270 LEU B N 1
ATOM 6706 C CA . LEU B 1 270 ? -11.992 20.266 6.848 1 96.38 270 LEU B CA 1
ATOM 6707 C C . LEU B 1 270 ? -12.484 20.375 5.41 1 96.38 270 LEU B C 1
ATOM 6709 O O . LEU B 1 270 ? -13.109 19.453 4.887 1 96.38 270 LEU B O 1
ATOM 6713 N N . LYS B 1 271 ? -12.211 21.484 4.793 1 96.31 271 LYS B N 1
ATOM 6714 C CA . LYS B 1 271 ? -12.562 21.641 3.385 1 96.31 271 LYS B CA 1
ATOM 6715 C C . LYS B 1 271 ? -11.82 20.625 2.516 1 96.31 271 LYS B C 1
ATOM 6717 O O . LYS B 1 271 ? -12.398 20.062 1.584 1 96.31 271 LYS B O 1
ATOM 6722 N N . SER B 1 272 ? -10.562 20.5 2.812 1 96.56 272 SER B N 1
ATOM 6723 C CA . SER B 1 272 ? -9.773 19.547 2.061 1 96.56 272 SER B CA 1
ATOM 6724 C C . SER B 1 272 ? -10.289 18.125 2.266 1 96.56 272 SER B C 1
ATOM 6726 O O . SER B 1 272 ? -10.352 17.328 1.319 1 96.56 272 SER B O 1
ATOM 6728 N N . LEU B 1 273 ? -10.602 17.766 3.469 1 96.88 273 LEU B N 1
ATOM 6729 C CA . LEU B 1 273 ? -11.148 16.453 3.766 1 96.88 273 LEU B CA 1
ATOM 6730 C C . LEU B 1 273 ? -12.484 16.25 3.062 1 96.88 273 LEU B C 1
ATOM 6732 O O . LEU B 1 273 ? -12.781 15.141 2.602 1 96.88 273 LEU B O 1
ATOM 6736 N N . ASN B 1 274 ? -13.266 17.297 3.021 1 96.44 274 ASN B N 1
ATOM 6737 C CA . ASN B 1 274 ? -14.539 17.25 2.322 1 96.44 274 ASN B CA 1
ATOM 6738 C C . ASN B 1 274 ? -14.359 16.969 0.833 1 96.44 274 ASN B C 1
ATOM 6740 O O . ASN B 1 274 ? -15.156 16.266 0.228 1 96.44 274 ASN B O 1
ATOM 6744 N N . ALA B 1 275 ? -13.422 17.625 0.294 1 95.5 275 ALA B N 1
ATOM 6745 C CA . ALA B 1 275 ? -13.133 17.391 -1.118 1 95.5 275 ALA B CA 1
ATOM 6746 C C . ALA B 1 275 ? -12.844 15.914 -1.376 1 95.5 275 ALA B C 1
ATOM 6748 O O . ALA B 1 275 ? -13.258 15.359 -2.398 1 95.5 275 ALA B O 1
ATOM 6749 N N . ARG B 1 276 ? -12.148 15.305 -0.52 1 93.5 276 ARG B N 1
ATOM 6750 C CA . ARG B 1 276 ? -11.867 13.875 -0.652 1 93.5 276 ARG B CA 1
ATOM 6751 C C . ARG B 1 276 ? -13.141 13.055 -0.537 1 93.5 276 ARG B C 1
ATOM 6753 O O . ARG B 1 276 ? -13.352 12.109 -1.303 1 93.5 276 ARG B O 1
ATOM 6760 N N . ALA B 1 277 ? -13.922 13.359 0.45 1 94.19 277 ALA B N 1
ATOM 6761 C CA . ALA B 1 277 ? -15.195 12.664 0.623 1 94.19 277 ALA B CA 1
ATOM 6762 C C . ALA B 1 277 ? -16.062 12.789 -0.626 1 94.19 277 ALA B C 1
ATOM 6764 O O . ALA B 1 277 ? -16.656 11.805 -1.079 1 94.19 277 ALA B O 1
ATOM 6765 N N . ARG B 1 278 ? -16.109 13.961 -1.104 1 92.25 278 ARG B N 1
ATOM 6766 C CA . ARG B 1 278 ? -16.875 14.242 -2.311 1 92.25 278 ARG B CA 1
ATOM 6767 C C . ARG B 1 278 ? -16.359 13.43 -3.492 1 92.25 278 ARG B C 1
ATOM 6769 O O . ARG B 1 278 ? -17.141 12.867 -4.262 1 92.25 278 ARG B O 1
ATOM 6776 N N . GLY B 1 279 ? -15.102 13.422 -3.617 1 85.56 279 GLY B N 1
ATOM 6777 C CA . GLY B 1 279 ? -14.492 12.656 -4.688 1 85.56 279 GLY B CA 1
ATOM 6778 C C . GLY B 1 279 ? -14.812 11.172 -4.613 1 85.56 279 GLY B C 1
ATOM 6779 O O . GLY B 1 279 ? -14.961 10.516 -5.645 1 85.56 279 GLY B O 1
ATOM 6780 N N . ARG B 1 280 ? -14.953 10.672 -3.443 1 85 280 ARG B N 1
ATOM 6781 C CA . ARG B 1 280 ? -15.25 9.258 -3.23 1 85 280 ARG B CA 1
ATOM 6782 C C . ARG B 1 280 ? -16.75 9.008 -3.178 1 85 280 ARG B C 1
ATOM 6784 O O . ARG B 1 280 ? -17.188 7.875 -2.969 1 85 280 ARG B O 1
ATOM 6791 N N . LYS B 1 281 ? -17.5 10.039 -3.273 1 85.31 281 LYS B N 1
ATOM 6792 C CA . LYS B 1 281 ? -18.953 9.977 -3.178 1 85.31 281 LYS B CA 1
ATOM 6793 C C . LYS B 1 281 ? -19.391 9.297 -1.882 1 85.31 281 LYS B C 1
ATOM 6795 O O . LYS B 1 281 ? -20.234 8.398 -1.901 1 85.31 281 LYS B O 1
ATOM 6800 N N . ARG B 1 282 ? -18.719 9.758 -0.867 1 90.25 282 ARG B N 1
ATOM 6801 C CA . ARG B 1 282 ? -19 9.25 0.47 1 90.25 282 ARG B CA 1
ATOM 6802 C C . ARG B 1 282 ? -19.234 10.391 1.455 1 90.25 282 ARG B C 1
ATOM 6804 O O . ARG B 1 282 ? -18.984 11.555 1.133 1 90.25 282 ARG B O 1
ATOM 6811 N N . THR B 1 283 ? -19.828 10.023 2.52 1 94.19 283 THR B N 1
ATOM 6812 C CA . THR B 1 283 ? -20 10.977 3.615 1 94.19 283 THR B CA 1
ATOM 6813 C C . THR B 1 283 ? -19.156 10.57 4.816 1 94.19 283 THR B C 1
ATOM 6815 O O . THR B 1 283 ? -19.344 9.492 5.379 1 94.19 283 THR B O 1
ATOM 6818 N N . PHE B 1 284 ? -18.266 11.461 5.113 1 97.25 284 PHE B N 1
ATOM 6819 C CA . PHE B 1 284 ? -17.359 11.172 6.219 1 97.25 284 PHE B CA 1
ATOM 6820 C C . PHE B 1 284 ? -17.953 11.656 7.539 1 97.25 284 PHE B C 1
ATOM 6822 O O . PHE B 1 284 ? -18.562 12.727 7.598 1 97.25 284 PHE B O 1
ATOM 6829 N N . ARG B 1 285 ? -17.844 10.859 8.578 1 96.75 285 ARG B N 1
ATOM 6830 C CA . ARG B 1 285 ? -18.094 11.258 9.953 1 96.75 285 ARG B CA 1
ATOM 6831 C C . ARG B 1 285 ? -16.797 11.633 10.664 1 96.75 285 ARG B C 1
ATOM 6833 O O . ARG B 1 285 ? -15.953 10.773 10.914 1 96.75 285 ARG B O 1
ATOM 6840 N N . VAL B 1 286 ? -16.641 12.906 10.961 1 97.12 286 VAL B N 1
ATOM 6841 C CA . VAL B 1 286 ? -15.398 13.406 11.547 1 97.12 286 VAL B CA 1
ATOM 6842 C C . VAL B 1 286 ? -15.609 13.719 13.023 1 97.12 286 VAL B C 1
ATOM 6844 O O . VAL B 1 286 ? -16.469 14.531 13.375 1 97.12 286 VAL B O 1
ATOM 6847 N N . ILE B 1 287 ? -14.852 13.086 13.875 1 94.75 287 ILE B N 1
ATOM 6848 C CA . ILE B 1 287 ? -14.945 13.297 15.312 1 94.75 287 ILE B CA 1
ATOM 6849 C C . ILE B 1 287 ? -13.75 14.117 15.789 1 94.75 287 ILE B C 1
ATOM 6851 O O . ILE B 1 287 ? -12.602 13.672 15.703 1 94.75 287 ILE B O 1
ATOM 6855 N N . LEU B 1 288 ? -13.969 15.32 16.297 1 92.81 288 LEU B N 1
ATOM 6856 C CA . LEU B 1 288 ? -12.914 16.203 16.781 1 92.81 288 LEU B CA 1
ATOM 6857 C C . LEU B 1 288 ? -13.102 16.516 18.266 1 92.81 288 LEU B C 1
ATOM 6859 O O . LEU B 1 288 ? -14.203 16.359 18.812 1 92.81 288 LEU B O 1
ATOM 6863 N N . ASP B 1 289 ? -11.961 16.859 18.906 1 87.12 289 ASP B N 1
ATOM 6864 C CA . ASP B 1 289 ? -12.125 17.391 20.266 1 87.12 289 ASP B CA 1
ATOM 6865 C C . ASP B 1 289 ? -12.82 18.75 20.25 1 87.12 289 ASP B C 1
ATOM 6867 O O . ASP B 1 289 ? -12.922 19.375 19.203 1 87.12 289 ASP B O 1
ATOM 6871 N N . SER B 1 290 ? -13.273 19.219 21.391 1 80 290 SER B N 1
ATOM 6872 C CA . SER B 1 290 ? -14.078 20.438 21.469 1 80 290 SER B CA 1
ATOM 6873 C C . SER B 1 290 ? -13.203 21.672 21.641 1 80 290 SER B C 1
ATOM 6875 O O . SER B 1 290 ? -13.594 22.625 22.312 1 80 290 SER B O 1
ATOM 6877 N N . ALA B 1 291 ? -11.992 21.609 21.078 1 82.5 291 ALA B N 1
ATOM 6878 C CA . ALA B 1 291 ? -11.133 22.781 21.109 1 82.5 291 ALA B CA 1
ATOM 6879 C C . ALA B 1 291 ? -11.789 23.953 20.391 1 82.5 291 ALA B C 1
ATOM 6881 O O . ALA B 1 291 ? -12.516 23.75 19.406 1 82.5 291 ALA B O 1
ATOM 6882 N N . VAL B 1 292 ? -11.492 25.109 20.781 1 78.44 292 VAL B N 1
ATOM 6883 C CA . VAL B 1 292 ? -12.125 26.328 20.297 1 78.44 292 VAL B CA 1
ATOM 6884 C C . VAL B 1 292 ? -11.961 26.438 18.781 1 78.44 292 VAL B C 1
ATOM 6886 O O . VAL B 1 292 ? -12.93 26.672 18.062 1 78.44 292 VAL B O 1
ATOM 6889 N N . PRO B 1 293 ? -10.734 26.25 18.234 1 85.44 293 PRO B N 1
ATOM 6890 C CA . PRO B 1 293 ? -10.578 26.375 16.781 1 85.44 293 PRO B CA 1
ATOM 6891 C C . PRO B 1 293 ? -11.445 25.391 16 1 85.44 293 PRO B C 1
ATOM 6893 O O . PRO B 1 293 ? -11.914 25.688 14.914 1 85.44 293 PRO B O 1
ATOM 6896 N N . HIS B 1 294 ? -11.703 24.219 16.484 1 88.88 294 HIS B N 1
ATOM 6897 C CA . HIS B 1 294 ? -12.492 23.188 15.82 1 88.88 294 HIS B CA 1
ATOM 6898 C C . HIS B 1 294 ? -13.969 23.578 15.766 1 88.88 294 HIS B C 1
ATOM 6900 O O . HIS B 1 294 ? -14.602 23.5 14.711 1 88.88 294 HIS B O 1
ATOM 6906 N N . VAL B 1 295 ? -14.445 23.922 16.922 1 81.31 295 VAL B N 1
ATOM 6907 C CA . VAL B 1 295 ? -15.859 24.281 17.016 1 81.31 295 VAL B CA 1
ATOM 6908 C C . VAL B 1 295 ? -16.141 25.516 16.156 1 81.31 295 VAL B C 1
ATOM 6910 O O . VAL B 1 295 ? -17.125 25.547 15.414 1 81.31 295 VAL B O 1
ATOM 6913 N N . LYS B 1 296 ? -15.242 26.484 16.266 1 78.94 296 LYS B N 1
ATOM 6914 C CA . LYS B 1 296 ? -15.391 27.688 15.453 1 78.94 296 LYS B CA 1
ATOM 6915 C C . LYS B 1 296 ? -15.375 27.359 13.969 1 78.94 296 LYS B C 1
ATOM 6917 O O . LYS B 1 296 ? -16.156 27.906 13.195 1 78.94 296 LYS B O 1
ATOM 6922 N N . ALA B 1 297 ? -14.5 26.547 13.594 1 88.19 297 ALA B N 1
ATOM 6923 C CA . ALA B 1 297 ? -14.414 26.141 12.195 1 88.19 297 ALA B CA 1
ATOM 6924 C C . ALA B 1 297 ? -15.711 25.469 11.742 1 88.19 297 ALA B C 1
ATOM 6926 O O . ALA B 1 297 ? -16.203 25.734 10.648 1 88.19 297 ALA B O 1
ATOM 6927 N N . ALA B 1 298 ? -16.25 24.578 12.562 1 86.19 298 ALA B N 1
ATOM 6928 C CA . ALA B 1 298 ? -17.5 23.891 12.242 1 86.19 298 ALA B CA 1
ATOM 6929 C C . ALA B 1 298 ? -18.641 24.891 12.094 1 86.19 298 ALA B C 1
ATOM 6931 O O . ALA B 1 298 ? -19.5 24.734 11.211 1 86.19 298 ALA B O 1
ATOM 6932 N N . MET B 1 299 ? -18.672 25.891 12.891 1 77.25 299 MET B N 1
ATOM 6933 C CA . MET B 1 299 ? -19.719 26.922 12.852 1 77.25 299 MET B CA 1
ATOM 6934 C C . MET B 1 299 ? -19.609 27.75 11.586 1 77.25 299 MET B C 1
ATOM 6936 O O . MET B 1 299 ? -20.625 28.172 11.023 1 77.25 299 MET B O 1
ATOM 6940 N N . ILE B 1 300 ? -18.359 28.016 11.25 1 78.25 300 ILE B N 1
ATOM 6941 C CA . ILE B 1 300 ? -18.125 28.781 10.031 1 78.25 300 ILE B CA 1
ATOM 6942 C C . ILE B 1 300 ? -18.656 28 8.828 1 78.25 300 ILE B C 1
ATOM 6944 O O . ILE B 1 300 ? -19.234 28.578 7.91 1 78.25 300 ILE B O 1
ATOM 6948 N N . LEU B 1 301 ? -18.516 26.703 8.867 1 84.12 301 LEU B N 1
ATOM 6949 C CA . LEU B 1 301 ? -18.891 25.859 7.75 1 84.12 301 LEU B CA 1
ATOM 6950 C C . LEU B 1 301 ? -20.391 25.562 7.777 1 84.12 301 LEU B C 1
ATOM 6952 O O . LEU B 1 301 ? -21.016 25.453 6.727 1 84.12 301 LEU B O 1
ATOM 6956 N N . ASP B 1 302 ? -20.875 25.281 8.836 1 79.25 302 ASP B N 1
ATOM 6957 C CA . ASP B 1 302 ? -22.281 25 9.055 1 79.25 302 ASP B CA 1
ATOM 6958 C C . ASP B 1 302 ? -22.844 25.844 10.203 1 79.25 302 ASP B C 1
ATOM 6960 O O . ASP B 1 302 ? -22.719 25.469 11.367 1 79.25 302 ASP B O 1
ATOM 6964 N N . SER B 1 303 ? -23.516 26.766 9.789 1 59.56 303 SER B N 1
ATOM 6965 C CA . SER B 1 303 ? -24 27.688 10.805 1 59.56 303 SER B CA 1
ATOM 6966 C C . SER B 1 303 ? -25.234 27.125 11.516 1 59.56 303 SER B C 1
ATOM 6968 O O . SER B 1 303 ? -25.594 27.578 12.609 1 59.56 303 SER B O 1
ATOM 6970 N N . GLN B 1 304 ? -25.797 26.094 10.922 1 61.03 304 GLN B N 1
ATOM 6971 C CA . GLN B 1 304 ? -27.031 25.562 11.492 1 61.03 304 GLN B CA 1
ATOM 6972 C C . GLN B 1 304 ? -26.766 24.375 12.414 1 61.03 304 GLN B C 1
ATOM 6974 O O . GLN B 1 304 ? -27.625 23.984 13.188 1 61.03 304 GLN B O 1
ATOM 6979 N N . GLY B 1 305 ? -25.625 23.891 12.32 1 62.59 305 GLY B N 1
ATOM 6980 C CA . GLY B 1 305 ? -25.281 22.734 13.141 1 62.59 305 GLY B CA 1
ATOM 6981 C C . GLY B 1 305 ? -25.172 23.078 14.617 1 62.59 305 GLY B C 1
ATOM 6982 O O . GLY B 1 305 ? -25.172 24.25 14.992 1 62.59 305 GLY B O 1
ATOM 6983 N N . ASP B 1 306 ? -25.281 21.859 15.469 1 63.28 306 ASP B N 1
ATOM 6984 C CA . ASP B 1 306 ? -25.141 22.031 16.906 1 63.28 306 ASP B CA 1
ATOM 6985 C C . ASP B 1 306 ? -24.156 21.031 17.5 1 63.28 306 ASP B C 1
ATOM 6987 O O . ASP B 1 306 ? -24 19.922 16.984 1 63.28 306 ASP B O 1
ATOM 6991 N N . GLN B 1 307 ? -23.391 21.531 18.484 1 61.59 307 GLN B N 1
ATOM 6992 C CA . GLN B 1 307 ? -22.359 20.734 19.125 1 61.59 307 GLN B CA 1
ATOM 6993 C C . GLN B 1 307 ? -22.938 19.469 19.75 1 61.59 307 GLN B C 1
ATOM 6995 O O . GLN B 1 307 ? -22.234 18.484 19.953 1 61.59 307 GLN B O 1
ATOM 7000 N N . ARG B 1 308 ? -24.156 19.578 20.156 1 57.28 308 ARG B N 1
ATOM 7001 C CA . ARG B 1 308 ? -24.797 18.422 20.797 1 57.28 308 ARG B CA 1
ATOM 7002 C C . ARG B 1 308 ? -25.094 17.328 19.781 1 57.28 308 ARG B C 1
ATOM 7004 O O . ARG B 1 308 ? -25.094 16.141 20.109 1 57.28 308 ARG B O 1
ATOM 7011 N N . THR B 1 309 ? -25.359 17.797 18.672 1 67.06 309 THR B N 1
ATOM 7012 C CA . THR B 1 309 ? -25.609 16.812 17.609 1 67.06 309 THR B CA 1
ATOM 7013 C C . THR B 1 309 ? -24.422 16.734 16.656 1 67.06 309 THR B C 1
ATOM 7015 O O . THR B 1 309 ? -23.422 16.094 16.969 1 67.06 309 THR B O 1
ATOM 7018 N N . PHE B 1 310 ? -24.484 17.188 15.562 1 77.25 310 PHE B N 1
ATOM 7019 C CA . PHE B 1 310 ? -23.359 17.25 14.625 1 77.25 310 PHE B CA 1
ATOM 7020 C C . PHE B 1 310 ? -23.562 18.391 13.641 1 77.25 310 PHE B C 1
ATOM 7022 O O . PHE B 1 310 ? -24.656 18.938 13.523 1 77.25 310 PHE B O 1
ATOM 7029 N N . PHE B 1 311 ? -22.438 18.984 13.211 1 83.25 311 PHE B N 1
ATOM 7030 C CA . PHE B 1 311 ? -22.391 19.953 12.125 1 83.25 311 PHE B CA 1
ATOM 7031 C C . PHE B 1 311 ? -22.297 19.266 10.773 1 83.25 311 PHE B C 1
ATOM 7033 O O . PHE B 1 311 ? -21.797 18.141 10.68 1 83.25 311 PHE B O 1
ATOM 7040 N N . VAL B 1 312 ? -22.969 19.875 9.789 1 89.62 312 VAL B N 1
ATOM 7041 C CA . VAL B 1 312 ? -22.953 19.266 8.461 1 89.62 312 VAL B CA 1
ATOM 7042 C C . VAL B 1 312 ? -22.312 20.234 7.461 1 89.62 312 VAL B C 1
ATOM 7044 O O . VAL B 1 312 ? -22.703 21.406 7.398 1 89.62 312 VAL B O 1
ATOM 7047 N N . TYR B 1 313 ? -21.375 19.734 6.832 1 92.81 313 TYR B N 1
ATOM 7048 C CA . TYR B 1 313 ? -20.781 20.469 5.723 1 92.81 313 TYR B CA 1
ATOM 7049 C C . TYR B 1 313 ? -20.656 19.594 4.484 1 92.81 313 TYR B C 1
ATOM 7051 O O . TYR B 1 313 ? -19.688 18.844 4.344 1 92.81 313 TYR B O 1
ATOM 7059 N N . ASP B 1 314 ? -21.594 19.688 3.566 1 93.44 314 ASP B N 1
ATOM 7060 C CA . ASP B 1 314 ? -21.609 18.969 2.303 1 93.44 314 ASP B CA 1
ATOM 7061 C C . ASP B 1 314 ? -21.5 17.453 2.535 1 93.44 314 ASP B C 1
ATOM 7063 O O . ASP B 1 314 ? -22.484 16.797 2.871 1 93.44 314 ASP B O 1
ATOM 7067 N N . HIS B 1 315 ? -20.25 16.875 2.461 1 94.31 315 HIS B N 1
ATOM 7068 C CA . HIS B 1 315 ? -20.062 15.445 2.631 1 94.31 315 HIS B CA 1
ATOM 7069 C C . HIS B 1 315 ? -19.406 15.133 3.977 1 94.31 315 HIS B C 1
ATOM 7071 O O . HIS B 1 315 ? -18.891 14.031 4.18 1 94.31 315 HIS B O 1
ATOM 7077 N N . LEU B 1 316 ? -19.469 16.078 4.887 1 96 316 LEU B N 1
ATOM 7078 C CA . LEU B 1 316 ? -18.906 15.859 6.219 1 96 316 LEU B CA 1
ATOM 7079 C C . LEU B 1 316 ? -19.984 16 7.289 1 96 316 LEU B C 1
ATOM 7081 O O . LEU B 1 316 ? -20.828 16.906 7.203 1 96 316 LEU B O 1
ATOM 7085 N N . GLN B 1 317 ? -20 15.117 8.172 1 94.62 317 GLN B N 1
ATOM 7086 C CA . GLN B 1 317 ? -20.656 15.273 9.453 1 94.62 317 GLN B CA 1
ATOM 7087 C C . GLN B 1 317 ? -19.641 15.391 10.594 1 94.62 317 GLN B C 1
ATOM 7089 O O . GLN B 1 317 ? -18.844 14.477 10.812 1 94.62 317 GLN B O 1
ATOM 7094 N N . ILE B 1 318 ? -19.688 16.5 11.25 1 93.81 318 ILE B N 1
ATOM 7095 C CA . ILE B 1 318 ? -18.656 16.797 12.242 1 93.81 318 ILE B CA 1
ATOM 7096 C C . ILE B 1 318 ? -19.234 16.625 13.648 1 93.81 318 ILE B C 1
ATOM 7098 O O . ILE B 1 318 ? -20.219 17.281 14.008 1 93.81 318 ILE B O 1
ATOM 7102 N N . TYR B 1 319 ? -18.609 15.734 14.375 1 89.94 319 TYR B N 1
ATOM 7103 C CA . TYR B 1 319 ? -18.969 15.453 15.758 1 89.94 319 TYR B CA 1
ATOM 7104 C C . TYR B 1 319 ? -17.906 15.961 16.719 1 89.94 319 TYR B C 1
ATOM 7106 O O . TYR B 1 319 ? -16.734 16.047 16.359 1 89.94 319 TYR B O 1
ATOM 7114 N N . PHE B 1 320 ? -18.312 16.328 17.938 1 86.38 320 PHE B N 1
ATOM 7115 C CA . PHE B 1 320 ? -17.359 16.797 18.938 1 86.38 320 PHE B CA 1
ATOM 7116 C C . PHE B 1 320 ? -17.391 15.914 20.188 1 86.38 320 PHE B C 1
ATOM 7118 O O . PHE B 1 320 ? -18.469 15.5 20.609 1 86.38 320 PHE B O 1
ATOM 7125 N N . LEU B 1 321 ? -16.172 15.625 20.641 1 83.69 321 LEU B N 1
ATOM 7126 C CA . LEU B 1 321 ? -16.062 15.016 21.969 1 83.69 321 LEU B CA 1
ATOM 7127 C C . LEU B 1 321 ? -16.359 16.031 23.062 1 83.69 321 LEU B C 1
ATOM 7129 O O . LEU B 1 321 ? -15.961 17.188 22.953 1 83.69 321 LEU B O 1
ATOM 7133 N N . PRO B 1 322 ? -17 15.547 24.047 1 72.94 322 PRO B N 1
ATOM 7134 C CA . PRO B 1 322 ? -17.234 16.484 25.156 1 72.94 322 PRO B CA 1
ATOM 7135 C C . PRO B 1 322 ? -15.945 17.031 25.75 1 72.94 322 PRO B C 1
ATOM 7137 O O . PRO B 1 322 ? -14.906 16.359 25.703 1 72.94 322 PRO B O 1
ATOM 7140 N N . PRO B 1 323 ? -15.953 18.25 26.219 1 70.06 323 PRO B N 1
ATOM 7141 C CA . PRO B 1 323 ? -14.742 18.875 26.766 1 70.06 323 PRO B CA 1
ATOM 7142 C C . PRO B 1 323 ? -14.117 18.078 27.906 1 70.06 323 PRO B C 1
ATOM 7144 O O . PRO B 1 323 ? -12.914 18.188 28.156 1 70.06 323 PRO B O 1
ATOM 7147 N N . ASN B 1 324 ? -14.922 17.234 28.609 1 68.31 324 ASN B N 1
ATOM 7148 C CA . ASN B 1 324 ? -14.406 16.453 29.734 1 68.31 324 ASN B CA 1
ATOM 7149 C C . ASN B 1 324 ? -13.719 15.18 29.266 1 68.31 324 ASN B C 1
ATOM 7151 O O . ASN B 1 324 ? -13.141 14.445 30.078 1 68.31 324 ASN B O 1
ATOM 7155 N N . PHE B 1 325 ? -13.758 14.992 27.984 1 75.62 325 PHE B N 1
ATOM 7156 C CA . PHE B 1 325 ? -13.062 13.836 27.438 1 75.62 325 PHE B CA 1
ATOM 7157 C C . PHE B 1 325 ? -11.57 14.109 27.312 1 75.62 325 PHE B C 1
ATOM 7159 O O . PHE B 1 325 ? -11.164 14.961 26.516 1 75.62 325 PHE B O 1
ATOM 7166 N N . LYS B 1 326 ? -10.844 13.461 28.109 1 78.81 326 LYS B N 1
ATOM 7167 C CA . LYS B 1 326 ? -9.391 13.602 28.016 1 78.81 326 LYS B CA 1
ATOM 7168 C C . LYS B 1 326 ? -8.859 12.992 26.719 1 78.81 326 LYS B C 1
ATOM 7170 O O . LYS B 1 326 ? -9.125 11.828 26.406 1 78.81 326 LYS B O 1
ATOM 7175 N N . ALA B 1 327 ? -8.172 13.781 25.984 1 82.44 327 ALA B N 1
ATOM 7176 C CA . ALA B 1 327 ? -7.633 13.336 24.703 1 82.44 327 ALA B CA 1
ATOM 7177 C C . ALA B 1 327 ? -6.746 12.109 24.875 1 82.44 327 ALA B C 1
ATOM 7179 O O . ALA B 1 327 ? -6.746 11.211 24.031 1 82.44 327 ALA B O 1
ATOM 7180 N N . SER B 1 328 ? -6.039 12.008 25.969 1 82.31 328 SER B N 1
ATOM 7181 C CA . SER B 1 328 ? -5.105 10.914 26.219 1 82.31 328 SER B CA 1
ATOM 7182 C C . SER B 1 328 ? -5.84 9.602 26.453 1 82.31 328 SER B C 1
ATOM 7184 O O . SER B 1 328 ? -5.246 8.523 26.359 1 82.31 328 SER B O 1
ATOM 7186 N N . ARG B 1 329 ? -7.113 9.711 26.625 1 83.75 329 ARG B N 1
ATOM 7187 C CA . ARG B 1 329 ? -7.871 8.492 26.906 1 83.75 329 ARG B CA 1
ATOM 7188 C C . ARG B 1 329 ? -8.812 8.156 25.75 1 83.75 329 ARG B C 1
ATOM 7190 O O . ARG B 1 329 ? -9.023 6.977 25.438 1 83.75 329 ARG B O 1
ATOM 7197 N N . PHE B 1 330 ? -9.312 9.172 25.125 1 87.75 330 PHE B N 1
ATOM 7198 C CA . PHE B 1 330 ? -10.438 8.898 24.234 1 87.75 330 PHE B CA 1
ATOM 7199 C C . PHE B 1 330 ? -10.086 9.219 22.781 1 87.75 330 PHE B C 1
ATOM 7201 O O . PHE B 1 330 ? -10.789 8.812 21.859 1 87.75 330 PHE B O 1
ATOM 7208 N N . HIS B 1 331 ? -9.047 9.906 22.562 1 91.88 331 HIS B N 1
ATOM 7209 C CA . HIS B 1 331 ? -8.75 10.375 21.219 1 91.88 331 HIS B CA 1
ATOM 7210 C C . HIS B 1 331 ? -7.734 9.469 20.531 1 91.88 331 HIS B C 1
ATOM 7212 O O . HIS B 1 331 ? -6.586 9.367 20.969 1 91.88 331 HIS B O 1
ATOM 7218 N N . PRO B 1 332 ? -8.062 8.859 19.438 1 93.38 332 PRO B N 1
ATOM 7219 C CA . PRO B 1 332 ? -7.191 7.883 18.766 1 93.38 332 PRO B CA 1
ATOM 7220 C C . PRO B 1 332 ? -5.805 8.445 18.453 1 93.38 332 PRO B C 1
ATOM 7222 O O . PRO B 1 332 ? -4.801 7.742 18.609 1 93.38 332 PRO B O 1
ATOM 7225 N N . CYS B 1 333 ? -5.695 9.719 18.047 1 94.69 333 CYS B N 1
ATOM 7226 C CA . CYS B 1 333 ? -4.406 10.312 17.703 1 94.69 333 CYS B CA 1
ATOM 7227 C C . CYS B 1 333 ? -3.49 10.359 18.922 1 94.69 333 CYS B C 1
ATOM 7229 O O . CYS B 1 333 ? -2.275 10.188 18.797 1 94.69 333 CYS B O 1
ATOM 7231 N N . HIS B 1 334 ? -4.082 10.539 20.125 1 91.44 334 HIS B N 1
ATOM 7232 C CA . HIS B 1 334 ? -3.301 10.742 21.328 1 91.44 334 HIS B CA 1
ATOM 7233 C C . HIS B 1 334 ? -3.078 9.43 22.062 1 91.44 334 HIS B C 1
ATOM 7235 O O . HIS B 1 334 ? -2.463 9.406 23.141 1 91.44 334 HIS B O 1
ATOM 7241 N N . LEU B 1 335 ? -3.539 8.344 21.547 1 89.75 335 LEU B N 1
ATOM 7242 C CA . LEU B 1 335 ? -3.404 7.047 22.203 1 89.75 335 LEU B CA 1
ATOM 7243 C C . LEU B 1 335 ? -2.258 6.25 21.578 1 89.75 335 LEU B C 1
ATOM 7245 O O . LEU B 1 335 ? -2.076 5.07 21.891 1 89.75 335 LEU B O 1
ATOM 7249 N N . GLY B 1 336 ? -1.466 6.887 20.734 1 90.06 336 GLY B N 1
ATOM 7250 C CA . GLY B 1 336 ? -0.333 6.156 20.188 1 90.06 336 GLY B CA 1
ATOM 7251 C C . GLY B 1 336 ? 0.104 6.664 18.828 1 90.06 336 GLY B C 1
ATOM 7252 O O . GLY B 1 336 ? 1.283 6.582 18.469 1 90.06 336 GLY B O 1
ATOM 7253 N N . VAL B 1 337 ? -0.832 7.184 18.016 1 93.94 337 VAL B N 1
ATOM 7254 C CA . VAL B 1 337 ? -0.542 7.609 16.641 1 93.94 337 VAL B CA 1
ATOM 7255 C C . VAL B 1 337 ? 0.484 8.742 16.672 1 93.94 337 VAL B C 1
ATOM 7257 O O . VAL B 1 337 ? 1.495 8.68 15.961 1 93.94 337 VAL B O 1
ATOM 7260 N N . ILE B 1 338 ? 0.25 9.75 17.5 1 93.81 338 ILE B N 1
ATOM 7261 C CA . ILE B 1 338 ? 1.136 10.906 17.578 1 93.81 338 ILE B CA 1
ATOM 7262 C C . ILE B 1 338 ? 2.496 10.484 18.125 1 93.81 338 ILE B C 1
ATOM 7264 O O . ILE B 1 338 ? 3.537 10.922 17.625 1 93.81 338 ILE B O 1
ATOM 7268 N N . GLN B 1 339 ? 2.535 9.57 19.062 1 91.69 339 GLN B N 1
ATOM 7269 C CA . GLN B 1 339 ? 3.785 9.086 19.641 1 91.69 339 GLN B CA 1
ATOM 7270 C C . GLN B 1 339 ? 4.621 8.352 18.594 1 91.69 339 GLN B C 1
ATOM 7272 O O . GLN B 1 339 ? 5.832 8.578 18.5 1 91.69 339 GLN B O 1
ATOM 7277 N N . ALA B 1 340 ? 3.979 7.523 17.906 1 93.19 340 ALA B N 1
ATOM 7278 C CA . ALA B 1 340 ? 4.676 6.797 16.844 1 93.19 340 ALA B CA 1
ATOM 7279 C C . ALA B 1 340 ? 5.207 7.75 15.781 1 93.19 340 ALA B C 1
ATOM 7281 O O . ALA B 1 340 ? 6.328 7.586 15.297 1 93.19 340 ALA B O 1
ATOM 7282 N N . PHE B 1 341 ? 4.367 8.719 15.422 1 95.44 341 PHE B N 1
ATOM 7283 C CA . PHE B 1 341 ? 4.742 9.727 14.445 1 95.44 341 PHE B CA 1
ATOM 7284 C C . PHE B 1 341 ? 5.973 10.5 14.906 1 95.44 341 PHE B C 1
ATOM 7286 O O . PHE B 1 341 ? 6.945 10.625 14.156 1 95.44 341 PHE B O 1
ATOM 7293 N N . LYS B 1 342 ? 5.961 10.984 16.125 1 94.06 342 LYS B N 1
ATOM 7294 C CA . LYS B 1 342 ? 7.074 11.75 16.688 1 94.06 342 LYS B CA 1
ATOM 7295 C C . LYS B 1 342 ? 8.336 10.898 16.766 1 94.06 342 LYS B C 1
ATOM 7297 O O . LYS B 1 342 ? 9.438 11.383 16.5 1 94.06 342 LYS B O 1
ATOM 7302 N N . ALA B 1 343 ? 8.172 9.688 17.188 1 93.31 343 ALA B N 1
ATOM 7303 C CA . ALA B 1 343 ? 9.32 8.789 17.328 1 93.31 343 ALA B CA 1
ATOM 7304 C C . ALA B 1 343 ? 10.008 8.594 15.977 1 93.31 343 ALA B C 1
ATOM 7306 O O . ALA B 1 343 ? 11.234 8.656 15.883 1 93.31 343 ALA B O 1
ATOM 7307 N N . ARG B 1 344 ? 9.203 8.336 14.953 1 93.06 344 ARG B N 1
ATOM 7308 C CA . ARG B 1 344 ? 9.781 8.156 13.617 1 93.06 344 ARG B CA 1
ATOM 7309 C C . ARG B 1 344 ? 10.453 9.438 13.141 1 93.06 344 ARG B C 1
ATOM 7311 O O . ARG B 1 344 ? 11.531 9.391 12.547 1 93.06 344 ARG B O 1
ATOM 7318 N N . TYR B 1 345 ? 9.781 10.562 13.344 1 95.19 345 TYR B N 1
ATOM 7319 C CA . TYR B 1 345 ? 10.367 11.852 12.992 1 95.19 345 TYR B CA 1
ATOM 7320 C C . TYR B 1 345 ? 11.742 12.016 13.641 1 95.19 345 TYR B C 1
ATOM 7322 O O . TYR B 1 345 ? 12.703 12.398 12.969 1 95.19 345 TYR B O 1
ATOM 7330 N N . ARG B 1 346 ? 11.836 11.711 14.922 1 94.44 346 ARG B N 1
ATOM 7331 C CA . ARG B 1 346 ? 13.078 11.867 15.664 1 94.44 346 ARG B CA 1
ATOM 7332 C C . ARG B 1 346 ? 14.148 10.898 15.156 1 94.44 346 ARG B C 1
ATOM 7334 O O . ARG B 1 346 ? 15.328 11.242 15.109 1 94.44 346 ARG B O 1
ATOM 7341 N N . CYS B 1 347 ? 13.75 9.734 14.789 1 92.12 347 CYS B N 1
ATOM 7342 C CA . CYS B 1 347 ? 14.688 8.766 14.227 1 92.12 347 CYS B CA 1
ATOM 7343 C C . CYS B 1 347 ? 15.297 9.281 12.93 1 92.12 347 CYS B C 1
ATOM 7345 O O . CYS B 1 347 ? 16.516 9.219 12.742 1 92.12 347 CYS B O 1
ATOM 7347 N N . GLU B 1 348 ? 14.414 9.789 12.055 1 93.06 348 GLU B N 1
ATOM 7348 C CA . GLU B 1 348 ? 14.891 10.305 10.773 1 93.06 348 GLU B CA 1
ATOM 7349 C C . GLU B 1 348 ? 15.82 11.5 10.969 1 93.06 348 GLU B C 1
ATOM 7351 O O . GLU B 1 348 ? 16.859 11.602 10.305 1 93.06 348 GLU B O 1
ATOM 7356 N N . MET B 1 349 ? 15.406 12.391 11.844 1 93.31 349 MET B N 1
ATOM 7357 C CA . MET B 1 349 ? 16.203 13.57 12.156 1 93.31 349 MET B CA 1
ATOM 7358 C C . MET B 1 349 ? 17.578 13.164 12.695 1 93.31 349 MET B C 1
ATOM 7360 O O . MET B 1 349 ? 18.609 13.641 12.219 1 93.31 349 MET B O 1
ATOM 7364 N N . LEU B 1 350 ? 17.594 12.258 13.656 1 92.5 350 LEU B N 1
ATOM 7365 C CA . LEU B 1 350 ? 18.828 11.805 14.312 1 92.5 350 LEU B CA 1
ATOM 7366 C C . LEU B 1 350 ? 19.766 11.148 13.305 1 92.5 350 LEU B C 1
ATOM 7368 O O . LEU B 1 350 ? 20.953 11.445 13.281 1 92.5 350 LEU B O 1
ATOM 7372 N N . GLU B 1 351 ? 19.219 10.281 12.5 1 90.69 351 GLU B N 1
ATOM 7373 C CA . GLU B 1 351 ? 20.031 9.555 11.531 1 90.69 351 GLU B CA 1
ATOM 7374 C C . GLU B 1 351 ? 20.656 10.5 10.516 1 90.69 351 GLU B C 1
ATOM 7376 O O . GLU B 1 351 ? 21.844 10.367 10.188 1 90.69 351 GLU B O 1
ATOM 7381 N N . THR B 1 352 ? 19.875 11.406 10.008 1 91.44 352 THR B N 1
ATOM 7382 C CA . THR B 1 352 ? 20.375 12.359 9.023 1 91.44 352 THR B CA 1
ATOM 7383 C C . THR B 1 352 ? 21.453 13.25 9.625 1 91.44 352 THR B C 1
ATOM 7385 O O . THR B 1 352 ? 22.516 13.43 9.031 1 91.44 352 THR B O 1
ATOM 7388 N N . LEU B 1 353 ? 21.172 13.828 10.797 1 91.75 353 LEU B N 1
ATOM 7389 C CA . LEU B 1 353 ? 22.125 14.727 11.438 1 91.75 353 LEU B CA 1
ATOM 7390 C C . LEU B 1 353 ? 23.406 13.992 11.797 1 91.75 353 LEU B C 1
ATOM 7392 O O . LEU B 1 353 ? 24.5 14.539 11.641 1 91.75 353 LEU B O 1
ATOM 7396 N N . PHE B 1 354 ? 23.281 12.773 12.266 1 92.12 354 PHE B N 1
ATOM 7397 C CA . PHE B 1 354 ? 24.453 12.008 12.633 1 92.12 354 PHE B CA 1
ATOM 7398 C C . PHE B 1 354 ? 25.281 11.664 11.398 1 92.12 354 PHE B C 1
ATOM 7400 O O . PHE B 1 354 ? 26.516 11.68 11.445 1 92.12 354 PHE B O 1
ATOM 7407 N N . SER B 1 355 ? 24.609 11.242 10.312 1 88.56 355 SER B N 1
ATOM 7408 C CA . SER B 1 355 ? 25.312 10.977 9.062 1 88.56 355 SER B CA 1
ATOM 7409 C C . SER B 1 355 ? 26.094 12.203 8.602 1 88.56 355 SER B C 1
ATOM 7411 O O . SER B 1 355 ? 27.234 12.086 8.172 1 88.56 355 SER B O 1
ATOM 7413 N N . ASN B 1 356 ? 25.469 13.391 8.656 1 88.19 356 ASN B N 1
ATOM 7414 C CA . ASN B 1 356 ? 26.141 14.633 8.281 1 88.19 356 ASN B CA 1
ATOM 7415 C C . ASN B 1 356 ? 27.281 14.961 9.219 1 88.19 356 ASN B C 1
ATOM 7417 O O . ASN B 1 356 ? 28.312 15.484 8.789 1 88.19 356 ASN B O 1
ATOM 7421 N N . TYR B 1 357 ? 27.078 14.711 10.5 1 90.19 357 TYR B N 1
ATOM 7422 C CA . TYR B 1 357 ? 28.141 14.906 11.484 1 90.19 357 TYR B CA 1
ATOM 7423 C C . TYR B 1 357 ? 29.359 14.039 11.156 1 90.19 357 TYR B C 1
ATOM 7425 O O . TYR B 1 357 ? 30.484 14.539 11.102 1 90.19 357 TYR B O 1
ATOM 7433 N N . ARG B 1 358 ? 29.125 12.742 10.93 1 88.69 358 ARG B N 1
ATOM 7434 C CA . ARG B 1 358 ? 30.203 11.812 10.594 1 88.69 358 ARG B CA 1
ATOM 7435 C C . ARG B 1 358 ? 30.938 12.258 9.336 1 88.69 358 ARG B C 1
ATOM 7437 O O . ARG B 1 358 ? 32.156 12.195 9.273 1 88.69 358 ARG B O 1
ATOM 7444 N N . GLN B 1 359 ? 30.172 12.688 8.398 1 84.88 359 GLN B N 1
ATOM 7445 C CA . GLN B 1 359 ? 30.766 13.156 7.148 1 84.88 359 GLN B CA 1
ATOM 7446 C C . GLN B 1 359 ? 31.625 14.391 7.383 1 84.88 359 GLN B C 1
ATOM 7448 O O . GLN B 1 359 ? 32.688 14.531 6.777 1 84.88 359 GLN B O 1
ATOM 7453 N N . SER B 1 360 ? 31.109 15.266 8.211 1 86.19 360 SER B N 1
ATOM 7454 C CA . SER B 1 360 ? 31.875 16.469 8.523 1 86.19 360 SER B CA 1
ATOM 7455 C C . SER B 1 360 ? 33.188 16.141 9.227 1 86.19 360 SER B C 1
ATOM 7457 O O . SER B 1 360 ? 34.188 16.797 9 1 86.19 360 SER B O 1
ATOM 7459 N N . VAL B 1 361 ? 33.156 15.164 10.078 1 86.81 361 VAL B N 1
ATOM 7460 C CA . VAL B 1 361 ? 34.344 14.727 10.805 1 86.81 361 VAL B CA 1
ATOM 7461 C C . VAL B 1 361 ? 35.344 14.07 9.836 1 86.81 361 VAL B C 1
ATOM 7463 O O . VAL B 1 361 ? 36.531 14.359 9.875 1 86.81 361 VAL B O 1
ATOM 7466 N N . ILE B 1 362 ? 34.812 13.25 8.969 1 86.56 362 ILE B N 1
ATOM 7467 C CA . ILE B 1 362 ? 35.656 12.516 8.023 1 86.56 362 ILE B CA 1
ATOM 7468 C C . ILE B 1 362 ? 36.281 13.492 7.02 1 86.56 362 ILE B C 1
ATOM 7470 O O . ILE B 1 362 ? 37.438 13.383 6.684 1 86.56 362 ILE B O 1
ATOM 7474 N N . SER B 1 363 ? 35.5 14.414 6.523 1 85.06 363 SER B N 1
ATOM 7475 C CA . SER B 1 363 ? 35.938 15.359 5.512 1 85.06 363 SER B CA 1
ATOM 7476 C C . SER B 1 363 ? 36.719 16.516 6.141 1 85.06 363 SER B C 1
ATOM 7478 O O . SER B 1 363 ? 37.344 17.312 5.434 1 85.06 363 SER B O 1
ATOM 7480 N N . GLN B 1 364 ? 36.75 16.625 7.398 1 83.5 364 GLN B N 1
ATOM 7481 C CA . GLN B 1 364 ? 37.406 17.719 8.117 1 83.5 364 GLN B CA 1
ATOM 7482 C C . GLN B 1 364 ? 36.906 19.078 7.648 1 83.5 364 GLN B C 1
ATOM 7484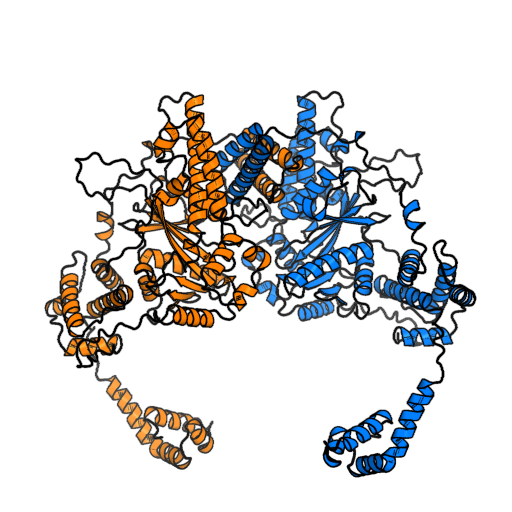 O O . GLN B 1 364 ? 37.688 19.953 7.285 1 83.5 364 GLN B O 1
ATOM 7489 N N . ASP B 1 365 ? 35.625 19.203 7.586 1 79.25 365 ASP B N 1
ATOM 7490 C CA . ASP B 1 365 ? 34.969 20.438 7.184 1 79.25 365 ASP B CA 1
ATOM 7491 C C . ASP B 1 365 ? 35.406 21.594 8.078 1 79.25 365 ASP B C 1
ATOM 7493 O O . ASP B 1 365 ? 35.25 21.531 9.297 1 79.25 365 ASP B O 1
ATOM 7497 N N . PRO B 1 366 ? 35.938 22.609 7.559 1 79.06 366 PRO B N 1
ATOM 7498 C CA . PRO B 1 366 ? 36.406 23.734 8.367 1 79.06 366 PRO B CA 1
ATOM 7499 C C . PRO B 1 366 ? 35.281 24.453 9.109 1 79.06 366 PRO B C 1
ATOM 7501 O O . PRO B 1 366 ? 35.5 25.062 10.148 1 79.06 366 PRO B O 1
ATOM 7504 N N . ARG B 1 367 ? 34.156 24.5 8.656 1 81.19 367 ARG B N 1
ATOM 7505 C CA . ARG B 1 367 ? 33.062 25.188 9.289 1 81.19 367 ARG B CA 1
ATOM 7506 C C . ARG B 1 367 ? 32.5 24.375 10.461 1 81.19 367 ARG B C 1
ATOM 7508 O O . ARG B 1 367 ? 31.766 24.891 11.305 1 81.19 367 ARG B O 1
ATOM 7515 N N . GLY B 1 368 ? 32.875 23.172 10.602 1 80.88 368 GLY B N 1
ATOM 7516 C CA . GLY B 1 368 ? 32.406 22.281 11.648 1 80.88 368 GLY B CA 1
ATOM 7517 C C . GLY B 1 368 ? 30.938 21.906 11.477 1 80.88 368 GLY B C 1
ATOM 7518 O O . GLY B 1 368 ? 30.266 22.422 10.594 1 80.88 368 GLY B O 1
ATOM 7519 N N . PHE B 1 369 ? 30.453 20.953 12.273 1 87.06 369 PHE B N 1
ATOM 7520 C CA . PHE B 1 369 ? 29.062 20.5 12.227 1 87.06 369 PHE B CA 1
ATOM 7521 C C . PHE B 1 369 ? 28.188 21.391 13.109 1 87.06 369 PHE B C 1
ATOM 7523 O O . PHE B 1 369 ? 28.484 21.594 14.289 1 87.06 369 PHE B O 1
ATOM 7530 N N . HIS B 1 370 ? 27.219 22.031 12.578 1 85.25 370 HIS B N 1
ATOM 7531 C CA . HIS B 1 370 ? 26.188 22.766 13.289 1 85.25 370 HIS B CA 1
ATOM 7532 C C . HIS B 1 370 ? 24.797 22.234 12.922 1 85.25 370 HIS B C 1
ATOM 7534 O O . HIS B 1 370 ? 24.328 22.438 11.797 1 85.25 370 HIS B O 1
ATOM 7540 N N . PRO B 1 371 ? 24.125 21.641 13.898 1 86.69 371 PRO B N 1
ATOM 7541 C CA . PRO B 1 371 ? 22.844 21.016 13.594 1 86.69 371 PRO B CA 1
ATOM 7542 C C . PRO B 1 371 ? 21.828 21.984 12.992 1 86.69 371 PRO B C 1
ATOM 7544 O O . PRO B 1 371 ? 21.016 21.594 12.156 1 86.69 371 PRO B O 1
ATOM 7547 N N . GLN B 1 372 ? 21.875 23.281 13.359 1 84.12 372 GLN B N 1
ATOM 7548 C CA . GLN B 1 372 ? 20.891 24.25 12.922 1 84.12 372 GLN B CA 1
ATOM 7549 C C . GLN B 1 372 ? 20.922 24.438 11.406 1 84.12 372 GLN B C 1
ATOM 7551 O O . GLN B 1 372 ? 19.906 24.75 10.781 1 84.12 372 GLN B O 1
ATOM 7556 N N . ARG B 1 373 ? 22.062 24.172 10.891 1 86.75 373 ARG B N 1
ATOM 7557 C CA . ARG B 1 373 ? 22.219 24.344 9.453 1 86.75 373 ARG B CA 1
ATOM 7558 C C . ARG B 1 373 ? 21.516 23.234 8.68 1 86.75 373 ARG B C 1
ATOM 7560 O O . ARG B 1 373 ? 21.281 23.375 7.477 1 86.75 373 ARG B O 1
ATOM 7567 N N . HIS B 1 374 ? 21.234 22.172 9.391 1 89.75 374 HIS B N 1
ATOM 7568 C CA . HIS B 1 374 ? 20.578 21.031 8.758 1 89.75 374 HIS B CA 1
ATOM 7569 C C . HIS B 1 374 ? 19.109 20.938 9.141 1 89.75 374 HIS B C 1
ATOM 7571 O O . HIS B 1 374 ? 18.375 20.109 8.617 1 89.75 374 HIS B O 1
ATOM 7577 N N . LEU B 1 375 ? 18.672 21.828 10.07 1 89.31 375 LEU B N 1
ATOM 7578 C CA . LEU B 1 375 ? 17.281 21.828 10.555 1 89.31 375 LEU B CA 1
ATOM 7579 C C . LEU B 1 375 ? 16.438 22.859 9.805 1 89.31 375 LEU B C 1
ATOM 7581 O O . LEU B 1 375 ? 15.641 23.562 10.414 1 89.31 375 LEU B O 1
ATOM 7585 N N . HIS B 1 376 ? 16.656 23 8.547 1 88.25 376 HIS B N 1
ATOM 7586 C CA . HIS B 1 376 ? 15.875 23.906 7.723 1 88.25 376 HIS B CA 1
ATOM 7587 C C . HIS B 1 376 ? 14.578 23.25 7.27 1 88.25 376 HIS B C 1
ATOM 7589 O O . HIS B 1 376 ? 14.406 22.031 7.406 1 88.25 376 HIS B O 1
ATOM 7595 N N . THR B 1 377 ? 13.68 23.953 6.707 1 88.38 377 THR B N 1
ATOM 7596 C CA . THR B 1 377 ? 12.297 23.578 6.469 1 88.38 377 THR B CA 1
ATOM 7597 C C . THR B 1 377 ? 12.211 22.391 5.523 1 88.38 377 THR B C 1
ATOM 7599 O O . THR B 1 377 ? 11.375 21.5 5.707 1 88.38 377 THR B O 1
ATOM 7602 N N . ARG B 1 378 ? 13.055 22.266 4.535 1 88.12 378 ARG B N 1
ATOM 7603 C CA . ARG B 1 378 ? 12.992 21.188 3.555 1 88.12 378 ARG B CA 1
ATOM 7604 C C . ARG B 1 378 ? 13.297 19.844 4.203 1 88.12 378 ARG B C 1
ATOM 7606 O O . ARG B 1 378 ? 12.609 18.859 3.945 1 88.12 378 ARG B O 1
ATOM 7613 N N . ASN B 1 379 ? 14.406 19.844 4.992 1 90.94 379 ASN B N 1
ATOM 7614 C CA . ASN B 1 379 ? 14.727 18.609 5.707 1 90.94 379 ASN B CA 1
ATOM 7615 C C . ASN B 1 379 ? 13.617 18.219 6.684 1 90.94 379 ASN B C 1
ATOM 7617 O O . ASN B 1 379 ? 13.195 17.062 6.723 1 90.94 379 ASN B O 1
ATOM 7621 N N . VAL B 1 380 ? 13.156 19.219 7.398 1 92.44 380 VAL B N 1
ATOM 7622 C CA . VAL B 1 380 ? 12.141 18.969 8.414 1 92.44 380 VAL B CA 1
ATOM 7623 C C . VAL B 1 380 ? 10.867 18.438 7.762 1 92.44 380 VAL B C 1
ATOM 7625 O O . VAL B 1 380 ? 10.281 17.469 8.227 1 92.44 380 VAL B O 1
ATOM 7628 N N . PHE B 1 381 ? 10.453 19.094 6.676 1 94 381 PHE B N 1
ATOM 7629 C CA . PHE B 1 381 ? 9.242 18.672 5.988 1 94 381 PHE B CA 1
ATOM 7630 C C . PHE B 1 381 ? 9.398 17.266 5.406 1 94 381 PHE B C 1
ATOM 7632 O O . PHE B 1 381 ? 8.453 16.484 5.414 1 94 381 PHE B O 1
ATOM 7639 N N . HIS B 1 382 ? 10.586 17 4.922 1 93 382 HIS B N 1
ATOM 7640 C CA . HIS B 1 382 ? 10.859 15.656 4.43 1 93 382 HIS B CA 1
ATOM 7641 C C . HIS B 1 382 ? 10.703 14.617 5.539 1 93 382 HIS B C 1
ATOM 7643 O O . HIS B 1 382 ? 10.078 13.57 5.336 1 93 382 HIS B O 1
ATOM 7649 N N . TRP B 1 383 ? 11.297 14.891 6.727 1 93.94 383 TRP B N 1
ATOM 7650 C CA . TRP B 1 383 ? 11.211 13.961 7.848 1 93.94 383 TRP B CA 1
ATOM 7651 C C . TRP B 1 383 ? 9.766 13.781 8.297 1 93.94 383 TRP B C 1
ATOM 7653 O O . TRP B 1 383 ? 9.359 12.68 8.672 1 93.94 383 TRP B O 1
ATOM 7663 N N . LEU B 1 384 ? 9.008 14.883 8.242 1 95.81 384 LEU B N 1
ATOM 7664 C CA . LEU B 1 384 ? 7.59 14.812 8.578 1 95.81 384 LEU B CA 1
ATOM 7665 C C . LEU B 1 384 ? 6.844 13.914 7.59 1 95.81 384 LEU B C 1
ATOM 7667 O O . LEU B 1 384 ? 6.012 13.102 7.992 1 95.81 384 LEU B O 1
ATOM 7671 N N . TYR B 1 385 ? 7.18 14.125 6.363 1 94.31 385 TYR B N 1
ATOM 7672 C CA . TYR B 1 385 ? 6.566 13.336 5.301 1 94.31 385 TYR B CA 1
ATOM 7673 C C . TYR B 1 385 ? 6.832 11.844 5.5 1 94.31 385 TYR B C 1
ATOM 7675 O O . TYR B 1 385 ? 5.922 11.023 5.383 1 94.31 385 TYR B O 1
ATOM 7683 N N . VAL B 1 386 ? 8.047 11.469 5.824 1 93 386 VAL B N 1
ATOM 7684 C CA . VAL B 1 386 ? 8.422 10.078 6.066 1 93 386 VAL B CA 1
ATOM 7685 C C . VAL B 1 386 ? 7.68 9.547 7.289 1 93 386 VAL B C 1
ATOM 7687 O O . VAL B 1 386 ? 7.199 8.414 7.285 1 93 386 VAL B O 1
ATOM 7690 N N . ALA B 1 387 ? 7.625 10.336 8.344 1 94.12 387 ALA B N 1
ATOM 7691 C CA . ALA B 1 387 ? 6.949 9.93 9.57 1 94.12 387 ALA B CA 1
ATOM 7692 C C . ALA B 1 387 ? 5.484 9.602 9.312 1 94.12 387 ALA B C 1
ATOM 7694 O O . ALA B 1 387 ? 4.965 8.602 9.812 1 94.12 387 ALA B O 1
ATOM 7695 N N . LEU B 1 388 ? 4.832 10.453 8.555 1 95.06 388 LEU B N 1
ATOM 7696 C CA . LEU B 1 388 ? 3.426 10.234 8.242 1 95.06 388 LEU B CA 1
ATOM 7697 C C . LEU B 1 388 ? 3.236 8.906 7.516 1 95.06 388 LEU B C 1
ATOM 7699 O O . LEU B 1 388 ? 2.371 8.109 7.887 1 95.06 388 LEU B O 1
ATOM 7703 N N . HIS B 1 389 ? 4.039 8.617 6.547 1 91.69 389 HIS B N 1
ATOM 7704 C CA . HIS B 1 389 ? 3.859 7.441 5.703 1 91.69 389 HIS B CA 1
ATOM 7705 C C . HIS B 1 389 ? 4.379 6.184 6.391 1 91.69 389 HIS B C 1
ATOM 7707 O O . HIS B 1 389 ? 4.121 5.07 5.934 1 91.69 389 HIS B O 1
ATOM 7713 N N . SER B 1 390 ? 5.086 6.371 7.488 1 90.88 390 SER B N 1
ATOM 7714 C CA . SER B 1 390 ? 5.578 5.234 8.266 1 90.88 390 SER B CA 1
ATOM 7715 C C . SER B 1 390 ? 4.516 4.723 9.227 1 90.88 390 SER B C 1
ATOM 7717 O O . SER B 1 390 ? 4.66 3.641 9.805 1 90.88 390 SER B O 1
ATOM 7719 N N . LEU B 1 391 ? 3.488 5.504 9.469 1 91.75 391 LEU B N 1
ATOM 7720 C CA . LEU B 1 391 ? 2.436 5.082 10.383 1 91.75 391 LEU B CA 1
ATOM 7721 C C . LEU B 1 391 ? 1.757 3.811 9.891 1 91.75 391 LEU B C 1
ATOM 7723 O O . LEU B 1 391 ? 1.292 3.754 8.75 1 91.75 391 LEU B O 1
ATOM 7727 N N . ASP B 1 392 ? 1.713 2.867 10.766 1 87.62 392 ASP B N 1
ATOM 7728 C CA . ASP B 1 392 ? 1.147 1.562 10.445 1 87.62 392 ASP B CA 1
ATOM 7729 C C . ASP B 1 392 ? -0.378 1.591 10.516 1 87.62 392 ASP B C 1
ATOM 7731 O O . ASP B 1 392 ? -0.952 2.18 11.43 1 87.62 392 ASP B O 1
ATOM 7735 N N . LYS B 1 393 ? -0.946 0.972 9.547 1 88.44 393 LYS B N 1
ATOM 7736 C CA . LYS B 1 393 ? -2.402 0.908 9.469 1 88.44 393 LYS B CA 1
ATOM 7737 C C . LYS B 1 393 ? -2.986 0.22 10.703 1 88.44 393 LYS B C 1
ATOM 7739 O O . LYS B 1 393 ? -3.986 0.679 11.258 1 88.44 393 LYS B O 1
ATOM 7744 N N . HIS B 1 394 ? -2.402 -0.839 11.188 1 84.88 394 HIS B N 1
ATOM 7745 C CA . HIS B 1 394 ? -2.922 -1.602 12.312 1 84.88 394 HIS B CA 1
ATOM 7746 C C . HIS B 1 394 ? -2.77 -0.828 13.617 1 84.88 394 HIS B C 1
ATOM 7748 O O . HIS B 1 394 ? -3.605 -0.945 14.516 1 84.88 394 HIS B O 1
ATOM 7754 N N . LEU B 1 395 ? -1.692 -0.085 13.68 1 88.44 395 LEU B N 1
ATOM 7755 C CA . LEU B 1 395 ? -1.524 0.77 14.844 1 88.44 395 LEU B CA 1
ATOM 7756 C C . LEU B 1 395 ? -2.666 1.775 14.953 1 88.44 395 LEU B C 1
ATOM 7758 O O . LEU B 1 395 ? -3.232 1.967 16.031 1 88.44 395 LEU B O 1
ATOM 7762 N N . ILE B 1 396 ? -3.02 2.416 13.812 1 93.31 396 ILE B N 1
ATOM 7763 C CA . ILE B 1 396 ? -4.098 3.4 13.789 1 93.31 396 ILE B CA 1
ATOM 7764 C C . ILE B 1 396 ? -5.41 2.738 14.203 1 93.31 396 ILE B C 1
ATOM 7766 O O . ILE B 1 396 ? -6.141 3.268 15.047 1 93.31 396 ILE B O 1
ATOM 7770 N N . GLN B 1 397 ? -5.676 1.586 13.672 1 90.5 397 GLN B N 1
ATOM 7771 C CA . GLN B 1 397 ? -6.906 0.865 13.977 1 90.5 397 GLN B CA 1
ATOM 7772 C C . GLN B 1 397 ? -6.965 0.488 15.453 1 90.5 397 GLN B C 1
ATOM 7774 O O . GLN B 1 397 ? -8.016 0.604 16.094 1 90.5 397 GLN B O 1
ATOM 7779 N N . THR B 1 398 ? -5.824 0 15.961 1 86.81 398 THR B N 1
ATOM 7780 C CA . THR B 1 398 ? -5.762 -0.358 17.375 1 86.81 398 THR B CA 1
ATOM 7781 C C . THR B 1 398 ? -6.051 0.855 18.25 1 86.81 398 THR B C 1
ATOM 7783 O O . THR B 1 398 ? -6.719 0.738 19.281 1 86.81 398 THR B O 1
ATOM 7786 N N . CYS B 1 399 ? -5.512 2.004 17.859 1 92 399 CYS B N 1
ATOM 7787 C CA . CYS B 1 399 ? -5.742 3.229 18.625 1 92 399 CYS B CA 1
ATOM 7788 C C . CYS B 1 399 ? -7.215 3.619 18.594 1 92 399 CYS B C 1
ATOM 7790 O O . CYS B 1 399 ? -7.754 4.105 19.578 1 92 399 CYS B O 1
ATOM 7792 N N . TRP B 1 400 ? -7.871 3.395 17.469 1 93.31 400 TRP B N 1
ATOM 7793 C CA . TRP B 1 400 ? -9.305 3.641 17.375 1 93.31 400 TRP B CA 1
ATOM 7794 C C . TRP B 1 400 ? -10.078 2.715 18.312 1 93.31 400 TRP B C 1
ATOM 7796 O O . TRP B 1 400 ? -11 3.152 19 1 93.31 400 TRP B O 1
ATOM 7806 N N . VAL B 1 401 ? -9.68 1.496 18.359 1 88 401 VAL B N 1
ATOM 7807 C CA . VAL B 1 401 ? -10.359 0.524 19.219 1 88 401 VAL B CA 1
ATOM 7808 C C . VAL B 1 401 ? -10.164 0.906 20.688 1 88 401 VAL B C 1
ATOM 7810 O O . VAL B 1 401 ? -11.125 0.903 21.469 1 88 401 VAL B O 1
ATOM 7813 N N . HIS B 1 402 ? -8.984 1.274 21.047 1 86.56 402 HIS B N 1
ATOM 7814 C CA . HIS B 1 402 ? -8.656 1.611 22.422 1 86.56 402 HIS B CA 1
ATOM 7815 C C . HIS B 1 402 ? -9.367 2.887 22.859 1 86.56 402 HIS B C 1
ATOM 7817 O O . HIS B 1 402 ? -9.594 3.102 24.062 1 86.56 402 HIS B O 1
ATOM 7823 N N . SER B 1 403 ? -9.68 3.771 21.906 1 90.81 403 SER B N 1
ATOM 7824 C CA . SER B 1 403 ? -10.32 5.039 22.234 1 90.81 403 SER B CA 1
ATOM 7825 C C . SER B 1 403 ? -11.742 4.824 22.734 1 90.81 403 SER B C 1
ATOM 7827 O O . SER B 1 403 ? -12.312 5.691 23.406 1 90.81 403 SER B O 1
ATOM 7829 N N . GLY B 1 404 ? -12.344 3.688 22.266 1 88.88 404 GLY B N 1
ATOM 7830 C CA . GLY B 1 404 ? -13.711 3.404 22.656 1 88.88 404 GLY B CA 1
ATOM 7831 C C . GLY B 1 404 ? -14.742 4.148 21.844 1 88.88 404 GLY B C 1
ATOM 7832 O O . GLY B 1 404 ? -15.945 4.043 22.094 1 88.88 404 GLY B O 1
ATOM 7833 N N . LEU B 1 405 ? -14.328 4.84 20.844 1 91.69 405 LEU B N 1
ATOM 7834 C CA . LEU B 1 405 ? -15.234 5.668 20.047 1 91.69 405 LEU B CA 1
ATOM 7835 C C . LEU B 1 405 ? -15.992 4.824 19.031 1 91.69 405 LEU B C 1
ATOM 7837 O O . LEU B 1 405 ? -17.016 5.258 18.5 1 91.69 405 LEU B O 1
ATOM 7841 N N . LEU B 1 406 ? -15.547 3.645 18.703 1 91.38 406 LEU B N 1
ATOM 7842 C CA . LEU B 1 406 ? -16.172 2.811 17.672 1 91.38 406 LEU B CA 1
ATOM 7843 C C . LEU B 1 406 ? -17.25 1.924 18.281 1 91.38 406 LEU B C 1
ATOM 7845 O O . LEU B 1 406 ? -17.078 1.396 19.391 1 91.38 406 LEU B O 1
ATOM 7849 N N . PRO B 1 407 ? -18.297 1.828 17.531 1 88.69 407 PRO B N 1
ATOM 7850 C CA . PRO B 1 407 ? -19.297 0.869 18 1 88.69 407 PRO B CA 1
ATOM 7851 C C . PRO B 1 407 ? -18.812 -0.578 17.906 1 88.69 407 PRO B C 1
ATOM 7853 O O . PRO B 1 407 ? -17.875 -0.875 17.172 1 88.69 407 PRO B O 1
ATOM 7856 N N . THR B 1 408 ? -19.469 -1.423 18.578 1 82.06 408 THR B N 1
ATOM 7857 C CA . THR B 1 408 ? -19.062 -2.824 18.688 1 82.06 408 THR B CA 1
ATOM 7858 C C . THR B 1 408 ? -19.094 -3.49 17.312 1 82.06 408 THR B C 1
ATOM 7860 O O . THR B 1 408 ? -18.234 -4.316 17 1 82.06 408 THR B O 1
ATOM 7863 N N . GLN B 1 409 ? -20.062 -3.148 16.578 1 78.06 409 GLN B N 1
ATOM 7864 C CA . GLN B 1 409 ? -20.188 -3.744 15.242 1 78.06 409 GLN B CA 1
ATOM 7865 C C . GLN B 1 409 ? -19.016 -3.373 14.359 1 78.06 409 GLN B C 1
ATOM 7867 O O . GLN B 1 409 ? -18.531 -4.191 13.57 1 78.06 409 GLN B O 1
ATOM 7872 N N . ALA B 1 410 ? -18.609 -2.17 14.5 1 80 410 ALA B N 1
ATOM 7873 C CA . ALA B 1 410 ? -17.453 -1.712 13.719 1 80 410 ALA B CA 1
ATOM 7874 C C . ALA B 1 410 ? -16.188 -2.432 14.148 1 80 410 ALA B C 1
ATOM 7876 O O . ALA B 1 410 ? -15.344 -2.766 13.305 1 80 410 ALA B O 1
ATOM 7877 N N . ILE B 1 411 ? -16.062 -2.705 15.359 1 79.25 411 ILE B N 1
ATOM 7878 C CA . ILE B 1 411 ? -14.898 -3.398 15.891 1 79.25 411 ILE B CA 1
ATOM 7879 C C . ILE B 1 411 ? -14.859 -4.832 15.367 1 79.25 411 ILE B C 1
ATOM 7881 O O . ILE B 1 411 ? -13.789 -5.359 15.055 1 79.25 411 ILE B O 1
ATOM 7885 N N . ALA B 1 412 ? -15.961 -5.371 15.219 1 71.88 412 ALA B N 1
ATOM 7886 C CA . ALA B 1 412 ? -16.062 -6.746 14.734 1 71.88 412 ALA B CA 1
ATOM 7887 C C . ALA B 1 412 ? -15.578 -6.855 13.289 1 71.88 412 ALA B C 1
ATOM 7889 O O . ALA B 1 412 ? -15.07 -7.906 12.875 1 71.88 412 ALA B O 1
ATOM 7890 N N . SER B 1 413 ? -15.766 -5.805 12.578 1 70 413 SER B N 1
ATOM 7891 C CA . SER B 1 413 ? -15.352 -5.797 11.18 1 70 413 SER B CA 1
ATOM 7892 C C . SER B 1 413 ? -13.836 -5.723 11.047 1 70 413 SER B C 1
ATOM 7894 O O . SER B 1 413 ? -13.281 -6.047 10 1 70 413 SER B O 1
ATOM 7896 N N . LEU B 1 414 ? -13.242 -5.262 12.023 1 71.62 414 LEU B N 1
ATOM 7897 C CA . LEU B 1 414 ? -11.789 -5.176 12.031 1 71.62 414 LEU B CA 1
ATOM 7898 C C . LEU B 1 414 ? -11.164 -6.535 12.336 1 71.62 414 LEU B C 1
ATOM 7900 O O . LEU B 1 414 ? -11.75 -7.344 13.055 1 71.62 414 LEU B O 1
ATOM 7904 N N . SER B 1 415 ? -10.383 -7.105 11.375 1 56.16 415 SER B N 1
ATOM 7905 C CA . SER B 1 415 ? -9.711 -8.359 11.688 1 56.16 415 SER B CA 1
ATOM 7906 C C . SER B 1 415 ? -9.078 -8.312 13.078 1 56.16 415 SER B C 1
ATOM 7908 O O . SER B 1 415 ? -8.031 -7.695 13.273 1 56.16 415 SER B O 1
ATOM 7910 N N . LEU B 1 416 ? -9.906 -8.375 14.047 1 47.78 416 LEU B N 1
ATOM 7911 C CA . LEU B 1 416 ? -9.602 -8.25 15.469 1 47.78 416 LEU B CA 1
ATOM 7912 C C . LEU B 1 416 ? -8.438 -9.156 15.859 1 47.78 416 LEU B C 1
ATOM 7914 O O . LEU B 1 416 ? -7.723 -8.883 16.828 1 47.78 416 LEU B O 1
ATOM 7918 N N . ARG B 1 417 ? -8.32 -10.258 15.281 1 45.12 417 ARG B N 1
ATOM 7919 C CA . ARG B 1 417 ? -7.25 -11.117 15.773 1 45.12 417 ARG B CA 1
ATOM 7920 C C . ARG B 1 417 ? -5.91 -10.391 15.75 1 45.12 417 ARG B C 1
ATOM 7922 O O . ARG B 1 417 ? -5.102 -10.539 16.672 1 45.12 417 ARG B O 1
ATOM 7929 N N . ALA B 1 418 ? -5.68 -9.688 14.734 1 47.28 418 ALA B N 1
ATOM 7930 C CA . ALA B 1 418 ? -4.383 -9.008 14.719 1 47.28 418 ALA B CA 1
ATOM 7931 C C . ALA B 1 418 ? -4.348 -7.863 15.727 1 47.28 418 ALA B C 1
ATOM 7933 O O . ALA B 1 418 ? -3.307 -7.582 16.328 1 47.28 418 ALA B O 1
ATOM 7934 N N . ILE B 1 419 ? -5.551 -7.203 15.93 1 47 419 ILE B N 1
ATOM 7935 C CA . ILE B 1 419 ? -5.637 -6.035 16.797 1 47 419 ILE B CA 1
ATOM 7936 C C . ILE B 1 419 ? -5.598 -6.473 18.25 1 47 419 ILE B C 1
ATOM 7938 O O . ILE B 1 419 ? -4.914 -5.859 19.078 1 47 419 ILE B O 1
ATOM 7942 N N . LEU B 1 420 ? -6.445 -7.488 18.609 1 43.81 420 LEU B N 1
ATOM 7943 C CA . LEU B 1 420 ? -6.617 -7.871 20.016 1 43.81 420 LEU B CA 1
ATOM 7944 C C . LEU B 1 420 ? -5.414 -8.656 20.516 1 43.81 420 LEU B C 1
ATOM 7946 O O . LEU B 1 420 ? -5.242 -8.828 21.719 1 43.81 420 LEU B O 1
ATOM 7950 N N . SER B 1 421 ? -4.754 -9.297 19.688 1 39.91 421 SER B N 1
ATOM 7951 C CA . SER B 1 421 ? -3.645 -10.039 20.281 1 39.91 421 SER B CA 1
ATOM 7952 C C . SER B 1 421 ? -2.578 -9.094 20.828 1 39.91 421 SER B C 1
ATOM 7954 O O . SER B 1 421 ? -1.556 -9.547 21.344 1 39.91 421 SER B O 1
ATOM 7956 N N . THR B 1 422 ? -2.596 -7.91 20.438 1 37.59 422 THR B N 1
ATOM 7957 C CA . THR B 1 422 ? -1.585 -7.051 21.047 1 37.59 422 THR B CA 1
ATOM 7958 C C . THR B 1 422 ? -1.988 -6.66 22.469 1 37.59 422 THR B C 1
ATOM 7960 O O . THR B 1 422 ? -2.973 -5.945 22.672 1 37.59 422 THR B O 1
ATOM 7963 N N . PRO B 1 423 ? -1.77 -7.461 23.453 1 33.78 423 PRO B N 1
ATOM 7964 C CA . PRO B 1 423 ? -2.104 -7.004 24.812 1 33.78 423 PRO B CA 1
ATOM 7965 C C . PRO B 1 423 ? -1.613 -5.586 25.094 1 33.78 423 PRO B C 1
ATOM 7967 O O . PRO B 1 423 ? -0.596 -5.16 24.531 1 33.78 423 PRO B O 1
ATOM 7970 N N . ALA B 1 424 ? -2.504 -4.645 25.547 1 34.47 424 ALA B N 1
ATOM 7971 C CA . ALA B 1 424 ? -2.15 -3.328 26.078 1 34.47 424 ALA B CA 1
ATOM 7972 C C . ALA B 1 424 ? -0.823 -3.377 26.828 1 34.47 424 ALA B C 1
ATOM 7974 O O . ALA B 1 424 ? -0.19 -2.342 27.047 1 34.47 424 ALA B O 1
ATOM 7975 N N . ASN B 1 425 ? -0.687 -4.254 27.859 1 30.19 425 ASN B N 1
ATOM 7976 C CA . ASN B 1 425 ? 0.369 -4.207 28.875 1 30.19 425 ASN B CA 1
ATOM 7977 C C . ASN B 1 425 ? 1.696 -4.711 28.312 1 30.19 425 ASN B C 1
ATOM 7979 O O . ASN B 1 425 ? 1.778 -5.836 27.812 1 30.19 425 ASN B O 1
ATOM 7983 N N . PRO B 1 426 ? 2.725 -3.799 28.109 1 32.03 426 PRO B N 1
ATOM 7984 C CA . PRO B 1 426 ? 4.137 -4.09 27.844 1 32.03 426 PRO B CA 1
ATOM 7985 C C . PRO B 1 426 ? 4.668 -5.246 28.688 1 32.03 426 PRO B C 1
ATOM 7987 O O . PRO B 1 426 ? 4.965 -5.066 29.875 1 32.03 426 PRO B O 1
ATOM 7990 N N . SER B 1 427 ? 4.086 -6.43 28.844 1 29.52 427 SER B N 1
ATOM 7991 C CA . SER B 1 427 ? 5.047 -7.273 29.547 1 29.52 427 SER B CA 1
ATOM 7992 C C . SER B 1 427 ? 6.344 -7.406 28.75 1 29.52 427 SER B C 1
ATOM 7994 O O . SER B 1 427 ? 6.328 -7.441 27.516 1 29.52 427 SER B O 1
ATOM 7996 N N . PRO B 1 428 ? 7.684 -7.203 29.391 1 30.39 428 PRO B N 1
ATOM 7997 C CA . PRO B 1 428 ? 9.055 -7.215 28.875 1 30.39 428 PRO B CA 1
ATOM 7998 C C . PRO B 1 428 ? 9.281 -8.297 27.812 1 30.39 428 PRO B C 1
ATOM 8000 O O . PRO B 1 428 ? 10.125 -8.141 26.938 1 30.39 428 PRO B O 1
ATOM 8003 N N . ASN B 1 429 ? 9.047 -9.648 28.031 1 29.58 429 ASN B N 1
ATOM 8004 C CA . ASN B 1 429 ? 9.68 -10.82 27.438 1 29.58 429 ASN B CA 1
ATOM 8005 C C . ASN B 1 429 ? 9.125 -11.117 26.047 1 29.58 429 ASN B C 1
ATOM 8007 O O . ASN B 1 429 ? 9.539 -12.078 25.406 1 29.58 429 ASN B O 1
ATOM 8011 N N . ASN B 1 430 ? 7.801 -11.141 25.844 1 30.98 430 ASN B N 1
ATOM 8012 C CA . ASN B 1 430 ? 7.371 -11.977 24.734 1 30.98 430 ASN B CA 1
ATOM 8013 C C . ASN B 1 430 ? 7.66 -11.312 23.391 1 30.98 430 ASN B C 1
ATOM 8015 O O . ASN B 1 430 ? 7.113 -10.25 23.078 1 30.98 430 ASN B O 1
ATOM 8019 N N . SER B 1 431 ? 8.805 -11.539 22.641 1 30.8 431 SER B N 1
ATOM 8020 C CA . SER B 1 431 ? 9.453 -11.312 21.359 1 30.8 431 SER B CA 1
ATOM 8021 C C . SER B 1 431 ? 8.477 -11.477 20.203 1 30.8 431 SER B C 1
ATOM 8023 O O . SER B 1 431 ? 8.875 -11.539 19.047 1 30.8 431 SER B O 1
ATOM 8025 N N . HIS B 1 432 ? 7.336 -12.047 20.406 1 30.81 432 HIS B N 1
ATOM 8026 C CA . HIS B 1 432 ? 6.594 -12.391 19.203 1 30.81 432 HIS B CA 1
ATOM 8027 C C . HIS B 1 432 ? 6.273 -11.148 18.375 1 30.81 432 HIS B C 1
ATOM 8029 O O . HIS B 1 432 ? 6.266 -10.031 18.906 1 30.81 432 HIS B O 1
ATOM 8035 N N . GLY B 1 433 ? 6.219 -11.188 17 1 35.72 433 GLY B N 1
ATOM 8036 C CA . GLY B 1 433 ? 5.98 -10.297 15.875 1 35.72 433 GLY B CA 1
ATOM 8037 C C . GLY B 1 433 ? 4.895 -9.266 16.156 1 35.72 433 GLY B C 1
ATOM 8038 O O . GLY B 1 433 ? 3.775 -9.391 15.656 1 35.72 433 GLY B O 1
ATOM 8039 N N . GLY B 1 434 ? 4.738 -8.781 17.281 1 36.38 434 GLY B N 1
ATOM 8040 C CA . GLY B 1 434 ? 3.693 -7.863 17.719 1 36.38 434 GLY B CA 1
ATOM 8041 C C . GLY B 1 434 ? 3.613 -6.605 16.875 1 36.38 434 GLY B C 1
ATOM 8042 O O . GLY B 1 434 ? 4.559 -6.273 16.156 1 36.38 434 GLY B O 1
ATOM 8043 N N . LEU B 1 435 ? 2.426 -6.129 16.516 1 43.72 435 LEU B N 1
ATOM 8044 C CA . LEU B 1 435 ? 2.045 -4.922 15.781 1 43.72 435 LEU B CA 1
ATOM 8045 C C . LEU B 1 435 ? 2.902 -3.734 16.219 1 43.72 435 LEU B C 1
ATOM 8047 O O . LEU B 1 435 ? 3.26 -3.613 17.391 1 43.72 435 LEU B O 1
ATOM 8051 N N . PRO B 1 436 ? 3.613 -3.158 15.445 1 51.25 436 PRO B N 1
ATOM 8052 C CA . PRO B 1 436 ? 4.492 -2.035 15.773 1 51.25 436 PRO B CA 1
ATOM 8053 C C . PRO B 1 436 ? 3.816 -1.009 16.688 1 51.25 436 PRO B C 1
ATOM 8055 O O . PRO B 1 436 ? 2.766 -0.467 16.328 1 51.25 436 PRO B O 1
ATOM 8058 N N . THR B 1 437 ? 3.885 -1.217 17.969 1 62.75 437 THR B N 1
ATOM 8059 C CA . THR B 1 437 ? 3.475 -0.265 19 1 62.75 437 THR B CA 1
ATOM 8060 C C . THR B 1 437 ? 4.48 0.879 19.109 1 62.75 437 THR B C 1
ATOM 8062 O O . THR B 1 437 ? 5.633 0.743 18.688 1 62.75 437 THR B O 1
ATOM 8065 N N . ALA B 1 438 ? 4.02 2.098 19.344 1 74.94 438 ALA B N 1
ATOM 8066 C CA . ALA B 1 438 ? 4.887 3.234 19.641 1 74.94 438 ALA B CA 1
ATOM 8067 C C . ALA B 1 438 ? 6.066 2.809 20.516 1 74.94 438 ALA B C 1
ATOM 8069 O O . ALA B 1 438 ? 7.168 3.346 20.375 1 74.94 438 ALA B O 1
ATOM 8070 N N . ALA B 1 439 ? 5.918 1.698 21.172 1 79.25 439 ALA B N 1
ATOM 8071 C CA . ALA B 1 439 ? 6.949 1.208 22.078 1 79.25 439 ALA B CA 1
ATOM 8072 C C . ALA B 1 439 ? 8.141 0.645 21.297 1 79.25 439 ALA B C 1
ATOM 8074 O O . ALA B 1 439 ? 9.289 0.817 21.719 1 79.25 439 ALA B O 1
ATOM 8075 N N . LEU B 1 440 ? 7.828 0.022 20.266 1 81.62 440 LEU B N 1
ATOM 8076 C CA . LEU B 1 440 ? 8.906 -0.547 19.453 1 81.62 440 LEU B CA 1
ATOM 8077 C C . LEU B 1 440 ? 9.766 0.554 18.844 1 81.62 440 LEU B C 1
ATOM 8079 O O . LEU B 1 440 ? 10.984 0.409 18.75 1 81.62 440 LEU B O 1
ATOM 8083 N N . LEU B 1 441 ? 9.109 1.591 18.484 1 85.06 441 LEU B N 1
ATOM 8084 C CA . LEU B 1 441 ? 9.836 2.711 17.891 1 85.06 441 LEU B CA 1
ATOM 8085 C C . LEU B 1 441 ? 10.719 3.385 18.938 1 85.06 441 LEU B C 1
ATOM 8087 O O . LEU B 1 441 ? 11.836 3.816 18.641 1 85.06 441 LEU B O 1
ATOM 8091 N N . TYR B 1 442 ? 10.219 3.445 20.156 1 87.62 442 TYR B N 1
ATOM 8092 C CA . TYR B 1 442 ? 11.016 4.004 21.234 1 87.62 442 TYR B CA 1
ATOM 8093 C C . TYR B 1 442 ? 12.242 3.146 21.516 1 87.62 442 TYR B C 1
ATOM 8095 O O . TYR B 1 442 ? 13.336 3.672 21.766 1 87.62 442 TYR B O 1
ATOM 8103 N N . ARG B 1 443 ? 12.055 1.892 21.438 1 85.25 443 ARG B N 1
ATOM 8104 C CA . ARG B 1 443 ? 13.172 0.982 21.672 1 85.25 443 ARG B CA 1
ATOM 8105 C C . ARG B 1 443 ? 14.227 1.128 20.578 1 85.25 443 ARG B C 1
ATOM 8107 O O . ARG B 1 443 ? 15.43 1.118 20.875 1 85.25 443 ARG B O 1
ATOM 8114 N N . ASP B 1 444 ? 13.734 1.214 19.391 1 85.06 444 ASP B N 1
ATOM 8115 C CA . ASP B 1 444 ? 14.664 1.409 18.281 1 85.06 444 ASP B CA 1
ATOM 8116 C C . ASP B 1 444 ? 15.453 2.709 18.438 1 85.06 444 ASP B C 1
ATOM 8118 O O . ASP B 1 444 ? 16.656 2.742 18.203 1 85.06 444 ASP B O 1
ATOM 8122 N N . LEU B 1 445 ? 14.719 3.748 18.781 1 90.44 445 LEU B N 1
ATOM 8123 C CA . LEU B 1 445 ? 15.359 5.039 18.984 1 90.44 445 LEU B CA 1
ATOM 8124 C C . LEU B 1 445 ? 16.344 4.973 20.141 1 90.44 445 LEU B C 1
ATOM 8126 O O . LEU B 1 445 ? 17.438 5.555 20.078 1 90.44 445 LEU B O 1
ATOM 8130 N N . GLN B 1 446 ? 15.977 4.207 21.172 1 90.75 446 GLN B N 1
ATOM 8131 C CA . GLN B 1 446 ? 16.844 4.059 22.344 1 90.75 446 GLN B CA 1
ATOM 8132 C C . GLN B 1 446 ? 18.156 3.355 21.953 1 90.75 446 GLN B C 1
ATOM 8134 O O . GLN B 1 446 ? 19.219 3.727 22.438 1 90.75 446 GLN B O 1
ATOM 8139 N N . ARG B 1 447 ? 18.016 2.4 21.172 1 88.81 447 ARG B N 1
ATOM 8140 C CA . ARG B 1 447 ? 19.203 1.681 20.719 1 88.81 447 ARG B CA 1
ATOM 8141 C C . ARG B 1 447 ? 20.141 2.605 19.938 1 88.81 447 ARG B C 1
ATOM 8143 O O . ARG B 1 447 ? 21.359 2.557 20.125 1 88.81 447 ARG B O 1
ATOM 8150 N N . GLN B 1 448 ? 19.594 3.404 19.125 1 88.81 448 GLN B N 1
ATOM 8151 C CA . GLN B 1 448 ? 20.391 4.344 18.344 1 88.81 448 GLN B CA 1
ATOM 8152 C C . GLN B 1 448 ? 21.078 5.375 19.25 1 88.81 448 GLN B C 1
ATOM 8154 O O . GLN B 1 448 ? 22.25 5.676 19.078 1 88.81 448 GLN B O 1
ATOM 8159 N N . LEU B 1 449 ? 20.297 5.871 20.156 1 92.19 449 LEU B N 1
ATOM 8160 C CA . LEU B 1 449 ? 20.844 6.859 21.078 1 92.19 449 LEU B CA 1
ATOM 8161 C C . LEU B 1 449 ? 21.984 6.27 21.891 1 92.19 449 LEU B C 1
ATOM 8163 O O . LEU B 1 449 ? 23.016 6.926 22.094 1 92.19 449 LEU B O 1
ATOM 8167 N N . THR B 1 450 ? 21.797 5.02 22.297 1 92 450 THR B N 1
ATOM 8168 C CA . THR B 1 450 ? 22.828 4.352 23.094 1 92 450 THR B CA 1
ATOM 8169 C C . THR B 1 450 ? 24.094 4.16 22.266 1 92 450 THR B C 1
ATOM 8171 O O . THR B 1 450 ? 25.203 4.395 22.766 1 92 450 THR B O 1
ATOM 8174 N N . LYS B 1 451 ? 23.953 3.781 21.078 1 89.06 451 LYS B N 1
ATOM 8175 C CA . LYS B 1 451 ? 25.094 3.576 20.203 1 89.06 451 LYS B CA 1
ATOM 8176 C C . LYS B 1 451 ? 25.844 4.887 19.953 1 89.06 451 LYS B C 1
ATOM 8178 O O . LYS B 1 451 ? 27.078 4.926 20 1 89.06 451 LYS B O 1
ATOM 8183 N N . ILE B 1 452 ? 25.109 5.934 19.688 1 91.94 452 ILE B N 1
ATOM 8184 C CA . ILE B 1 452 ? 25.703 7.223 19.359 1 91.94 452 ILE B CA 1
ATOM 8185 C C . ILE B 1 452 ? 26.344 7.816 20.609 1 91.94 452 ILE B C 1
ATOM 8187 O O . ILE B 1 452 ? 27.406 8.453 20.547 1 91.94 452 ILE B O 1
ATOM 8191 N N . ALA B 1 453 ? 25.703 7.586 21.719 1 92.81 453 ALA B N 1
ATOM 8192 C CA . ALA B 1 453 ? 26.203 8.117 22.969 1 92.81 453 ALA B CA 1
ATOM 8193 C C . ALA B 1 453 ? 27.594 7.57 23.281 1 92.81 453 ALA B C 1
ATOM 8195 O O . ALA B 1 453 ? 28.422 8.25 23.891 1 92.81 453 ALA B O 1
ATOM 8196 N N . GLN B 1 454 ? 27.875 6.406 22.828 1 91 454 GLN B N 1
ATOM 8197 C CA . GLN B 1 454 ? 29.172 5.773 23.062 1 91 454 GLN B CA 1
ATOM 8198 C C . GLN B 1 454 ? 30.25 6.414 22.203 1 91 454 GLN B C 1
ATOM 8200 O O . GLN B 1 454 ? 31.406 6.523 22.625 1 91 454 GLN B O 1
ATOM 8205 N N . HIS B 1 455 ? 29.859 6.965 21.062 1 88.5 455 HIS B N 1
ATOM 8206 C CA . HIS B 1 455 ? 30.844 7.422 20.094 1 88.5 455 HIS B CA 1
ATOM 8207 C C . HIS B 1 455 ? 30.891 8.945 20.031 1 88.5 455 HIS B C 1
ATOM 8209 O O . HIS B 1 455 ? 31.953 9.531 19.766 1 88.5 455 HIS B O 1
ATOM 8215 N N . ALA B 1 456 ? 29.734 9.562 20.219 1 92.19 456 ALA B N 1
ATOM 8216 C CA . ALA B 1 456 ? 29.641 11.008 20.016 1 92.19 456 ALA B CA 1
ATOM 8217 C C . ALA B 1 456 ? 28.625 11.633 20.969 1 92.19 456 ALA B C 1
ATOM 8219 O O . ALA B 1 456 ? 27.625 12.203 20.531 1 92.19 456 ALA B O 1
ATOM 8220 N N . PRO B 1 457 ? 28.906 11.617 22.203 1 90.88 457 PRO B N 1
ATOM 8221 C CA . PRO B 1 457 ? 27.953 12.172 23.172 1 90.88 457 PRO B CA 1
ATOM 8222 C C . PRO B 1 457 ? 27.703 13.664 22.984 1 90.88 457 PRO B C 1
ATOM 8224 O O . PRO B 1 457 ? 26.594 14.148 23.219 1 90.88 457 PRO B O 1
ATOM 8227 N N . ASP B 1 458 ? 28.703 14.453 22.547 1 89.06 458 ASP B N 1
ATOM 8228 C CA . ASP B 1 458 ? 28.562 15.891 22.328 1 89.06 458 ASP B CA 1
ATOM 8229 C C . ASP B 1 458 ? 27.547 16.188 21.219 1 89.06 458 ASP B C 1
ATOM 8231 O O . ASP B 1 458 ? 26.797 17.156 21.297 1 89.06 458 ASP B O 1
ATOM 8235 N N . PHE B 1 459 ? 27.609 15.328 20.266 1 93.25 459 PHE B N 1
ATOM 8236 C CA . PHE B 1 459 ? 26.656 15.469 19.172 1 93.25 459 PHE B CA 1
ATOM 8237 C C . PHE B 1 459 ? 25.234 15.453 19.688 1 93.25 459 PHE B C 1
ATOM 8239 O O . PHE B 1 459 ? 24.406 16.266 19.281 1 93.25 459 PHE B O 1
ATOM 8246 N N . LEU B 1 460 ? 24.922 14.492 20.578 1 92.38 460 LEU B N 1
ATOM 8247 C CA . LEU B 1 460 ? 23.578 14.336 21.109 1 92.38 460 LEU B CA 1
ATOM 8248 C C . LEU B 1 460 ? 23.156 15.578 21.891 1 92.38 460 LEU B C 1
ATOM 8250 O O . LEU B 1 460 ? 22 16 21.797 1 92.38 460 LEU B O 1
ATOM 8254 N N . ARG B 1 461 ? 24.062 16.188 22.562 1 88.44 461 ARG B N 1
ATOM 8255 C CA . ARG B 1 461 ? 23.781 17.422 23.281 1 88.44 461 ARG B CA 1
ATOM 8256 C C . ARG B 1 461 ? 23.453 18.547 22.328 1 88.44 461 ARG B C 1
ATOM 8258 O O . ARG B 1 461 ? 22.562 19.375 22.594 1 88.44 461 ARG B O 1
ATOM 8265 N N . TRP B 1 462 ? 24.156 18.562 21.234 1 87.38 462 TRP B N 1
ATOM 8266 C CA . TRP B 1 462 ? 23.984 19.625 20.25 1 87.38 462 TRP B CA 1
ATOM 8267 C C . TRP B 1 462 ? 22.594 19.578 19.609 1 87.38 462 TRP B C 1
ATOM 8269 O O . TRP B 1 462 ? 22.062 20.594 19.188 1 87.38 462 TRP B O 1
ATOM 8279 N N . ILE B 1 463 ? 22 18.406 19.578 1 89.19 463 ILE B N 1
ATOM 8280 C CA . ILE B 1 463 ? 20.734 18.297 18.875 1 89.19 463 ILE B CA 1
ATOM 8281 C C . ILE B 1 463 ? 19.578 18.312 19.875 1 89.19 463 ILE B C 1
ATOM 8283 O O . ILE B 1 463 ? 18.422 18.078 19.516 1 89.19 463 ILE B O 1
ATOM 8287 N N . GLY B 1 464 ? 19.859 18.516 21.156 1 85.75 464 GLY B N 1
ATOM 8288 C CA . GLY B 1 464 ? 18.828 18.766 22.156 1 85.75 464 GLY B CA 1
ATOM 8289 C C . GLY B 1 464 ? 18.469 17.516 22.953 1 85.75 464 GLY B C 1
ATOM 8290 O O . GLY B 1 464 ? 17.422 17.484 23.609 1 85.75 464 GLY B O 1
ATOM 8291 N N . VAL B 1 465 ? 19.297 16.453 22.844 1 90.19 465 VAL B N 1
ATOM 8292 C CA . VAL B 1 465 ? 19.047 15.266 23.641 1 90.19 465 VAL B CA 1
ATOM 8293 C C . VAL B 1 465 ? 19.578 15.477 25.062 1 90.19 465 VAL B C 1
ATOM 8295 O O . VAL B 1 465 ? 20.781 15.477 25.281 1 90.19 465 VAL B O 1
ATOM 8298 N N . SER B 1 466 ? 18.703 15.68 25.984 1 85.5 466 SER B N 1
ATOM 8299 C CA . SER B 1 466 ? 19.094 15.945 27.359 1 85.5 466 SER B CA 1
ATOM 8300 C C . SER B 1 466 ? 19.531 14.672 28.078 1 85.5 466 SER B C 1
ATOM 8302 O O . SER B 1 466 ? 20.484 14.688 28.859 1 85.5 466 SER B O 1
ATOM 8304 N N . ASP B 1 467 ? 18.844 13.586 27.797 1 90.44 467 ASP B N 1
ATOM 8305 C CA . ASP B 1 467 ? 19.141 12.297 28.422 1 90.44 467 ASP B CA 1
ATOM 8306 C C . ASP B 1 467 ? 19.172 11.188 27.359 1 90.44 467 ASP B C 1
ATOM 8308 O O . ASP B 1 467 ? 18.125 10.648 26.984 1 90.44 467 ASP B O 1
ATOM 8312 N N . PRO B 1 468 ? 20.344 10.789 26.969 1 90.81 468 PRO B N 1
ATOM 8313 C CA . PRO B 1 468 ? 20.469 9.766 25.922 1 90.81 468 PRO B CA 1
ATOM 8314 C C . PRO B 1 468 ? 19.938 8.406 26.375 1 90.81 468 PRO B C 1
ATOM 8316 O O . PRO B 1 468 ? 19.766 7.504 25.547 1 90.81 468 PRO B O 1
ATOM 8319 N N . THR B 1 469 ? 19.625 8.211 27.641 1 91.69 469 THR B N 1
ATOM 8320 C CA . THR B 1 469 ? 19.156 6.926 28.141 1 91.69 469 THR B CA 1
ATOM 8321 C C . THR B 1 469 ? 17.625 6.859 28.125 1 91.69 469 THR B C 1
ATOM 8323 O O . THR B 1 469 ? 17.047 5.832 28.469 1 91.69 469 THR B O 1
ATOM 8326 N N . ASN B 1 470 ? 17.078 7.949 27.734 1 92.56 470 ASN B N 1
ATOM 8327 C CA . ASN B 1 470 ? 15.625 8.016 27.719 1 92.56 470 ASN B CA 1
ATOM 8328 C C . ASN B 1 470 ? 15.094 8.547 26.391 1 92.56 470 ASN B C 1
ATOM 8330 O O . ASN B 1 470 ? 14.805 9.734 26.266 1 92.56 470 ASN B O 1
ATOM 8334 N N . ALA B 1 471 ? 14.805 7.637 25.547 1 92.12 471 ALA B N 1
ATOM 8335 C CA . ALA B 1 471 ? 14.336 8 24.203 1 92.12 471 ALA B CA 1
ATOM 8336 C C . ALA B 1 471 ? 12.977 8.695 24.281 1 92.12 471 ALA B C 1
ATOM 8338 O O . ALA B 1 471 ? 12.688 9.586 23.484 1 92.12 471 ALA B O 1
ATOM 8339 N N . GLN B 1 472 ? 12.18 8.289 25.266 1 89.31 472 GLN B N 1
ATOM 8340 C CA . GLN B 1 472 ? 10.844 8.852 25.406 1 89.31 472 GLN B CA 1
ATOM 8341 C C . GLN B 1 472 ? 10.914 10.352 25.719 1 89.31 472 GLN B C 1
ATOM 8343 O O . GLN B 1 472 ? 10.102 11.125 25.203 1 89.31 472 GLN B O 1
ATOM 8348 N N . SER B 1 473 ? 11.844 10.742 26.516 1 89.19 473 SER B N 1
ATOM 8349 C CA . SER B 1 473 ? 12.016 12.148 26.859 1 89.19 473 SER B CA 1
ATOM 8350 C C . SER B 1 473 ? 12.406 12.977 25.641 1 89.19 473 SER B C 1
ATOM 8352 O O . SER B 1 473 ? 12.008 14.141 25.516 1 89.19 473 SER B O 1
ATOM 8354 N N . PHE B 1 474 ? 13.211 12.43 24.781 1 91.12 474 PHE B N 1
ATOM 8355 C CA . PHE B 1 474 ? 13.625 13.102 23.547 1 91.12 474 PHE B CA 1
ATOM 8356 C C . PHE B 1 474 ? 12.445 13.25 22.594 1 91.12 474 PHE B C 1
ATOM 8358 O O . PHE B 1 474 ? 12.297 14.289 21.953 1 91.12 474 PHE B O 1
ATOM 8365 N N . VAL B 1 475 ? 11.57 12.164 22.484 1 91.56 475 VAL B N 1
ATOM 8366 C CA . VAL B 1 475 ? 10.422 12.164 21.594 1 91.56 475 VAL B CA 1
ATOM 8367 C C . VAL B 1 475 ? 9.375 13.156 22.094 1 91.56 475 VAL B C 1
ATOM 8369 O O . VAL B 1 475 ? 8.758 13.867 21.297 1 91.56 475 VAL B O 1
ATOM 8372 N N . GLU B 1 476 ? 9.188 13.219 23.406 1 88.81 476 GLU B N 1
ATOM 8373 C CA . GLU B 1 476 ? 8.133 14.031 24 1 88.81 476 GLU B CA 1
ATOM 8374 C C . GLU B 1 476 ? 8.703 15.32 24.594 1 88.81 476 GLU B C 1
ATOM 8376 O O . GLU B 1 476 ? 8.227 15.789 25.625 1 88.81 476 GLU B O 1
ATOM 8381 N N . MET B 1 477 ? 9.695 15.812 23.984 1 86.69 477 MET B N 1
ATOM 8382 C CA . MET B 1 477 ? 10.391 16.969 24.547 1 86.69 477 MET B CA 1
ATOM 8383 C C . MET B 1 477 ? 9.461 18.172 24.641 1 86.69 477 MET B C 1
ATOM 8385 O O . MET B 1 477 ? 9.672 19.062 25.469 1 86.69 477 MET B O 1
ATOM 8389 N N . GLU B 1 478 ? 8.359 18.188 23.828 1 86.31 478 GLU B N 1
ATOM 8390 C CA . GLU B 1 478 ? 7.41 19.297 23.859 1 86.31 478 GLU B CA 1
ATOM 8391 C C . GLU B 1 478 ? 6.461 19.188 25.047 1 86.31 478 GLU B C 1
ATOM 8393 O O . GLU B 1 478 ? 5.777 20.156 25.391 1 86.31 478 GLU B O 1
ATOM 8398 N N . GLY B 1 479 ? 6.387 18 25.594 1 79.62 479 GLY B N 1
ATOM 8399 C CA . GLY B 1 479 ? 5.43 17.781 26.672 1 79.62 479 GLY B CA 1
ATOM 8400 C C . GLY B 1 479 ? 4 18.094 26.266 1 79.62 479 GLY B C 1
ATOM 8401 O O . GLY B 1 479 ? 3.531 17.641 25.219 1 79.62 479 GLY B O 1
ATOM 8402 N N . ASN B 1 480 ? 3.283 18.797 27.156 1 75.12 480 ASN B N 1
ATOM 8403 C CA . ASN B 1 480 ? 1.895 19.156 26.891 1 75.12 480 ASN B CA 1
ATOM 8404 C C . ASN B 1 480 ? 1.77 20.609 26.438 1 75.12 480 ASN B C 1
ATOM 8406 O O . ASN B 1 480 ? 0.89 21.328 26.906 1 75.12 480 ASN B O 1
ATOM 8410 N N . ALA B 1 481 ? 2.686 20.938 25.531 1 78.12 481 ALA B N 1
ATOM 8411 C CA . ALA B 1 481 ? 2.676 22.312 25.031 1 78.12 481 ALA B CA 1
ATOM 8412 C C . ALA B 1 481 ? 1.354 22.625 24.328 1 78.12 481 ALA B C 1
ATOM 8414 O O . ALA B 1 481 ? 0.796 21.781 23.625 1 78.12 481 ALA B O 1
ATOM 8415 N N . SER B 1 482 ? 0.834 23.781 24.562 1 78.19 482 SER B N 1
ATOM 8416 C CA . SER B 1 482 ? -0.431 24.203 23.969 1 78.19 482 SER B CA 1
ATOM 8417 C C . SER B 1 482 ? -0.307 24.359 22.453 1 78.19 482 SER B C 1
ATOM 8419 O O . SER B 1 482 ? 0.715 24.844 21.953 1 78.19 482 SER B O 1
ATOM 8421 N N . VAL B 1 483 ? -1.288 23.922 21.781 1 87.88 483 VAL B N 1
ATOM 8422 C CA . VAL B 1 483 ? -1.229 23.969 20.312 1 87.88 483 VAL B CA 1
ATOM 8423 C C . VAL B 1 483 ? -2.494 24.609 19.766 1 87.88 483 VAL B C 1
ATOM 8425 O O . VAL B 1 483 ? -2.635 24.797 18.562 1 87.88 483 VAL B O 1
ATOM 8428 N N . THR B 1 484 ? -3.426 24.938 20.625 1 81 484 THR B N 1
ATOM 8429 C CA . THR B 1 484 ? -4.672 25.547 20.172 1 81 484 THR B CA 1
ATOM 8430 C C . THR B 1 484 ? -4.836 26.938 20.781 1 81 484 THR B C 1
ATOM 8432 O O . THR B 1 484 ? -4.48 27.172 21.938 1 81 484 THR B O 1
ATOM 8435 N N . ASP B 1 485 ? -5.203 27.859 20.078 1 67.75 485 ASP B N 1
ATOM 8436 C CA . ASP B 1 485 ? -5.492 29.219 20.547 1 67.75 485 ASP B CA 1
ATOM 8437 C C . ASP B 1 485 ? -6.684 29.234 21.5 1 67.75 485 ASP B C 1
ATOM 8439 O O . ASP B 1 485 ? -7.789 28.828 21.125 1 67.75 485 ASP B O 1
ATOM 8443 N N . PRO B 1 486 ? -6.328 29.281 22.953 1 61.31 486 PRO B N 1
ATOM 8444 C CA . PRO B 1 486 ? -7.406 29.203 23.938 1 61.31 486 PRO B CA 1
ATOM 8445 C C . PRO B 1 486 ? -8.43 30.328 23.781 1 61.31 486 PRO B C 1
ATOM 8447 O O . PRO B 1 486 ? -9.516 30.266 24.359 1 61.31 486 PRO B O 1
ATOM 8450 N N . GLY B 1 487 ? -8.07 31.484 23.25 1 57.5 487 GLY B N 1
ATOM 8451 C CA . GLY B 1 487 ? -8.82 32.688 23.578 1 57.5 487 GLY B CA 1
ATOM 8452 C C . GLY B 1 487 ? -9.812 33.062 22.5 1 57.5 487 GLY B C 1
ATOM 8453 O O . GLY B 1 487 ? -9.758 32.562 21.375 1 57.5 487 GLY B O 1
ATOM 8454 N N . ILE B 1 488 ? -10.953 33.406 23.047 1 58.09 488 ILE B N 1
ATOM 8455 C CA . ILE B 1 488 ? -11.914 34.188 22.297 1 58.09 488 ILE B CA 1
ATOM 8456 C C . ILE B 1 488 ? -11.219 35.406 21.703 1 58.09 488 ILE B C 1
ATOM 8458 O O . ILE B 1 488 ? -10.672 36.25 22.438 1 58.09 488 ILE B O 1
ATOM 8462 N N . ASP B 1 489 ? -10.719 35.25 20.656 1 61.72 489 ASP B N 1
ATOM 8463 C CA . ASP B 1 489 ? -10.109 36.438 20.031 1 61.72 489 ASP B CA 1
ATOM 8464 C C . ASP B 1 489 ? -11.164 37.344 19.422 1 61.72 489 ASP B C 1
ATOM 8466 O O . ASP B 1 489 ? -11.594 37.156 18.281 1 61.72 489 ASP B O 1
ATOM 8470 N N . GLU B 1 490 ? -11.57 38.281 20.375 1 72.44 490 GLU B N 1
ATOM 8471 C CA . GLU B 1 490 ? -12.617 39.188 19.953 1 72.44 490 GLU B CA 1
ATOM 8472 C C . GLU B 1 490 ? -12.203 39.969 18.703 1 72.44 490 GLU B C 1
ATOM 8474 O O . GLU B 1 490 ? -13.031 40.25 17.844 1 72.44 490 GLU B O 1
ATOM 8479 N N . VAL B 1 491 ? -10.875 40.188 18.641 1 72.31 491 VAL B N 1
ATOM 8480 C CA . VAL B 1 491 ? -10.375 40.938 17.5 1 72.31 491 VAL B CA 1
ATOM 8481 C C . VAL B 1 491 ? -10.57 40.125 16.219 1 72.31 491 VAL B C 1
ATOM 8483 O O . VAL B 1 491 ? -11.008 40.656 15.195 1 72.31 491 VAL B O 1
ATOM 8486 N N . GLN B 1 492 ? -10.328 38.938 16.438 1 69.88 492 GLN B N 1
ATOM 8487 C CA . GLN B 1 492 ? -10.5 38.062 15.273 1 69.88 492 GLN B CA 1
ATOM 8488 C C . GLN B 1 492 ? -11.977 37.938 14.898 1 69.88 492 GLN B C 1
ATOM 8490 O O . GLN B 1 492 ? -12.312 37.906 13.711 1 69.88 492 GLN B O 1
ATOM 8495 N N . ILE B 1 493 ? -12.812 37.812 15.945 1 75.19 493 ILE B N 1
ATOM 8496 C CA . ILE B 1 493 ? -14.25 37.75 15.695 1 75.19 493 ILE B CA 1
ATOM 8497 C C . ILE B 1 493 ? -14.688 39 14.93 1 75.19 493 ILE B C 1
ATOM 8499 O O . ILE B 1 493 ? -15.359 38.906 13.898 1 75.19 493 ILE B O 1
ATOM 8503 N N . ILE B 1 494 ? -14.211 40.125 15.367 1 82.81 494 ILE B N 1
ATOM 8504 C CA . ILE B 1 494 ? -14.602 41.406 14.797 1 82.81 494 ILE B CA 1
ATOM 8505 C C . ILE B 1 494 ? -14.078 41.531 13.367 1 82.81 494 ILE B C 1
ATOM 8507 O O . ILE B 1 494 ? -14.836 41.844 12.445 1 82.81 494 ILE B O 1
ATOM 8511 N N . ARG B 1 495 ? -12.852 41.188 13.172 1 76 495 ARG B N 1
ATOM 8512 C CA . ARG B 1 495 ? -12.258 41.312 11.844 1 76 495 ARG B CA 1
ATOM 8513 C C . ARG B 1 495 ? -12.875 40.344 10.859 1 76 495 ARG B C 1
ATOM 8515 O O . ARG B 1 495 ? -13.086 40.688 9.695 1 76 495 ARG B O 1
ATOM 8522 N N . GLY B 1 496 ? -13.109 39.188 11.398 1 74.19 496 GLY B N 1
ATOM 8523 C CA . GLY B 1 496 ? -13.773 38.219 10.547 1 74.19 496 GLY B CA 1
ATOM 8524 C C . GLY B 1 496 ? -15.133 38.656 10.07 1 74.19 496 GLY B C 1
ATOM 8525 O O . GLY B 1 496 ? -15.469 38.5 8.891 1 74.19 496 GLY B O 1
ATOM 8526 N N . VAL B 1 497 ? -15.969 39.25 10.938 1 79.5 497 VAL B N 1
ATOM 8527 C CA . VAL B 1 497 ? -17.312 39.719 10.602 1 79.5 497 VAL B CA 1
ATOM 8528 C C . VAL B 1 497 ? -17.234 40.938 9.703 1 79.5 497 VAL B C 1
ATOM 8530 O O . VAL B 1 497 ? -17.984 41.062 8.727 1 79.5 497 VAL B O 1
ATOM 8533 N N . LEU B 1 498 ? -16.266 41.75 9.977 1 83.19 498 LEU B N 1
ATOM 8534 C CA . LEU B 1 498 ? -16.094 42.969 9.156 1 83.19 498 LEU B CA 1
ATOM 8535 C C . LEU B 1 498 ? -15.672 42.594 7.738 1 83.19 498 LEU B C 1
ATOM 8537 O O . LEU B 1 498 ? -16.141 43.188 6.77 1 83.19 498 LEU B O 1
ATOM 8541 N N . GLN B 1 499 ? -14.75 41.594 7.66 1 76 499 GLN B N 1
ATOM 8542 C CA . GLN B 1 499 ? -14.312 41.125 6.348 1 76 499 GLN B CA 1
ATOM 8543 C C . GLN B 1 499 ? -15.484 40.562 5.551 1 76 499 GLN B C 1
ATOM 8545 O O . GLN B 1 499 ? -15.633 40.844 4.359 1 76 499 GLN B O 1
ATOM 8550 N N . LYS B 1 500 ? -16.25 39.812 6.207 1 73.81 500 LYS B N 1
ATOM 8551 C CA . LYS B 1 500 ? -17.406 39.219 5.59 1 73.81 500 LYS B CA 1
ATOM 8552 C C . LYS B 1 500 ? -18.359 40.25 5.016 1 73.81 500 LYS B C 1
ATOM 8554 O O . LYS B 1 500 ? -18.938 40.062 3.951 1 73.81 500 LYS B O 1
ATOM 8559 N N . HIS B 1 501 ? -18.469 41.375 5.652 1 78.56 501 HIS B N 1
ATOM 8560 C CA . HIS B 1 501 ? -19.406 42.406 5.258 1 78.56 501 HIS B CA 1
ATOM 8561 C C . HIS B 1 501 ? -18.734 43.469 4.41 1 78.56 501 HIS B C 1
ATOM 8563 O O . HIS B 1 501 ? -19.344 44.5 4.082 1 78.56 501 HIS B O 1
ATOM 8569 N N . GLY B 1 502 ? -17.359 43.188 4.129 1 76.38 502 GLY B N 1
ATOM 8570 C CA . GLY B 1 502 ? -16.609 44.094 3.305 1 76.38 502 GLY B CA 1
ATOM 8571 C C . GLY B 1 502 ? -16.219 45.375 4.035 1 76.38 502 GLY B C 1
ATOM 8572 O O . GLY B 1 502 ? -15.984 46.406 3.408 1 76.38 502 GLY B O 1
ATOM 8573 N N . TYR B 1 503 ? -16.25 45.375 5.352 1 81.44 503 TYR B N 1
ATOM 8574 C CA . TYR B 1 503 ? -15.984 46.562 6.168 1 81.44 503 TYR B CA 1
ATOM 8575 C C . TYR B 1 503 ? -14.562 46.531 6.703 1 81.44 503 TYR B C 1
ATOM 8577 O O . TYR B 1 503 ? -14.242 47.219 7.668 1 81.44 503 TYR B O 1
ATOM 8585 N N . LEU B 1 504 ? -13.766 45.594 6.262 1 77.94 504 LEU B N 1
ATOM 8586 C CA . LEU B 1 504 ? -12.375 45.5 6.699 1 77.94 504 LEU B CA 1
ATOM 8587 C C . LEU B 1 504 ? -11.43 46.031 5.617 1 77.94 504 LEU B C 1
ATOM 8589 O O . LEU B 1 504 ? -11.562 45.656 4.449 1 77.94 504 LEU B O 1
ATOM 8593 N N . SER B 1 505 ? -10.641 46.969 5.844 1 67.38 505 SER B N 1
ATOM 8594 C CA . SER B 1 505 ? -9.664 47.531 4.902 1 67.38 505 SER B CA 1
ATOM 8595 C C . SER B 1 505 ? -8.477 46.562 4.73 1 67.38 505 SER B C 1
ATOM 8597 O O . SER B 1 505 ? -7.816 46.219 5.707 1 67.38 505 SER B O 1
ATOM 8599 N N . THR B 1 506 ? -8.344 45.594 3.824 1 55.78 506 THR B N 1
ATOM 8600 C CA . THR B 1 506 ? -7.375 44.531 3.494 1 55.78 506 THR B CA 1
ATOM 8601 C C . THR B 1 506 ? -5.961 45.125 3.443 1 55.78 506 THR B C 1
ATOM 8603 O O . THR B 1 506 ? -4.98 44.375 3.59 1 55.78 506 THR B O 1
ATOM 8606 N N . LYS B 1 507 ? -5.617 46.281 3.012 1 48.84 507 LYS B N 1
ATOM 8607 C CA . LYS B 1 507 ? -4.277 46.812 2.793 1 48.84 507 LYS B CA 1
ATOM 8608 C C . LYS B 1 507 ? -3.439 46.719 4.062 1 48.84 507 LYS B C 1
ATOM 8610 O O . LYS B 1 507 ? -2.254 46.375 4.012 1 48.84 507 LYS B O 1
ATOM 8615 N N . LYS B 1 508 ? -3.859 47 5.199 1 47.75 508 LYS B N 1
ATOM 8616 C CA . LYS B 1 508 ? -3.039 47.219 6.391 1 47.75 508 LYS B CA 1
ATOM 8617 C C . LYS B 1 508 ? -2.725 45.875 7.078 1 47.75 508 LYS B C 1
ATOM 8619 O O . LYS B 1 508 ? -1.676 45.75 7.711 1 47.75 508 LYS B O 1
ATOM 8624 N N . LEU B 1 509 ? -3.562 44.969 6.961 1 47.22 509 LEU B N 1
ATOM 8625 C CA . LEU B 1 509 ? -3.344 43.688 7.613 1 47.22 509 LEU B CA 1
ATOM 8626 C C . LEU B 1 509 ? -2.117 43 7.039 1 47.22 509 LEU B C 1
ATOM 8628 O O . LEU B 1 509 ? -1.39 42.312 7.762 1 47.22 509 LEU B O 1
ATOM 8632 N N . ASP B 1 510 ? -1.795 43.031 5.82 1 46.56 510 ASP B N 1
ATOM 8633 C CA . ASP B 1 510 ? -0.642 42.406 5.184 1 46.56 510 ASP B CA 1
ATOM 8634 C C . ASP B 1 510 ? 0.666 42.969 5.75 1 46.56 510 ASP B C 1
ATOM 8636 O O . ASP B 1 510 ? 1.648 42.219 5.879 1 46.56 510 ASP B O 1
ATOM 8640 N N . ASP B 1 511 ? 0.8 44.281 5.988 1 44.62 511 ASP B N 1
ATOM 8641 C CA . ASP B 1 511 ? 2.068 44.938 6.328 1 44.62 511 ASP B CA 1
ATOM 8642 C C . ASP B 1 511 ? 2.557 44.469 7.703 1 44.62 511 ASP B C 1
ATOM 8644 O O . ASP B 1 511 ? 3.764 44.406 7.945 1 44.62 511 ASP B O 1
ATOM 8648 N N . ASP B 1 512 ? 1.755 44.375 8.648 1 44.22 512 ASP B N 1
ATOM 8649 C CA . ASP B 1 512 ? 2.207 44.188 10.023 1 44.22 512 ASP B CA 1
ATOM 8650 C C . ASP B 1 512 ? 2.695 42.75 10.234 1 44.22 512 ASP B C 1
ATOM 8652 O O . ASP B 1 512 ? 3.297 42.438 11.266 1 44.22 512 ASP B O 1
ATOM 8656 N N . SER B 1 513 ? 2.266 41.875 9.547 1 43.91 513 SER B N 1
ATOM 8657 C CA . SER B 1 513 ? 2.447 40.5 10 1 43.91 513 SER B CA 1
ATOM 8658 C C . SER B 1 513 ? 3.867 40.031 9.727 1 43.91 513 SER B C 1
ATOM 8660 O O . SER B 1 513 ? 4.102 38.812 9.594 1 43.91 513 SER B O 1
ATOM 8662 N N . HIS B 1 514 ? 4.699 40.938 9.188 1 43.69 514 HIS B N 1
ATOM 8663 C CA . HIS B 1 514 ? 5.996 40.281 9.188 1 43.69 514 HIS B CA 1
ATOM 8664 C C . HIS B 1 514 ? 6.477 40 10.609 1 43.69 514 HIS B C 1
ATOM 8666 O O . HIS B 1 514 ? 6.801 40.938 11.352 1 43.69 514 HIS B O 1
ATOM 8672 N N . GLY B 1 515 ? 5.906 39.219 11.289 1 43.34 515 GLY B N 1
ATOM 8673 C CA . GLY B 1 515 ? 6.387 38.875 12.617 1 43.34 515 GLY B CA 1
ATOM 8674 C C . GLY B 1 515 ? 7.902 38.906 12.727 1 43.34 515 GLY B C 1
ATOM 8675 O O . GLY B 1 515 ? 8.602 38.719 11.727 1 43.34 515 GLY B O 1
ATOM 8676 N N . ALA B 1 516 ? 8.523 39.625 13.57 1 45.03 516 ALA B N 1
ATOM 8677 C CA . ALA B 1 516 ? 9.922 39.844 13.961 1 45.03 516 ALA B CA 1
ATOM 8678 C C . ALA B 1 516 ? 10.656 38.5 14.094 1 45.03 516 ALA B C 1
ATOM 8680 O O . ALA B 1 516 ? 11.859 38.469 14.383 1 45.03 516 ALA B O 1
ATOM 8681 N N . GLY B 1 517 ? 10.242 37.344 13.656 1 49.84 517 GLY B N 1
ATOM 8682 C CA . GLY B 1 517 ? 11.062 36.219 14.047 1 49.84 517 GLY B CA 1
ATOM 8683 C C . GLY B 1 517 ? 12.18 35.938 13.062 1 49.84 517 GLY B C 1
ATOM 8684 O O . GLY B 1 517 ? 12.266 36.562 12.008 1 49.84 517 GLY B O 1
ATOM 8685 N N . SER B 1 518 ? 13.359 35.375 13.602 1 54.69 518 SER B N 1
ATOM 8686 C CA . SER B 1 518 ? 14.484 34.906 12.789 1 54.69 518 SER B CA 1
ATOM 8687 C C . SER B 1 518 ? 14.023 33.906 11.727 1 54.69 518 SER B C 1
ATOM 8689 O O . SER B 1 518 ? 13.352 32.906 12.047 1 54.69 518 SER B O 1
ATOM 8691 N N . TYR B 1 519 ? 13.922 34.406 10.57 1 63.59 519 TYR B N 1
ATOM 8692 C CA . TYR B 1 519 ? 13.516 33.594 9.43 1 63.59 519 TYR B CA 1
ATOM 8693 C C . TYR B 1 519 ? 14.719 32.906 8.805 1 63.59 519 TYR B C 1
ATOM 8695 O O . TYR B 1 519 ? 15.859 33.344 9 1 63.59 519 TYR B O 1
ATOM 8703 N N . GLU B 1 520 ? 14.445 31.703 8.383 1 67.94 520 GLU B N 1
ATOM 8704 C CA . GLU B 1 520 ? 15.461 30.922 7.688 1 67.94 520 GLU B CA 1
ATOM 8705 C C . GLU B 1 520 ? 16.141 31.734 6.582 1 67.94 520 GLU B C 1
ATOM 8707 O O . GLU B 1 520 ? 15.469 32.469 5.855 1 67.94 520 GLU B O 1
ATOM 8712 N N . THR B 1 521 ? 17.547 31.859 6.719 1 70.25 521 THR B N 1
ATOM 8713 C CA . THR B 1 521 ? 18.328 32.5 5.664 1 70.25 521 THR B CA 1
ATOM 8714 C C . THR B 1 521 ? 19.156 31.484 4.902 1 70.25 521 THR B C 1
ATOM 8716 O O . THR B 1 521 ? 19.484 30.422 5.43 1 70.25 521 THR B O 1
ATOM 8719 N N . PHE B 1 522 ? 19.453 31.766 3.635 1 72.31 522 PHE B N 1
ATOM 8720 C CA . PHE B 1 522 ? 20.219 30.859 2.791 1 72.31 522 PHE B CA 1
ATOM 8721 C C . PHE B 1 522 ? 21.609 30.625 3.365 1 72.31 522 PHE B C 1
ATOM 8723 O O . PHE B 1 522 ? 22.188 29.547 3.207 1 72.31 522 PHE B O 1
ATOM 8730 N N . ASP B 1 523 ? 22.109 31.578 4.062 1 71.25 523 ASP B N 1
ATOM 8731 C CA . ASP B 1 523 ? 23.453 31.5 4.602 1 71.25 523 ASP B CA 1
ATOM 8732 C C . ASP B 1 523 ? 23.531 30.516 5.762 1 71.25 523 ASP B C 1
ATOM 8734 O O . ASP B 1 523 ? 24.594 29.969 6.059 1 71.25 523 ASP B O 1
ATOM 8738 N N . ASP B 1 524 ? 22.359 30.219 6.266 1 72 524 ASP B N 1
ATOM 8739 C CA . ASP B 1 524 ? 22.312 29.375 7.453 1 72 524 ASP B CA 1
ATOM 8740 C C . ASP B 1 524 ? 22.047 27.922 7.078 1 72 524 ASP B C 1
ATOM 8742 O O . ASP B 1 524 ? 22.062 27.047 7.941 1 72 524 ASP B O 1
ATOM 8746 N N . VAL B 1 525 ? 22 27.688 5.816 1 77.94 525 VAL B N 1
ATOM 8747 C CA . VAL B 1 525 ? 21.625 26.344 5.383 1 77.94 525 VAL B CA 1
ATOM 8748 C C . VAL B 1 525 ? 22.859 25.609 4.859 1 77.94 525 VAL B C 1
ATOM 8750 O O . VAL B 1 525 ? 23.625 26.172 4.059 1 77.94 525 VAL B O 1
ATOM 8753 N N . ALA B 1 526 ? 23.188 24.438 5.434 1 78.56 526 ALA B N 1
ATOM 8754 C CA . ALA B 1 526 ? 24.312 23.641 4.992 1 78.56 526 ALA B CA 1
ATOM 8755 C C . ALA B 1 526 ? 24.109 23.141 3.559 1 78.56 526 ALA B C 1
ATOM 8757 O O . ALA B 1 526 ? 23 22.781 3.172 1 78.56 526 ALA B O 1
ATOM 8758 N N . GLU B 1 527 ? 25.141 23.188 2.795 1 78.25 527 GLU B N 1
ATOM 8759 C CA . GLU B 1 527 ? 25.094 22.656 1.434 1 78.25 527 GLU B CA 1
ATOM 8760 C C . GLU B 1 527 ? 25.359 21.156 1.417 1 78.25 527 GLU B C 1
ATOM 8762 O O . GLU B 1 527 ? 26.469 20.719 1.753 1 78.25 527 GLU B O 1
ATOM 8767 N N . GLU B 1 528 ? 24.422 20.453 1.354 1 83.06 528 GLU B N 1
ATOM 8768 C CA . GLU B 1 528 ? 24.578 19.016 1.206 1 83.06 528 GLU B CA 1
ATOM 8769 C C . GLU B 1 528 ? 24.625 18.609 -0.265 1 83.06 528 GLU B C 1
ATOM 8771 O O . GLU B 1 528 ? 23.828 19.078 -1.069 1 83.06 528 GLU B O 1
ATOM 8776 N N . ILE B 1 529 ? 25.594 17.703 -0.595 1 86.19 529 ILE B N 1
ATOM 8777 C CA . ILE B 1 529 ? 25.766 17.281 -1.979 1 86.19 529 ILE B CA 1
ATOM 8778 C C . ILE B 1 529 ? 24.953 16 -2.236 1 86.19 529 ILE B C 1
ATOM 8780 O O . ILE B 1 529 ? 25.062 15.031 -1.481 1 86.19 529 ILE B O 1
ATOM 8784 N N . CYS B 1 530 ? 24.156 16.109 -3.236 1 90.56 530 CYS B N 1
ATOM 8785 C CA . CYS B 1 530 ? 23.375 14.938 -3.645 1 90.56 530 CYS B CA 1
ATOM 8786 C C . CYS B 1 530 ? 24.281 13.852 -4.211 1 90.56 530 CYS B C 1
ATOM 8788 O O . CYS B 1 530 ? 25.188 14.133 -4.992 1 90.56 530 CYS B O 1
ATOM 8790 N N . PRO B 1 531 ? 24.109 12.594 -3.83 1 91.75 531 PRO B N 1
ATOM 8791 C CA . PRO B 1 531 ? 24.922 11.492 -4.355 1 91.75 531 PRO B CA 1
ATOM 8792 C C . PRO B 1 531 ? 24.844 11.375 -5.879 1 91.75 531 PRO B C 1
ATOM 8794 O O . PRO B 1 531 ? 23.812 11.711 -6.473 1 91.75 531 PRO B O 1
ATOM 8797 N N . ARG B 1 532 ? 26 10.875 -6.523 1 92.38 532 ARG B N 1
ATOM 8798 C CA . ARG B 1 532 ? 26.062 10.688 -7.973 1 92.38 532 ARG B CA 1
ATOM 8799 C C . ARG B 1 532 ? 25.234 9.492 -8.406 1 92.38 532 ARG B C 1
ATOM 8801 O O . ARG B 1 532 ? 25.016 8.562 -7.625 1 92.38 532 ARG B O 1
ATOM 8808 N N . HIS B 1 533 ? 24.703 9.461 -9.625 1 90 533 HIS B N 1
ATOM 8809 C CA . HIS B 1 533 ? 23.828 8.414 -10.164 1 90 533 HIS B CA 1
ATOM 8810 C C . HIS B 1 533 ? 24.5 7.051 -10.07 1 90 533 HIS B C 1
ATOM 8812 O O . HIS B 1 533 ? 23.844 6.051 -9.766 1 90 533 HIS B O 1
ATOM 8818 N N . ASP B 1 534 ? 25.766 6.977 -10.336 1 90.44 534 ASP B N 1
ATOM 8819 C CA . ASP B 1 534 ? 26.5 5.711 -10.281 1 90.44 534 ASP B CA 1
ATOM 8820 C C . ASP B 1 534 ? 26.5 5.141 -8.859 1 90.44 534 ASP B C 1
ATOM 8822 O O . ASP B 1 534 ? 26.406 3.926 -8.672 1 90.44 534 ASP B O 1
ATOM 8826 N N . GLU B 1 535 ? 26.656 6.023 -7.84 1 92.69 535 GLU B N 1
ATOM 8827 C CA . GLU B 1 535 ? 26.609 5.602 -6.445 1 92.69 535 GLU B CA 1
ATOM 8828 C C . GLU B 1 535 ? 25.234 5.059 -6.07 1 92.69 535 GLU B C 1
ATOM 8830 O O . GLU B 1 535 ? 25.125 4.094 -5.312 1 92.69 535 GLU B O 1
ATOM 8835 N N . ILE B 1 536 ? 24.25 5.711 -6.652 1 93.06 536 ILE B N 1
ATOM 8836 C CA . ILE B 1 536 ? 22.875 5.301 -6.375 1 93.06 536 ILE B CA 1
ATOM 8837 C C . ILE B 1 536 ? 22.625 3.914 -6.961 1 93.06 536 ILE B C 1
ATOM 8839 O O . ILE B 1 536 ? 22.125 3.025 -6.266 1 93.06 536 ILE B O 1
ATOM 8843 N N . LEU B 1 537 ? 23 3.764 -8.219 1 91.19 537 LEU B N 1
ATOM 8844 C CA . LEU B 1 537 ? 22.781 2.486 -8.891 1 91.19 537 LEU B CA 1
ATOM 8845 C C . LEU B 1 537 ? 23.562 1.371 -8.211 1 91.19 537 LEU B C 1
ATOM 8847 O O . LEU B 1 537 ? 23.062 0.251 -8.07 1 91.19 537 LEU B O 1
ATOM 8851 N N . ALA B 1 538 ? 24.75 1.651 -7.781 1 92.06 538 ALA B N 1
ATOM 8852 C CA . ALA B 1 538 ? 25.547 0.674 -7.051 1 92.06 538 ALA B CA 1
ATOM 8853 C C . ALA B 1 538 ? 24.891 0.296 -5.73 1 92.06 538 ALA B C 1
ATOM 8855 O O . ALA B 1 538 ? 24.891 -0.874 -5.34 1 92.06 538 ALA B O 1
ATOM 8856 N N . SER B 1 539 ? 24.391 1.311 -4.996 1 94 539 SER B N 1
ATOM 8857 C CA . SER B 1 539 ? 23.703 1.067 -3.727 1 94 539 SER B CA 1
ATOM 8858 C C . SER B 1 539 ? 22.438 0.242 -3.926 1 94 539 SER B C 1
ATOM 8860 O O . SER B 1 539 ? 22.125 -0.624 -3.107 1 94 539 SER B O 1
ATOM 8862 N N . VAL B 1 540 ? 21.672 0.489 -5.047 1 92.69 540 VAL B N 1
ATOM 8863 C CA . VAL B 1 540 ? 20.484 -0.284 -5.371 1 92.69 540 VAL B CA 1
ATOM 8864 C C . VAL B 1 540 ? 20.859 -1.745 -5.605 1 92.69 540 VAL B C 1
ATOM 8866 O O . VAL B 1 540 ? 20.188 -2.654 -5.117 1 92.69 540 VAL B O 1
ATOM 8869 N N . ASP B 1 541 ? 21.938 -1.974 -6.328 1 91.25 541 ASP B N 1
ATOM 8870 C CA . ASP B 1 541 ? 22.391 -3.326 -6.637 1 91.25 541 ASP B CA 1
ATOM 8871 C C . ASP B 1 541 ? 22.75 -4.09 -5.363 1 91.25 541 ASP B C 1
ATOM 8873 O O . ASP B 1 541 ? 22.422 -5.27 -5.227 1 91.25 541 ASP B O 1
ATOM 8877 N N . VAL B 1 542 ? 23.422 -3.41 -4.465 1 92.94 542 VAL B N 1
ATOM 8878 C CA . VAL B 1 542 ? 23.828 -4.027 -3.205 1 92.94 542 VAL B CA 1
ATOM 8879 C C . VAL B 1 542 ? 22.594 -4.43 -2.404 1 92.94 542 VAL B C 1
ATOM 8881 O O . VAL B 1 542 ? 22.531 -5.539 -1.875 1 92.94 542 VAL B O 1
ATOM 8884 N N . LEU B 1 543 ? 21.656 -3.559 -2.324 1 93.06 543 LEU B N 1
ATOM 8885 C CA . LEU B 1 543 ? 20.453 -3.82 -1.523 1 93.06 543 LEU B CA 1
ATOM 8886 C C . LEU B 1 543 ? 19.609 -4.922 -2.15 1 93.06 543 LEU B C 1
ATOM 8888 O O . LEU B 1 543 ? 19.062 -5.773 -1.441 1 93.06 543 LEU B O 1
ATOM 8892 N N . LYS B 1 544 ? 19.438 -4.902 -3.512 1 91.12 544 LYS B N 1
ATOM 8893 C CA . LYS B 1 544 ? 18.688 -5.957 -4.184 1 91.12 544 LYS B CA 1
ATOM 8894 C C . LYS B 1 544 ? 19.344 -7.32 -3.971 1 91.12 544 LYS B C 1
ATOM 8896 O O . LYS B 1 544 ? 18.656 -8.32 -3.773 1 91.12 544 LYS B O 1
ATOM 8901 N N . LYS B 1 545 ? 20.719 -7.383 -4.051 1 90.56 545 LYS B N 1
ATOM 8902 C CA . LYS B 1 545 ? 21.453 -8.617 -3.799 1 90.56 545 LYS B CA 1
ATOM 8903 C C . LYS B 1 545 ? 21.219 -9.109 -2.373 1 90.56 545 LYS B C 1
ATOM 8905 O O . LYS B 1 545 ? 21 -10.305 -2.15 1 90.56 545 LYS B O 1
ATOM 8910 N N . TYR B 1 546 ? 21.266 -8.234 -1.367 1 92.69 546 TYR B N 1
ATOM 8911 C CA . TYR B 1 546 ? 21.016 -8.586 0.024 1 92.69 546 TYR B CA 1
ATOM 8912 C C . TYR B 1 546 ? 19.609 -9.156 0.19 1 92.69 546 TYR B C 1
ATOM 8914 O O . TYR B 1 546 ? 19.422 -10.188 0.844 1 92.69 546 TYR B O 1
ATOM 8922 N N . LEU B 1 547 ? 18.578 -8.477 -0.42 1 90.69 547 LEU B N 1
ATOM 8923 C CA . LEU B 1 547 ? 17.188 -8.867 -0.262 1 90.69 547 LEU B CA 1
ATOM 8924 C C . LEU B 1 547 ? 16.922 -10.211 -0.933 1 90.69 547 LEU B C 1
ATOM 8926 O O . LEU B 1 547 ? 16.047 -10.961 -0.499 1 90.69 547 LEU B O 1
ATOM 8930 N N . ARG B 1 548 ? 17.641 -10.492 -1.958 1 88.81 548 ARG B N 1
ATOM 8931 C CA . ARG B 1 548 ? 17.484 -11.758 -2.666 1 88.81 548 ARG B CA 1
ATOM 8932 C C . ARG B 1 548 ? 18.141 -12.906 -1.897 1 88.81 548 ARG B C 1
ATOM 8934 O O . ARG B 1 548 ? 17.578 -13.992 -1.79 1 88.81 548 ARG B O 1
ATOM 8941 N N . LEU B 1 549 ? 19.375 -12.656 -1.307 1 87.31 549 LEU B N 1
ATOM 8942 C CA . LEU B 1 549 ? 20.203 -13.727 -0.785 1 87.31 549 LEU B CA 1
ATOM 8943 C C . LEU B 1 549 ? 19.984 -13.906 0.713 1 87.31 549 LEU B C 1
ATOM 8945 O O . LEU B 1 549 ? 20.156 -15.008 1.239 1 87.31 549 LEU B O 1
ATOM 8949 N N . SER B 1 550 ? 19.641 -12.82 1.433 1 87 550 SER B N 1
ATOM 8950 C CA . SER B 1 550 ? 19.578 -12.891 2.889 1 87 550 SER B CA 1
ATOM 8951 C C . SER B 1 550 ? 18.422 -13.766 3.352 1 87 550 SER B C 1
ATOM 8953 O O . SER B 1 550 ? 17.375 -13.805 2.711 1 87 550 SER B O 1
ATOM 8955 N N . ARG B 1 551 ? 18.641 -14.398 4.441 1 78.81 551 ARG B N 1
ATOM 8956 C CA . ARG B 1 551 ? 17.594 -15.219 5.051 1 78.81 551 ARG B CA 1
ATOM 8957 C C . ARG B 1 551 ? 16.922 -14.484 6.207 1 78.81 551 ARG B C 1
ATOM 8959 O O . ARG B 1 551 ? 16.078 -15.055 6.906 1 78.81 551 ARG B O 1
ATOM 8966 N N . ASP B 1 552 ? 17.328 -13.227 6.344 1 78.44 552 ASP B N 1
ATOM 8967 C CA . ASP B 1 552 ? 16.75 -12.406 7.402 1 78.44 552 ASP B CA 1
ATOM 8968 C C . ASP B 1 552 ? 15.25 -12.195 7.172 1 78.44 552 ASP B C 1
ATOM 8970 O O . ASP B 1 552 ? 14.797 -12.141 6.027 1 78.44 552 ASP B O 1
ATOM 8974 N N . ALA B 1 553 ? 14.562 -12.211 8.219 1 76.5 553 ALA B N 1
ATOM 8975 C CA . ALA B 1 553 ? 13.125 -11.969 8.133 1 76.5 553 ALA B CA 1
ATOM 8976 C C . ALA B 1 553 ? 12.836 -10.484 7.879 1 76.5 553 ALA B C 1
ATOM 8978 O O . ALA B 1 553 ? 13 -9.656 8.773 1 76.5 553 ALA B O 1
ATOM 8979 N N . ILE B 1 554 ? 12.594 -10.195 6.695 1 81.06 554 ILE B N 1
ATOM 8980 C CA . ILE B 1 554 ? 12.211 -8.844 6.316 1 81.06 554 ILE B CA 1
ATOM 8981 C C . ILE B 1 554 ? 10.758 -8.82 5.852 1 81.06 554 ILE B C 1
ATOM 8983 O O . ILE B 1 554 ? 10.438 -9.312 4.766 1 81.06 554 ILE B O 1
ATOM 8987 N N . PRO B 1 555 ? 9.828 -8.305 6.664 1 72.5 555 PRO B N 1
ATOM 8988 C CA . PRO B 1 555 ? 8.406 -8.367 6.336 1 72.5 555 PRO B CA 1
ATOM 8989 C C . PRO B 1 555 ? 8.078 -7.754 4.977 1 72.5 555 PRO B C 1
ATOM 8991 O O . PRO B 1 555 ? 7.223 -8.266 4.25 1 72.5 555 PRO B O 1
ATOM 8994 N N . SER B 1 556 ? 8.711 -6.695 4.582 1 83.25 556 SER B N 1
ATOM 8995 C CA . SER B 1 556 ? 8.406 -6.035 3.318 1 83.25 556 SER B CA 1
ATOM 8996 C C . SER B 1 556 ? 9.562 -6.168 2.332 1 83.25 556 SER B C 1
ATOM 8998 O O . SER B 1 556 ? 9.969 -5.184 1.711 1 83.25 556 SER B O 1
ATOM 9000 N N . ARG B 1 557 ? 10.023 -7.438 2.193 1 83.44 557 ARG B N 1
ATOM 9001 C CA . ARG B 1 557 ? 11.195 -7.723 1.377 1 83.44 557 ARG B CA 1
ATOM 9002 C C . ARG B 1 557 ? 10.961 -7.328 -0.078 1 83.44 557 ARG B C 1
ATOM 9004 O O . ARG B 1 557 ? 11.75 -6.578 -0.659 1 83.44 557 ARG B O 1
ATOM 9011 N N . VAL B 1 558 ? 9.906 -7.789 -0.619 1 85.81 558 VAL B N 1
ATOM 9012 C CA . VAL B 1 558 ? 9.656 -7.586 -2.043 1 85.81 558 VAL B CA 1
ATOM 9013 C C . VAL B 1 558 ? 9.211 -6.145 -2.291 1 85.81 558 VAL B C 1
ATOM 9015 O O . VAL B 1 558 ? 9.531 -5.559 -3.326 1 85.81 558 VAL B O 1
ATOM 9018 N N . GLU B 1 559 ? 8.477 -5.57 -1.301 1 86.38 559 GLU B N 1
ATOM 9019 C CA . GLU B 1 559 ? 8.102 -4.168 -1.416 1 86.38 559 GLU B CA 1
ATOM 9020 C C . GLU B 1 559 ? 9.328 -3.266 -1.473 1 86.38 559 GLU B C 1
ATOM 9022 O O . GLU B 1 559 ? 9.336 -2.262 -2.186 1 86.38 559 GLU B O 1
ATOM 9027 N N . ALA B 1 560 ? 10.297 -3.648 -0.751 1 90.31 560 ALA B N 1
ATOM 9028 C CA . ALA B 1 560 ? 11.555 -2.908 -0.782 1 90.31 560 ALA B CA 1
ATOM 9029 C C . ALA B 1 560 ? 12.188 -2.959 -2.17 1 90.31 560 ALA B C 1
ATOM 9031 O O . ALA B 1 560 ? 12.648 -1.939 -2.686 1 90.31 560 ALA B O 1
ATOM 9032 N N . VAL B 1 561 ? 12.164 -4.148 -2.818 1 86.88 561 VAL B N 1
ATOM 9033 C CA . VAL B 1 561 ? 12.75 -4.293 -4.145 1 86.88 561 VAL B CA 1
ATOM 9034 C C . VAL B 1 561 ? 11.961 -3.461 -5.152 1 86.88 561 VAL B C 1
ATOM 9036 O O . VAL B 1 561 ? 12.547 -2.816 -6.027 1 86.88 561 VAL B O 1
ATOM 9039 N N . VAL B 1 562 ? 10.68 -3.48 -4.988 1 85.75 562 VAL B N 1
ATOM 9040 C CA . VAL B 1 562 ? 9.828 -2.711 -5.887 1 85.75 562 VAL B CA 1
ATOM 9041 C C . VAL B 1 562 ? 10.18 -1.229 -5.789 1 85.75 562 VAL B C 1
ATOM 9043 O O . VAL B 1 562 ? 10.289 -0.542 -6.809 1 85.75 562 VAL B O 1
ATOM 9046 N N . GLN B 1 563 ? 10.359 -0.767 -4.566 1 89 563 GLN B N 1
ATOM 9047 C CA . GLN B 1 563 ? 10.695 0.643 -4.387 1 89 563 GLN B CA 1
ATOM 9048 C C . GLN B 1 563 ? 12.094 0.946 -4.91 1 89 563 GLN B C 1
ATOM 9050 O O . GLN B 1 563 ? 12.344 2.031 -5.441 1 89 563 GLN B O 1
ATOM 9055 N N . LEU B 1 564 ? 13.031 0.032 -4.75 1 90.75 564 LEU B N 1
ATOM 9056 C CA . LEU B 1 564 ? 14.375 0.197 -5.305 1 90.75 564 LEU B CA 1
ATOM 9057 C C . LEU B 1 564 ? 14.32 0.284 -6.824 1 90.75 564 LEU B C 1
ATOM 9059 O O . LEU B 1 564 ? 15.062 1.064 -7.43 1 90.75 564 LEU B O 1
ATOM 9063 N N . ASN B 1 565 ? 13.461 -0.506 -7.434 1 86.56 565 ASN B N 1
ATOM 9064 C CA . ASN B 1 565 ? 13.289 -0.447 -8.883 1 86.56 565 ASN B CA 1
ATOM 9065 C C . ASN B 1 565 ? 12.734 0.903 -9.328 1 86.56 565 ASN B C 1
ATOM 9067 O O . ASN B 1 565 ? 13.086 1.399 -10.398 1 86.56 565 ASN B O 1
ATOM 9071 N N . GLU B 1 566 ? 11.859 1.487 -8.523 1 86.88 566 GLU B N 1
ATOM 9072 C CA . GLU B 1 566 ? 11.32 2.807 -8.844 1 86.88 566 GLU B CA 1
ATOM 9073 C C . GLU B 1 566 ? 12.414 3.871 -8.805 1 86.88 566 GLU B C 1
ATOM 9075 O O . GLU B 1 566 ? 12.406 4.809 -9.609 1 86.88 566 GLU B O 1
ATOM 9080 N N . ILE B 1 567 ? 13.305 3.762 -7.855 1 88.81 567 ILE B N 1
ATOM 9081 C CA . ILE B 1 567 ? 14.438 4.684 -7.77 1 88.81 567 ILE B CA 1
ATOM 9082 C C . ILE B 1 567 ? 15.297 4.559 -9.023 1 88.81 567 ILE B C 1
ATOM 9084 O O . ILE B 1 567 ? 15.703 5.566 -9.609 1 88.81 567 ILE B O 1
ATOM 9088 N N . LYS B 1 568 ? 15.578 3.324 -9.391 1 86.25 568 LYS B N 1
ATOM 9089 C CA . LYS B 1 568 ? 16.375 3.086 -10.586 1 86.25 568 LYS B CA 1
ATOM 9090 C C . LYS B 1 568 ? 15.719 3.705 -11.82 1 86.25 568 LYS B C 1
ATOM 9092 O O . LYS B 1 568 ? 16.406 4.309 -12.656 1 86.25 568 LYS B O 1
ATOM 9097 N N . LYS B 1 569 ? 14.453 3.537 -11.953 1 84.12 569 LYS B N 1
ATOM 9098 C CA . LYS B 1 569 ? 13.711 4.102 -13.07 1 84.12 569 LYS B CA 1
ATOM 9099 C C . LYS B 1 569 ? 13.828 5.621 -13.102 1 84.12 569 LYS B C 1
ATOM 9101 O O . LYS B 1 569 ? 13.945 6.219 -14.172 1 84.12 569 LYS B O 1
ATOM 9106 N N . ALA B 1 570 ? 13.727 6.227 -11.953 1 83.94 570 ALA B N 1
ATOM 9107 C CA . ALA B 1 570 ? 13.828 7.68 -11.852 1 83.94 570 ALA B CA 1
ATOM 9108 C C . ALA B 1 570 ? 15.203 8.164 -12.297 1 83.94 570 ALA B C 1
ATOM 9110 O O . ALA B 1 570 ? 15.32 9.203 -12.961 1 83.94 570 ALA B O 1
ATOM 9111 N N . ILE B 1 571 ? 16.234 7.426 -11.93 1 85.31 571 ILE B N 1
ATOM 9112 C CA . ILE B 1 571 ? 17.609 7.785 -12.305 1 85.31 571 ILE B CA 1
ATOM 9113 C C . ILE B 1 571 ? 17.781 7.648 -13.812 1 85.31 571 ILE B C 1
ATOM 9115 O O . ILE B 1 571 ? 18.391 8.5 -14.453 1 85.31 571 ILE B O 1
ATOM 9119 N N . ASP B 1 572 ? 17.234 6.562 -14.375 1 80.38 572 ASP B N 1
ATOM 9120 C CA . ASP B 1 572 ? 17.312 6.34 -15.82 1 80.38 572 ASP B CA 1
ATOM 9121 C C . ASP B 1 572 ? 16.578 7.438 -16.594 1 80.38 572 ASP B C 1
ATOM 9123 O O . ASP B 1 572 ? 17.047 7.883 -17.641 1 80.38 572 ASP B O 1
ATOM 9127 N N . ALA B 1 573 ? 15.461 7.832 -16.062 1 79.75 573 ALA B N 1
ATOM 9128 C CA . ALA B 1 573 ? 14.688 8.906 -16.703 1 79.75 573 ALA B CA 1
ATOM 9129 C C . ALA B 1 573 ? 15.438 10.234 -16.625 1 79.75 573 ALA B C 1
ATOM 9131 O O . ALA B 1 573 ? 15.422 11.016 -17.578 1 79.75 573 ALA B O 1
ATOM 9132 N N . ALA B 1 574 ? 16.031 10.484 -15.492 1 79.25 574 ALA B N 1
ATOM 9133 C CA . ALA B 1 574 ? 16.797 11.719 -15.312 1 79.25 574 ALA B CA 1
ATOM 9134 C C . ALA B 1 574 ? 18 11.758 -16.234 1 79.25 574 ALA B C 1
ATOM 9136 O O . ALA B 1 574 ? 18.344 12.812 -16.781 1 79.25 574 ALA B O 1
ATOM 9137 N N . ASP B 1 575 ? 18.641 10.656 -16.453 1 77.69 575 ASP B N 1
ATOM 9138 C CA . ASP B 1 575 ? 19.812 10.578 -17.328 1 77.69 575 ASP B CA 1
ATOM 9139 C C . ASP B 1 575 ? 19.406 10.742 -18.797 1 77.69 575 ASP B C 1
ATOM 9141 O O . ASP B 1 575 ? 20.141 11.312 -19.594 1 77.69 575 ASP B O 1
ATOM 9145 N N . ALA B 1 576 ? 18.234 10.211 -19.109 1 69.56 576 ALA B N 1
ATOM 9146 C CA . ALA B 1 576 ? 17.719 10.352 -20.469 1 69.56 576 ALA B CA 1
ATOM 9147 C C . ALA B 1 576 ? 17.422 11.812 -20.797 1 69.56 576 ALA B C 1
ATOM 9149 O O . ALA B 1 576 ? 17.609 12.25 -21.938 1 69.56 576 ALA B O 1
ATOM 9150 N N . PHE B 1 577 ? 16.938 12.5 -19.844 1 63.81 577 PHE B N 1
ATOM 9151 C CA . PHE B 1 577 ? 16.609 13.906 -20.047 1 63.81 577 PHE B CA 1
ATOM 9152 C C . PHE B 1 577 ? 17.875 14.742 -20.141 1 63.81 577 PHE B C 1
ATOM 9154 O O . PHE B 1 577 ? 17.906 15.758 -20.828 1 63.81 577 PHE B O 1
ATOM 9161 N N . ARG B 1 578 ? 18.891 14.344 -19.438 1 59.34 578 ARG B N 1
ATOM 9162 C CA . ARG B 1 578 ? 20.156 15.086 -19.5 1 59.34 578 ARG B CA 1
ATOM 9163 C C . ARG B 1 578 ? 20.875 14.859 -20.828 1 59.34 578 ARG B C 1
ATOM 9165 O O . ARG B 1 578 ? 21.578 15.734 -21.297 1 59.34 578 ARG B O 1
ATOM 9172 N N . ASN B 1 579 ? 20.75 13.641 -21.297 1 49.22 579 ASN B N 1
ATOM 9173 C CA . ASN B 1 579 ? 21.391 13.352 -22.578 1 49.22 579 ASN B CA 1
ATOM 9174 C C . ASN B 1 579 ? 20.578 13.875 -23.75 1 49.22 579 ASN B C 1
ATOM 9176 O O . ASN B 1 579 ? 20.984 13.727 -24.906 1 49.22 579 ASN B O 1
ATOM 9180 N N . VAL B 1 580 ? 19.344 14.344 -23.562 1 43.12 580 VAL B N 1
ATOM 9181 C CA . VAL B 1 580 ? 18.703 15.086 -24.641 1 43.12 580 VAL B CA 1
ATOM 9182 C C . VAL B 1 580 ? 18.969 16.578 -24.484 1 43.12 580 VAL B C 1
ATOM 9184 O O . VAL B 1 580 ? 18.859 17.109 -23.375 1 43.12 580 VAL B O 1
#

Sequence (1160 aa):
MRLTLGQKREVVDLAASKKFTHRELAEKFRVGRTTITNICRQEDLIRTETDSADATKKKRKTTKCTYDLRVLDECLHKWRMEIKVSSPDTKLTGTVLQHKAMELACKIVQEPYAALPDKVKQALQKFTGSNGWLDGYRTRFGSFSSKQLPGGADQNVIKSVDVQTRLRELHHSLRGVDLEDIWTGGEFALMYKAPVPEPVGANGSGAAGNGRYTVSLFVSAAGEKFDMQVIGTDRNPLLLEGVDTRETYNIQYGYSKTGWQVAQTTVSMLKSLNARARGRKRTFRVILDSAVPHVKAAMILDSQGDQRTFFVYDHLQIYFLPPNFKASRFHPCHLGVIQAFKARYRCEMLETLFSNYRQSVISQDPRGFHPQRHLHTRNVFHWLYVALHSLDKHLIQTCWVHSGLLPTQAIASLSLRAILSTPANPSPNNSHGGLPTAALLYRDLQRQLTKIAQHAPDFLRWIGVSDPTNAQSFVEMEGNASVTDPGIDEVQIIRGVLQKHGYLSTKKLDDDSHGAGSYETFDDVAEEICPRHDEILASVDVLKKYLRLSRDAIPSRVEAVVQLNEIKKAIDAADAFRNVMRLTLGQKREVVDLAASKKFTHRELAEKFRVGRTTITNICRQEDLIRTETDSADATKKKRKTTKCTYDLRVLDECLHKWRMEIKVSSPDTKLTGTVLQHKAMELACKIVQEPYAALPDKVKQALQKFTGSNGWLDGYRTRFGSFSSKQLPGGADQNVIKSVDVQTRLRELHHSLRGVDLEDIWTGGEFALMYKAPVPEPVGANGSGAAGNGRYTVSLFVSAAGEKFDMQVIGTDRNPLLLEGVDTRETYNIQYGYSKTGWQVAQTTVSMLKSLNARARGRKRTFRVILDSAVPHVKAAMILDSQGDQRTFFVYDHLQIYFLPPNFKASRFHPCHLGVIQAFKARYRCEMLETLFSNYRQSVISQDPRGFHPQRHLHTRNVFHWLYVALHSLDKHLIQTCWVHSGLLPTQAIASLSLRAILSTPANPSPNNSHGGLPTAALLYRDLQRQLTKIAQHAPDFLRWIGVSDPTNAQSFVEMEGNASVTDPGIDEVQIIRGVLQKHGYLSTKKLDDDSHGAGSYETFDDVAEEICPRHDEILASVDVLKKYLRLSRDAIPSRVEAVVQLNEIKKAIDAADAFRNV

Organism: Phytophthora sojae (strain P6497) (NCBI:txid1094619)

Solvent-accessible surface area (backbone atoms only — not comparable to full-atom values): 64110 Å² total; per-residue (Å²): 119,84,75,49,73,69,54,46,45,48,50,36,53,47,48,70,65,68,78,48,54,58,63,55,51,12,62,74,68,65,41,52,50,67,59,44,52,52,48,54,73,42,35,69,58,48,49,49,52,51,48,44,51,48,45,57,62,48,64,53,63,65,63,73,61,65,63,54,53,47,61,50,53,51,33,44,48,51,48,50,50,46,40,40,53,69,34,61,68,57,76,77,43,67,66,54,48,28,53,48,42,40,51,48,28,51,48,52,69,64,36,86,50,50,52,64,54,68,70,32,47,52,48,37,72,68,52,75,49,45,72,67,54,52,54,50,49,29,66,73,76,48,82,68,84,59,78,70,72,78,71,80,77,74,67,71,57,64,68,72,70,47,69,62,55,54,50,50,52,49,23,59,74,47,58,92,54,56,45,78,30,33,34,36,53,42,72,42,57,46,70,71,40,58,82,69,79,71,66,92,73,70,72,73,75,71,72,38,65,71,33,52,33,22,37,33,50,32,40,24,51,59,26,48,74,54,66,29,34,38,20,25,56,57,81,70,51,62,83,47,63,94,51,58,45,45,82,75,42,40,26,48,75,35,65,30,90,82,18,35,45,38,30,67,58,42,36,54,50,53,51,53,53,26,51,51,22,50,74,67,72,40,62,31,39,34,45,30,60,46,47,50,24,50,51,50,19,43,41,73,65,13,74,81,40,40,77,89,60,42,23,52,43,96,29,31,35,40,32,53,43,60,80,84,58,51,49,69,60,45,32,34,46,58,55,37,50,51,55,34,32,40,34,43,26,49,45,48,49,50,51,52,51,49,51,51,39,51,48,34,62,72,67,58,46,86,86,58,80,54,65,70,26,61,56,40,68,61,54,50,44,48,31,48,31,37,17,61,72,56,59,51,42,65,44,39,30,40,18,33,58,67,22,60,66,61,35,70,72,58,51,66,70,39,75,39,69,73,50,65,63,55,66,90,69,83,67,92,75,80,79,65,91,64,74,72,43,45,62,53,46,39,50,54,42,28,52,50,36,47,56,42,48,74,77,42,50,67,59,42,51,71,65,52,41,86,50,60,90,35,39,63,57,58,52,48,65,55,68,86,52,82,36,60,50,86,64,82,47,62,65,54,43,44,48,53,46,27,46,73,72,66,21,41,54,68,76,62,64,67,68,67,62,65,62,85,34,73,64,82,49,79,88,52,45,63,87,77,80,62,68,54,69,69,57,48,54,50,28,44,51,50,48,50,47,29,64,71,62,50,84,69,81,48,94,55,47,51,59,31,46,48,33,46,51,50,52,51,51,39,51,54,50,52,50,54,54,67,75,95,119,83,72,50,74,67,53,46,45,48,50,36,52,46,48,68,65,67,79,47,55,56,64,56,52,12,60,74,69,65,41,52,50,67,56,42,52,51,49,53,72,40,36,67,59,48,48,49,51,52,48,45,53,49,46,58,64,51,63,58,64,64,65,72,64,67,64,56,54,48,61,51,52,51,34,44,47,52,48,51,50,46,42,40,54,70,34,62,72,57,75,79,44,68,65,54,49,28,52,48,42,39,50,48,30,52,48,52,72,62,36,85,50,49,51,63,54,70,69,32,47,52,47,39,72,68,52,74,49,46,73,67,53,53,54,48,50,31,66,72,76,48,80,68,84,63,77,71,72,80,72,80,80,75,70,75,57,66,70,72,72,47,69,64,55,55,48,49,54,50,24,60,72,47,58,93,55,56,44,78,31,32,32,36,53,42,71,40,56,44,69,72,40,58,84,68,79,71,66,91,76,69,71,72,75,72,75,36,64,70,31,52,32,23,37,32,49,31,41,23,48,62,26,48,75,52,64,28,33,39,20,26,58,57,82,70,53,64,83,47,64,94,52,58,45,44,83,76,41,40,26,49,76,36,64,29,89,83,17,34,46,38,31,68,57,43,36,53,52,52,53,52,52,28,52,52,22,51,73,66,73,40,63,30,38,33,45,30,59,48,47,53,24,48,50,49,20,43,40,72,63,14,74,80,39,40,76,86,60,42,24,53,46,95,29,30,36,39,32,52,42,58,80,86,56,51,50,69,58,45,32,34,48,57,55,37,48,51,55,35,32,39,33,44,26,49,45,50,50,49,52,52,52,47,53,52,39,52,47,32,62,73,68,59,45,86,84,59,80,57,64,70,25,62,56,40,69,61,54,49,44,48,31,48,33,38,17,60,73,56,59,50,41,64,44,40,30,40,20,33,59,66,22,60,65,59,37,69,70,57,51,65,70,40,75,39,70,73,50,63,67,51,65,89,70,83,67,92,75,78,81,66,92,61,72,72,43,44,61,54,47,39,50,53,42,29,52,50,36,49,57,42,47,75,77,41,50,66,59,42,50,70,66,52,42,87,50,59,88,37,38,62,56,59,52,47,65,54,67,87,53,83,34,59,51,85,64,82,49,61,64,54,45,44,49,52,46,27,45,74,71,67,20,41,54,69,75,63,65,68,70,65,65,65,62,87,34,74,66,82,50,78,87,52,47,62,86,75,80,62,67,55,70,68,59,47,54,51,26,44,51,51,48,48,48,30,64,71,63,50,84,70,81,49,95,56,48,52,60,33,48,48,33,47,51,51,52,51,50,40,51,53,51,52,50,52,55,66,75,95

Nearest PDB structures (foldseek):
  5hoo-assembly1_A  TM=3.867E-01  e=7.249E-04  Drosophila mauritiana
  4r79-assembly1_B  TM=3.059E-01  e=3.452E-04  Drosophila mauritiana
  3hot-assembly1_A  TM=3.774E-01  e=4.031E-03  Drosophila mauritiana
  5hoo-assembly1_A  TM=3.863E-01  e=5.969E-04  Drosophila mauritiana
  4r79-assembly1_B  TM=3.053E-01  e=4.965E-04  Drosophila mauritiana

pLDDT: mean 77.92, std 18.3, range [27.67, 97.88]

Secondary structure (DSSP, 8-state):
-PPPHHHHHHHHHHHHTTSS-HHHHHHHTT--HHHHHHHHHTHHHHHHHHHHHHHHHHHS-------TTHHHHHHHHHHHHHHHHH-TT----HHHHHHHHHHHHHHHHH-TTB---HHHHHHHHT----HHHHHHHHHHH---------SS----------HHHHHHHHHHHTTT--GGGEEEEEEEEEE-S------TT---------SEEEEEEEEETTS-BPPEEEEES-SS-GGGTT--HHHHHSEEEEE-SSSSB-HHHHHHHHHHHHHHHHHTT--EEEEE---HHHHHHHHHH-TT--SSS-EEETTEEEEE--TTS-HHHH-GGGGTHHHHHHHHHHHHHHHHHHHHHHHHHHHT-TT---GGGG-SHHHHHHHHHHHHHH--HHHHHHHHHHHT-S-HHHHHHS-HHHHHTS-SS--S---S-----HHHHHHHHHHHHHHHHHH-HHHHHHTT-S-TT-HHHHHTTTTT---B--S--HHHHHHHHHHHTT-B-HHHHHHHT--------GGGS--PPPPPHHHHHHHHHHHHHHHHH--S--TTHHHHHHHHHHHHHHHHHHHHHH--/-PPPHHHHHHHHHHHHTTSS-HHHHHHHHT--HHHHHHHHHTHHHHHHHHHHHHHHHHHS-------TTHHHHHHHHHHHHHHHHH-TT----HHHHHHHHHHHHHHHHH-TTB---HHHHHHHHT----HHHHHHHHHHH---------SSS---------HHHHHHHHHHHTTT--GGGEEEEEEEEEE-S------TT---------SEEEEEEEEETTS-BPPEEEEES-SS-GGGTT--HHHHHSEEEEE-SSSSB-HHHHHHHHHHHHHHHHHTT--EEEEE---HHHHHHHHHH-TT--SSS-EEETTEEEEE--TTS-HHHH-GGGGTHHHHHHHHHHHHHHHHHHHHHHHHHHHT-TT---GGGG-SHHHHHHHHHHHHHH--HHHHHHHHHHHT-S-HHHHHHS-HHHHHTS-SS--S---S-----HHHHHHHHHHHHHHHHHH-HHHHHHTT-S-TT-HHHHHTTTTT---B--S--HHHHHHHHHHHTT-B-HHHHHHHT--------GGGS--PPPPPHHHHHHHHHHHHHHHHH--S--TTHHHHHHHHHHHHHHHHHHHHHH--

Foldseek 3Di:
DDQDLVSLLVLLVVVVVVPDDLVRSCVVVVHDSVVSVVSNVCSVVSCCVVVVVVVVVPPVCPVVPVPLCVLLLLLLLLLVLLCCLLPVLDDCALVNSLVVSLVLLVVLLVQPQFQGDPVSNVCSVPRRSDPVVSVVSCVVLHPDPNPPPPDDDPSVPPPPCPLVNLLVQLQVVCPPPAQQQEKEKDKDKDALAAQDPPDPPDPPPQPFFRSMWIKMWMATLQLDTAQIETETQAPDFPVCVPPPLCVPQSYDYHYDNNNFQALVSLLVVVVVVVVVCVVVVAAHEYEYESASSNSSNLCVQAVPDDQSHFGDHNRYTYHYDDNPDDCCQQPLCNVFVVLQLLLQLVVQLVVVLVVVQVVCVVVVPVVHRASQQASGDVSSSNSSSVSRVPRDSLSSNLSNVRNSSYHPVNCVVPPCVLSVVPDPDPPPDDPPPHDDTSVVSLVVQLVVLVVCCVPPVVSCVSRNNPDSNGSSCVSCVCPRPHRHDSDPPSVCSSQVSSVVVVRGNPVPVVPPSPRPHDHDDPVSHDDDDDDDLVVLVVVLVVLLVCLVPPPDDDPCSVVVNVVSVVVNVVSVVVVVVVVD/DDQDLVRLLVLLVVVVVVPDDLVRSCVVVVHDSVVSVVSNVCSVVSCCVVVVVVVVVPPVCPVCPVPLCVLLLLLLLLLVLLCCLLPVLDDCALVNSLVVSLVLLVVLLVQPQFQGDPVSNVCSVPRRSDPVVSVVSCVVLHPDPNPPPPDDDPSVPPPPCPLVNLLVQLQVVCPPPAQQQEKEKDKDKDALAAADPPDPPDPDPQLFQRSMWIKMWMATLQLDTAQIETETQDPDFPVCVPPPLCVPQSYDYHYDNNNFQALVSLLVVVVVVVVVCVVVVAAHEYEYESASSNSSNLCVQAVPDDQSAWGDHNRYTYHYDDNPDDCCQQPLCNVFVVLQLLLQLVVQLVVVLVVVQVVCVVVVPVVHRASQQASGDVSSSNSSSVSRVPGDSLSSNLSNVRNSSYHPVNCVPPPCVLNVVQPPDPPPDDPPPHDDTSVVSLVVQLVVLVVCCVPPVVSCVSRNNPDSNGSSCVSCVCPRPHRHDSDPPSVCSSQVSSVVVVRGNVVPVVPPSPRPHDHDDPVSHDDDDDDDLVVLVVVLVVLLVCLVPPPDDDPCSVVVNVVSVVVNVVSVVVVVVVVD

Radius of gyration: 39.6 Å; Cα contacts (8 Å, |Δi|>4): 1502; chains: 2; bounding box: 106×116×87 Å

InterPro domains:
  IPR004875 DDE superfamily endonuclease domain [PF03184] (214-400)
  IPR050863 Centromere and Transposable Element-Derived Protein [PTHR19303] (3-387)